Protein AF-A0A0A2VYX2-F1 (afdb_monomer)

Structure (mmCIF, N/CA/C/O backbone):
data_AF-A0A0A2VYX2-F1
#
_entry.id   AF-A0A0A2VYX2-F1
#
loop_
_atom_site.group_PDB
_atom_site.id
_atom_site.type_symbol
_atom_site.label_atom_id
_atom_site.label_alt_id
_atom_site.label_comp_id
_atom_site.label_asym_id
_atom_site.label_entity_id
_atom_site.label_seq_id
_atom_site.pdbx_PDB_ins_code
_atom_site.Cartn_x
_atom_site.Cartn_y
_atom_site.Cartn_z
_atom_site.occupancy
_atom_site.B_iso_or_equiv
_atom_site.auth_seq_id
_atom_site.auth_comp_id
_atom_site.auth_asym_id
_atom_site.auth_atom_id
_atom_site.pdbx_PDB_model_num
ATOM 1 N N . MET A 1 1 ? -21.658 25.014 -60.099 1.00 30.12 1 MET A N 1
ATOM 2 C CA . MET A 1 1 ? -23.057 25.041 -60.593 1.00 30.12 1 MET A CA 1
ATOM 3 C C . MET A 1 1 ? -23.989 24.824 -59.407 1.00 30.12 1 MET A C 1
ATOM 5 O O . MET A 1 1 ? -23.505 24.397 -58.366 1.00 30.12 1 MET A O 1
ATOM 9 N N . THR A 1 2 ? -25.262 25.196 -59.520 1.00 29.73 2 THR A N 1
ATOM 10 C CA . THR A 1 2 ? -26.204 25.328 -58.392 1.00 29.73 2 THR A CA 1
ATOM 11 C C . THR A 1 2 ? -27.198 24.172 -58.294 1.00 29.73 2 THR A C 1
ATOM 13 O O . THR A 1 2 ? -27.743 23.771 -59.316 1.00 29.73 2 THR A O 1
ATOM 16 N N . ASP A 1 3 ? -27.503 23.727 -57.070 1.00 28.52 3 ASP A N 1
ATOM 17 C CA . ASP A 1 3 ? -28.839 23.889 -56.456 1.00 28.52 3 ASP A CA 1
ATOM 18 C C . ASP A 1 3 ? -28.808 23.511 -54.952 1.00 28.52 3 ASP A C 1
ATOM 20 O O . ASP A 1 3 ? -28.041 22.641 -54.556 1.00 28.52 3 ASP A O 1
ATOM 24 N N . LYS A 1 4 ? -29.331 24.376 -54.060 1.00 30.97 4 LYS A N 1
ATOM 25 C CA . LYS A 1 4 ? -30.634 24.293 -53.336 1.00 30.97 4 LYS A CA 1
ATOM 26 C C . LYS A 1 4 ? -30.756 23.069 -52.393 1.00 30.97 4 LYS A C 1
ATOM 28 O O . LYS A 1 4 ? -30.549 21.952 -52.836 1.00 30.97 4 LYS A O 1
ATOM 33 N N . THR A 1 5 ? -31.130 23.165 -51.105 1.00 32.72 5 THR A N 1
ATOM 34 C CA . THR A 1 5 ? -31.580 24.286 -50.227 1.00 32.72 5 THR A CA 1
ATOM 35 C C . THR A 1 5 ? -31.372 23.901 -48.726 1.00 32.72 5 THR A C 1
ATOM 37 O O . THR A 1 5 ? -31.042 22.742 -48.476 1.00 32.72 5 THR A O 1
ATOM 40 N N . PRO A 1 6 ? -31.499 24.809 -47.721 1.00 39.53 6 PRO A N 1
ATOM 41 C CA . PRO A 1 6 ? -30.794 24.654 -46.429 1.00 39.53 6 PRO A CA 1
ATOM 42 C C . PRO A 1 6 ? -31.633 24.504 -45.126 1.00 39.53 6 PRO A C 1
ATOM 44 O O . PRO A 1 6 ? -32.802 24.869 -45.074 1.00 39.53 6 PRO A O 1
ATOM 47 N N . ASN A 1 7 ? -30.905 24.170 -44.043 1.00 33.59 7 ASN A N 1
ATOM 48 C CA . ASN A 1 7 ? -31.052 24.609 -42.633 1.00 33.59 7 ASN A CA 1
ATOM 49 C C . ASN A 1 7 ? -32.144 24.069 -41.668 1.00 33.59 7 ASN A C 1
ATOM 51 O O . ASN A 1 7 ? -33.260 23.726 -42.030 1.00 33.59 7 ASN A O 1
ATOM 55 N N . ALA A 1 8 ? -31.766 24.172 -40.377 1.00 27.12 8 ALA A N 1
ATOM 56 C CA . ALA A 1 8 ? -32.587 24.345 -39.165 1.00 27.12 8 ALA A CA 1
ATOM 57 C C . ALA A 1 8 ? -33.293 23.134 -38.501 1.00 27.12 8 ALA A C 1
ATOM 59 O O . ALA A 1 8 ? -34.516 23.035 -38.515 1.00 27.12 8 ALA A O 1
ATOM 60 N N . ILE A 1 9 ? -32.536 22.346 -37.716 1.00 29.05 9 ILE A N 1
ATOM 61 C CA . ILE A 1 9 ? -33.038 21.728 -36.462 1.00 29.05 9 ILE A CA 1
ATOM 62 C C . ILE A 1 9 ? -31.997 21.911 -35.335 1.00 29.05 9 ILE A C 1
ATOM 64 O O . ILE A 1 9 ? -31.256 20.993 -35.001 1.00 29.05 9 ILE A O 1
ATOM 68 N N . LEU A 1 10 ? -31.931 23.116 -34.753 1.00 34.78 10 LEU A N 1
ATOM 69 C CA . LEU A 1 10 ? -31.175 23.417 -33.521 1.00 34.78 10 LEU A CA 1
ATOM 70 C C . LEU A 1 10 ? -31.842 24.568 -32.730 1.00 34.78 10 LEU A C 1
ATOM 72 O O . LEU A 1 10 ? -31.283 25.651 -32.609 1.00 34.78 10 LEU A O 1
ATOM 76 N N . ALA A 1 11 ? -33.062 24.341 -32.225 1.00 34.34 11 ALA A N 1
ATOM 77 C CA . ALA A 1 11 ? -33.679 25.086 -31.111 1.00 34.34 11 ALA A CA 1
ATOM 78 C C . ALA A 1 11 ? -35.056 24.485 -30.766 1.00 34.34 11 ALA A C 1
ATOM 80 O O . ALA A 1 11 ? -35.971 24.548 -31.584 1.00 34.34 11 ALA A O 1
ATOM 81 N N . ALA A 1 12 ? -35.224 23.931 -29.560 1.00 31.05 12 ALA A N 1
ATOM 82 C CA . ALA A 1 12 ? -36.535 23.558 -29.015 1.00 31.05 12 ALA A CA 1
ATOM 83 C C . ALA A 1 12 ? -36.473 23.417 -27.482 1.00 31.05 12 ALA A C 1
ATOM 85 O O . ALA A 1 12 ? -36.198 22.339 -26.954 1.00 31.05 12 ALA A O 1
ATOM 86 N N . GLU A 1 13 ? -36.735 24.500 -26.748 1.00 33.06 13 GLU A N 1
ATOM 87 C CA . GLU A 1 13 ? -36.890 24.429 -25.291 1.00 33.06 13 GLU A CA 1
ATOM 88 C C . GLU A 1 13 ? -38.212 23.744 -24.911 1.00 33.06 13 GLU A C 1
ATOM 90 O O . GLU A 1 13 ? -39.298 24.204 -25.271 1.00 33.06 13 GLU A O 1
ATOM 95 N N . VAL A 1 14 ? -38.144 22.666 -24.125 1.00 37.12 14 VAL A N 1
ATOM 96 C CA . VAL A 1 14 ? -39.333 22.000 -23.569 1.00 37.12 14 VAL A CA 1
ATOM 97 C C . VAL A 1 14 ? -39.523 22.436 -22.117 1.00 37.12 14 VAL A C 1
ATOM 99 O O . VAL A 1 14 ? -38.913 21.890 -21.197 1.00 37.12 14 VAL A O 1
ATOM 102 N N . SER A 1 15 ? -40.378 23.435 -21.891 1.00 43.28 15 SER A N 1
ATOM 103 C CA . SER A 1 15 ? -40.641 23.941 -20.540 1.00 43.28 15 SER A CA 1
ATOM 104 C C . SER A 1 15 ? -41.521 22.985 -19.716 1.00 43.28 15 SER A C 1
ATOM 106 O O . SER A 1 15 ? -42.481 22.382 -20.208 1.00 43.28 15 SER A O 1
ATOM 108 N N . ARG A 1 16 ? -41.217 22.870 -18.412 1.00 38.56 16 ARG A N 1
ATOM 109 C CA . ARG A 1 16 ? -41.815 21.884 -17.482 1.00 38.56 16 ARG A CA 1
ATOM 110 C C . ARG A 1 16 ? -43.351 21.893 -17.393 1.00 38.56 16 ARG A C 1
ATOM 112 O O . ARG A 1 16 ? -43.921 20.904 -16.946 1.00 38.56 16 ARG A O 1
ATOM 119 N N . ARG A 1 17 ? -44.042 22.964 -17.808 1.00 40.50 17 ARG A N 1
ATOM 120 C CA . ARG A 1 17 ? -45.513 23.061 -17.709 1.00 40.50 17 ARG A CA 1
ATOM 121 C C . ARG A 1 17 ? -46.276 22.155 -18.682 1.00 40.50 17 ARG A C 1
ATOM 123 O O . ARG A 1 17 ? -47.408 21.803 -18.374 1.00 40.50 17 ARG A O 1
ATOM 130 N N . LYS A 1 18 ? -45.695 21.760 -19.824 1.00 36.66 18 LYS A N 1
ATOM 131 C CA . LYS A 1 18 ? -46.449 21.045 -20.877 1.00 36.66 18 LYS A CA 1
ATOM 132 C C . LYS A 1 18 ? -46.541 19.522 -20.689 1.00 36.66 18 LYS A C 1
ATOM 134 O O . LYS A 1 18 ? -47.349 18.887 -21.355 1.00 36.66 18 LYS A O 1
ATOM 139 N N . LEU A 1 19 ? -45.754 18.941 -19.777 1.00 40.94 19 LEU A N 1
ATOM 140 C CA . LEU A 1 19 ? -45.708 17.490 -19.528 1.00 40.94 19 LEU A CA 1
ATOM 141 C C . LEU A 1 19 ? -46.784 16.995 -18.536 1.00 40.94 19 LEU A C 1
ATOM 143 O O . LEU A 1 19 ? -47.023 15.799 -18.433 1.00 40.94 19 LEU A O 1
ATOM 147 N N . VAL A 1 20 ? -47.436 17.904 -17.803 1.00 40.78 20 VAL A N 1
ATOM 148 C CA . VAL A 1 20 ? -48.330 17.577 -16.668 1.00 40.78 20 VAL A CA 1
ATOM 149 C C . VAL A 1 20 ? -49.812 17.456 -17.085 1.00 40.78 20 VAL A C 1
ATOM 151 O O . VAL A 1 20 ? -50.659 17.119 -16.268 1.00 40.78 20 VAL A O 1
ATOM 154 N N . GLN A 1 21 ? -50.156 17.715 -18.354 1.00 34.28 21 GLN A N 1
ATOM 155 C CA . GLN A 1 21 ? -51.555 17.805 -18.816 1.00 34.28 21 GLN A CA 1
ATOM 156 C C . GLN A 1 21 ? -52.077 16.587 -19.609 1.00 34.28 21 GLN A C 1
ATOM 158 O O . GLN A 1 21 ? -53.213 16.621 -20.069 1.00 34.28 21 GLN A O 1
ATOM 163 N N . THR A 1 22 ? -51.294 15.515 -19.779 1.00 35.22 22 THR A N 1
ATOM 164 C CA . THR A 1 22 ? -51.640 14.373 -20.660 1.00 35.22 22 THR A CA 1
ATOM 165 C C . THR A 1 22 ? -51.980 13.054 -19.951 1.00 35.22 22 THR A C 1
ATOM 167 O O . THR A 1 22 ? -52.178 12.044 -20.620 1.00 35.22 22 THR A O 1
ATOM 170 N N . THR A 1 23 ? -52.106 13.034 -18.622 1.00 35.50 23 THR A N 1
ATOM 171 C CA . THR A 1 23 ? -52.390 11.819 -17.822 1.00 35.50 23 THR A CA 1
ATOM 172 C C . THR A 1 23 ? -53.753 11.843 -17.116 1.00 35.50 23 THR A C 1
ATOM 174 O O . THR A 1 23 ? -53.869 11.488 -15.945 1.00 35.50 23 THR A O 1
ATOM 177 N N . ALA A 1 24 ? -54.814 12.229 -17.834 1.00 36.47 24 ALA A N 1
ATOM 178 C CA . ALA A 1 24 ? -56.191 12.141 -17.340 1.00 36.47 24 ALA A CA 1
ATOM 179 C C . ALA A 1 24 ? -57.201 11.797 -18.454 1.00 36.47 24 ALA A C 1
ATOM 181 O O . ALA A 1 24 ? -57.608 12.686 -19.194 1.00 36.47 24 ALA A O 1
ATOM 182 N N . ILE A 1 25 ? -57.595 10.516 -18.548 1.00 33.94 25 ILE A N 1
ATOM 183 C CA . ILE A 1 25 ? -58.888 9.966 -19.031 1.00 33.94 25 ILE A CA 1
ATOM 184 C C . ILE A 1 25 ? -58.798 8.423 -19.006 1.00 33.94 25 ILE A C 1
ATOM 186 O O . ILE A 1 25 ? -57.780 7.865 -19.407 1.00 33.94 25 ILE A O 1
ATOM 190 N N . GLY A 1 26 ? -59.868 7.742 -18.571 1.00 28.23 26 GLY A N 1
ATOM 191 C CA . GLY A 1 26 ? -60.021 6.275 -18.625 1.00 28.23 26 GLY A CA 1
ATOM 192 C C . GLY A 1 26 ? -59.995 5.574 -17.257 1.00 28.23 26 GLY A C 1
ATOM 193 O O . GLY A 1 26 ? -58.949 5.479 -16.623 1.00 28.23 26 GLY A O 1
ATOM 194 N N . GLY A 1 27 ? -61.140 5.047 -16.808 1.00 29.42 27 GLY A N 1
ATOM 195 C CA . GLY A 1 27 ? -61.267 4.285 -15.557 1.00 29.42 27 GLY A CA 1
ATOM 196 C C . GLY A 1 27 ? -62.625 3.580 -15.406 1.00 29.42 27 GLY A C 1
ATOM 197 O O . GLY A 1 27 ? -63.524 3.840 -16.202 1.00 29.42 27 GLY A O 1
ATOM 198 N N . LEU A 1 28 ? -62.752 2.749 -14.351 1.00 34.69 28 LEU A N 1
ATOM 199 C CA . LEU A 1 28 ? -63.867 1.818 -14.028 1.00 34.69 28 LEU A CA 1
ATOM 200 C C . LEU A 1 28 ? -63.974 0.609 -14.998 1.00 34.69 28 LEU A C 1
ATOM 202 O O . LEU A 1 28 ? -63.634 0.739 -16.165 1.00 34.69 28 LEU A O 1
ATOM 206 N N . ALA A 1 29 ? -64.425 -0.601 -14.619 1.00 34.50 29 ALA A N 1
ATOM 207 C CA . ALA A 1 29 ? -64.833 -1.236 -13.340 1.00 34.50 29 ALA A CA 1
ATOM 208 C C . ALA A 1 29 ? -64.918 -2.784 -13.559 1.00 34.50 29 ALA A C 1
ATOM 210 O O . ALA A 1 29 ? -65.016 -3.196 -14.709 1.00 34.50 29 ALA A O 1
ATOM 211 N N . ALA A 1 30 ? -64.961 -3.717 -12.588 1.00 31.58 30 ALA A N 1
ATOM 212 C CA . ALA A 1 30 ? -64.650 -3.766 -11.142 1.00 31.58 30 ALA A CA 1
ATOM 213 C C . ALA A 1 30 ? -64.626 -5.272 -10.694 1.00 31.58 30 ALA A C 1
ATOM 215 O O . ALA A 1 30 ? -64.184 -6.105 -11.474 1.00 31.58 30 ALA A O 1
ATOM 216 N N . ALA A 1 31 ? -65.124 -5.614 -9.489 1.00 29.62 31 ALA A N 1
ATOM 217 C CA . ALA A 1 31 ? -65.379 -6.967 -8.929 1.00 29.62 31 ALA A CA 1
ATOM 218 C C . ALA A 1 31 ? -64.157 -7.921 -8.758 1.00 29.62 31 ALA A C 1
ATOM 220 O O . ALA A 1 31 ? -63.771 -8.607 -9.693 1.00 29.62 31 ALA A O 1
ATOM 221 N N . THR A 1 32 ? -63.397 -7.972 -7.650 1.00 33.41 32 THR A N 1
ATOM 222 C CA . THR A 1 32 ? -63.669 -8.243 -6.205 1.00 33.41 32 THR A CA 1
ATOM 223 C C . THR A 1 32 ? -63.835 -9.715 -5.780 1.00 33.41 32 THR A C 1
ATOM 225 O O . THR A 1 32 ? -64.926 -10.272 -5.855 1.00 33.41 32 THR A O 1
ATOM 228 N N . SER A 1 33 ? -62.806 -10.261 -5.122 1.00 30.02 33 SER A N 1
ATOM 229 C CA . SER A 1 33 ? -62.926 -11.250 -4.032 1.00 30.02 33 SER A CA 1
ATOM 230 C C . SER A 1 33 ? -61.706 -11.132 -3.107 1.00 30.02 33 SER A C 1
ATOM 232 O O . SER A 1 33 ? -60.598 -10.904 -3.591 1.00 30.02 33 SER A O 1
ATOM 234 N N . ALA A 1 34 ? -61.891 -11.216 -1.788 1.00 36.84 34 ALA A N 1
ATOM 235 C CA . ALA A 1 34 ? -60.885 -10.775 -0.817 1.00 36.84 34 ALA A CA 1
ATOM 236 C C . ALA A 1 34 ? -59.880 -11.861 -0.393 1.00 36.84 34 ALA A C 1
ATOM 238 O O . ALA A 1 34 ? -60.278 -12.972 -0.062 1.00 36.84 34 ALA A O 1
ATOM 239 N N . PHE A 1 35 ? -58.607 -11.474 -0.257 1.00 30.42 35 PHE A N 1
ATOM 240 C CA . PHE A 1 35 ? -57.674 -12.055 0.715 1.00 30.42 35 PHE A CA 1
ATOM 241 C C . PHE A 1 35 ? -56.732 -10.967 1.245 1.00 30.42 35 PHE A C 1
ATOM 243 O O . PHE A 1 35 ? -56.039 -10.300 0.479 1.00 30.42 35 PHE A O 1
ATOM 250 N N . SER A 1 36 ? -56.719 -10.780 2.564 1.00 36.78 36 SER A N 1
ATOM 251 C CA . SER A 1 36 ? -55.898 -9.769 3.236 1.00 36.78 36 SER A CA 1
ATOM 252 C C . SER A 1 36 ? -54.538 -10.351 3.613 1.00 36.78 36 SER A C 1
ATOM 254 O O . SER A 1 36 ? -54.465 -11.204 4.495 1.00 36.78 36 SER A O 1
ATOM 256 N N . LEU A 1 37 ? -53.460 -9.858 3.000 1.00 34.22 37 LEU A N 1
ATOM 257 C CA . LEU A 1 37 ? -52.090 -10.128 3.441 1.00 34.22 37 LEU A CA 1
ATOM 258 C C . LEU A 1 37 ? -51.452 -8.853 4.023 1.00 34.22 37 LEU A C 1
ATOM 260 O O . LEU A 1 37 ? -51.631 -7.770 3.458 1.00 34.22 37 LEU A O 1
ATOM 264 N N . PRO A 1 38 ? -50.705 -8.945 5.141 1.00 38.81 38 PRO A N 1
ATOM 265 C CA . PRO A 1 38 ? -49.840 -7.861 5.592 1.00 38.81 38 PRO A CA 1
ATOM 266 C C . PRO A 1 38 ? -48.643 -7.685 4.636 1.00 38.81 38 PRO A C 1
ATOM 268 O O . PRO A 1 38 ? -48.427 -8.488 3.734 1.00 38.81 38 PRO A O 1
ATOM 271 N N . PHE A 1 39 ? -47.831 -6.650 4.876 1.00 41.88 39 PHE A N 1
ATOM 272 C CA . PHE A 1 39 ? -46.629 -6.301 4.096 1.00 41.88 39 PHE A CA 1
ATOM 273 C C . PHE A 1 39 ? -46.870 -5.788 2.663 1.00 41.88 39 PHE A C 1
ATOM 275 O O . PHE A 1 39 ? -46.414 -6.378 1.688 1.00 41.88 39 PHE A O 1
ATOM 282 N N . SER A 1 40 ? -47.459 -4.591 2.543 1.00 32.38 40 SER A N 1
ATOM 283 C CA . SER A 1 40 ? -47.048 -3.597 1.528 1.00 32.38 40 SER A CA 1
ATOM 284 C C . SER A 1 40 ? -47.555 -2.186 1.848 1.00 32.38 40 SER A C 1
ATOM 286 O O . SER A 1 40 ? -48.491 -1.685 1.234 1.00 32.38 40 SER A O 1
ATOM 288 N N . ARG A 1 41 ? -46.878 -1.482 2.767 1.00 29.59 41 ARG A N 1
ATOM 289 C CA . ARG A 1 41 ? -46.779 -0.015 2.664 1.00 29.59 41 ARG A CA 1
ATOM 290 C C . ARG A 1 41 ? -45.499 0.333 1.911 1.00 29.59 41 ARG A C 1
ATOM 292 O O . ARG A 1 41 ? -44.517 0.766 2.508 1.00 29.59 41 ARG A O 1
ATOM 299 N N . LEU A 1 42 ? -45.538 0.170 0.588 1.00 38.72 42 LEU A N 1
ATOM 300 C CA . LEU A 1 42 ? -44.689 0.967 -0.293 1.00 38.72 42 LEU A CA 1
ATOM 301 C C . LEU A 1 42 ? -45.177 2.414 -0.194 1.00 38.72 42 LEU A C 1
ATOM 303 O O . LEU A 1 42 ? -46.011 2.870 -0.973 1.00 38.72 42 LEU A O 1
ATOM 307 N N . ALA A 1 43 ? -44.686 3.122 0.821 1.00 32.12 43 ALA A N 1
ATOM 308 C CA . ALA A 1 43 ? -44.761 4.566 0.834 1.00 32.12 43 ALA A CA 1
ATOM 309 C C . ALA A 1 43 ? -43.909 5.058 -0.340 1.00 32.12 43 ALA A C 1
ATOM 311 O O . ALA A 1 43 ? -42.679 5.014 -0.280 1.00 32.12 43 ALA A O 1
ATOM 312 N N . PHE A 1 44 ? -44.566 5.514 -1.408 1.00 33.06 44 PHE A N 1
ATOM 313 C CA . PHE A 1 44 ? -43.934 6.426 -2.349 1.00 33.06 44 PHE A CA 1
ATOM 314 C C . PHE A 1 44 ? -43.573 7.676 -1.551 1.00 33.06 44 PHE A C 1
ATOM 316 O O . PHE A 1 44 ? -44.427 8.509 -1.253 1.00 33.06 44 PHE A O 1
ATOM 323 N N . ALA A 1 45 ? -42.320 7.731 -1.106 1.00 33.97 45 ALA A N 1
ATOM 324 C CA . ALA A 1 45 ? -41.789 8.855 -0.367 1.00 33.97 45 ALA A CA 1
ATOM 325 C C . ALA A 1 45 ? -41.664 10.026 -1.341 1.00 33.97 45 ALA A C 1
ATOM 327 O O . ALA A 1 45 ? -40.684 10.128 -2.081 1.00 33.97 45 ALA A O 1
ATOM 328 N N . ASP A 1 46 ? -42.694 10.870 -1.357 1.00 36.19 46 ASP A N 1
ATOM 329 C CA . ASP A 1 46 ? -42.743 12.105 -2.128 1.00 36.19 46 ASP A CA 1
ATOM 330 C C . ASP A 1 46 ? -41.760 13.114 -1.515 1.00 36.19 46 ASP A C 1
ATOM 332 O O . ASP A 1 46 ? -42.112 14.019 -0.759 1.00 36.19 46 ASP A O 1
ATOM 336 N N . HIS A 1 47 ? -40.469 12.874 -1.756 1.00 39.44 47 HIS A N 1
ATOM 337 C CA . HIS A 1 47 ? -39.354 13.653 -1.229 1.00 39.44 47 HIS A CA 1
ATOM 338 C C . HIS A 1 47 ? -39.162 14.961 -2.010 1.00 39.44 47 HIS A C 1
ATOM 340 O O . HIS A 1 47 ? -38.061 15.306 -2.444 1.00 39.44 47 HIS A O 1
ATOM 346 N N . ALA A 1 48 ? -40.239 15.740 -2.102 1.00 37.81 48 ALA A N 1
ATOM 347 C CA . ALA A 1 48 ? -40.126 17.185 -2.142 1.00 37.81 48 ALA A CA 1
ATOM 348 C C . ALA A 1 48 ? -39.420 17.637 -0.850 1.00 37.81 48 ALA A C 1
ATOM 350 O O . ALA A 1 48 ? -39.995 17.612 0.239 1.00 37.81 48 ALA A O 1
ATOM 351 N N . VAL A 1 49 ? -38.143 18.010 -0.958 1.00 44.75 49 VAL A N 1
ATOM 352 C CA . VAL A 1 49 ? -37.393 18.594 0.160 1.00 4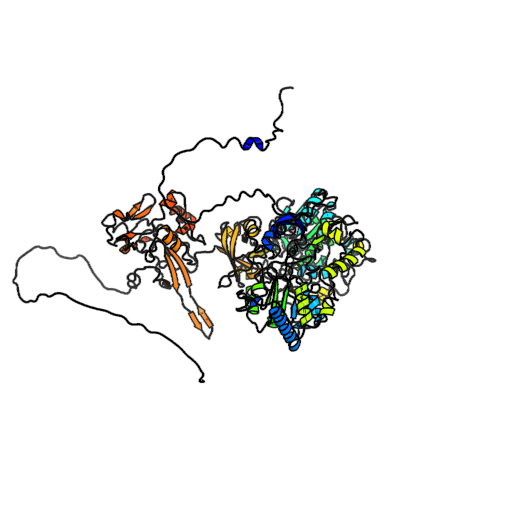4.75 49 VAL A CA 1
ATOM 353 C C . VAL A 1 49 ? -37.985 19.970 0.449 1.00 44.75 49 VAL A C 1
ATOM 355 O O . VAL A 1 49 ? -37.723 20.923 -0.280 1.00 44.75 49 VAL A O 1
ATOM 358 N N . ASN A 1 50 ? -38.793 20.062 1.503 1.00 43.88 50 ASN A N 1
ATOM 359 C CA . ASN A 1 50 ? -39.341 21.318 1.999 1.00 43.88 50 ASN A CA 1
ATOM 360 C C . ASN A 1 50 ? -38.887 21.500 3.464 1.00 43.88 50 ASN A C 1
ATOM 362 O O . ASN A 1 50 ? -39.337 20.743 4.330 1.00 43.88 50 ASN A O 1
ATOM 366 N N . PRO A 1 51 ? -37.924 22.397 3.747 1.00 44.81 51 PRO A N 1
ATOM 367 C CA . PRO A 1 51 ? -37.225 22.425 5.029 1.00 44.81 51 PRO A CA 1
ATOM 368 C C . PRO A 1 51 ? -38.039 23.137 6.119 1.00 44.81 51 PRO A C 1
ATOM 370 O O . PRO A 1 51 ? -38.176 24.357 6.113 1.00 44.81 51 PRO A O 1
ATOM 373 N N . GLY A 1 52 ? -38.539 22.372 7.094 1.00 49.75 52 GLY A N 1
ATOM 374 C CA . GLY A 1 52 ? -39.092 22.925 8.340 1.00 49.75 52 GLY A CA 1
ATOM 375 C C . GLY A 1 52 ? -38.020 23.347 9.357 1.00 49.75 52 GLY A C 1
ATOM 376 O O . GLY A 1 52 ? -38.271 24.218 10.185 1.00 49.75 52 GLY A O 1
ATOM 377 N N . GLY A 1 53 ? -36.827 22.746 9.286 1.00 60.19 53 GLY A N 1
ATOM 378 C CA . GLY A 1 53 ? -35.644 23.119 10.065 1.00 60.19 53 GLY A CA 1
ATOM 379 C C . GLY A 1 53 ? -34.639 23.898 9.215 1.00 60.19 53 GLY A C 1
ATOM 380 O O . GLY A 1 53 ? -34.521 23.658 8.012 1.00 60.19 53 GLY A O 1
ATOM 381 N N . SER A 1 54 ? -33.899 24.825 9.826 1.00 82.69 54 SER A N 1
ATOM 382 C CA . SER A 1 54 ? -32.874 25.610 9.131 1.00 82.69 54 SER A CA 1
ATOM 383 C C . SER A 1 54 ? -31.675 24.742 8.733 1.00 82.69 54 SER A C 1
ATOM 385 O O . SER A 1 54 ? -31.006 24.138 9.572 1.00 82.69 54 SER A O 1
ATOM 387 N N . GLU A 1 55 ? -31.388 24.690 7.432 1.00 90.94 55 GLU A N 1
ATOM 388 C CA . GLU A 1 55 ? -30.213 24.001 6.901 1.00 90.94 55 GLU A CA 1
ATOM 389 C C . GLU A 1 55 ? -28.932 24.768 7.251 1.00 90.94 55 GLU A C 1
ATOM 391 O O . GLU A 1 55 ? -28.819 25.972 7.015 1.00 90.94 55 GLU A O 1
ATOM 396 N N . LYS A 1 56 ? -27.938 24.055 7.787 1.00 93.19 56 LYS A N 1
ATOM 397 C CA . LYS A 1 56 ? -26.588 24.567 8.022 1.00 93.19 56 LYS A CA 1
ATOM 398 C C . LYS A 1 56 ? -25.591 23.793 7.168 1.00 93.19 56 LYS A C 1
ATOM 400 O O . LYS A 1 56 ? -25.482 22.574 7.295 1.00 93.19 56 LYS A O 1
ATOM 405 N N . VAL A 1 57 ? -24.802 24.502 6.366 1.00 94.06 57 VAL A N 1
ATOM 406 C CA . VAL A 1 57 ? -23.623 23.923 5.708 1.00 94.06 57 VAL A CA 1
ATOM 407 C C . VAL A 1 57 ? -22.424 24.020 6.653 1.00 94.06 57 VAL A C 1
ATOM 409 O O . VAL A 1 57 ? -22.177 25.075 7.235 1.00 94.06 57 VAL A O 1
ATOM 412 N N . VAL A 1 58 ? -21.681 22.926 6.825 1.00 95.44 58 VAL A N 1
ATOM 413 C CA . VAL A 1 58 ? -20.448 22.885 7.631 1.00 95.44 58 VAL A CA 1
ATOM 414 C C . VAL A 1 58 ? -19.344 22.173 6.858 1.00 95.44 58 VAL A C 1
ATOM 416 O O . VAL A 1 58 ? -19.564 21.096 6.307 1.00 95.44 58 VAL A O 1
ATOM 419 N N . TRP A 1 59 ? -18.148 22.754 6.827 1.00 95.50 59 TRP A N 1
ATOM 420 C CA . TRP A 1 59 ? -16.978 22.128 6.219 1.00 95.50 59 TRP A CA 1
ATOM 421 C C . TRP A 1 59 ? -16.427 20.993 7.085 1.00 95.50 59 TRP A C 1
ATOM 423 O O . TRP A 1 59 ? -16.359 21.094 8.304 1.00 95.50 59 TRP A O 1
ATOM 433 N N . SER A 1 60 ? -16.044 19.899 6.440 1.00 94.94 60 SER A N 1
ATOM 434 C CA . SER A 1 60 ? -15.425 18.699 7.012 1.00 94.94 60 SER A CA 1
ATOM 435 C C . SER A 1 60 ? -14.492 18.094 5.943 1.00 94.94 60 SER A C 1
ATOM 437 O O . SER A 1 60 ? -14.380 18.646 4.846 1.00 94.94 60 SER A O 1
ATOM 439 N N . ALA A 1 61 ? -13.803 16.981 6.208 1.00 93.25 61 ALA A N 1
ATOM 440 C CA . ALA A 1 61 ? -12.781 16.453 5.299 1.00 93.25 61 ALA A CA 1
ATOM 441 C C . ALA A 1 61 ? -12.855 14.934 5.090 1.00 93.25 61 ALA A C 1
ATOM 443 O O . ALA A 1 61 ? -13.234 14.159 5.967 1.00 93.25 61 ALA A O 1
ATOM 444 N N . CYS A 1 62 ? -12.425 14.492 3.908 1.00 92.12 62 CYS A N 1
ATOM 445 C CA . CYS A 1 62 ? -12.194 13.090 3.579 1.00 92.12 62 CYS A CA 1
ATOM 446 C C . CYS A 1 62 ? -10.802 12.656 4.081 1.00 92.12 62 CYS A C 1
ATOM 448 O O . CYS A 1 62 ? -9.851 12.539 3.306 1.00 92.12 62 CYS A O 1
ATOM 450 N N . THR A 1 63 ? -10.682 12.433 5.391 1.00 88.56 63 THR A N 1
ATOM 451 C CA . THR A 1 63 ? -9.429 12.137 6.115 1.00 88.56 63 THR A CA 1
ATOM 452 C C . THR A 1 63 ? -8.880 10.720 5.890 1.00 88.56 63 THR A C 1
ATOM 454 O O . THR A 1 63 ? -8.407 10.082 6.818 1.00 88.56 63 THR A O 1
ATOM 457 N N . VAL A 1 64 ? -8.928 10.172 4.672 1.00 86.06 64 VAL A N 1
ATOM 458 C CA . VAL A 1 64 ? -8.427 8.809 4.383 1.00 86.06 64 VAL A CA 1
ATOM 459 C C . VAL A 1 64 ? -7.067 8.831 3.689 1.00 86.06 64 VAL A C 1
ATOM 461 O O . VAL A 1 64 ? -6.747 9.777 2.965 1.00 86.06 64 VAL A O 1
ATOM 464 N N . ASN A 1 65 ? -6.268 7.772 3.850 1.00 87.31 65 ASN A N 1
ATOM 465 C CA . ASN A 1 65 ? -4.923 7.661 3.273 1.00 87.31 65 ASN A CA 1
ATOM 466 C C . ASN A 1 65 ? -4.886 7.405 1.744 1.00 87.31 65 ASN A C 1
ATOM 468 O O . ASN A 1 65 ? -4.414 6.374 1.280 1.00 87.31 65 ASN A O 1
ATOM 472 N N . CYS A 1 66 ? -5.410 8.344 0.948 1.00 86.81 66 CYS A N 1
ATOM 473 C CA . CYS A 1 66 ? -5.216 8.390 -0.510 1.00 86.81 66 CYS A CA 1
ATOM 474 C C . CYS A 1 66 ? -4.246 9.501 -0.955 1.00 86.81 66 CYS A C 1
ATOM 476 O O . CYS A 1 66 ? -3.659 9.417 -2.033 1.00 86.81 66 CYS A O 1
ATOM 478 N N . GLY A 1 67 ? -4.074 10.544 -0.135 1.00 82.75 67 GLY A N 1
ATOM 479 C CA . GLY A 1 67 ? -3.284 11.738 -0.461 1.00 82.75 67 GLY A CA 1
ATOM 480 C C . GLY A 1 67 ? -4.088 12.909 -1.030 1.00 82.75 67 GLY A C 1
ATOM 481 O O . GLY A 1 67 ? -3.528 13.973 -1.198 1.00 82.75 67 GLY A O 1
ATOM 482 N N . SER A 1 68 ? -5.389 12.767 -1.302 1.00 84.56 68 SER A N 1
ATOM 483 C CA . SER A 1 68 ? -6.184 13.820 -1.976 1.00 84.56 68 SER A CA 1
ATOM 484 C C . SER A 1 68 ? -7.299 14.439 -1.120 1.00 84.56 68 SER A C 1
ATOM 486 O O . SER A 1 68 ? -8.226 15.028 -1.668 1.00 84.56 68 SER A O 1
ATOM 488 N N . ARG A 1 69 ? -7.236 14.219 0.205 1.00 87.62 69 ARG A N 1
ATOM 489 C CA . ARG A 1 69 ? -7.855 14.965 1.332 1.00 87.62 69 ARG A CA 1
ATOM 490 C C . ARG A 1 69 ? -9.111 15.798 1.037 1.00 87.62 69 ARG A C 1
ATOM 492 O O . ARG A 1 69 ? -9.187 16.949 1.440 1.00 87.62 69 ARG A O 1
ATOM 499 N N . CYS A 1 70 ? -10.099 15.251 0.332 1.00 91.00 70 CYS A N 1
ATOM 500 C CA . CYS A 1 70 ? -11.111 16.105 -0.290 1.00 91.00 70 CYS A CA 1
ATOM 501 C C . CYS A 1 70 ? -11.921 16.891 0.765 1.00 91.00 70 CYS A C 1
ATOM 503 O O . CYS A 1 70 ? -12.444 16.251 1.685 1.00 91.00 70 CYS A O 1
ATOM 505 N N . PRO A 1 71 ? -12.082 18.219 0.632 1.00 92.94 71 PRO A N 1
ATOM 506 C CA . PRO A 1 71 ? -13.014 18.989 1.446 1.00 92.94 71 PRO A CA 1
ATOM 507 C C . PRO A 1 71 ? -14.449 18.565 1.129 1.00 92.94 71 PRO A C 1
ATOM 509 O O . PRO A 1 71 ? -14.811 18.292 -0.020 1.00 92.94 71 PRO A O 1
ATOM 512 N N . LEU A 1 72 ? -15.268 18.492 2.171 1.00 95.12 72 LEU A N 1
ATOM 513 C CA . LEU A 1 72 ? -16.648 18.034 2.121 1.00 95.12 72 LEU A CA 1
ATOM 514 C C . LEU A 1 72 ? -17.543 19.106 2.738 1.00 95.12 72 LEU A C 1
ATOM 516 O O . LEU A 1 72 ? -17.310 19.538 3.867 1.00 95.12 72 LEU A O 1
ATOM 520 N N . ARG A 1 73 ? -18.592 19.499 2.017 1.00 95.31 73 ARG A N 1
ATOM 521 C CA . ARG A 1 73 ? -19.638 20.385 2.538 1.00 95.31 73 ARG A CA 1
ATOM 522 C C . ARG A 1 73 ? -20.736 19.498 3.114 1.00 95.31 73 ARG A C 1
ATOM 524 O O . ARG A 1 73 ? -21.402 18.770 2.382 1.00 95.31 73 ARG A O 1
ATOM 531 N N . MET A 1 74 ? -20.876 19.487 4.433 1.00 96.19 74 MET A N 1
ATOM 532 C CA . MET A 1 74 ? -21.884 18.698 5.140 1.00 96.19 74 MET A CA 1
ATOM 533 C C . MET A 1 74 ? -23.152 19.526 5.281 1.00 96.19 74 MET A C 1
ATOM 535 O O . MET A 1 74 ? -23.130 20.576 5.917 1.00 96.19 74 MET A O 1
ATOM 539 N N . HIS A 1 75 ? -24.250 19.044 4.705 1.00 96.19 75 HIS A N 1
ATOM 540 C CA . HIS A 1 75 ? -25.543 19.719 4.752 1.00 96.19 75 HIS A CA 1
ATOM 541 C C . HIS A 1 75 ? -26.368 19.149 5.898 1.00 96.19 75 HIS A C 1
ATOM 543 O O . HIS A 1 75 ? -26.789 17.989 5.852 1.00 96.19 75 HIS A O 1
ATOM 549 N N . VAL A 1 76 ? -26.524 19.942 6.956 1.00 96.44 76 VAL A N 1
ATOM 550 C CA . VAL A 1 76 ? -27.033 19.511 8.259 1.00 96.44 76 VAL A CA 1
ATOM 551 C C . VAL A 1 76 ? -28.403 20.125 8.514 1.00 96.44 76 VAL A C 1
ATOM 553 O O . VAL A 1 76 ? -28.555 21.342 8.483 1.00 96.44 76 VAL A O 1
ATOM 556 N N . VAL A 1 77 ? -29.390 19.279 8.804 1.00 95.56 77 VAL A N 1
ATOM 557 C CA . VAL A 1 77 ? -30.751 19.675 9.200 1.00 95.56 77 VAL A CA 1
ATOM 558 C C . VAL A 1 77 ? -31.112 18.876 10.450 1.00 95.56 77 VAL A C 1
ATOM 560 O O . VAL A 1 77 ? -30.832 17.678 10.514 1.00 95.56 77 VAL A O 1
ATOM 563 N N . ASP A 1 78 ? -31.667 19.533 11.468 1.00 92.50 78 ASP A N 1
ATOM 564 C CA . ASP A 1 78 ? -32.041 18.931 12.763 1.00 92.50 78 ASP A CA 1
ATOM 565 C C . ASP A 1 78 ? -30.897 18.165 13.466 1.00 92.50 78 ASP A C 1
ATOM 567 O O . ASP A 1 78 ? -31.109 17.192 14.186 1.00 92.50 78 ASP A O 1
ATOM 571 N N . GLY A 1 79 ? -29.649 18.595 13.242 1.00 92.00 79 GLY A N 1
ATOM 572 C CA . GLY A 1 79 ? -28.449 17.950 13.791 1.00 92.00 79 GLY A CA 1
ATOM 573 C C . GLY A 1 79 ? -27.976 16.698 13.039 1.00 92.00 79 GLY A C 1
ATOM 574 O O . GLY A 1 79 ? -27.050 16.034 13.503 1.00 92.00 79 GLY A O 1
ATOM 575 N N . GLU A 1 80 ? -28.555 16.381 11.876 1.00 95.12 80 GLU A N 1
ATOM 576 C CA . GLU A 1 80 ? -28.130 15.270 11.020 1.00 95.12 80 GLU A CA 1
ATOM 577 C C . GLU A 1 80 ? -27.651 15.729 9.640 1.00 95.12 80 GLU A C 1
ATOM 579 O O . GLU A 1 80 ? -28.300 16.538 8.979 1.00 95.12 80 GLU A O 1
ATOM 584 N N . ILE A 1 81 ? -26.563 15.127 9.150 1.00 96.62 81 ILE A N 1
ATOM 585 C CA . ILE A 1 81 ? -26.085 15.296 7.775 1.00 96.62 81 ILE A CA 1
ATOM 586 C C . ILE A 1 81 ? -27.107 14.639 6.838 1.00 96.62 81 ILE A C 1
ATOM 588 O O . ILE A 1 81 ? -27.219 13.412 6.807 1.00 96.62 81 ILE A O 1
ATOM 592 N N . LYS A 1 82 ? -27.844 15.423 6.048 1.00 94.75 82 LYS A N 1
ATOM 593 C CA . LYS A 1 82 ? -28.822 14.911 5.073 1.00 94.75 82 LYS A CA 1
ATOM 594 C C . LYS A 1 82 ? -28.161 14.592 3.725 1.00 94.75 82 LYS A C 1
ATOM 596 O O . LYS A 1 82 ? -28.472 13.555 3.134 1.00 94.75 82 LYS A O 1
ATOM 601 N N . TYR A 1 83 ? -27.178 15.387 3.287 1.00 92.75 83 TYR A N 1
ATOM 602 C CA . TYR A 1 83 ? -26.329 15.094 2.120 1.00 92.75 83 TYR A CA 1
ATOM 603 C C . TYR A 1 83 ? -24.900 15.655 2.251 1.00 92.75 83 TYR A C 1
ATOM 605 O O . TYR A 1 83 ? -24.571 16.334 3.223 1.00 92.75 83 TYR A O 1
ATOM 613 N N . VAL A 1 84 ? -24.031 15.280 1.303 1.00 95.31 84 VAL A N 1
ATOM 614 C CA . VAL A 1 84 ? -22.609 15.659 1.260 1.00 95.31 84 VAL A CA 1
ATOM 615 C C . VAL A 1 84 ? -22.298 16.263 -0.102 1.00 95.31 84 VAL A C 1
ATOM 617 O O . VAL A 1 84 ? -22.321 15.570 -1.123 1.00 95.31 84 VAL A O 1
ATOM 620 N N . GLU A 1 85 ? -21.993 17.551 -0.099 1.00 94.00 85 GLU A N 1
ATOM 621 C CA . GLU A 1 85 ? -21.406 18.271 -1.219 1.00 94.00 85 GLU A CA 1
ATOM 622 C C . GLU A 1 85 ? -19.870 18.256 -1.141 1.00 94.00 85 GLU A C 1
ATOM 624 O O . GLU A 1 85 ? -19.243 17.656 -0.267 1.00 94.00 85 GLU A O 1
ATOM 629 N N . THR A 1 86 ? -19.256 18.902 -2.120 1.00 93.00 86 THR A N 1
ATOM 630 C CA . THR A 1 86 ? -17.815 19.004 -2.333 1.00 93.00 86 THR A CA 1
ATOM 631 C C . THR A 1 86 ? -17.406 20.474 -2.311 1.00 93.00 86 THR A C 1
ATOM 633 O O . THR A 1 86 ? -18.280 21.336 -2.336 1.00 93.00 86 THR A O 1
ATOM 636 N N . ASP A 1 87 ? -16.106 20.773 -2.355 1.00 92.81 87 ASP A N 1
ATOM 637 C CA . ASP A 1 87 ? -15.677 22.071 -2.880 1.00 92.81 87 ASP A CA 1
ATOM 638 C C . ASP A 1 87 ? -16.347 22.360 -4.234 1.00 92.81 87 ASP A C 1
ATOM 640 O O . ASP A 1 87 ? -16.256 21.554 -5.168 1.00 92.81 87 ASP A O 1
ATOM 644 N N . ASN A 1 88 ? -17.035 23.496 -4.268 1.00 91.06 88 ASN A N 1
ATOM 645 C CA . ASN A 1 88 ? -17.657 24.156 -5.407 1.00 91.06 88 ASN A CA 1
ATOM 646 C C . ASN A 1 88 ? -17.402 25.678 -5.357 1.00 91.06 88 ASN A C 1
ATOM 648 O O . ASN A 1 88 ? -18.245 26.464 -5.781 1.00 91.06 88 ASN A O 1
ATOM 652 N N . THR A 1 89 ? -16.262 26.085 -4.786 1.00 87.88 89 THR A N 1
ATOM 653 C CA . THR A 1 89 ? -15.864 27.486 -4.581 1.00 87.88 89 THR A CA 1
ATOM 654 C C . THR A 1 89 ? -14.852 27.955 -5.628 1.00 87.88 89 THR A C 1
ATOM 656 O O . THR A 1 89 ? -13.914 27.230 -5.972 1.00 87.88 89 THR A O 1
ATOM 659 N N . GLY A 1 90 ? -15.037 29.184 -6.118 1.00 87.44 90 GLY A N 1
ATOM 660 C CA . GLY A 1 90 ? -14.260 29.749 -7.225 1.00 87.44 90 GLY A CA 1
ATOM 661 C C . GLY A 1 90 ? -14.601 29.137 -8.589 1.00 87.44 90 GLY A C 1
ATOM 662 O O . GLY A 1 90 ? -15.355 28.166 -8.691 1.00 87.44 90 GLY A O 1
ATOM 663 N N . ASP A 1 91 ? -14.017 29.711 -9.637 1.00 87.19 91 ASP A N 1
ATOM 664 C CA . ASP A 1 91 ? -14.459 29.543 -11.032 1.00 87.19 91 ASP A CA 1
ATOM 665 C C . ASP A 1 91 ? -13.961 28.258 -11.728 1.00 87.19 91 ASP A C 1
ATOM 667 O O . ASP A 1 91 ? -14.159 28.081 -12.924 1.00 87.19 91 ASP A O 1
ATOM 671 N N . ASP A 1 92 ? -13.354 27.337 -10.969 1.00 91.19 92 ASP A N 1
ATOM 672 C CA . ASP A 1 92 ? -12.880 26.015 -11.424 1.00 91.19 92 ASP A CA 1
ATOM 673 C C . ASP A 1 92 ? -11.761 26.017 -12.488 1.00 91.19 92 ASP A C 1
ATOM 675 O O . ASP A 1 92 ? -11.551 25.026 -13.184 1.00 91.19 92 ASP A O 1
ATOM 679 N N . ASP A 1 93 ? -11.007 27.111 -12.584 1.00 89.62 93 ASP A N 1
ATOM 680 C CA . ASP A 1 93 ? -9.890 27.256 -13.522 1.00 89.62 93 ASP A CA 1
ATOM 681 C C . ASP A 1 93 ? -8.630 26.468 -13.097 1.00 89.62 93 ASP A C 1
ATOM 683 O O . ASP A 1 93 ? -8.156 26.583 -11.960 1.00 89.62 93 ASP A O 1
ATOM 687 N N . TYR A 1 94 ? -8.066 25.707 -14.042 1.00 89.88 94 TYR A N 1
ATOM 688 C CA . TYR A 1 94 ? -6.819 24.949 -13.897 1.00 89.88 94 TYR A CA 1
ATOM 689 C C . TYR A 1 94 ? -5.576 25.856 -13.795 1.00 89.88 94 TYR A C 1
ATOM 691 O O . TYR A 1 94 ? -4.634 25.499 -13.081 1.00 89.88 94 TYR A O 1
ATOM 699 N N . GLU A 1 95 ? -5.581 27.048 -14.404 1.00 88.50 95 GLU A N 1
ATOM 700 C CA . GLU A 1 95 ? -4.502 28.040 -14.236 1.00 88.50 95 GLU A CA 1
ATOM 701 C C . GLU A 1 95 ? -4.613 28.790 -12.898 1.00 88.50 95 GLU A C 1
ATOM 703 O O . GLU A 1 95 ? -3.608 29.220 -12.330 1.00 88.50 95 GLU A O 1
ATOM 708 N N . GLY A 1 96 ? -5.828 28.891 -12.357 1.00 88.62 96 GLY A N 1
ATOM 709 C CA . GLY A 1 96 ? -6.156 29.496 -11.072 1.00 88.62 96 GLY A CA 1
ATOM 710 C C . GLY A 1 96 ? -6.261 28.497 -9.912 1.00 88.62 96 GLY A C 1
ATOM 711 O O . GLY A 1 96 ? -5.384 27.657 -9.684 1.00 88.62 96 GLY A O 1
ATOM 712 N N . LEU A 1 97 ? -7.326 28.636 -9.115 1.00 90.69 97 LEU A N 1
ATOM 713 C CA . LEU A 1 97 ? -7.578 27.862 -7.892 1.00 90.69 97 LEU A CA 1
ATOM 714 C C . LEU A 1 97 ? -8.769 26.897 -8.058 1.00 90.69 97 LEU A C 1
ATOM 716 O O . LEU A 1 97 ? -9.792 27.044 -7.380 1.00 90.69 97 LEU A O 1
ATOM 720 N N . HIS A 1 98 ? -8.624 25.920 -8.962 1.00 91.19 98 HIS A N 1
ATOM 721 C CA . HIS A 1 98 ? -9.637 24.916 -9.331 1.00 91.19 98 HIS A CA 1
ATOM 722 C C . HIS A 1 98 ? -10.370 24.247 -8.147 1.00 91.19 98 HIS A C 1
ATOM 724 O O . HIS A 1 98 ? -9.908 24.240 -6.996 1.00 91.19 98 HIS A O 1
ATOM 730 N N . GLN A 1 99 ? -11.532 23.639 -8.413 1.00 92.75 99 GLN A N 1
ATOM 731 C CA . GLN A 1 99 ? -12.345 23.032 -7.360 1.00 92.75 99 GLN A CA 1
ATOM 732 C C . GLN A 1 99 ? -11.810 21.653 -6.951 1.00 92.75 99 GLN A C 1
ATOM 734 O O . GLN A 1 99 ? -11.641 20.739 -7.764 1.00 92.75 99 GLN A O 1
ATOM 739 N N . VAL A 1 100 ? -11.612 21.449 -5.649 1.00 91.81 100 VAL A N 1
ATOM 740 C CA . VAL A 1 100 ? -11.069 20.218 -5.053 1.00 91.81 100 VAL A CA 1
ATOM 741 C C . VAL A 1 100 ? -12.153 19.128 -4.988 1.00 91.81 100 VAL A C 1
ATOM 743 O O . VAL A 1 100 ? -12.593 18.686 -3.925 1.00 91.81 100 VAL A O 1
ATOM 746 N N . ARG A 1 101 ? -12.636 18.699 -6.160 1.00 92.56 101 ARG A N 1
ATOM 747 C CA . ARG A 1 101 ? -13.864 17.906 -6.284 1.00 92.56 101 ARG A CA 1
ATOM 748 C C . ARG A 1 101 ? -13.755 16.504 -5.682 1.00 92.56 101 ARG A C 1
ATOM 750 O O . ARG A 1 101 ? -12.996 15.657 -6.156 1.00 92.56 101 ARG A O 1
ATOM 757 N N . ALA A 1 102 ? -14.561 16.238 -4.657 1.00 93.38 102 ALA A N 1
ATOM 758 C CA . ALA A 1 102 ? -14.589 14.982 -3.923 1.00 93.38 102 ALA A CA 1
ATOM 759 C C . ALA A 1 102 ? -15.114 13.811 -4.771 1.00 93.38 102 ALA A C 1
ATOM 761 O O . ALA A 1 102 ? -16.191 13.869 -5.376 1.00 93.38 102 ALA A O 1
ATOM 762 N N . CYS A 1 103 ? -14.356 12.713 -4.754 1.00 93.12 103 CYS A N 1
ATOM 763 C CA . CYS A 1 103 ? -14.686 11.468 -5.443 1.00 93.12 103 CYS A CA 1
ATOM 764 C C . CYS A 1 103 ? -15.777 10.646 -4.724 1.00 93.12 103 CYS A C 1
ATOM 766 O O . CYS A 1 103 ? -16.206 10.976 -3.615 1.00 93.12 103 CYS A O 1
ATOM 768 N N . LEU A 1 104 ? -16.179 9.521 -5.332 1.00 92.56 104 LEU A N 1
ATOM 769 C CA . LEU A 1 104 ? -17.201 8.587 -4.824 1.00 92.56 104 LEU A CA 1
ATOM 770 C C . LEU A 1 104 ? -17.004 8.172 -3.350 1.00 92.56 104 LEU A C 1
ATOM 772 O O . LEU A 1 104 ? -17.979 8.020 -2.613 1.00 92.56 104 LEU A O 1
ATOM 776 N N . ARG A 1 105 ? -15.746 8.055 -2.904 1.00 93.00 105 ARG A N 1
ATOM 777 C CA . ARG A 1 105 ? -15.375 7.725 -1.520 1.00 93.00 105 ARG A CA 1
ATOM 778 C C . ARG A 1 105 ? -15.738 8.864 -0.559 1.00 93.00 105 ARG A C 1
ATOM 780 O O . ARG A 1 105 ? -16.492 8.647 0.383 1.00 93.00 105 ARG A O 1
ATOM 787 N N . GLY A 1 106 ? -15.296 10.091 -0.852 1.00 92.12 106 GLY A N 1
ATOM 788 C CA . GLY A 1 106 ? -15.585 11.278 -0.032 1.00 92.12 106 GLY A CA 1
ATOM 789 C C . GLY A 1 106 ? -17.072 11.646 -0.005 1.00 92.12 106 GLY A C 1
ATOM 790 O O . GLY A 1 106 ? -17.637 11.862 1.064 1.00 92.12 106 GLY A O 1
ATOM 791 N N . ARG A 1 107 ? -17.752 11.598 -1.159 1.00 92.44 107 ARG A N 1
ATOM 792 C CA . ARG A 1 107 ? -19.212 11.813 -1.249 1.00 92.44 107 ARG A CA 1
ATOM 793 C C . ARG A 1 107 ? -20.029 10.778 -0.462 1.00 92.44 107 ARG A C 1
ATOM 795 O O . ARG A 1 107 ? -21.165 11.047 -0.081 1.00 92.44 107 ARG A O 1
ATOM 802 N N . SER A 1 108 ? -19.446 9.616 -0.162 1.00 93.44 108 SER A N 1
ATOM 803 C CA . SER A 1 108 ? -20.072 8.578 0.663 1.00 93.44 108 SER A CA 1
ATOM 804 C C . SER A 1 108 ? -19.878 8.773 2.173 1.00 93.44 108 SER A C 1
ATOM 806 O O . SER A 1 108 ? -20.326 7.921 2.940 1.00 93.44 108 SER A O 1
ATOM 808 N N . MET A 1 109 ? -19.270 9.871 2.645 1.00 92.94 109 MET A N 1
ATOM 809 C CA . MET A 1 109 ? -18.972 10.054 4.075 1.00 92.94 109 MET A CA 1
ATOM 810 C C . MET A 1 109 ? -20.217 9.933 4.973 1.00 92.94 109 MET A C 1
ATOM 812 O O . MET A 1 109 ? -20.166 9.250 5.994 1.00 92.94 109 MET A O 1
ATOM 816 N N . ARG A 1 110 ? -21.381 10.449 4.547 1.00 95.00 110 ARG A N 1
ATOM 817 C CA . ARG A 1 110 ? -22.670 10.257 5.249 1.00 95.00 110 ARG A CA 1
ATOM 818 C C . ARG A 1 110 ? -23.020 8.779 5.473 1.00 95.00 110 ARG A C 1
ATOM 820 O O . ARG A 1 110 ? -23.488 8.415 6.548 1.00 95.00 110 ARG A O 1
ATOM 827 N N . ARG A 1 111 ? -22.754 7.911 4.488 1.00 93.88 111 ARG A N 1
ATOM 828 C CA . ARG A 1 111 ? -22.963 6.452 4.585 1.00 93.88 111 ARG A CA 1
ATOM 829 C C . ARG A 1 111 ? -21.957 5.767 5.518 1.00 93.88 111 ARG A C 1
ATOM 831 O O . ARG A 1 111 ? -22.246 4.679 6.004 1.00 93.88 111 ARG A O 1
ATOM 838 N N . ARG A 1 112 ? -20.799 6.388 5.785 1.00 92.81 112 ARG A N 1
ATOM 839 C CA . ARG A 1 112 ? -19.815 5.927 6.780 1.00 92.81 112 ARG A CA 1
ATOM 840 C C . ARG A 1 112 ? -20.175 6.397 8.197 1.00 92.81 112 ARG A C 1
ATOM 842 O O . ARG A 1 112 ? -20.166 5.575 9.110 1.00 92.81 112 ARG A O 1
ATOM 849 N N . VAL A 1 113 ? -20.549 7.667 8.374 1.00 94.94 113 VAL A N 1
ATOM 850 C CA . VAL A 1 113 ? -20.974 8.251 9.668 1.00 94.94 113 VAL A CA 1
ATOM 851 C C . VAL A 1 113 ? -22.218 7.550 10.233 1.00 94.94 113 VAL A C 1
ATOM 853 O O . VAL A 1 113 ? -22.273 7.257 11.426 1.00 94.94 113 VAL A O 1
ATOM 856 N N . TYR A 1 114 ? -23.187 7.216 9.374 1.00 95.12 114 TYR A N 1
ATOM 857 C CA . TYR A 1 114 ? -24.423 6.518 9.755 1.00 95.12 114 TYR A CA 1
ATOM 858 C C . TYR A 1 114 ? -24.410 5.008 9.457 1.00 95.12 114 TYR A C 1
ATOM 860 O O . TYR A 1 114 ? -25.467 4.396 9.328 1.00 95.12 114 TYR A O 1
ATOM 868 N N . ASN A 1 115 ? -23.230 4.394 9.332 1.00 95.12 115 ASN A N 1
ATOM 869 C CA . ASN A 1 115 ? -23.118 2.953 9.099 1.00 95.12 115 ASN A CA 1
ATOM 870 C C . ASN A 1 115 ? -23.555 2.135 10.335 1.00 95.12 115 ASN A C 1
ATOM 872 O O . ASN A 1 115 ? -23.354 2.569 11.471 1.00 95.12 115 ASN A O 1
ATOM 876 N N . ALA A 1 116 ? -24.109 0.937 10.122 1.00 92.12 116 ALA A N 1
ATOM 877 C CA . ALA A 1 116 ? -24.530 0.037 11.198 1.00 92.12 116 ALA A CA 1
ATOM 878 C C . ALA A 1 116 ? -23.360 -0.440 12.084 1.00 92.12 116 ALA A C 1
ATOM 880 O O . ALA A 1 116 ? -23.536 -0.561 13.297 1.00 92.12 116 ALA A O 1
ATOM 881 N N . ASP A 1 117 ? -22.167 -0.615 11.501 1.00 93.69 117 ASP A N 1
ATOM 882 C CA . ASP A 1 117 ? -20.953 -1.091 12.183 1.00 93.69 117 ASP A CA 1
ATOM 883 C C . ASP A 1 117 ? -20.280 -0.015 13.059 1.00 93.69 117 ASP A C 1
ATOM 885 O O . ASP A 1 117 ? -19.197 -0.249 13.599 1.00 93.69 117 ASP A O 1
ATOM 889 N N . ARG A 1 118 ? -20.850 1.198 13.147 1.00 96.19 118 ARG A N 1
ATOM 890 C CA . ARG A 1 118 ? -20.314 2.315 13.944 1.00 96.19 118 ARG A CA 1
ATOM 891 C C . ARG A 1 118 ? -20.235 1.896 15.417 1.00 96.19 118 ARG A C 1
ATOM 893 O O . ARG A 1 118 ? -21.254 1.523 16.000 1.00 96.19 118 ARG A O 1
ATOM 900 N N . LEU A 1 119 ? -19.045 1.992 16.012 1.00 97.62 119 LEU A N 1
ATOM 901 C CA . LEU A 1 119 ? -18.830 1.790 17.450 1.00 97.62 119 LEU A CA 1
ATOM 902 C C . LEU A 1 119 ? -19.538 2.902 18.241 1.00 97.62 119 LEU A C 1
ATOM 904 O O . LEU A 1 119 ? -19.632 4.030 17.760 1.00 97.62 11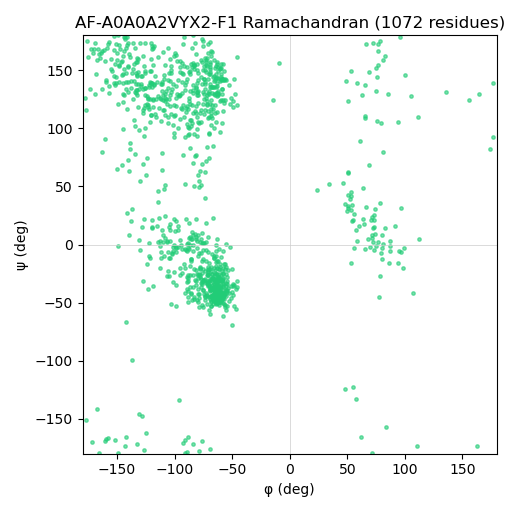9 LEU A O 1
ATOM 908 N N . LYS A 1 120 ? -20.079 2.568 19.419 1.00 97.69 120 LYS A N 1
ATOM 909 C CA . LYS A 1 120 ? -21.079 3.404 20.122 1.00 97.69 120 LYS A CA 1
ATOM 910 C C . LYS A 1 120 ? -20.723 3.724 21.571 1.00 97.69 120 LYS A C 1
ATOM 912 O O . LYS A 1 120 ? -21.128 4.760 22.078 1.00 97.69 120 LYS A O 1
ATOM 917 N N . TYR A 1 121 ? -20.018 2.820 22.233 1.00 98.31 121 TYR A N 1
ATOM 918 C CA . TYR A 1 121 ? -19.648 2.873 23.646 1.00 98.31 121 TYR A CA 1
ATOM 919 C C . TYR A 1 121 ? -18.385 2.016 23.849 1.00 98.31 121 TYR A C 1
ATOM 921 O O . TYR A 1 121 ? -18.111 1.160 22.997 1.00 98.31 121 TYR A O 1
ATOM 929 N N . PRO A 1 122 ? -17.619 2.223 24.934 1.00 98.75 122 PRO A N 1
ATOM 930 C CA . PRO A 1 122 ? -16.504 1.355 25.301 1.00 98.75 122 PRO A CA 1
ATOM 931 C C . PRO A 1 122 ? -16.928 -0.107 25.467 1.00 98.75 122 PRO A C 1
ATOM 933 O O . PRO A 1 122 ? -18.017 -0.412 25.965 1.00 98.75 122 PRO A O 1
ATOM 936 N N . MET A 1 123 ? -16.060 -1.015 25.036 1.00 98.69 123 MET A N 1
ATOM 937 C CA . MET A 1 123 ? -16.323 -2.451 25.005 1.00 98.69 123 MET A CA 1
ATOM 938 C C . MET A 1 123 ? -15.121 -3.260 25.487 1.00 98.69 123 MET A C 1
ATOM 940 O O . MET A 1 123 ? -13.975 -2.873 25.261 1.00 98.69 123 MET A O 1
ATOM 944 N N . LYS A 1 124 ? -15.406 -4.399 26.118 1.00 98.75 124 LYS A N 1
ATOM 945 C CA . LYS A 1 124 ? -14.432 -5.320 26.713 1.00 98.75 124 LYS A CA 1
ATOM 946 C C . LYS A 1 124 ? -14.684 -6.737 26.221 1.00 98.75 124 LYS A C 1
ATOM 948 O O . LYS A 1 124 ? -15.838 -7.146 26.090 1.00 98.75 124 LYS A O 1
ATOM 953 N N . ARG A 1 125 ? -13.625 -7.460 25.864 1.00 98.38 125 ARG A N 1
ATOM 954 C CA . ARG A 1 125 ? -13.728 -8.799 25.268 1.00 98.38 125 ARG A CA 1
ATOM 955 C C . ARG A 1 125 ? -14.270 -9.819 26.274 1.00 98.38 125 ARG A C 1
ATOM 957 O O . ARG A 1 125 ? -13.802 -9.886 27.403 1.00 98.38 125 ARG A O 1
ATOM 964 N N . VAL A 1 126 ? -15.212 -10.652 25.821 1.00 97.81 126 VAL A N 1
ATOM 965 C CA . VAL A 1 126 ? -15.797 -11.774 26.595 1.00 97.81 126 VAL A CA 1
ATOM 966 C C . VAL A 1 126 ? -15.763 -13.113 25.839 1.00 97.81 126 VAL A C 1
ATOM 968 O O . VAL A 1 126 ? -16.455 -14.063 26.195 1.00 97.81 126 VAL A O 1
ATOM 971 N N . GLY A 1 127 ? -14.972 -13.192 24.767 1.00 95.81 127 GLY A N 1
ATOM 972 C CA . GLY A 1 127 ? -14.734 -14.403 23.974 1.00 95.81 127 GLY A CA 1
ATOM 973 C C . GLY A 1 127 ? -13.279 -14.503 23.512 1.00 95.81 127 GLY A C 1
ATOM 974 O O . GLY A 1 127 ? -12.413 -13.774 24.001 1.00 95.81 127 GLY A O 1
ATOM 975 N N . ALA A 1 128 ? -12.999 -15.379 22.549 1.00 95.75 128 ALA A N 1
ATOM 976 C CA . ALA A 1 128 ? -11.674 -15.442 21.933 1.00 95.75 128 ALA A CA 1
ATOM 977 C C . ALA A 1 128 ? -11.442 -14.241 20.992 1.00 95.75 128 ALA A C 1
ATOM 979 O O . ALA A 1 128 ? -12.384 -13.686 20.408 1.00 95.75 128 ALA A O 1
ATOM 980 N N . ARG A 1 129 ? -10.184 -13.805 20.848 1.00 96.44 129 ARG A N 1
ATOM 981 C CA . ARG A 1 129 ? -9.825 -12.681 19.967 1.00 96.44 129 ARG A CA 1
ATOM 982 C C . ARG A 1 129 ? -10.167 -13.023 18.514 1.00 96.44 129 ARG A C 1
ATOM 984 O O . ARG A 1 129 ? -9.808 -14.077 18.000 1.00 96.44 129 ARG A O 1
ATOM 991 N N . GLY A 1 130 ? -10.882 -12.127 17.843 1.00 94.19 130 GLY A N 1
ATOM 992 C CA . GLY A 1 130 ? -11.396 -12.328 16.487 1.00 94.19 130 GLY A CA 1
ATOM 993 C C . GLY A 1 130 ? -12.859 -12.776 16.418 1.00 94.19 130 GLY A C 1
ATOM 994 O O . GLY A 1 130 ? -13.503 -12.515 15.401 1.00 94.19 130 GLY A O 1
ATOM 995 N N . GLU A 1 131 ? -13.436 -13.337 17.491 1.00 94.44 131 GLU A N 1
ATOM 996 C CA . GLU A 1 131 ? -14.876 -13.653 17.530 1.00 94.44 131 GLU A CA 1
ATOM 997 C C . GLU A 1 131 ? -15.756 -12.393 17.525 1.00 94.44 131 GLU A C 1
ATOM 999 O O . GLU A 1 131 ? -16.913 -12.441 17.110 1.00 94.44 131 GLU A O 1
ATOM 1004 N N . GLY A 1 132 ? -15.226 -11.258 17.998 1.00 94.81 132 GLY A N 1
ATOM 1005 C CA . GLY A 1 132 ? -15.976 -10.006 18.123 1.00 94.81 132 GLY A CA 1
ATOM 1006 C C . GLY A 1 132 ? -17.042 -10.015 19.227 1.00 94.81 132 GLY A C 1
ATOM 1007 O O . GLY A 1 132 ? -17.984 -9.225 19.166 1.00 94.81 132 GLY A O 1
ATOM 1008 N N . LYS A 1 133 ? -16.921 -10.906 20.222 1.00 97.38 133 LYS A N 1
ATOM 1009 C CA . LYS A 1 133 ? -17.803 -10.960 21.399 1.00 97.38 133 LYS A CA 1
ATOM 1010 C C . LYS A 1 133 ? -17.320 -9.975 22.464 1.00 97.38 133 LYS A C 1
ATOM 1012 O O . LYS A 1 133 ? -16.266 -10.181 23.069 1.00 97.38 133 LYS A O 1
ATOM 1017 N N . PHE A 1 134 ? -18.123 -8.946 22.717 1.00 98.38 134 PHE A N 1
ATOM 1018 C CA . PHE A 1 134 ? -17.837 -7.900 23.695 1.00 98.38 134 PHE A CA 1
ATOM 1019 C C . PHE A 1 134 ? -19.012 -7.673 24.648 1.00 98.38 134 PHE A C 1
ATOM 1021 O O . PHE A 1 134 ? -20.169 -7.710 24.225 1.00 98.38 134 PHE A O 1
ATOM 1028 N N . GLU A 1 135 ? -18.707 -7.350 25.902 1.00 98.31 135 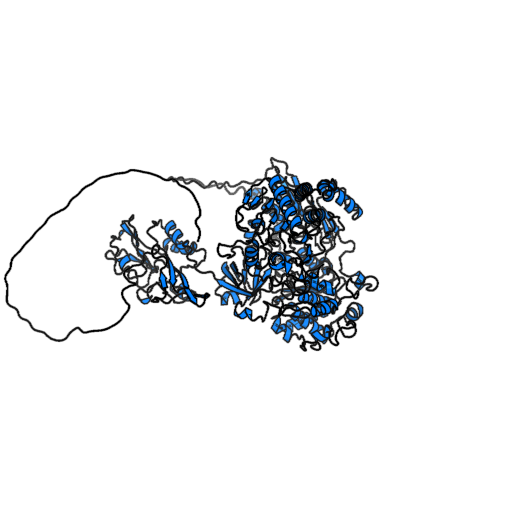GLU A N 1
ATOM 1029 C CA . GLU A 1 135 ? -19.628 -6.660 26.806 1.00 98.31 135 GLU A CA 1
ATOM 1030 C C . GLU A 1 135 ? -19.420 -5.139 26.716 1.00 98.31 135 GLU A C 1
ATOM 1032 O O . GLU A 1 135 ? -18.337 -4.659 26.366 1.00 98.31 135 GLU A O 1
ATOM 1037 N N . ARG A 1 136 ? -20.468 -4.362 27.011 1.00 98.50 136 ARG A N 1
ATOM 1038 C CA . ARG A 1 136 ? -20.362 -2.904 27.159 1.00 98.50 136 ARG A CA 1
ATOM 1039 C C . ARG A 1 136 ? -19.828 -2.589 28.552 1.00 98.50 136 ARG A C 1
ATOM 1041 O O . ARG A 1 136 ? -20.412 -3.045 29.530 1.00 98.50 136 ARG A O 1
ATOM 1048 N N . ILE A 1 137 ? -18.819 -1.728 28.623 1.00 98.75 137 ILE A N 1
ATOM 1049 C CA . ILE A 1 137 ? -18.264 -1.220 29.883 1.00 98.75 137 ILE A CA 1
ATOM 1050 C C . ILE A 1 137 ? -18.389 0.303 29.984 1.00 98.75 137 ILE A C 1
ATOM 1052 O O . ILE A 1 137 ? -18.776 0.981 29.028 1.00 98.75 137 ILE A O 1
ATOM 1056 N N . SER A 1 138 ? -18.086 0.849 31.162 1.00 98.75 138 SER A N 1
ATOM 1057 C CA . SER A 1 138 ? -17.998 2.300 31.363 1.00 98.75 138 SER A CA 1
ATOM 1058 C C . SER A 1 138 ? -16.690 2.872 30.798 1.00 98.75 138 SER A C 1
ATOM 1060 O O . SER A 1 138 ? -15.695 2.160 30.655 1.00 98.75 138 SER A O 1
ATOM 1062 N N . TRP A 1 139 ? -16.667 4.179 30.510 1.00 98.75 139 TRP A N 1
ATOM 1063 C CA . TRP A 1 139 ? -15.429 4.878 30.140 1.00 98.75 139 TRP A CA 1
ATOM 1064 C C . TRP A 1 139 ? -14.372 4.796 31.250 1.00 98.75 139 TRP A C 1
ATOM 1066 O O . TRP A 1 139 ? -13.210 4.530 30.956 1.00 98.75 139 TRP A O 1
ATOM 1076 N N . ASP A 1 140 ? -14.766 4.945 32.518 1.00 98.69 140 ASP A N 1
ATOM 1077 C CA . ASP A 1 140 ? -13.831 4.866 33.643 1.00 98.69 140 ASP A CA 1
ATOM 1078 C C . ASP A 1 140 ? -13.267 3.455 33.847 1.00 98.69 140 ASP A C 1
ATOM 1080 O O . ASP A 1 140 ? -12.067 3.323 34.076 1.00 98.69 140 ASP A O 1
ATOM 1084 N N . GLU A 1 141 ? -14.072 2.396 33.690 1.00 98.75 141 GLU A N 1
ATOM 1085 C CA . GLU A 1 141 ? -13.564 1.016 33.678 1.00 98.75 141 GLU A CA 1
ATOM 1086 C C . GLU A 1 141 ? -12.578 0.806 32.526 1.00 98.75 141 GLU A C 1
ATOM 1088 O O . GLU A 1 141 ? -11.521 0.214 32.737 1.00 98.75 141 GLU A O 1
ATOM 1093 N N . ALA A 1 142 ? -12.872 1.323 31.329 1.00 98.81 142 ALA A N 1
ATOM 1094 C CA . ALA A 1 142 ? -11.993 1.173 30.173 1.00 98.81 142 ALA A CA 1
ATOM 1095 C C . ALA A 1 142 ? -10.636 1.852 30.414 1.00 98.81 142 ALA A C 1
ATOM 1097 O O . ALA A 1 142 ? -9.589 1.221 30.267 1.00 98.81 142 ALA A O 1
ATOM 1098 N N . PHE A 1 143 ? -10.646 3.114 30.853 1.00 98.81 143 PHE A N 1
ATOM 1099 C CA . PHE A 1 143 ? -9.427 3.866 31.143 1.00 98.81 143 PHE A CA 1
ATOM 1100 C C . PHE A 1 143 ? -8.638 3.285 32.326 1.00 98.81 143 PHE A C 1
ATOM 1102 O O . PHE A 1 143 ? -7.413 3.214 32.250 1.00 98.81 143 PHE A O 1
ATOM 1109 N N . ASN A 1 144 ? -9.310 2.830 33.391 1.00 98.81 144 ASN A N 1
ATOM 1110 C CA . ASN A 1 144 ? -8.659 2.164 34.525 1.00 98.81 144 ASN A CA 1
ATOM 1111 C C . ASN A 1 144 ? -8.026 0.829 34.097 1.00 98.81 144 ASN A C 1
ATOM 1113 O O . ASN A 1 144 ? -6.884 0.553 34.452 1.00 98.81 144 ASN A O 1
ATOM 1117 N N . THR A 1 145 ? -8.734 0.016 33.304 1.00 98.75 145 THR A N 1
ATOM 1118 C CA . THR A 1 145 ? -8.234 -1.281 32.811 1.00 98.75 145 THR A CA 1
ATOM 1119 C C . THR A 1 145 ? -6.986 -1.105 31.948 1.00 98.75 145 THR A C 1
ATOM 1121 O O . THR A 1 145 ? -5.984 -1.785 32.168 1.00 98.75 145 THR A O 1
ATOM 1124 N N . ILE A 1 146 ? -7.018 -0.147 31.014 1.00 98.81 146 ILE A N 1
ATOM 1125 C CA . ILE A 1 146 ? -5.873 0.191 30.159 1.00 98.81 146 ILE A CA 1
ATOM 1126 C C . ILE A 1 146 ? -4.696 0.694 31.002 1.00 98.81 146 ILE A C 1
ATOM 1128 O O . ILE A 1 146 ? -3.589 0.185 30.851 1.00 98.81 146 ILE A O 1
ATOM 1132 N N . ALA A 1 147 ? -4.916 1.666 31.897 1.00 98.75 147 ALA A N 1
ATOM 1133 C CA . ALA A 1 147 ? -3.846 2.249 32.706 1.00 98.75 147 ALA A CA 1
ATOM 1134 C C . ALA A 1 147 ? -3.183 1.205 33.621 1.00 98.75 147 ALA A C 1
ATOM 1136 O O . ALA A 1 147 ? -1.959 1.106 33.638 1.00 98.75 147 ALA A O 1
ATOM 1137 N N . ASN A 1 148 ? -3.972 0.375 34.310 1.00 98.69 148 ASN A N 1
ATOM 1138 C CA . ASN A 1 148 ? -3.459 -0.677 35.191 1.00 98.69 148 ASN A CA 1
ATOM 1139 C C . ASN A 1 148 ? -2.660 -1.740 34.416 1.00 98.69 148 ASN A C 1
ATOM 1141 O O . ASN A 1 148 ? -1.585 -2.142 34.858 1.00 98.69 148 ASN A O 1
ATOM 1145 N N . SER A 1 149 ? -3.157 -2.175 33.250 1.00 98.38 149 SER A N 1
ATOM 1146 C CA . SER A 1 149 ? -2.446 -3.125 32.381 1.00 98.38 149 SER A CA 1
ATOM 1147 C C . SER A 1 149 ? -1.133 -2.535 31.861 1.00 98.38 149 SER A C 1
ATOM 1149 O O . SER A 1 149 ? -0.090 -3.180 31.959 1.00 98.38 149 SER A O 1
ATOM 1151 N N . MET A 1 150 ? -1.158 -1.284 31.395 1.00 98.31 150 MET A N 1
ATOM 1152 C CA . MET A 1 150 ? 0.028 -0.592 30.895 1.00 98.31 150 MET A CA 1
ATOM 1153 C C . MET A 1 150 ? 1.074 -0.398 32.004 1.00 98.31 150 MET A C 1
ATOM 1155 O O . MET A 1 150 ? 2.246 -0.684 31.790 1.00 98.31 150 MET A O 1
ATOM 1159 N N . GLN A 1 151 ? 0.665 -0.005 33.216 1.00 98.50 151 GLN A N 1
ATOM 1160 C CA . GLN A 1 151 ? 1.558 0.092 34.380 1.00 98.50 151 GLN A CA 1
ATOM 1161 C C . GLN A 1 151 ? 2.159 -1.265 34.779 1.00 98.50 151 GLN A C 1
ATOM 1163 O O . GLN A 1 151 ? 3.340 -1.324 35.119 1.00 98.50 151 GLN A O 1
ATOM 1168 N N . GLY A 1 152 ? 1.379 -2.350 34.714 1.00 98.50 152 GLY A N 1
ATOM 1169 C CA . GLY A 1 152 ? 1.864 -3.711 34.954 1.00 98.50 152 GLY A CA 1
ATOM 1170 C C . GLY A 1 152 ? 2.939 -4.130 33.950 1.00 98.50 152 GLY A C 1
ATOM 1171 O O . GLY A 1 152 ? 4.046 -4.485 34.348 1.00 98.50 152 GLY A O 1
ATOM 1172 N N . ILE A 1 153 ? 2.651 -3.989 32.653 1.00 98.31 153 ILE A N 1
ATOM 1173 C CA . ILE A 1 153 ? 3.565 -4.369 31.566 1.00 98.31 153 ILE A CA 1
ATOM 1174 C C . ILE A 1 153 ? 4.856 -3.532 31.597 1.00 98.31 153 ILE A C 1
ATOM 1176 O O . ILE A 1 153 ? 5.942 -4.088 31.452 1.00 98.31 153 ILE A O 1
ATOM 1180 N N . ILE A 1 154 ? 4.775 -2.224 31.880 1.00 98.38 154 ILE A N 1
ATOM 1181 C CA . ILE A 1 154 ? 5.963 -1.365 32.056 1.00 98.38 154 ILE A CA 1
ATOM 1182 C C . ILE A 1 154 ? 6.800 -1.810 33.263 1.00 98.38 154 ILE A C 1
ATOM 1184 O O . ILE A 1 154 ? 8.027 -1.784 33.196 1.00 98.38 154 ILE A O 1
ATOM 1188 N N . LYS A 1 155 ? 6.162 -2.230 34.361 1.00 98.31 155 LYS A N 1
ATOM 1189 C CA . LYS A 1 155 ? 6.854 -2.688 35.574 1.00 98.31 155 LYS A CA 1
ATOM 1190 C C . LYS A 1 155 ? 7.548 -4.044 35.389 1.00 98.31 155 LYS A C 1
ATOM 1192 O O . LYS A 1 155 ? 8.590 -4.259 36.002 1.00 98.31 155 LYS A O 1
ATOM 1197 N N . GLU A 1 156 ? 6.965 -4.950 34.608 1.00 98.00 156 GLU A N 1
ATOM 1198 C CA . GLU A 1 156 ? 7.467 -6.321 34.429 1.00 98.00 156 GLU A CA 1
ATOM 1199 C C . GLU A 1 156 ? 8.446 -6.456 33.252 1.00 98.00 156 GLU A C 1
ATOM 1201 O O . GLU A 1 156 ? 9.483 -7.100 33.392 1.00 98.00 156 GLU A O 1
ATOM 1206 N N . TYR A 1 157 ? 8.159 -5.802 32.121 1.00 97.50 157 TYR A N 1
ATOM 1207 C CA . TYR A 1 157 ? 8.912 -5.951 30.868 1.00 97.50 157 TYR A CA 1
ATOM 1208 C C . TYR A 1 157 ? 9.528 -4.641 30.338 1.00 97.50 157 TYR A C 1
ATOM 1210 O O . TYR A 1 157 ? 10.344 -4.671 29.417 1.00 97.50 157 TYR A O 1
ATOM 1218 N N . GLY A 1 158 ? 9.155 -3.482 30.890 1.00 97.81 158 GLY A N 1
ATOM 1219 C CA . GLY A 1 158 ? 9.605 -2.171 30.412 1.00 97.81 158 GLY A CA 1
ATOM 1220 C C . GLY A 1 158 ? 8.880 -1.666 29.155 1.00 97.81 158 GLY A C 1
ATOM 1221 O O . GLY A 1 158 ? 8.058 -2.348 28.545 1.00 97.81 158 GLY A O 1
ATOM 1222 N N . ASN A 1 159 ? 9.194 -0.431 28.750 1.00 97.69 159 ASN A N 1
ATOM 1223 C CA . ASN A 1 159 ? 8.506 0.260 27.647 1.00 97.69 159 ASN A CA 1
ATOM 1224 C C . ASN A 1 159 ? 8.713 -0.390 26.261 1.00 97.69 159 ASN A C 1
ATOM 1226 O O . ASN A 1 159 ? 7.894 -0.183 25.368 1.00 97.69 159 ASN A O 1
ATOM 1230 N N . GLU A 1 160 ? 9.758 -1.202 26.068 1.00 96.62 160 GLU A N 1
ATOM 1231 C CA . GLU A 1 160 ? 9.973 -1.951 24.816 1.00 96.62 160 GLU A CA 1
ATOM 1232 C C . GLU A 1 160 ? 8.954 -3.084 24.598 1.00 96.62 160 GLU A C 1
ATOM 1234 O O . GLU A 1 160 ? 8.770 -3.529 23.469 1.00 96.62 160 GLU A O 1
ATOM 1239 N N . ALA A 1 161 ? 8.212 -3.495 25.630 1.00 98.06 161 ALA A N 1
ATOM 1240 C CA . ALA A 1 161 ? 7.110 -4.444 25.477 1.00 98.06 161 ALA A CA 1
ATOM 1241 C C . ALA A 1 161 ? 5.800 -3.798 24.974 1.00 98.06 161 ALA A C 1
ATOM 1243 O O . ALA A 1 161 ? 4.816 -4.509 24.754 1.00 98.06 161 ALA A O 1
ATOM 1244 N N . ILE A 1 162 ? 5.755 -2.471 24.788 1.00 98.25 162 ILE A N 1
ATOM 1245 C CA . ILE A 1 162 ? 4.577 -1.748 24.287 1.00 98.25 162 ILE A CA 1
ATOM 1246 C C . ILE A 1 162 ? 4.825 -1.275 22.858 1.00 98.25 162 ILE A C 1
ATOM 1248 O O . ILE A 1 162 ? 5.779 -0.550 22.590 1.00 98.25 162 ILE A O 1
ATOM 1252 N N . TYR A 1 163 ? 3.922 -1.632 21.947 1.00 97.81 163 TYR A N 1
ATOM 1253 C CA . TYR A 1 163 ? 4.024 -1.337 20.522 1.00 97.81 163 TYR A CA 1
ATOM 1254 C C . TYR A 1 163 ? 2.855 -0.490 20.011 1.00 97.81 163 TYR A C 1
ATOM 1256 O O . TYR A 1 163 ? 1.694 -0.742 20.339 1.00 97.81 163 TYR A O 1
ATOM 1264 N N . LEU A 1 164 ? 3.148 0.482 19.144 1.00 95.56 164 LEU A N 1
ATOM 1265 C CA . LEU A 1 164 ? 2.142 1.224 18.380 1.00 95.56 164 LEU A CA 1
ATOM 1266 C C . LEU A 1 164 ? 2.072 0.654 16.956 1.00 95.56 164 LEU A C 1
ATOM 1268 O O . LEU A 1 164 ? 3.009 0.804 16.174 1.00 95.56 164 LEU A O 1
ATOM 1272 N N . ASN A 1 165 ? 0.966 -0.016 16.627 1.00 94.75 165 ASN A N 1
ATOM 1273 C CA . ASN A 1 165 ? 0.749 -0.671 15.336 1.00 94.75 165 ASN A CA 1
ATOM 1274 C C . ASN A 1 165 ? 0.492 0.341 14.201 1.00 94.75 165 ASN A C 1
ATOM 1276 O O . ASN A 1 165 ? 0.092 1.485 14.426 1.00 94.75 165 ASN A O 1
ATOM 1280 N N . TYR A 1 166 ? 0.714 -0.094 12.960 1.00 92.75 166 TYR A N 1
ATOM 1281 C CA . TYR A 1 166 ? 0.535 0.716 11.758 1.00 92.75 166 TYR A CA 1
ATOM 1282 C C . TYR A 1 166 ? -0.939 1.110 11.530 1.00 92.75 166 TYR A C 1
ATOM 1284 O O . TYR A 1 166 ? -1.771 0.267 11.199 1.00 92.75 166 TYR A O 1
ATOM 1292 N N . GLY A 1 167 ? -1.275 2.399 11.634 1.00 89.81 167 GLY A N 1
ATOM 1293 C CA . GLY A 1 167 ? -2.646 2.900 11.467 1.00 89.81 167 GLY A CA 1
ATOM 1294 C C . GLY A 1 167 ? -2.734 4.099 10.524 1.00 89.81 167 GLY A C 1
ATOM 1295 O O . GLY A 1 167 ? -2.166 5.148 10.804 1.00 89.81 167 GLY A O 1
ATOM 1296 N N . THR A 1 168 ? -3.458 3.964 9.405 1.00 89.38 168 THR A N 1
ATOM 1297 C CA . THR A 1 168 ? -3.694 5.069 8.444 1.00 89.38 168 THR A CA 1
ATOM 1298 C C . THR A 1 168 ? -5.138 5.145 7.919 1.00 89.38 168 THR A C 1
ATOM 1300 O O . THR A 1 168 ? -5.416 5.768 6.892 1.00 89.38 168 THR A O 1
ATOM 1303 N N . GLY A 1 169 ? -6.098 4.542 8.630 1.00 88.81 169 GLY A N 1
ATOM 1304 C CA . GLY A 1 169 ? -7.528 4.655 8.318 1.00 88.81 169 GLY A CA 1
ATOM 1305 C C . GLY A 1 169 ? -8.048 6.095 8.407 1.00 88.81 169 GLY A C 1
ATOM 1306 O O . GLY A 1 169 ? -8.920 6.464 7.614 1.00 88.81 169 GLY A O 1
ATOM 1307 N N . THR A 1 170 ? -7.431 6.888 9.291 1.00 87.81 170 THR A N 1
ATOM 1308 C CA . THR A 1 170 ? -7.549 8.347 9.419 1.00 87.81 170 THR A CA 1
ATOM 1309 C C . THR A 1 170 ? -6.173 8.981 9.178 1.00 87.81 170 THR A C 1
ATOM 1311 O O . THR A 1 170 ? -5.202 8.605 9.836 1.00 87.81 170 THR A O 1
ATOM 1314 N N . LEU A 1 171 ? -6.056 9.930 8.244 1.00 85.06 171 LEU A N 1
ATOM 1315 C CA . LEU A 1 171 ? -4.810 10.619 7.882 1.00 85.06 171 LEU A CA 1
ATOM 1316 C C . LEU A 1 171 ? -5.076 12.029 7.327 1.00 85.06 171 LEU A C 1
ATOM 1318 O O . LEU A 1 171 ? -6.062 12.261 6.625 1.00 85.06 171 LEU A O 1
ATOM 1322 N N . GLY A 1 172 ? -4.171 12.960 7.634 1.00 76.50 172 GLY A N 1
ATOM 1323 C CA . GLY A 1 172 ? -4.262 14.389 7.316 1.00 76.50 172 GLY A CA 1
ATOM 1324 C C . GLY A 1 172 ? -4.570 15.235 8.552 1.00 76.50 172 GLY A C 1
ATOM 1325 O O . GLY A 1 172 ? -3.924 16.260 8.753 1.00 76.50 172 GLY A O 1
ATOM 1326 N N . GLY A 1 173 ? -5.476 14.750 9.407 1.00 76.06 173 GLY A N 1
ATOM 1327 C CA . GLY A 1 173 ? -5.798 15.302 10.725 1.00 76.06 173 GLY A CA 1
ATOM 1328 C C . GLY A 1 173 ? -6.771 14.396 11.495 1.00 76.06 173 GLY A C 1
ATOM 1329 O O . GLY A 1 173 ? -7.716 13.883 10.893 1.00 76.06 173 GLY A O 1
ATOM 1330 N N . THR A 1 174 ? -6.469 14.136 12.777 1.00 82.50 174 THR A N 1
ATOM 1331 C CA . THR A 1 174 ? -7.380 13.893 13.929 1.00 82.50 174 THR A CA 1
ATOM 1332 C C . THR A 1 174 ? -6.486 13.568 15.146 1.00 82.50 174 THR A C 1
ATOM 1334 O O . THR A 1 174 ? -6.075 12.419 15.307 1.00 82.50 174 THR A O 1
ATOM 1337 N N . MET A 1 175 ? -6.059 14.503 16.008 1.00 77.75 175 MET A N 1
ATOM 1338 C CA . MET A 1 175 ? -6.111 15.976 15.935 1.00 77.75 175 MET A CA 1
ATOM 1339 C C . MET A 1 175 ? -4.790 16.516 15.346 1.00 77.75 175 MET A C 1
ATOM 1341 O O . MET A 1 175 ? -3.722 16.304 15.914 1.00 77.75 175 MET A O 1
ATOM 1345 N N . THR A 1 176 ? -4.852 17.181 14.194 1.00 75.44 176 THR A N 1
ATOM 1346 C CA . THR A 1 176 ? -3.789 17.749 13.336 1.00 75.44 176 THR A CA 1
ATOM 1347 C C . THR A 1 176 ? -2.654 16.816 12.899 1.00 75.44 176 THR A C 1
ATOM 1349 O O . THR A 1 176 ? -1.982 17.125 11.915 1.00 75.44 176 THR A O 1
ATOM 1352 N N . ARG A 1 177 ? -2.445 15.647 13.525 1.00 81.94 177 ARG A N 1
ATOM 1353 C CA . ARG A 1 177 ? -1.661 14.543 12.948 1.00 81.94 177 ARG A CA 1
ATOM 1354 C C . ARG A 1 177 ? -2.016 13.172 13.543 1.00 81.94 177 ARG A C 1
ATOM 1356 O O . ARG A 1 177 ? -2.050 12.988 14.755 1.00 81.94 177 ARG A O 1
ATOM 1363 N N . SER A 1 178 ? -2.257 12.201 12.661 1.00 79.44 178 SER A N 1
ATOM 1364 C CA . SER A 1 178 ? -2.554 10.794 12.994 1.00 79.44 178 SER A CA 1
ATOM 1365 C C . SER A 1 178 ? -1.571 9.787 12.366 1.00 79.44 178 SER A C 1
ATOM 1367 O O . SER A 1 178 ? -1.719 8.588 12.569 1.00 79.44 178 SER A O 1
ATOM 1369 N N . TRP A 1 179 ? -0.563 10.265 11.625 1.00 81.50 179 TRP A N 1
ATOM 1370 C CA . TRP A 1 179 ? 0.536 9.486 11.031 1.00 81.50 179 TRP A CA 1
ATOM 1371 C C . TRP A 1 179 ? 1.721 10.431 10.714 1.00 81.50 179 TRP A C 1
ATOM 1373 O O . TRP A 1 179 ? 1.447 11.556 10.270 1.00 81.50 179 TRP A O 1
ATOM 1383 N N . PRO A 1 180 ? 3.014 10.064 10.887 1.00 81.38 180 PRO A N 1
ATOM 1384 C CA . PRO A 1 180 ? 3.594 8.771 11.301 1.00 81.38 180 PRO A CA 1
ATOM 1385 C C . PRO A 1 180 ? 3.349 8.429 12.786 1.00 81.38 180 PRO A C 1
ATOM 1387 O O . PRO A 1 180 ? 2.831 9.288 13.504 1.00 81.38 180 PRO A O 1
ATOM 1390 N N . PRO A 1 181 ? 3.692 7.213 13.277 1.00 72.19 181 PRO A N 1
ATOM 1391 C CA . PRO A 1 181 ? 3.276 6.731 14.600 1.00 72.19 181 PRO A CA 1
ATOM 1392 C C . PRO A 1 181 ? 3.786 7.645 15.711 1.00 72.19 181 PRO A C 1
ATOM 1394 O O . PRO A 1 181 ? 2.997 8.130 16.520 1.00 72.19 181 PRO A O 1
ATOM 1397 N N . GLY A 1 182 ? 5.085 7.962 15.663 1.00 82.25 182 GLY A N 1
ATOM 1398 C CA . GLY A 1 182 ? 5.776 8.851 16.599 1.00 82.25 182 GLY A CA 1
ATOM 1399 C C . GLY A 1 182 ? 5.294 10.302 16.594 1.00 82.25 182 GLY A C 1
ATOM 1400 O O . GLY A 1 182 ? 5.727 11.075 17.438 1.00 82.25 182 GLY A O 1
ATOM 1401 N N . SER A 1 183 ? 4.387 10.672 15.682 1.00 86.06 183 SER A N 1
ATOM 1402 C CA . SER A 1 183 ? 3.752 11.992 15.623 1.00 86.06 183 SER A CA 1
ATOM 1403 C C . SER A 1 183 ? 2.241 11.953 15.912 1.00 86.06 183 SER A C 1
ATOM 1405 O O . SER A 1 183 ? 1.507 12.832 15.466 1.00 86.06 183 SER A O 1
ATOM 1407 N N . THR A 1 184 ? 1.757 10.926 16.618 1.00 91.06 184 THR A N 1
ATOM 1408 C CA . THR A 1 184 ? 0.351 10.795 17.052 1.00 91.06 184 THR A CA 1
ATOM 1409 C C . THR A 1 184 ? 0.141 11.221 18.507 1.00 91.06 184 THR A C 1
ATOM 1411 O O . THR A 1 184 ? 1.076 11.245 19.306 1.00 91.06 184 THR A O 1
ATOM 1414 N N . LEU A 1 185 ? -1.115 11.472 18.899 1.00 94.12 185 LEU A N 1
ATOM 1415 C CA . LEU A 1 185 ? -1.475 11.680 20.309 1.00 94.12 185 LEU A CA 1
ATOM 1416 C C . LEU A 1 185 ? -1.212 10.439 21.185 1.00 94.12 185 LEU A C 1
ATOM 1418 O O . LEU A 1 185 ? -0.858 10.600 22.351 1.00 94.12 185 LEU A O 1
ATOM 1422 N N . ILE A 1 186 ? -1.305 9.220 20.634 1.00 95.25 186 ILE A N 1
ATOM 1423 C CA . ILE A 1 186 ? -0.915 7.994 21.353 1.00 95.25 186 ILE A CA 1
ATOM 1424 C C . ILE A 1 186 ? 0.598 7.978 21.599 1.00 95.25 186 ILE A C 1
ATOM 1426 O O . ILE A 1 186 ? 1.014 7.760 22.731 1.00 95.25 186 ILE A O 1
ATOM 1430 N N . ALA A 1 187 ? 1.428 8.301 20.602 1.00 94.75 187 ALA A N 1
ATOM 1431 C CA . ALA A 1 187 ? 2.869 8.436 20.823 1.00 94.75 187 ALA A CA 1
ATOM 1432 C C . ALA A 1 187 ? 3.213 9.577 21.793 1.00 94.75 187 ALA A C 1
ATOM 1434 O O . ALA A 1 187 ? 4.078 9.398 22.643 1.00 94.75 187 ALA A O 1
ATOM 1435 N N . ARG A 1 188 ? 2.506 10.719 21.757 1.00 95.94 188 ARG A N 1
ATOM 1436 C CA . ARG A 1 188 ? 2.682 11.782 22.766 1.00 95.94 188 ARG A CA 1
ATOM 1437 C C . ARG A 1 188 ? 2.384 11.266 24.179 1.00 95.94 188 ARG A C 1
ATOM 1439 O O . ARG A 1 188 ? 3.177 11.525 25.078 1.00 95.94 188 ARG A O 1
ATOM 1446 N N . LEU A 1 189 ? 1.305 10.500 24.369 1.00 97.06 189 LEU A N 1
ATOM 1447 C CA . LEU A 1 189 ? 0.975 9.851 25.644 1.00 97.06 189 LEU A CA 1
ATOM 1448 C C . LEU A 1 189 ? 2.057 8.842 26.073 1.00 97.06 189 LEU A C 1
ATOM 1450 O O . LEU A 1 189 ? 2.529 8.910 27.208 1.00 97.06 189 LEU A O 1
ATOM 1454 N N . MET A 1 190 ? 2.497 7.953 25.178 1.00 97.12 190 MET A N 1
ATOM 1455 C CA . MET A 1 190 ? 3.559 6.981 25.474 1.00 97.12 190 MET A CA 1
ATOM 1456 C C . MET A 1 190 ? 4.880 7.668 25.841 1.00 97.12 190 MET A C 1
ATOM 1458 O O . MET A 1 190 ? 5.513 7.306 26.829 1.00 97.12 190 MET A O 1
ATOM 1462 N N . ASN A 1 191 ? 5.262 8.726 25.127 1.00 97.19 191 ASN A N 1
ATOM 1463 C CA . ASN A 1 191 ? 6.484 9.489 25.389 1.00 97.19 191 ASN A CA 1
ATOM 1464 C C . ASN A 1 191 ? 6.381 10.318 26.689 1.00 97.19 191 ASN A C 1
ATOM 1466 O O . ASN A 1 191 ? 7.389 10.547 27.366 1.00 97.19 191 ASN A O 1
ATOM 1470 N N . CYS A 1 192 ? 5.167 10.693 27.118 1.00 97.44 192 CYS A N 1
ATOM 1471 C CA . CYS A 1 192 ? 4.928 11.162 28.486 1.00 97.44 192 CYS A CA 1
ATOM 1472 C C . CYS A 1 192 ? 5.171 10.060 29.538 1.00 97.44 192 CYS A C 1
ATOM 1474 O O . CYS A 1 192 ? 5.687 10.378 30.608 1.00 97.44 192 CYS A O 1
ATOM 1476 N N . CYS A 1 193 ? 4.849 8.798 29.229 1.00 97.25 193 CYS A N 1
ATOM 1477 C CA . CYS A 1 193 ? 4.969 7.630 30.118 1.00 97.25 193 CYS A CA 1
ATOM 1478 C C . CYS A 1 193 ? 6.340 6.912 30.072 1.00 97.25 193 CYS A C 1
ATOM 1480 O O . CYS A 1 193 ? 6.533 5.932 30.786 1.00 97.25 193 CYS A O 1
ATOM 1482 N N . GLY A 1 194 ? 7.298 7.397 29.272 1.00 96.62 194 GLY A N 1
ATOM 1483 C CA . GLY A 1 194 ? 8.666 6.859 29.195 1.00 96.62 194 GLY A CA 1
ATOM 1484 C C . GLY A 1 194 ? 9.040 6.172 27.875 1.00 96.62 194 GLY A C 1
ATOM 1485 O O . GLY A 1 194 ? 10.152 5.658 27.768 1.00 96.62 194 GLY A O 1
ATOM 1486 N N . GLY A 1 195 ? 8.159 6.194 26.874 1.00 97.06 195 GLY A N 1
ATOM 1487 C CA . GLY A 1 195 ? 8.423 5.706 25.519 1.00 97.06 195 GLY A CA 1
ATOM 1488 C C . GLY A 1 195 ? 7.663 4.438 25.141 1.00 97.06 195 GLY A C 1
ATOM 1489 O O . GLY A 1 195 ? 6.783 3.985 25.868 1.00 97.06 195 GLY A O 1
ATOM 1490 N N . TYR A 1 196 ? 7.987 3.891 23.970 1.00 97.38 196 TYR A N 1
ATOM 1491 C CA . TYR A 1 196 ? 7.409 2.658 23.419 1.00 97.38 196 TYR A CA 1
ATOM 1492 C C . TYR A 1 196 ? 8.322 2.074 22.324 1.00 97.38 196 TYR A C 1
ATOM 1494 O O . TYR A 1 196 ? 9.091 2.821 21.713 1.00 97.38 196 TYR A O 1
ATOM 1502 N N . LEU A 1 197 ? 8.223 0.773 22.024 1.00 97.44 197 LEU A N 1
ATOM 1503 C CA . LEU A 1 197 ? 8.934 0.158 20.896 1.00 97.44 197 LEU A CA 1
ATOM 1504 C C . LEU A 1 197 ? 8.451 0.763 19.574 1.00 97.44 197 LEU A C 1
ATOM 1506 O O . LEU A 1 197 ? 7.298 0.589 19.166 1.00 97.44 197 LEU A O 1
ATOM 1510 N N . ASN A 1 198 ? 9.342 1.481 18.897 1.00 94.50 198 ASN A N 1
ATOM 1511 C CA . ASN A 1 198 ? 9.010 2.192 17.671 1.00 94.50 198 ASN A CA 1
ATOM 1512 C C . ASN A 1 198 ? 9.121 1.275 16.435 1.00 94.50 198 ASN A C 1
ATOM 1514 O O . ASN A 1 198 ? 9.670 0.174 16.504 1.00 94.50 198 ASN A O 1
ATOM 1518 N N . HIS A 1 199 ? 8.636 1.731 15.277 1.00 95.12 199 HIS A N 1
ATOM 1519 C CA . HIS A 1 199 ? 8.873 1.040 14.007 1.00 95.12 199 HIS A CA 1
ATOM 1520 C C . HIS A 1 199 ? 9.312 1.967 12.878 1.00 95.12 199 HIS A C 1
ATOM 1522 O O . HIS A 1 199 ? 9.027 3.165 12.879 1.00 95.12 199 HIS A O 1
ATOM 1528 N N . TYR A 1 200 ? 9.983 1.374 11.892 1.00 94.81 200 TYR A N 1
ATOM 1529 C CA . TYR A 1 200 ? 10.310 1.993 10.612 1.00 94.81 200 TYR A CA 1
ATOM 1530 C C . TYR A 1 200 ? 9.582 1.287 9.456 1.00 94.81 200 TYR A C 1
ATOM 1532 O O . TYR A 1 200 ? 9.135 0.144 9.580 1.00 94.81 200 TYR A O 1
ATOM 1540 N N . GLY A 1 201 ? 9.489 1.979 8.317 1.00 92.94 201 GLY A N 1
ATOM 1541 C CA . GLY A 1 201 ? 8.766 1.510 7.132 1.00 92.94 201 GLY A CA 1
ATOM 1542 C C . GLY A 1 201 ? 7.243 1.649 7.246 1.00 92.94 201 GLY A C 1
ATOM 1543 O O . GLY A 1 201 ? 6.691 1.894 8.319 1.00 92.94 201 GLY A O 1
ATOM 1544 N N . ASP A 1 202 ? 6.554 1.500 6.113 1.00 92.19 202 ASP A N 1
ATOM 1545 C CA . ASP A 1 202 ? 5.096 1.411 6.062 1.00 92.19 202 ASP A CA 1
ATOM 1546 C C . ASP A 1 202 ? 4.600 0.468 4.953 1.00 92.19 202 ASP A C 1
ATOM 1548 O O . ASP A 1 202 ? 5.306 0.199 3.979 1.00 92.19 202 ASP A O 1
ATOM 1552 N N . TYR A 1 203 ? 3.368 -0.034 5.099 1.00 92.62 203 TYR A N 1
ATOM 1553 C CA . TYR A 1 203 ? 2.765 -1.048 4.216 1.00 92.62 203 TYR A CA 1
ATOM 1554 C C . TYR A 1 203 ? 2.521 -0.571 2.770 1.00 92.62 203 TYR A C 1
ATOM 1556 O O . TYR A 1 203 ? 2.142 -1.372 1.903 1.00 92.62 203 TYR A O 1
ATOM 1564 N N . SER A 1 204 ? 2.685 0.728 2.509 1.00 91.25 204 SER A N 1
ATOM 1565 C CA . SER A 1 204 ? 2.556 1.346 1.190 1.00 91.25 204 SER A CA 1
ATOM 1566 C C . SER A 1 204 ? 3.914 1.565 0.523 1.00 91.25 204 SER A C 1
ATOM 1568 O O . SER A 1 204 ? 3.974 1.428 -0.693 1.00 91.25 204 SER A O 1
ATOM 1570 N N . THR A 1 205 ? 4.986 1.891 1.263 1.00 93.94 205 THR A N 1
ATOM 1571 C CA . THR A 1 205 ? 6.244 2.383 0.654 1.00 93.94 205 THR A CA 1
ATOM 1572 C C . THR A 1 205 ? 7.561 1.867 1.250 1.00 93.94 205 THR A C 1
ATOM 1574 O O . THR A 1 205 ? 8.609 2.403 0.889 1.00 93.94 205 THR A O 1
ATOM 1577 N N . ALA A 1 206 ? 7.563 0.888 2.164 1.00 95.81 206 ALA A N 1
ATOM 1578 C CA . ALA A 1 206 ? 8.785 0.464 2.868 1.00 95.81 206 ALA A CA 1
ATOM 1579 C C . ALA A 1 206 ? 9.992 0.189 1.944 1.00 95.81 206 ALA A C 1
ATOM 1581 O O . ALA A 1 206 ? 11.100 0.634 2.242 1.00 95.81 206 ALA A O 1
ATOM 1582 N N . GLN A 1 207 ? 9.780 -0.499 0.817 1.00 97.56 207 GLN A N 1
ATOM 1583 C CA . GLN A 1 207 ? 10.859 -0.943 -0.066 1.00 97.56 207 GLN A CA 1
ATOM 1584 C C . GLN A 1 207 ? 11.369 0.186 -0.978 1.00 97.56 207 GLN A C 1
ATOM 1586 O O . GLN A 1 207 ? 12.577 0.382 -1.097 1.00 97.56 207 GLN A O 1
ATOM 1591 N N . ILE A 1 208 ? 10.469 0.995 -1.556 1.00 97.56 208 ILE A N 1
ATOM 1592 C CA . ILE A 1 208 ? 10.847 2.173 -2.362 1.00 97.56 208 ILE A CA 1
ATOM 1593 C C . ILE A 1 208 ? 11.551 3.242 -1.520 1.00 97.56 208 ILE A C 1
ATOM 1595 O O . ILE A 1 208 ? 12.545 3.811 -1.969 1.00 97.56 208 ILE A O 1
ATOM 1599 N N . ALA A 1 209 ? 11.089 3.475 -0.287 1.00 96.88 209 ALA A N 1
ATOM 1600 C CA . ALA A 1 209 ? 11.715 4.425 0.627 1.00 96.88 209 ALA A CA 1
ATOM 1601 C C . ALA A 1 209 ? 13.128 3.971 1.031 1.00 96.88 209 ALA A C 1
ATOM 1603 O O . ALA A 1 209 ? 14.050 4.781 1.020 1.00 96.88 209 ALA A O 1
ATOM 1604 N N . ALA A 1 210 ? 13.321 2.681 1.332 1.00 97.19 210 ALA A N 1
ATOM 1605 C CA . ALA A 1 210 ? 14.644 2.139 1.639 1.00 97.19 210 ALA A CA 1
ATOM 1606 C C . ALA A 1 210 ? 15.578 2.162 0.417 1.00 97.19 210 ALA A C 1
ATOM 1608 O O . ALA A 1 210 ? 16.682 2.692 0.504 1.00 97.19 210 ALA A O 1
ATOM 1609 N N . GLY A 1 211 ? 15.141 1.632 -0.730 1.00 97.56 211 GLY A N 1
ATOM 1610 C CA . GLY A 1 211 ? 15.973 1.530 -1.932 1.00 97.56 211 GLY A CA 1
ATOM 1611 C C . GLY A 1 211 ? 16.423 2.891 -2.467 1.00 97.56 211 GLY A C 1
ATOM 1612 O O . GLY A 1 211 ? 17.609 3.095 -2.730 1.00 97.56 211 GLY A O 1
ATOM 1613 N N . LEU A 1 212 ? 15.502 3.853 -2.590 1.00 98.12 212 LEU A N 1
ATOM 1614 C CA . LEU A 1 212 ? 15.844 5.176 -3.117 1.00 98.12 212 LEU A CA 1
ATOM 1615 C C . LEU A 1 212 ? 16.609 6.054 -2.111 1.00 98.12 212 LEU A C 1
ATOM 1617 O O . LEU A 1 212 ? 17.359 6.927 -2.547 1.00 98.12 212 LEU A O 1
ATOM 1621 N N . ASN A 1 213 ? 16.530 5.785 -0.802 1.00 97.75 213 ASN A N 1
ATOM 1622 C CA . ASN A 1 213 ? 17.382 6.441 0.198 1.00 97.75 213 ASN A CA 1
ATOM 1623 C C . ASN A 1 213 ? 18.879 6.212 -0.080 1.00 97.75 213 ASN A C 1
ATOM 1625 O O . ASN A 1 213 ? 19.649 7.166 -0.046 1.00 97.75 213 ASN A O 1
ATOM 1629 N N . TYR A 1 214 ? 19.278 4.994 -0.465 1.00 98.00 214 TYR A N 1
ATOM 1630 C CA . TYR A 1 214 ? 20.653 4.676 -0.892 1.00 98.00 214 TYR A CA 1
ATOM 1631 C C . TYR A 1 214 ? 20.997 5.153 -2.318 1.00 98.00 214 TYR A C 1
ATOM 1633 O O . TYR A 1 214 ? 22.008 4.747 -2.878 1.00 98.00 214 TYR A O 1
ATOM 1641 N N . THR A 1 215 ? 20.141 5.967 -2.943 1.00 98.25 215 THR A N 1
ATOM 1642 C CA . THR A 1 215 ? 20.351 6.504 -4.302 1.00 98.25 215 THR A CA 1
ATOM 1643 C C . THR A 1 215 ? 20.325 8.033 -4.316 1.00 98.25 215 THR A C 1
ATOM 1645 O O . THR A 1 215 ? 21.119 8.646 -5.021 1.00 98.25 215 THR A O 1
ATOM 1648 N N . TYR A 1 216 ? 19.443 8.648 -3.519 1.00 98.25 216 TYR A N 1
ATOM 1649 C CA . TYR A 1 216 ? 19.226 10.100 -3.469 1.00 98.25 216 TYR A CA 1
ATOM 1650 C C . TYR A 1 216 ? 19.436 10.737 -2.084 1.00 98.25 216 TYR A C 1
ATOM 1652 O O . TYR A 1 216 ? 19.468 11.962 -1.989 1.00 98.25 216 TYR A O 1
ATOM 1660 N N . GLY A 1 217 ? 19.592 9.940 -1.020 1.00 94.56 217 GLY A N 1
ATOM 1661 C CA . GLY A 1 217 ? 19.730 10.426 0.353 1.00 94.56 217 GLY A CA 1
ATOM 1662 C C . GLY A 1 217 ? 18.398 10.900 0.940 1.00 94.56 217 GLY A C 1
ATOM 1663 O O . GLY A 1 217 ? 17.907 11.980 0.609 1.00 94.56 217 GLY A O 1
ATOM 1664 N N . GLY A 1 218 ? 17.821 10.111 1.848 1.00 91.81 218 GLY A N 1
ATOM 1665 C CA . GLY A 1 218 ? 16.521 10.385 2.457 1.00 91.81 218 GLY A CA 1
ATOM 1666 C C . GLY A 1 218 ? 15.338 9.922 1.602 1.00 91.81 218 GLY A C 1
ATOM 1667 O O . GLY A 1 218 ? 15.444 9.013 0.778 1.00 91.81 218 GLY A O 1
ATOM 1668 N N . TRP A 1 219 ? 14.169 10.528 1.820 1.00 92.25 219 TRP A N 1
ATOM 1669 C CA . TRP A 1 219 ? 12.979 10.222 1.026 1.00 92.25 219 TRP A CA 1
ATOM 1670 C C . TRP A 1 219 ? 13.120 10.802 -0.385 1.00 92.25 219 TRP A C 1
ATOM 1672 O O . TRP A 1 219 ? 13.249 12.014 -0.543 1.00 92.25 219 TRP A O 1
ATOM 1682 N N . ALA A 1 220 ? 13.067 9.947 -1.408 1.00 95.38 220 ALA A N 1
ATOM 1683 C CA . ALA A 1 220 ? 13.204 10.399 -2.785 1.00 95.38 220 ALA A CA 1
ATOM 1684 C C . ALA A 1 220 ? 11.962 11.158 -3.275 1.00 95.38 220 ALA A C 1
ATOM 1686 O O . ALA A 1 220 ? 10.837 10.654 -3.221 1.00 95.38 220 ALA A O 1
ATOM 1687 N N . ASP A 1 221 ? 12.201 12.369 -3.766 1.00 95.12 221 ASP A N 1
ATOM 1688 C CA . ASP A 1 221 ? 11.191 13.312 -4.235 1.00 95.12 221 ASP A CA 1
ATOM 1689 C C . ASP A 1 221 ? 11.066 13.283 -5.769 1.00 95.12 221 ASP A C 1
ATOM 1691 O O . ASP A 1 221 ? 11.926 12.735 -6.465 1.00 95.12 221 ASP A O 1
ATOM 1695 N N . GLY A 1 222 ? 9.992 13.854 -6.310 1.00 96.00 222 GLY A N 1
ATOM 1696 C CA . GLY A 1 222 ? 9.717 13.900 -7.744 1.00 96.00 222 GLY A CA 1
ATOM 1697 C C . GLY A 1 222 ? 9.029 15.192 -8.178 1.00 96.00 222 GLY A C 1
ATOM 1698 O O . GLY A 1 222 ? 8.455 15.918 -7.369 1.00 96.00 222 GLY A O 1
ATOM 1699 N N . ASN A 1 223 ? 9.063 15.487 -9.475 1.00 96.75 223 ASN A N 1
ATOM 1700 C CA . ASN A 1 223 ? 8.384 16.653 -10.030 1.00 96.75 223 ASN A CA 1
ATOM 1701 C C . ASN A 1 223 ? 6.865 16.543 -9.804 1.00 96.75 223 ASN A C 1
ATOM 1703 O O . ASN A 1 223 ? 6.281 15.452 -9.756 1.00 96.75 223 ASN A O 1
ATOM 1707 N N . SER A 1 224 ? 6.213 17.695 -9.664 1.00 95.19 224 SER A N 1
ATOM 1708 C CA . SER A 1 224 ? 4.754 17.767 -9.580 1.00 95.19 224 SER A CA 1
ATOM 1709 C C . SER A 1 224 ? 4.093 17.296 -10.888 1.00 95.19 224 SER A C 1
ATOM 1711 O O . SER A 1 224 ? 4.585 17.624 -11.964 1.00 95.19 224 SER A O 1
ATOM 1713 N N . PRO A 1 225 ? 2.940 16.597 -10.851 1.00 94.50 225 PRO A N 1
ATOM 1714 C CA . PRO A 1 225 ? 2.194 16.214 -12.058 1.00 94.50 225 PRO A CA 1
ATOM 1715 C C . PRO A 1 225 ? 1.800 17.366 -12.992 1.00 94.50 225 PRO A C 1
ATOM 1717 O O . PRO A 1 225 ? 1.537 17.125 -14.162 1.00 94.50 225 PRO A O 1
ATOM 1720 N N . SER A 1 226 ? 1.758 18.604 -12.494 1.00 94.88 226 SER A N 1
ATOM 1721 C CA . SER A 1 226 ? 1.596 19.826 -13.295 1.00 94.88 226 SER A CA 1
ATOM 1722 C C . SER A 1 226 ? 2.786 20.112 -14.217 1.00 94.88 226 SER A C 1
ATOM 1724 O O . SER A 1 226 ? 2.603 20.651 -15.298 1.00 94.88 226 SER A O 1
ATOM 1726 N N . ASP A 1 227 ? 4.003 19.711 -13.844 1.00 96.81 227 ASP A N 1
ATOM 1727 C CA . ASP A 1 227 ? 5.205 19.933 -14.659 1.00 96.81 227 ASP A CA 1
ATOM 1728 C C . ASP A 1 227 ? 5.243 19.055 -15.932 1.00 96.81 227 ASP A C 1
ATOM 1730 O O . ASP A 1 227 ? 6.078 19.261 -16.811 1.00 96.81 227 ASP A O 1
ATOM 1734 N N . ILE A 1 228 ? 4.287 18.125 -16.087 1.00 97.44 228 ILE A N 1
ATOM 1735 C CA . ILE A 1 228 ? 4.055 17.360 -17.327 1.00 97.44 228 ILE A CA 1
ATOM 1736 C C . ILE A 1 228 ? 3.703 18.282 -18.514 1.00 97.44 228 ILE A C 1
ATOM 1738 O O . ILE A 1 228 ? 3.862 17.886 -19.671 1.00 97.44 228 ILE A O 1
ATOM 1742 N N . GLU A 1 229 ? 3.315 19.534 -18.254 1.00 97.00 229 GLU A N 1
ATOM 1743 C CA . GLU A 1 229 ? 3.169 20.604 -19.254 1.00 97.00 229 GLU A CA 1
ATOM 1744 C C . GLU A 1 229 ? 4.475 20.908 -20.010 1.00 97.00 229 GLU A C 1
ATOM 1746 O O . GLU A 1 229 ? 4.433 21.368 -21.149 1.00 97.00 229 GLU A O 1
ATOM 1751 N N . ASN A 1 230 ? 5.627 20.578 -19.417 1.00 97.75 230 ASN A N 1
ATOM 1752 C CA . ASN A 1 230 ? 6.959 20.774 -19.990 1.00 97.75 230 ASN A CA 1
ATOM 1753 C C . ASN A 1 230 ? 7.564 19.478 -20.589 1.00 97.75 230 ASN A C 1
ATOM 1755 O O . ASN A 1 230 ? 8.677 19.492 -21.123 1.00 97.75 230 ASN A O 1
ATOM 1759 N N . SER A 1 231 ? 6.867 18.338 -20.498 1.00 98.25 231 SER A N 1
ATOM 1760 C CA . SER A 1 231 ? 7.349 17.020 -20.952 1.00 98.25 231 SER A CA 1
ATOM 1761 C C . SER A 1 231 ? 7.081 16.748 -22.433 1.00 98.25 231 SER A C 1
ATOM 1763 O O . SER A 1 231 ? 6.113 17.241 -23.001 1.00 98.25 231 SER A O 1
ATOM 1765 N N . LYS A 1 232 ? 7.877 15.865 -23.053 1.00 98.25 232 LYS A N 1
ATOM 1766 C CA . LYS A 1 232 ? 7.576 15.296 -24.390 1.00 98.25 232 LYS A CA 1
ATOM 1767 C C . LYS A 1 232 ? 7.076 13.850 -24.337 1.00 98.25 232 LYS A C 1
ATOM 1769 O O . LYS A 1 232 ? 6.331 13.412 -25.212 1.00 98.25 232 LYS A O 1
ATOM 1774 N N . LEU A 1 233 ? 7.482 13.119 -23.302 1.00 98.69 233 LEU A N 1
ATOM 1775 C CA . LEU A 1 233 ? 7.117 11.731 -23.033 1.00 98.69 233 LEU A CA 1
ATOM 1776 C C . LEU A 1 233 ? 6.772 11.590 -21.545 1.00 98.69 233 LEU A C 1
ATOM 1778 O O . LEU A 1 233 ? 7.445 12.174 -20.697 1.00 98.69 233 LEU A O 1
ATOM 1782 N N . VAL A 1 234 ? 5.751 10.795 -21.240 1.00 98.56 234 VAL A N 1
ATOM 1783 C CA . VAL A 1 234 ? 5.339 10.396 -19.891 1.00 98.56 234 VAL A CA 1
ATOM 1784 C C . VAL A 1 234 ? 5.388 8.870 -19.820 1.00 98.56 234 VAL A C 1
ATOM 1786 O O . VAL A 1 234 ? 4.758 8.197 -20.636 1.00 98.56 234 VAL A O 1
ATOM 1789 N N . VAL A 1 235 ? 6.116 8.307 -18.855 1.00 98.62 235 VAL A N 1
ATOM 1790 C CA . VAL A 1 235 ? 6.227 6.850 -18.660 1.00 98.62 235 VAL A CA 1
ATOM 1791 C C . VAL A 1 235 ? 5.846 6.487 -17.230 1.00 98.62 235 VAL A C 1
ATOM 1793 O O . VAL A 1 235 ? 6.475 6.950 -16.278 1.00 98.62 235 VAL A O 1
ATOM 1796 N N . LEU A 1 236 ? 4.814 5.654 -17.075 1.00 98.19 236 LEU A N 1
ATOM 1797 C CA . LEU A 1 236 ? 4.231 5.301 -15.778 1.00 98.19 236 LEU A CA 1
ATOM 1798 C C . LEU A 1 236 ? 4.400 3.805 -15.475 1.00 98.19 236 LEU A C 1
ATOM 1800 O O . LEU A 1 236 ? 3.720 2.968 -16.068 1.00 98.19 236 LEU A O 1
ATOM 1804 N N . PHE A 1 237 ? 5.262 3.475 -14.510 1.00 98.25 237 PHE A N 1
ATOM 1805 C CA . PHE A 1 237 ? 5.483 2.109 -14.015 1.00 98.25 237 PHE A CA 1
ATOM 1806 C C . PHE A 1 237 ? 4.529 1.798 -12.857 1.00 98.25 237 PHE A C 1
ATOM 1808 O O . PHE A 1 237 ? 4.710 2.292 -11.740 1.00 98.25 237 PHE A O 1
ATOM 1815 N N . GLY A 1 238 ? 3.475 1.019 -13.112 1.00 95.31 238 GLY A N 1
ATOM 1816 C CA . GLY A 1 238 ? 2.475 0.633 -12.109 1.00 95.31 238 GLY A CA 1
ATOM 1817 C C . GLY A 1 238 ? 1.802 1.807 -11.377 1.00 95.31 238 GLY A C 1
ATOM 1818 O O . GLY A 1 238 ? 1.310 1.638 -10.256 1.00 95.31 238 GLY A O 1
ATOM 1819 N N . ASN A 1 239 ? 1.821 3.020 -11.953 1.00 94.31 239 ASN A N 1
ATOM 1820 C CA . ASN A 1 239 ? 1.222 4.205 -11.342 1.00 94.31 239 ASN A CA 1
ATOM 1821 C C . ASN A 1 239 ? -0.216 4.387 -11.841 1.00 94.31 239 ASN A C 1
ATOM 1823 O O . ASN A 1 239 ? -0.465 4.598 -13.025 1.00 94.31 239 ASN A O 1
ATOM 1827 N N . ASN A 1 240 ? -1.170 4.291 -10.916 1.00 93.06 240 ASN A N 1
ATOM 1828 C CA . ASN A 1 240 ? -2.598 4.243 -11.215 1.00 93.06 240 ASN A CA 1
ATOM 1829 C C . ASN A 1 240 ? -3.379 5.306 -10.413 1.00 93.06 240 ASN A C 1
ATOM 1831 O O . ASN A 1 240 ? -4.139 4.966 -9.490 1.00 93.06 240 ASN A O 1
ATOM 1835 N N . PRO A 1 241 ? -3.198 6.606 -10.713 1.00 92.12 241 PRO A N 1
ATOM 1836 C CA . PRO A 1 241 ? -3.978 7.675 -10.097 1.00 92.12 241 PRO A CA 1
ATOM 1837 C C . PRO A 1 241 ? -5.492 7.513 -10.327 1.00 92.12 241 PRO A C 1
ATOM 1839 O O . PRO A 1 241 ? -6.258 7.772 -9.400 1.00 92.12 241 PRO A O 1
ATOM 1842 N N . GLY A 1 242 ? -5.928 6.967 -11.469 1.00 91.62 242 GLY A N 1
ATOM 1843 C CA . GLY A 1 242 ? -7.346 6.791 -11.818 1.00 91.62 242 GLY A CA 1
ATOM 1844 C C . GLY A 1 242 ? -8.184 5.959 -10.831 1.00 91.62 242 GLY A C 1
ATOM 1845 O O . GLY A 1 242 ? -9.389 6.184 -10.715 1.00 91.62 242 GLY A O 1
ATOM 1846 N N . GLU A 1 243 ? -7.576 5.046 -10.060 1.00 90.62 243 GLU A N 1
ATOM 1847 C CA . GLU A 1 243 ? -8.249 4.366 -8.932 1.00 90.62 243 GLU A CA 1
ATOM 1848 C C . GLU A 1 243 ? -7.778 4.868 -7.553 1.00 90.62 243 GLU A C 1
ATOM 1850 O O . GLU A 1 243 ? -8.542 4.833 -6.583 1.00 90.62 243 GLU A O 1
ATOM 1855 N N . THR A 1 244 ? -6.542 5.367 -7.433 1.00 90.19 244 THR A N 1
ATOM 1856 C CA . THR A 1 244 ? -5.962 5.770 -6.136 1.00 90.19 244 THR A CA 1
ATOM 1857 C C . THR A 1 244 ? -6.254 7.228 -5.760 1.00 90.19 244 THR A C 1
ATOM 1859 O O . THR A 1 244 ? -6.694 7.487 -4.636 1.00 90.19 244 THR A O 1
ATOM 1862 N N . ARG A 1 245 ? -6.095 8.173 -6.694 1.00 89.19 245 ARG A N 1
ATOM 1863 C CA . ARG A 1 245 ? -6.102 9.644 -6.531 1.00 89.19 245 ARG A CA 1
ATOM 1864 C C . ARG A 1 245 ? -7.041 10.321 -7.557 1.00 89.19 245 ARG A C 1
ATOM 1866 O O . ARG A 1 245 ? -6.651 11.200 -8.323 1.00 89.19 245 ARG A O 1
ATOM 1873 N N . MET A 1 246 ? -8.297 9.868 -7.554 1.00 89.31 246 MET A N 1
ATOM 1874 C CA . MET A 1 246 ? -9.383 10.148 -8.522 1.00 89.31 246 MET A CA 1
ATOM 1875 C C . MET A 1 246 ? -10.251 11.412 -8.260 1.00 89.31 246 MET A C 1
ATOM 1877 O O . MET A 1 246 ? -11.402 11.471 -8.689 1.00 89.31 246 MET A O 1
ATOM 1881 N N . SER A 1 247 ? -9.788 12.365 -7.454 1.00 87.19 247 SER A N 1
ATOM 1882 C CA . SER A 1 247 ? -10.513 13.610 -7.107 1.00 87.19 247 SER A CA 1
ATOM 1883 C C . SER A 1 247 ? -9.922 14.825 -7.829 1.00 87.19 247 SER A C 1
ATOM 1885 O O . SER A 1 247 ? -8.830 14.709 -8.371 1.00 87.19 247 SER A O 1
ATOM 1887 N N . GLY A 1 248 ? -10.602 15.982 -7.792 1.00 77.19 248 GLY A N 1
ATOM 1888 C CA . GLY A 1 248 ? -10.122 17.232 -8.413 1.00 77.19 248 GLY A CA 1
ATOM 1889 C C . GLY A 1 248 ? -8.731 17.640 -7.915 1.00 77.19 248 GLY A C 1
ATOM 1890 O O . GLY A 1 248 ? -7.783 17.644 -8.685 1.00 77.19 248 GLY A O 1
ATOM 1891 N N . GLY A 1 249 ? -8.554 17.804 -6.598 1.00 79.81 249 GLY A N 1
ATOM 1892 C CA . GLY A 1 249 ? -7.218 17.924 -5.989 1.00 79.81 249 GLY A CA 1
ATOM 1893 C C . GLY A 1 249 ? -6.505 16.575 -5.863 1.00 79.81 249 GLY A C 1
ATOM 1894 O O . GLY A 1 249 ? -6.107 16.181 -4.767 1.00 79.81 249 GLY A O 1
ATOM 1895 N N . GLY A 1 250 ? -6.432 15.820 -6.957 1.00 81.44 250 GLY A N 1
ATOM 1896 C CA . GLY A 1 250 ? -5.802 14.511 -7.055 1.00 81.44 250 GLY A CA 1
ATOM 1897 C C . GLY A 1 250 ? -5.051 14.355 -8.374 1.00 81.44 250 GLY A C 1
ATOM 1898 O O . GLY A 1 250 ? -5.380 14.974 -9.382 1.00 81.44 250 GLY A O 1
ATOM 1899 N N . VAL A 1 251 ? -4.030 13.500 -8.355 1.00 89.12 251 VAL A N 1
ATOM 1900 C CA . VAL A 1 251 ? -3.051 13.331 -9.445 1.00 89.12 251 VAL A CA 1
ATOM 1901 C C . VAL A 1 251 ? -3.695 13.026 -10.802 1.00 89.12 251 VAL A C 1
ATOM 1903 O O . VAL A 1 251 ? -3.143 13.419 -11.820 1.00 89.12 251 VAL A O 1
ATOM 1906 N N . THR A 1 252 ? -4.874 12.392 -10.838 1.00 91.25 252 THR A N 1
ATOM 1907 C CA . THR A 1 252 ? -5.573 12.101 -12.107 1.00 91.25 252 THR A CA 1
ATOM 1908 C C . THR A 1 252 ? -5.957 13.373 -12.861 1.00 91.25 252 THR A C 1
ATOM 1910 O O . THR A 1 252 ? -5.780 13.432 -14.068 1.00 91.25 252 THR A O 1
ATOM 1913 N N . TYR A 1 253 ? -6.479 14.390 -12.167 1.00 91.69 253 TYR A N 1
ATOM 1914 C CA . TYR A 1 253 ? -6.913 15.631 -12.814 1.00 91.69 253 TYR A CA 1
ATOM 1915 C C . TYR A 1 253 ? -5.714 16.382 -13.399 1.00 91.69 253 TYR A C 1
ATOM 1917 O O . TYR A 1 253 ? -5.711 16.710 -14.582 1.00 91.69 253 TYR A O 1
ATOM 1925 N N . TYR A 1 254 ? -4.657 16.538 -12.599 1.00 92.25 254 TYR A N 1
ATOM 1926 C CA . TYR A 1 254 ? -3.405 17.145 -13.041 1.00 92.25 254 TYR A CA 1
ATOM 1927 C C . TYR A 1 254 ? -2.757 16.412 -14.219 1.00 92.25 254 TYR A C 1
ATOM 1929 O O . TYR A 1 254 ? -2.399 17.066 -15.188 1.00 92.25 254 TYR A O 1
ATOM 1937 N N . LEU A 1 255 ? -2.647 15.078 -14.176 1.00 93.38 255 LEU A N 1
ATOM 1938 C CA . LEU A 1 255 ? -2.061 14.285 -15.264 1.00 93.38 255 LEU A CA 1
ATOM 1939 C C . LEU A 1 255 ? -2.765 14.545 -16.606 1.00 93.38 255 LEU A C 1
ATOM 1941 O O . LEU A 1 255 ? -2.100 14.735 -17.621 1.00 93.38 255 LEU A O 1
ATOM 1945 N N . GLU A 1 256 ? -4.099 14.588 -16.609 1.00 92.56 256 GLU A N 1
ATOM 1946 C CA . GLU A 1 256 ? -4.877 14.830 -17.827 1.00 92.56 256 GLU A CA 1
ATOM 1947 C C . GLU A 1 256 ? -4.766 16.282 -18.315 1.00 92.56 256 GLU A C 1
ATOM 1949 O O . GLU A 1 256 ? -4.576 16.502 -19.508 1.00 92.56 256 GLU A O 1
ATOM 1954 N N . GLN A 1 257 ? -4.855 17.281 -17.429 1.00 93.94 257 GLN A N 1
ATOM 1955 C CA . GLN A 1 257 ? -4.743 18.696 -17.821 1.00 93.94 257 GLN A CA 1
ATOM 1956 C C . GLN A 1 257 ? -3.327 19.063 -18.284 1.00 93.94 257 GLN A C 1
ATOM 1958 O O . GLN A 1 257 ? -3.165 19.677 -19.338 1.00 93.94 257 GLN A O 1
ATOM 1963 N N . ALA A 1 258 ? -2.301 18.614 -17.561 1.00 95.25 258 ALA A N 1
ATOM 1964 C CA . ALA A 1 258 ? -0.911 18.872 -17.906 1.00 95.25 258 ALA A CA 1
ATOM 1965 C C . ALA A 1 258 ? -0.512 18.213 -19.236 1.00 95.25 258 ALA A C 1
ATOM 1967 O O . ALA A 1 258 ? 0.135 18.842 -20.075 1.00 95.25 258 ALA A O 1
ATOM 1968 N N . ARG A 1 259 ? -0.969 16.975 -19.482 1.00 95.00 259 ARG A N 1
ATOM 1969 C CA . ARG A 1 259 ? -0.747 16.280 -20.758 1.00 95.00 259 ARG A CA 1
ATOM 1970 C C . ARG A 1 259 ? -1.566 16.859 -21.914 1.00 95.00 259 ARG A C 1
ATOM 1972 O O . ARG A 1 259 ? -1.069 16.875 -23.035 1.00 95.00 259 ARG A O 1
ATOM 1979 N N . GLN A 1 260 ? -2.779 17.364 -21.676 1.00 94.31 260 GLN A N 1
ATOM 1980 C CA . GLN A 1 260 ? -3.508 18.146 -22.687 1.00 94.31 260 GLN A CA 1
ATOM 1981 C C . GLN A 1 260 ? -2.745 19.432 -23.045 1.00 94.31 260 GLN A C 1
ATOM 1983 O O . GLN A 1 260 ? -2.699 19.791 -24.220 1.00 94.31 260 GLN A O 1
ATOM 1988 N N . LYS A 1 261 ? -2.090 20.061 -22.055 1.00 95.50 261 LYS A N 1
ATOM 1989 C CA . LYS A 1 261 ? -1.068 21.111 -22.216 1.00 95.50 261 LYS A CA 1
ATOM 1990 C C . LYS A 1 261 ? 0.036 20.715 -23.214 1.00 95.50 261 LYS A C 1
ATOM 1992 O O . LYS A 1 261 ? 0.153 21.267 -24.307 1.00 95.50 261 LYS A O 1
ATOM 1997 N N . SER A 1 262 ? 0.857 19.737 -22.829 1.00 96.62 262 SER A N 1
ATOM 1998 C CA . SER A 1 262 ? 2.089 19.373 -23.554 1.00 96.62 262 SER A CA 1
ATOM 1999 C C . SER A 1 262 ? 1.891 18.539 -24.818 1.00 96.62 262 SER A C 1
ATOM 2001 O O . SER A 1 262 ? 2.784 18.492 -25.662 1.00 96.62 262 SER A O 1
ATOM 2003 N N . ASN A 1 263 ? 0.748 17.861 -24.958 1.00 95.75 263 ASN A N 1
ATOM 2004 C CA . ASN A 1 263 ? 0.521 16.796 -25.943 1.00 95.75 263 ASN A CA 1
ATOM 2005 C C . ASN A 1 263 ? 1.555 15.649 -25.835 1.00 95.75 263 ASN A C 1
ATOM 2007 O O . ASN A 1 263 ? 1.829 14.949 -26.811 1.00 95.75 263 ASN A O 1
ATOM 2011 N N . ALA A 1 264 ? 2.138 15.448 -24.646 1.00 97.25 264 ALA A N 1
ATOM 2012 C CA . ALA A 1 264 ? 3.152 14.426 -24.407 1.00 97.25 264 ALA A CA 1
ATOM 2013 C C . ALA A 1 264 ? 2.606 13.002 -24.613 1.00 97.25 264 ALA A C 1
ATOM 2015 O O . ALA A 1 264 ? 1.537 12.647 -24.107 1.00 97.25 264 ALA A O 1
ATOM 2016 N N . ARG A 1 265 ? 3.382 12.148 -25.291 1.00 97.44 265 ARG A N 1
ATOM 2017 C CA . ARG A 1 265 ? 3.059 10.719 -25.447 1.00 97.44 265 ARG A CA 1
ATOM 2018 C C . ARG A 1 265 ? 3.068 10.042 -24.072 1.00 97.44 265 ARG A C 1
ATOM 2020 O O . ARG A 1 265 ? 4.035 10.202 -23.335 1.00 97.44 265 ARG A O 1
ATOM 2027 N N . MET A 1 266 ? 2.034 9.281 -23.719 1.00 97.88 266 MET A N 1
ATOM 2028 C CA . MET A 1 266 ? 1.924 8.570 -22.440 1.00 97.88 266 MET A CA 1
ATOM 2029 C C . MET A 1 266 ? 1.970 7.054 -22.629 1.00 97.88 266 MET A C 1
ATOM 2031 O O . MET A 1 266 ? 1.074 6.467 -23.236 1.00 97.88 266 MET A O 1
ATOM 2035 N N . ILE A 1 267 ? 2.992 6.426 -22.046 1.00 98.56 267 ILE A N 1
ATOM 2036 C CA . ILE A 1 267 ? 3.204 4.975 -22.033 1.00 98.56 267 ILE A CA 1
ATOM 2037 C C . ILE A 1 267 ? 2.980 4.452 -20.608 1.00 98.56 267 ILE A C 1
ATOM 2039 O O . ILE A 1 267 ? 3.569 4.957 -19.650 1.00 98.56 267 ILE A O 1
ATOM 2043 N N . ILE A 1 268 ? 2.144 3.424 -20.456 1.00 98.12 268 ILE A N 1
ATOM 2044 C CA . ILE A 1 268 ? 1.852 2.786 -19.163 1.00 98.12 268 ILE A CA 1
ATOM 2045 C C . ILE A 1 268 ? 2.402 1.360 -19.156 1.00 98.12 268 ILE A C 1
ATOM 2047 O O . ILE A 1 268 ? 2.065 0.558 -20.024 1.00 98.12 268 ILE A O 1
ATOM 2051 N N . ILE A 1 269 ? 3.217 1.034 -18.153 1.00 98.56 269 ILE A N 1
ATOM 2052 C CA . ILE A 1 269 ? 3.839 -0.281 -17.955 1.00 98.56 269 ILE A CA 1
ATOM 2053 C C . ILE A 1 269 ? 3.216 -0.898 -16.695 1.00 98.56 269 ILE A C 1
ATOM 2055 O O . ILE A 1 269 ? 3.462 -0.435 -15.582 1.00 98.56 269 ILE A O 1
ATOM 2059 N N . ASP A 1 270 ? 2.339 -1.891 -16.872 1.00 96.88 270 ASP A N 1
ATOM 2060 C CA . ASP A 1 270 ? 1.546 -2.510 -15.792 1.00 96.88 270 ASP A CA 1
ATOM 2061 C C . ASP A 1 270 ? 1.050 -3.912 -16.234 1.00 96.88 270 ASP A C 1
ATOM 2063 O O . ASP A 1 270 ? 0.639 -4.060 -17.389 1.00 96.88 270 ASP A O 1
ATOM 2067 N N . PRO A 1 271 ? 1.036 -4.952 -15.373 1.00 95.19 271 PRO A N 1
ATOM 2068 C CA . PRO A 1 271 ? 0.421 -6.258 -15.678 1.00 95.19 271 PRO A CA 1
ATOM 2069 C C . PRO A 1 271 ? -1.098 -6.209 -15.942 1.00 95.19 271 PRO A C 1
ATOM 2071 O O . PRO A 1 271 ? -1.681 -7.178 -16.444 1.00 95.19 271 PRO A O 1
ATOM 2074 N N . ARG A 1 272 ? -1.765 -5.103 -15.594 1.00 93.94 272 ARG A N 1
ATOM 2075 C CA . ARG A 1 272 ? -3.198 -4.863 -15.775 1.00 93.94 272 ARG A CA 1
ATOM 2076 C C . ARG A 1 272 ? -3.413 -3.556 -16.540 1.00 93.94 272 ARG A C 1
ATOM 2078 O O . ARG A 1 272 ? -2.875 -2.514 -16.191 1.00 93.94 272 ARG A O 1
ATOM 2085 N N . TYR A 1 273 ? -4.298 -3.574 -17.529 1.00 94.25 273 TYR A N 1
ATOM 2086 C CA . TYR A 1 273 ? -4.743 -2.365 -18.223 1.00 94.25 273 TYR A CA 1
ATOM 2087 C C . TYR A 1 273 ? -5.618 -1.547 -17.258 1.00 94.25 273 TYR A C 1
ATOM 2089 O O . TYR A 1 273 ? -6.786 -1.890 -17.048 1.00 94.25 273 TYR A O 1
ATOM 2097 N N . THR A 1 274 ? -5.034 -0.557 -16.570 1.00 92.69 274 THR A N 1
ATOM 2098 C CA . THR A 1 274 ? -5.634 0.157 -15.419 1.00 92.69 274 THR A CA 1
ATOM 2099 C C . THR A 1 274 ? -6.711 1.169 -15.821 1.00 92.69 274 THR A C 1
ATOM 2101 O O . THR A 1 274 ? -6.966 1.370 -16.998 1.00 92.69 274 THR A O 1
ATOM 2104 N N . ASP A 1 275 ? -7.394 1.808 -14.862 1.00 91.06 275 ASP A N 1
ATOM 2105 C CA . ASP A 1 275 ? -8.379 2.862 -15.182 1.00 91.06 275 ASP A CA 1
ATOM 2106 C C . ASP A 1 275 ? -7.754 4.256 -15.390 1.00 91.06 275 ASP A C 1
ATOM 2108 O O . ASP A 1 275 ? -8.456 5.183 -15.803 1.00 91.06 275 ASP A O 1
ATOM 2112 N N . THR A 1 276 ? -6.444 4.404 -15.153 1.00 91.56 276 THR A N 1
ATOM 2113 C CA . THR A 1 276 ? -5.659 5.530 -15.696 1.00 91.56 276 THR A CA 1
ATOM 2114 C C . THR A 1 276 ? -5.524 5.336 -17.205 1.00 91.56 276 THR A C 1
ATOM 2116 O O . THR A 1 276 ? -6.011 6.158 -17.980 1.00 91.56 276 THR A O 1
ATOM 2119 N N . GLY A 1 277 ? -4.986 4.177 -17.600 1.00 85.38 277 GLY A N 1
ATOM 2120 C CA . GLY A 1 277 ? -4.895 3.723 -18.984 1.00 85.38 277 GLY A CA 1
ATOM 2121 C C . GLY A 1 277 ? -6.201 3.128 -19.512 1.00 85.38 277 GLY A C 1
ATOM 2122 O O . GLY A 1 277 ? -6.251 1.946 -19.827 1.00 85.38 277 GLY A O 1
ATOM 2123 N N . ALA A 1 278 ? -7.278 3.913 -19.530 1.00 85.31 278 ALA A N 1
ATOM 2124 C CA . ALA A 1 278 ? -8.579 3.496 -20.056 1.00 85.31 278 ALA A CA 1
ATOM 2125 C C . ALA A 1 278 ? -8.900 4.198 -21.386 1.00 85.31 278 ALA A C 1
ATOM 2127 O O . ALA A 1 278 ? -9.962 4.809 -21.516 1.00 85.31 278 ALA A O 1
ATOM 2128 N N . GLY A 1 279 ? -7.971 4.145 -22.345 1.00 83.31 279 GLY A N 1
ATOM 2129 C CA . GLY A 1 279 ? -8.067 4.866 -23.616 1.00 83.31 279 GLY A CA 1
ATOM 2130 C C . GLY A 1 279 ? -7.701 6.346 -23.483 1.00 83.31 279 GLY A C 1
ATOM 2131 O O . GLY A 1 279 ? -8.336 7.197 -24.102 1.00 83.31 279 GLY A O 1
ATOM 2132 N N . ARG A 1 280 ? -6.721 6.653 -22.625 1.00 89.56 280 ARG A N 1
ATOM 2133 C CA . ARG A 1 280 ? -6.120 7.994 -22.478 1.00 89.56 280 ARG A CA 1
ATOM 2134 C C . ARG A 1 280 ? -4.634 7.979 -22.794 1.00 89.56 280 ARG A C 1
ATOM 2136 O O . ARG A 1 280 ? -4.122 8.948 -23.340 1.00 89.56 280 ARG A O 1
ATOM 2143 N N . GLU A 1 281 ? -3.964 6.893 -22.436 1.00 94.19 281 GLU A N 1
ATOM 2144 C CA . GLU A 1 281 ? -2.618 6.518 -22.850 1.00 94.19 281 GLU A CA 1
ATOM 2145 C C . GLU A 1 281 ? -2.492 6.368 -24.370 1.00 94.19 281 GLU A C 1
ATOM 2147 O O . GLU A 1 281 ? -3.465 6.064 -25.056 1.00 94.19 281 GLU A O 1
ATOM 2152 N N . ASP A 1 282 ? -1.276 6.531 -24.883 1.00 97.62 282 ASP A N 1
ATOM 2153 C CA . ASP A 1 282 ? -0.942 6.229 -26.277 1.00 97.62 282 ASP A CA 1
ATOM 2154 C C . ASP A 1 282 ? -0.450 4.784 -26.454 1.00 97.62 282 ASP A C 1
ATOM 2156 O O . ASP A 1 282 ? -0.433 4.263 -27.570 1.00 97.62 282 ASP A O 1
ATOM 2160 N N . GLU A 1 283 ? 0.000 4.144 -25.368 1.00 97.44 283 GLU A N 1
ATOM 2161 C CA . GLU A 1 283 ? 0.436 2.748 -25.357 1.00 97.44 283 GLU A CA 1
ATOM 2162 C C . GLU A 1 283 ? 0.350 2.125 -23.951 1.00 97.44 283 GLU A C 1
ATOM 2164 O O . GLU A 1 283 ? 0.789 2.713 -22.960 1.00 97.44 283 GLU A O 1
ATOM 2169 N N . TRP A 1 284 ? -0.164 0.894 -23.872 1.00 97.06 284 TRP A N 1
ATOM 2170 C CA . TRP A 1 284 ? -0.035 0.023 -22.701 1.00 97.06 284 TRP A CA 1
ATOM 2171 C C . TRP A 1 284 ? 0.940 -1.110 -23.019 1.00 97.06 284 TRP A C 1
ATOM 2173 O O . TRP A 1 284 ? 0.749 -1.849 -23.984 1.00 97.06 284 TRP A O 1
ATOM 2183 N N . ILE A 1 285 ? 1.972 -1.257 -22.188 1.00 97.94 285 ILE A N 1
ATOM 2184 C CA . ILE A 1 285 ? 2.977 -2.312 -22.288 1.00 97.94 285 ILE A CA 1
ATOM 2185 C C . ILE A 1 285 ? 2.710 -3.344 -21.174 1.00 97.94 285 ILE A C 1
ATOM 2187 O O . ILE A 1 285 ? 3.001 -3.076 -20.003 1.00 97.94 285 ILE A O 1
ATOM 2191 N N . PRO A 1 286 ? 2.144 -4.519 -21.511 1.00 95.06 286 PRO A N 1
ATOM 2192 C CA . PRO A 1 286 ? 1.878 -5.584 -20.548 1.00 95.06 286 PRO A CA 1
ATOM 2193 C C . PRO A 1 286 ? 3.178 -6.255 -20.075 1.00 95.06 286 PRO A C 1
ATOM 2195 O O . PRO A 1 286 ? 3.802 -7.007 -20.823 1.00 95.06 286 PRO A O 1
ATOM 2198 N N . ILE A 1 287 ? 3.565 -6.016 -18.819 1.00 95.88 287 ILE A N 1
ATOM 2199 C CA . ILE A 1 287 ? 4.743 -6.622 -18.172 1.00 95.88 287 ILE A CA 1
ATOM 2200 C C . ILE A 1 287 ? 4.336 -7.723 -17.179 1.00 95.88 287 ILE A C 1
ATOM 2202 O O . ILE A 1 287 ? 3.290 -7.620 -16.536 1.00 95.88 287 ILE A O 1
ATOM 2206 N N . ARG A 1 288 ? 5.155 -8.771 -17.005 1.00 94.88 288 ARG A N 1
ATOM 2207 C CA . ARG A 1 288 ? 4.976 -9.725 -15.893 1.00 94.88 288 ARG A CA 1
ATOM 2208 C C . ARG A 1 288 ? 5.312 -9.071 -14.538 1.00 94.88 288 ARG A C 1
ATOM 2210 O O . ARG A 1 288 ? 6.344 -8.402 -14.452 1.00 94.88 288 ARG A O 1
ATOM 2217 N N . PRO A 1 289 ? 4.503 -9.272 -13.478 1.00 94.75 289 PRO A N 1
ATOM 2218 C CA . PRO A 1 289 ? 4.772 -8.716 -12.150 1.00 94.75 289 PRO A CA 1
ATOM 2219 C C . PRO A 1 289 ? 6.183 -9.056 -11.650 1.00 94.75 289 PRO A C 1
ATOM 2221 O O . PRO A 1 289 ? 6.631 -10.189 -11.810 1.00 94.75 289 PRO A O 1
ATOM 2224 N N . GLY A 1 290 ? 6.878 -8.085 -11.051 1.00 93.81 290 GLY A N 1
ATOM 2225 C CA . GLY A 1 290 ? 8.201 -8.286 -10.451 1.00 93.81 290 GLY A CA 1
ATOM 2226 C C . GLY A 1 290 ? 9.352 -8.471 -11.448 1.00 93.81 290 GLY A C 1
ATOM 2227 O O . GLY A 1 290 ? 10.425 -8.920 -11.043 1.00 93.81 290 GLY A O 1
ATOM 2228 N N . THR A 1 291 ? 9.152 -8.150 -12.735 1.00 96.88 291 THR A N 1
ATOM 2229 C CA . THR A 1 291 ? 10.180 -8.265 -13.796 1.00 96.88 291 THR A CA 1
ATOM 2230 C C . THR A 1 291 ? 10.690 -6.921 -14.325 1.00 96.88 291 THR A C 1
ATOM 2232 O O . THR A 1 291 ? 11.556 -6.889 -15.199 1.00 96.88 291 THR A O 1
ATOM 2235 N N . ASP A 1 292 ? 10.218 -5.805 -13.766 1.00 97.81 292 ASP A N 1
ATOM 2236 C CA . ASP A 1 292 ? 10.550 -4.432 -14.163 1.00 97.81 292 ASP A CA 1
ATOM 2237 C C . ASP A 1 292 ? 12.067 -4.192 -14.249 1.00 97.81 292 ASP A C 1
ATOM 2239 O O . ASP A 1 292 ? 12.556 -3.688 -15.258 1.00 97.81 292 ASP A O 1
ATOM 2243 N N . GLY A 1 293 ? 12.839 -4.642 -13.250 1.00 97.75 293 GLY A N 1
ATOM 2244 C CA . GLY A 1 293 ? 14.304 -4.521 -13.246 1.00 97.75 293 GLY A CA 1
ATOM 2245 C C . GLY A 1 293 ? 14.996 -5.208 -14.434 1.00 97.75 293 GLY A C 1
ATOM 2246 O O . GLY A 1 293 ? 16.019 -4.717 -14.914 1.00 97.75 293 GLY A O 1
ATOM 2247 N N . ALA A 1 294 ? 14.422 -6.296 -14.964 1.00 98.44 294 ALA A N 1
ATOM 2248 C CA . ALA A 1 294 ? 14.929 -6.962 -16.163 1.00 98.44 294 ALA A CA 1
ATOM 2249 C C . ALA A 1 294 ? 14.605 -6.163 -17.433 1.00 98.44 294 ALA A C 1
ATOM 2251 O O . ALA A 1 294 ? 15.485 -5.985 -18.274 1.00 98.44 294 ALA A O 1
ATOM 2252 N N . LEU A 1 295 ? 13.385 -5.614 -17.550 1.00 98.88 295 LEU A N 1
ATOM 2253 C CA . LEU A 1 295 ? 13.048 -4.682 -18.635 1.00 98.88 295 LEU A CA 1
ATOM 2254 C C . LEU A 1 295 ? 14.043 -3.518 -18.650 1.00 98.88 295 LEU A C 1
ATOM 2256 O O . LEU A 1 295 ? 14.671 -3.255 -19.670 1.00 98.88 295 LEU A O 1
ATOM 2260 N N . ILE A 1 296 ? 14.217 -2.851 -17.511 1.00 98.75 296 ILE A N 1
ATOM 2261 C CA . ILE A 1 296 ? 15.012 -1.625 -17.407 1.00 98.75 296 ILE A CA 1
ATOM 2262 C C . ILE A 1 296 ? 16.492 -1.883 -17.686 1.00 98.75 296 ILE A C 1
ATOM 2264 O O . ILE A 1 296 ? 17.123 -1.078 -18.364 1.00 98.75 296 ILE A O 1
ATOM 2268 N N . SER A 1 297 ? 17.026 -3.029 -17.256 1.00 98.81 297 SER A N 1
ATOM 2269 C CA . SER A 1 297 ? 18.397 -3.425 -17.591 1.00 98.81 297 SER A CA 1
ATOM 2270 C C . SER A 1 297 ? 18.606 -3.567 -19.109 1.00 98.81 297 SER A C 1
ATOM 2272 O O . SER A 1 297 ? 19.649 -3.163 -19.618 1.00 98.81 297 SER A O 1
ATOM 2274 N N . ALA A 1 298 ? 17.603 -4.040 -19.859 1.00 98.94 298 ALA A N 1
ATOM 2275 C CA . ALA A 1 298 ? 17.666 -4.084 -21.323 1.00 98.94 298 ALA A CA 1
ATOM 2276 C C . ALA A 1 298 ? 17.374 -2.745 -22.012 1.00 98.94 298 ALA A C 1
ATOM 2278 O O . ALA A 1 298 ? 17.933 -2.479 -23.076 1.00 98.94 298 ALA A O 1
ATOM 2279 N N . LEU A 1 299 ? 16.567 -1.869 -21.405 1.00 98.94 299 LEU A N 1
ATOM 2280 C CA . LEU A 1 299 ? 16.444 -0.483 -21.867 1.00 98.94 299 LEU A CA 1
ATOM 2281 C C . LEU A 1 299 ? 17.789 0.247 -21.726 1.00 98.94 299 LEU A C 1
ATOM 2283 O O . LEU A 1 299 ? 18.242 0.881 -22.676 1.00 98.94 299 LEU A O 1
ATOM 2287 N N . ALA A 1 300 ? 18.463 0.084 -20.584 1.00 98.88 300 ALA A N 1
ATOM 2288 C CA . ALA A 1 300 ? 19.805 0.602 -20.345 1.00 98.88 300 ALA A CA 1
ATOM 2289 C C . ALA A 1 300 ? 20.840 0.002 -21.311 1.00 98.88 300 ALA A C 1
ATOM 2291 O O . ALA A 1 300 ? 21.684 0.740 -21.810 1.00 98.88 300 ALA A O 1
ATOM 2292 N N . TRP A 1 301 ? 20.756 -1.299 -21.626 1.00 98.88 301 TRP A N 1
ATOM 2293 C CA . TRP A 1 301 ? 21.641 -1.944 -22.605 1.00 98.88 301 TRP A CA 1
ATOM 2294 C C . TRP A 1 301 ? 21.562 -1.257 -23.973 1.00 98.88 301 TRP A C 1
ATOM 2296 O O . TRP A 1 301 ? 22.586 -0.815 -24.489 1.00 98.88 301 TRP A O 1
ATOM 2306 N N . VAL A 1 302 ? 20.350 -1.067 -24.511 1.00 98.94 302 VAL A N 1
ATOM 2307 C CA . VAL A 1 302 ? 20.146 -0.390 -25.806 1.00 98.94 302 VAL A CA 1
ATOM 2308 C C . VAL A 1 302 ? 20.573 1.081 -25.745 1.00 98.94 302 VAL A C 1
ATOM 2310 O O . VAL A 1 302 ? 21.202 1.569 -26.676 1.00 98.94 302 VAL A O 1
ATOM 2313 N N . MET A 1 303 ? 20.304 1.795 -24.644 1.00 98.81 303 MET A N 1
ATOM 2314 C CA . MET A 1 303 ? 20.762 3.185 -24.483 1.00 98.81 303 MET A CA 1
ATOM 2315 C C . MET A 1 303 ? 22.292 3.313 -24.425 1.00 98.81 303 MET A C 1
ATOM 2317 O O . MET A 1 303 ? 22.828 4.341 -24.834 1.00 98.81 303 MET A O 1
ATOM 2321 N N . ILE A 1 304 ? 22.997 2.305 -23.906 1.00 98.69 304 ILE A N 1
ATOM 2322 C CA . ILE A 1 304 ? 24.463 2.286 -23.839 1.00 98.69 304 ILE A CA 1
ATOM 2323 C C . ILE A 1 304 ? 25.068 1.916 -25.200 1.00 98.69 304 ILE A C 1
ATOM 2325 O O . ILE A 1 304 ? 26.027 2.566 -25.611 1.00 98.69 304 ILE A O 1
ATOM 2329 N N . ASP A 1 305 ? 24.507 0.921 -25.892 1.00 98.50 305 ASP A N 1
ATOM 2330 C CA . ASP A 1 305 ? 24.959 0.460 -27.215 1.00 98.50 305 ASP A CA 1
ATOM 2331 C C . ASP A 1 305 ? 24.730 1.528 -28.303 1.00 98.50 305 ASP A C 1
ATOM 2333 O O . ASP A 1 305 ? 25.636 1.866 -29.061 1.00 98.50 305 ASP A O 1
ATOM 2337 N N . GLU A 1 306 ? 23.554 2.166 -28.304 1.00 98.56 306 GLU A N 1
ATOM 2338 C CA . GLU A 1 306 ? 23.188 3.231 -29.252 1.00 98.56 306 GLU A CA 1
ATOM 2339 C C . GLU A 1 306 ? 23.637 4.640 -28.807 1.00 98.56 306 GLU A C 1
ATOM 2341 O O . GLU A 1 306 ? 23.306 5.632 -29.458 1.00 98.56 306 GLU A O 1
ATOM 2346 N N . ASN A 1 307 ? 24.400 4.749 -27.710 1.00 98.00 307 ASN A N 1
ATOM 2347 C CA . ASN A 1 307 ? 24.935 6.006 -27.165 1.00 98.00 307 ASN A CA 1
ATOM 2348 C C . ASN A 1 307 ? 23.857 7.099 -26.933 1.00 98.00 307 ASN A C 1
ATOM 2350 O O . ASN A 1 307 ? 24.039 8.272 -27.261 1.00 98.00 307 ASN A O 1
ATOM 2354 N N . LEU A 1 308 ? 22.727 6.705 -26.338 1.00 98.31 308 LEU A N 1
ATOM 2355 C CA . LEU A 1 308 ? 21.594 7.571 -25.967 1.00 98.31 308 LEU A CA 1
ATOM 2356 C C . LEU A 1 308 ? 21.656 8.072 -24.508 1.00 98.31 308 LEU A C 1
ATOM 2358 O O . LEU A 1 308 ? 20.769 8.797 -24.060 1.00 98.31 308 LEU A O 1
ATOM 2362 N N . VAL A 1 309 ? 22.682 7.676 -23.747 1.00 98.50 309 VAL A N 1
ATOM 2363 C CA . VAL A 1 309 ? 22.892 8.100 -22.352 1.00 98.50 309 VAL A CA 1
ATOM 2364 C C . VAL A 1 309 ? 23.457 9.521 -22.244 1.00 98.50 309 VAL A C 1
ATOM 2366 O O . VAL A 1 309 ? 24.319 9.940 -23.017 1.00 98.50 309 VAL A O 1
ATOM 2369 N N . ASP A 1 310 ? 23.037 10.260 -21.219 1.00 98.50 310 ASP A N 1
ATOM 2370 C CA . ASP A 1 310 ? 23.599 11.561 -20.862 1.00 98.50 310 ASP A CA 1
ATOM 2371 C C . ASP A 1 310 ? 24.889 11.386 -20.042 1.00 98.50 310 ASP A C 1
ATOM 2373 O O . ASP A 1 310 ? 24.916 11.523 -18.819 1.00 98.50 310 ASP A O 1
ATOM 2377 N N . GLN A 1 311 ? 25.989 11.059 -20.725 1.00 98.25 311 GLN A N 1
ATOM 2378 C CA . GLN A 1 311 ? 27.298 10.879 -20.085 1.00 98.25 311 GLN A CA 1
ATOM 2379 C C . GLN A 1 311 ? 27.753 12.141 -19.317 1.00 98.25 311 GLN A C 1
ATOM 2381 O O . GLN A 1 311 ? 28.434 12.017 -18.305 1.00 98.25 311 GLN A O 1
ATOM 2386 N N . ALA A 1 312 ? 27.347 13.347 -19.737 1.00 98.25 312 ALA A N 1
ATOM 2387 C CA . ALA A 1 312 ? 27.685 14.592 -19.041 1.00 98.25 312 ALA A CA 1
ATOM 2388 C C . ALA A 1 312 ? 26.906 14.763 -17.721 1.00 98.25 312 ALA A C 1
ATOM 2390 O O . ALA A 1 312 ? 27.447 15.292 -16.747 1.00 98.25 312 ALA A O 1
ATOM 2391 N N . PHE A 1 313 ? 25.659 14.282 -17.655 1.00 98.56 313 PHE A N 1
ATOM 2392 C CA . PHE A 1 313 ? 24.933 14.122 -16.396 1.00 98.56 313 PHE A CA 1
ATOM 2393 C C . PHE A 1 313 ? 25.634 13.109 -15.484 1.00 98.56 313 PHE A C 1
ATOM 2395 O O . PHE A 1 313 ? 25.891 13.399 -14.316 1.00 98.56 313 PHE A O 1
ATOM 2402 N N . LEU A 1 314 ? 25.967 11.934 -16.022 1.00 98.75 314 LEU A N 1
ATOM 2403 C CA . LEU A 1 314 ? 26.524 10.820 -15.254 1.00 98.75 314 LEU A CA 1
ATOM 2404 C C . LEU A 1 314 ? 27.902 11.169 -14.661 1.00 98.75 314 LEU A C 1
ATOM 2406 O O . LEU A 1 314 ? 28.083 11.031 -13.452 1.00 98.75 314 LEU A O 1
ATOM 2410 N N . ASP A 1 315 ? 28.822 11.724 -15.461 1.00 98.44 315 ASP A N 1
ATOM 2411 C CA . ASP A 1 315 ? 30.168 12.131 -15.018 1.00 98.44 315 ASP A CA 1
ATOM 2412 C C . ASP A 1 315 ? 30.114 13.236 -13.932 1.00 98.44 315 ASP A C 1
ATOM 2414 O O . ASP A 1 315 ? 30.905 13.223 -12.984 1.00 98.44 315 ASP A O 1
ATOM 2418 N N . LYS A 1 316 ? 29.174 14.197 -14.023 1.00 98.19 316 LYS A N 1
ATOM 2419 C CA . LYS A 1 316 ? 29.082 15.318 -13.065 1.00 98.19 316 LYS A CA 1
ATOM 2420 C C . LYS A 1 316 ? 28.285 14.975 -11.799 1.00 98.19 316 LYS A C 1
ATOM 2422 O O . LYS A 1 316 ? 28.768 15.263 -10.704 1.00 98.19 316 LYS A O 1
ATOM 2427 N N . TYR A 1 317 ? 27.102 14.370 -11.914 1.00 98.62 317 TYR A N 1
ATOM 2428 C CA . TYR A 1 317 ? 26.113 14.288 -10.822 1.00 98.62 317 TYR A CA 1
ATOM 2429 C C . TYR A 1 317 ? 25.991 12.906 -10.155 1.00 98.62 317 TYR A C 1
ATOM 2431 O O . TYR A 1 317 ? 25.294 12.797 -9.146 1.00 98.62 317 TYR A O 1
ATOM 2439 N N . CYS A 1 318 ? 26.654 11.864 -10.671 1.00 98.62 318 CYS A N 1
ATOM 2440 C CA . CYS A 1 318 ? 26.497 10.488 -10.181 1.00 98.62 318 CYS A CA 1
ATOM 2441 C C . CYS A 1 318 ? 27.795 9.867 -9.634 1.00 98.62 318 CYS A C 1
ATOM 2443 O O . CYS A 1 318 ? 28.894 10.395 -9.819 1.00 98.62 318 CYS A O 1
ATOM 2445 N N . VAL A 1 319 ? 27.634 8.717 -8.973 1.00 98.12 319 VAL A N 1
ATOM 2446 C CA . VAL A 1 319 ? 28.684 7.796 -8.508 1.00 98.12 319 VAL A CA 1
ATOM 2447 C C . VAL A 1 319 ? 28.285 6.364 -8.888 1.00 98.12 319 VAL A C 1
ATOM 2449 O O . VAL A 1 319 ? 27.145 5.960 -8.662 1.00 98.12 319 VAL A O 1
ATOM 2452 N N . GLY A 1 320 ? 29.209 5.581 -9.456 1.00 97.88 320 GLY A N 1
ATOM 2453 C CA . GLY A 1 320 ? 29.020 4.151 -9.747 1.00 97.88 320 GLY A CA 1
ATOM 2454 C C . GLY A 1 320 ? 28.472 3.769 -11.128 1.00 97.88 320 GLY A C 1
ATOM 2455 O O . GLY A 1 320 ? 28.026 2.633 -11.302 1.00 97.88 320 GLY A O 1
ATOM 2456 N N . TYR A 1 321 ? 28.483 4.668 -12.116 1.00 98.50 321 TYR A N 1
ATOM 2457 C CA . TYR A 1 321 ? 28.041 4.338 -13.478 1.00 98.50 321 TYR A CA 1
ATOM 2458 C C . TYR A 1 321 ? 29.117 3.584 -14.281 1.00 98.50 321 TYR A C 1
ATOM 2460 O O . TYR A 1 321 ? 28.843 2.530 -14.866 1.00 98.50 321 TYR A O 1
ATOM 2468 N N . ASP A 1 322 ? 30.341 4.111 -14.277 1.00 98.00 322 ASP A N 1
ATOM 2469 C CA . ASP A 1 322 ? 31.533 3.617 -14.975 1.00 98.00 322 ASP A CA 1
ATOM 2470 C C . ASP A 1 322 ? 32.785 3.663 -14.074 1.00 98.00 322 ASP A C 1
ATOM 2472 O O . ASP A 1 322 ? 32.738 4.208 -12.974 1.00 98.00 322 ASP A O 1
ATOM 2476 N N . GLU A 1 323 ? 33.918 3.115 -14.530 1.00 96.31 323 GLU A N 1
ATOM 2477 C CA . GLU A 1 323 ? 35.187 3.121 -13.767 1.00 96.31 323 GLU A CA 1
ATOM 2478 C C . GLU A 1 323 ? 35.691 4.531 -13.386 1.00 96.31 323 GLU A C 1
ATOM 2480 O O . GLU A 1 323 ? 36.493 4.659 -12.465 1.00 96.31 323 GLU A O 1
ATOM 2485 N N . LYS A 1 324 ? 35.249 5.604 -14.064 1.00 96.62 324 LYS A N 1
ATOM 2486 C CA . LYS A 1 324 ? 35.617 6.982 -13.685 1.00 96.62 324 LYS A CA 1
ATOM 2487 C C . LYS A 1 324 ? 34.832 7.472 -12.466 1.00 96.62 324 LYS A C 1
ATOM 2489 O O . LYS A 1 324 ? 35.308 8.324 -11.723 1.00 96.62 324 LYS A O 1
ATOM 2494 N N . THR A 1 325 ? 33.586 7.014 -12.350 1.00 96.69 325 THR A N 1
ATOM 2495 C CA . THR A 1 325 ? 32.601 7.465 -11.359 1.00 96.69 325 THR A CA 1
ATOM 2496 C C . THR A 1 325 ? 32.440 6.478 -10.204 1.00 96.69 325 THR A C 1
ATOM 2498 O O . THR A 1 325 ? 31.755 6.790 -9.233 1.00 96.69 325 THR A O 1
ATOM 2501 N N . LEU A 1 326 ? 33.039 5.289 -10.286 1.00 95.44 326 LEU A N 1
ATOM 2502 C CA . LEU A 1 326 ? 33.042 4.269 -9.239 1.00 95.44 326 LEU A CA 1
ATOM 2503 C C . LEU A 1 326 ? 33.817 4.753 -7.986 1.00 95.44 326 LEU A C 1
ATOM 2505 O O . LEU A 1 326 ? 34.898 5.328 -8.127 1.00 95.44 326 LEU A O 1
ATOM 2509 N N . PRO A 1 327 ? 33.300 4.551 -6.755 1.00 93.50 327 PRO A N 1
ATOM 2510 C CA . PRO A 1 327 ? 33.972 5.015 -5.545 1.00 93.50 327 PRO A CA 1
ATOM 2511 C C . PRO A 1 327 ? 35.182 4.139 -5.188 1.00 93.50 327 PRO A C 1
ATOM 2513 O O . PRO A 1 327 ? 35.210 2.935 -5.449 1.00 93.50 327 PRO A O 1
ATOM 2516 N N . ALA A 1 328 ? 36.182 4.742 -4.542 1.00 88.94 328 ALA A N 1
ATOM 2517 C CA . ALA A 1 328 ? 37.391 4.041 -4.117 1.00 88.94 328 ALA A CA 1
ATOM 2518 C C . ALA A 1 328 ? 37.070 2.871 -3.166 1.00 88.94 328 ALA A C 1
ATOM 2520 O O . ALA A 1 328 ? 36.308 3.028 -2.215 1.00 88.94 328 ALA A O 1
ATOM 2521 N N . GLY A 1 329 ? 37.674 1.708 -3.421 1.00 87.25 329 GLY A N 1
ATOM 2522 C CA . GLY A 1 329 ? 37.450 0.473 -2.658 1.00 87.25 329 GLY A CA 1
ATOM 2523 C C . GLY A 1 329 ? 36.385 -0.462 -3.246 1.00 87.25 329 GLY A C 1
ATOM 2524 O O . GLY A 1 329 ? 36.388 -1.645 -2.916 1.00 87.25 329 GLY A O 1
ATOM 2525 N N . ALA A 1 330 ? 35.531 0.012 -4.158 1.00 93.94 330 ALA A N 1
ATOM 2526 C CA . ALA A 1 330 ? 34.649 -0.866 -4.923 1.00 93.94 330 ALA A CA 1
ATOM 2527 C C . ALA A 1 330 ? 35.448 -1.733 -5.927 1.00 93.94 330 ALA A C 1
ATOM 2529 O O . ALA A 1 330 ? 36.516 -1.318 -6.391 1.00 93.94 330 ALA A O 1
ATOM 2530 N N . PRO A 1 331 ? 34.967 -2.942 -6.276 1.00 93.88 331 PRO A N 1
ATOM 2531 C CA . PRO A 1 331 ? 35.681 -3.836 -7.181 1.00 93.88 331 PRO A CA 1
ATOM 2532 C C . PRO A 1 331 ? 35.682 -3.309 -8.622 1.00 93.88 331 PRO A C 1
ATOM 2534 O O . PRO A 1 331 ? 34.698 -2.737 -9.091 1.00 93.88 331 PRO A O 1
ATOM 2537 N N . ARG A 1 332 ? 36.768 -3.575 -9.357 1.00 93.94 332 ARG A N 1
ATOM 2538 C CA . ARG A 1 332 ? 36.863 -3.321 -10.805 1.00 93.94 332 ARG A CA 1
ATOM 2539 C C . ARG A 1 332 ? 35.717 -4.021 -11.551 1.00 93.94 332 ARG A C 1
ATOM 2541 O O . ARG A 1 332 ? 35.350 -5.136 -11.186 1.00 93.94 332 ARG A O 1
ATOM 2548 N N . ASN A 1 333 ? 35.160 -3.382 -12.581 1.00 95.25 333 ASN A N 1
ATOM 2549 C CA . ASN A 1 333 ? 33.907 -3.769 -13.247 1.00 95.25 333 ASN A CA 1
ATOM 2550 C C . ASN A 1 333 ? 32.673 -3.837 -12.305 1.00 95.25 333 ASN A C 1
ATOM 2552 O O . ASN A 1 333 ? 31.620 -4.335 -12.702 1.00 95.25 333 ASN A O 1
ATOM 2556 N N . GLY A 1 334 ? 32.753 -3.315 -11.074 1.00 95.62 334 GLY A N 1
ATOM 2557 C CA . GLY A 1 334 ? 31.649 -3.253 -10.104 1.00 95.62 334 GLY A CA 1
ATOM 2558 C C . GLY A 1 334 ? 30.647 -2.120 -10.346 1.00 95.62 334 GLY A C 1
ATOM 2559 O O . GLY A 1 334 ? 29.792 -1.864 -9.506 1.00 95.62 334 GLY A O 1
ATOM 2560 N N . HIS A 1 335 ? 30.757 -1.414 -11.471 1.00 97.88 335 HIS A N 1
ATOM 2561 C CA . HIS A 1 335 ? 29.910 -0.281 -11.840 1.00 97.88 335 HIS A CA 1
ATOM 2562 C C . HIS A 1 335 ? 28.733 -0.709 -12.738 1.00 97.88 335 HIS A C 1
ATOM 2564 O O . HIS A 1 335 ? 28.792 -1.718 -13.448 1.00 97.88 335 HIS A O 1
ATOM 2570 N N . TYR A 1 336 ? 27.665 0.093 -12.778 1.00 98.50 336 TYR A N 1
ATOM 2571 C CA . TYR A 1 336 ? 26.415 -0.275 -13.459 1.00 98.50 336 TYR A CA 1
ATOM 2572 C C . TYR A 1 336 ? 26.587 -0.620 -14.946 1.00 98.50 336 TYR A C 1
ATOM 2574 O O . TYR A 1 336 ? 26.058 -1.625 -15.417 1.00 98.50 336 TYR A O 1
ATOM 2582 N N . LYS A 1 337 ? 27.381 0.160 -15.692 1.00 98.50 337 LYS A N 1
ATOM 2583 C CA . LYS A 1 337 ? 27.647 -0.097 -17.118 1.00 98.50 337 LYS A CA 1
ATOM 2584 C C . LYS A 1 337 ? 28.266 -1.482 -17.374 1.00 98.50 337 LYS A C 1
ATOM 2586 O O . LYS A 1 337 ? 27.930 -2.103 -18.377 1.00 98.50 337 LYS A O 1
ATOM 2591 N N . ALA A 1 338 ? 29.101 -2.001 -16.470 1.00 98.31 338 ALA A N 1
ATOM 2592 C CA . ALA A 1 338 ? 29.674 -3.341 -16.598 1.00 98.31 338 ALA A CA 1
ATOM 2593 C C . ALA A 1 338 ? 28.649 -4.438 -16.271 1.00 98.31 338 ALA A C 1
ATOM 2595 O O . ALA A 1 338 ? 28.579 -5.431 -16.994 1.00 98.31 338 ALA A O 1
ATOM 2596 N N . TYR A 1 339 ? 27.799 -4.246 -15.255 1.00 98.44 339 TYR A N 1
ATOM 2597 C CA . TYR A 1 339 ? 26.669 -5.147 -14.981 1.00 98.44 339 TYR A CA 1
ATOM 2598 C C . TYR A 1 339 ? 25.726 -5.280 -16.191 1.00 98.44 339 TYR A C 1
ATOM 2600 O O . TYR A 1 339 ? 25.333 -6.392 -16.555 1.00 98.44 339 TYR A O 1
ATOM 2608 N N . ILE A 1 340 ? 25.401 -4.162 -16.851 1.00 98.81 340 ILE A N 1
ATOM 2609 C CA . ILE A 1 340 ? 24.528 -4.147 -18.032 1.00 98.81 340 ILE A CA 1
ATOM 2610 C C . ILE A 1 340 ? 25.188 -4.816 -19.245 1.00 98.81 340 ILE A C 1
ATOM 2612 O O . ILE A 1 340 ? 24.558 -5.639 -19.912 1.00 98.81 340 ILE A O 1
ATOM 2616 N N . LEU A 1 341 ? 26.462 -4.524 -19.517 1.00 98.56 341 LEU A N 1
ATOM 2617 C CA . LEU A 1 341 ? 27.194 -5.082 -20.662 1.00 98.56 341 LEU A CA 1
ATOM 2618 C C . LEU A 1 341 ? 27.692 -6.529 -20.461 1.00 98.56 341 LEU A C 1
ATOM 2620 O O . LEU A 1 341 ? 28.347 -7.063 -21.352 1.00 98.56 341 LEU A O 1
ATOM 2624 N N . GLY A 1 342 ? 27.394 -7.179 -19.329 1.00 97.75 342 GLY A N 1
ATOM 2625 C CA . GLY A 1 342 ? 27.845 -8.551 -19.043 1.00 97.75 342 GLY A CA 1
ATOM 2626 C C . GLY A 1 342 ? 29.332 -8.665 -18.705 1.00 97.75 342 GLY A C 1
ATOM 2627 O O . GLY A 1 342 ? 29.940 -9.706 -18.919 1.00 97.75 342 GLY A O 1
ATOM 2628 N N . GLN A 1 343 ? 29.921 -7.579 -18.208 1.00 97.00 343 GLN A N 1
ATOM 2629 C CA . GLN A 1 343 ? 31.329 -7.461 -17.818 1.00 97.00 343 GLN A CA 1
ATOM 2630 C C . GLN A 1 343 ? 31.515 -7.495 -16.288 1.00 97.00 343 GLN A C 1
ATOM 2632 O O . GLN A 1 343 ? 32.646 -7.595 -15.813 1.00 97.00 343 GLN A O 1
ATOM 2637 N N . GLY A 1 344 ? 30.420 -7.382 -15.525 1.00 92.00 344 GLY A N 1
ATOM 2638 C CA . GLY A 1 344 ? 30.376 -7.559 -14.070 1.00 92.00 344 GLY A CA 1
ATOM 2639 C C . GLY A 1 344 ? 30.236 -9.028 -13.642 1.00 92.00 344 GLY A C 1
ATOM 2640 O O . GLY A 1 344 ? 30.300 -9.940 -14.464 1.00 92.00 344 GLY A O 1
ATOM 2641 N N . ALA A 1 345 ? 30.015 -9.253 -12.343 1.00 87.56 345 ALA A N 1
ATOM 2642 C CA . ALA A 1 345 ? 30.141 -10.566 -11.696 1.00 87.56 345 ALA A CA 1
ATOM 2643 C C . ALA A 1 345 ? 29.309 -11.709 -12.319 1.00 87.56 345 ALA A C 1
ATOM 2645 O O . ALA A 1 345 ? 29.792 -12.837 -12.376 1.00 87.56 345 ALA A O 1
ATOM 2646 N N . ASP A 1 346 ? 28.094 -11.443 -12.816 1.00 92.56 346 ASP A N 1
ATOM 2647 C CA . ASP A 1 346 ? 27.237 -12.482 -13.415 1.00 92.56 346 ASP A CA 1
ATOM 2648 C C . ASP A 1 346 ? 27.607 -12.862 -14.863 1.00 92.56 346 ASP A C 1
ATOM 2650 O O . ASP A 1 346 ? 27.099 -13.855 -15.377 1.00 92.56 346 ASP A O 1
ATOM 2654 N N . SER A 1 347 ? 28.500 -12.105 -15.516 1.00 95.88 347 SER A N 1
ATOM 2655 C CA . SER A 1 347 ? 28.948 -12.310 -16.906 1.00 95.88 347 SER A CA 1
ATOM 2656 C C . SER A 1 347 ? 27.830 -12.386 -17.969 1.00 95.88 347 SER A C 1
ATOM 2658 O O . SER A 1 347 ? 28.046 -12.904 -19.066 1.00 95.88 347 SER A O 1
ATOM 2660 N N . ILE A 1 348 ? 26.625 -11.873 -17.683 1.00 97.62 348 ILE A N 1
ATOM 2661 C CA . ILE A 1 348 ? 25.462 -11.942 -18.585 1.00 97.62 348 ILE A CA 1
ATOM 2662 C C . ILE A 1 348 ? 25.154 -10.554 -19.147 1.00 97.62 348 ILE A C 1
ATOM 2664 O O . ILE A 1 348 ? 24.746 -9.656 -18.412 1.00 97.62 348 ILE A O 1
ATOM 2668 N N . ALA A 1 349 ? 25.283 -10.367 -20.461 1.00 98.31 349 ALA A N 1
ATOM 2669 C CA . ALA A 1 349 ? 24.827 -9.140 -21.113 1.00 98.31 349 ALA A CA 1
ATOM 2670 C C . ALA A 1 349 ? 23.295 -9.032 -21.029 1.00 98.31 349 ALA A C 1
ATOM 2672 O O . ALA A 1 349 ? 22.572 -9.972 -21.366 1.00 98.31 349 ALA A O 1
ATOM 2673 N N . LYS A 1 350 ? 22.789 -7.881 -20.581 1.00 98.69 350 LYS A N 1
ATOM 2674 C CA . LYS A 1 350 ? 21.365 -7.665 -20.284 1.00 98.69 350 LYS A CA 1
ATOM 2675 C C . LYS A 1 350 ? 20.562 -7.309 -21.541 1.00 98.69 350 LYS A C 1
ATOM 2677 O O . LYS A 1 350 ? 19.858 -6.310 -21.565 1.00 98.69 350 LYS A O 1
ATOM 2682 N N . THR A 1 351 ? 20.698 -8.094 -22.608 1.00 98.81 351 THR A N 1
ATOM 2683 C CA . THR A 1 351 ? 20.149 -7.751 -23.932 1.00 98.81 351 THR A CA 1
ATOM 2684 C C . THR A 1 351 ? 18.608 -7.787 -23.974 1.00 98.81 351 THR A C 1
ATOM 2686 O O . THR A 1 351 ? 17.967 -8.434 -23.133 1.00 98.81 351 THR A O 1
ATOM 2689 N N . PRO A 1 352 ? 17.974 -7.155 -24.980 1.00 98.75 352 PRO A N 1
ATOM 2690 C CA . PRO A 1 352 ? 16.540 -7.290 -25.244 1.00 98.75 352 PRO A CA 1
ATOM 2691 C C . PRO A 1 352 ? 16.033 -8.742 -25.325 1.00 98.75 352 PRO A C 1
ATOM 2693 O O . PRO A 1 352 ? 14.942 -9.030 -24.839 1.00 98.75 352 PRO A O 1
ATOM 2696 N N . GLU A 1 353 ? 16.811 -9.687 -25.862 1.00 98.56 353 GLU A N 1
ATOM 2697 C CA . GLU A 1 353 ? 16.456 -11.116 -25.951 1.00 98.56 353 GLU A CA 1
ATOM 2698 C C . GLU A 1 353 ? 16.482 -11.819 -24.588 1.00 98.56 353 GLU A C 1
ATOM 2700 O O . GLU A 1 353 ? 15.711 -12.757 -24.358 1.00 98.56 353 GLU A O 1
ATOM 2705 N N . TRP A 1 354 ? 17.366 -11.386 -23.685 1.00 98.25 354 TRP A N 1
ATOM 2706 C CA . TRP A 1 354 ? 17.400 -11.840 -22.295 1.00 98.25 354 TRP A CA 1
ATOM 2707 C C . TRP A 1 354 ? 16.167 -11.324 -21.540 1.00 98.25 354 TRP A C 1
ATOM 2709 O O . TRP A 1 354 ? 15.389 -12.121 -21.007 1.00 98.25 354 TRP A O 1
ATOM 2719 N N . ALA A 1 355 ? 15.911 -10.013 -21.588 1.00 98.38 355 ALA A N 1
ATOM 2720 C CA . ALA A 1 355 ? 14.773 -9.408 -20.899 1.00 98.38 355 ALA A CA 1
ATOM 2721 C C . ALA A 1 355 ? 13.419 -9.855 -21.470 1.00 98.38 355 ALA A C 1
ATOM 2723 O O . ALA A 1 355 ? 12.469 -10.029 -20.707 1.00 98.38 355 ALA A O 1
ATOM 2724 N N . SER A 1 356 ? 13.306 -10.096 -22.780 1.00 97.88 356 SER A N 1
ATOM 2725 C CA . SER A 1 356 ? 12.062 -10.547 -23.422 1.00 97.88 356 SER A CA 1
ATOM 2726 C C . SER A 1 356 ? 11.561 -11.881 -22.854 1.00 97.88 356 SER A C 1
ATOM 2728 O O . SER A 1 356 ? 10.379 -12.023 -22.530 1.00 97.88 356 SER A O 1
ATOM 2730 N N . LYS A 1 357 ? 12.473 -12.839 -22.624 1.00 95.44 357 LYS A N 1
ATOM 2731 C CA . LYS A 1 357 ? 12.155 -14.147 -22.021 1.00 95.44 357 LYS A CA 1
ATOM 2732 C C . LYS A 1 357 ? 11.594 -14.007 -20.604 1.00 95.44 357 LYS A C 1
ATOM 2734 O O . LYS A 1 357 ? 10.631 -14.697 -20.264 1.00 95.44 357 LYS A O 1
ATOM 2739 N N . ILE A 1 358 ? 12.168 -13.101 -19.809 1.00 96.12 358 ILE A N 1
ATOM 2740 C CA . ILE A 1 358 ? 11.817 -12.857 -18.401 1.00 96.12 358 ILE A CA 1
ATOM 2741 C C . ILE A 1 358 ? 10.512 -12.056 -18.287 1.00 96.12 358 ILE A C 1
ATOM 2743 O O . ILE A 1 358 ? 9.580 -12.482 -17.610 1.00 96.12 358 ILE A O 1
ATOM 2747 N N . THR A 1 359 ? 10.419 -10.926 -18.988 1.00 96.88 359 THR A N 1
ATOM 2748 C CA . THR A 1 359 ? 9.319 -9.947 -18.880 1.00 96.88 359 THR A CA 1
ATOM 2749 C C . THR A 1 359 ? 8.061 -10.338 -19.651 1.00 96.88 359 THR A C 1
ATOM 2751 O O . THR A 1 359 ? 6.968 -9.900 -19.298 1.00 96.88 359 THR A O 1
ATOM 2754 N N . GLY A 1 360 ? 8.203 -11.146 -20.709 1.00 93.25 360 GLY A N 1
ATOM 2755 C CA . GLY A 1 360 ? 7.143 -11.433 -21.679 1.00 93.25 360 GLY A CA 1
ATOM 2756 C C . GLY A 1 360 ? 6.942 -10.356 -22.755 1.00 93.25 360 GLY A C 1
ATOM 2757 O O . GLY A 1 360 ? 6.077 -10.530 -23.611 1.00 93.25 360 GLY A O 1
ATOM 2758 N N . ILE A 1 361 ? 7.721 -9.268 -22.740 1.00 96.88 361 ILE A N 1
ATOM 2759 C CA . ILE A 1 361 ? 7.618 -8.164 -23.708 1.00 96.88 361 ILE A CA 1
ATOM 2760 C C . ILE A 1 361 ? 8.424 -8.515 -24.977 1.00 96.88 361 ILE A C 1
ATOM 2762 O O . ILE A 1 361 ? 9.541 -9.020 -24.851 1.00 96.88 361 ILE A O 1
ATOM 2766 N N . PRO A 1 362 ? 7.925 -8.261 -26.204 1.00 97.00 362 PRO A N 1
ATOM 2767 C CA . PRO A 1 362 ? 8.677 -8.509 -27.439 1.00 97.00 362 PRO A CA 1
ATOM 2768 C C . PRO A 1 362 ? 10.003 -7.736 -27.536 1.00 97.00 362 PRO A C 1
ATOM 2770 O O . PRO A 1 362 ? 10.088 -6.572 -27.145 1.00 97.00 362 PRO A O 1
ATOM 2773 N N . VAL A 1 363 ? 11.022 -8.370 -28.123 1.00 98.44 363 VAL A N 1
ATOM 2774 C CA . VAL A 1 363 ? 12.376 -7.814 -28.330 1.00 98.44 363 VAL A CA 1
ATOM 2775 C C . VAL A 1 363 ? 12.350 -6.450 -29.030 1.00 98.44 363 VAL A C 1
ATOM 2777 O O . VAL A 1 363 ? 12.953 -5.489 -28.553 1.00 98.44 363 VAL A O 1
ATOM 2780 N N . ASP A 1 364 ? 11.600 -6.329 -30.127 1.00 98.12 364 ASP A N 1
ATOM 2781 C CA . ASP A 1 364 ? 11.491 -5.083 -30.891 1.00 98.12 364 ASP A CA 1
ATOM 2782 C C . ASP A 1 364 ? 10.802 -3.968 -30.085 1.00 98.12 364 ASP A C 1
ATOM 2784 O O . ASP A 1 364 ? 11.165 -2.799 -30.205 1.00 98.12 364 ASP A O 1
ATOM 2788 N N . ARG A 1 365 ? 9.836 -4.327 -29.229 1.00 98.25 365 ARG A N 1
ATOM 2789 C CA . ARG A 1 365 ? 9.124 -3.406 -28.336 1.00 98.25 365 ARG A CA 1
ATOM 2790 C C . ARG A 1 365 ? 10.033 -2.899 -27.209 1.00 98.25 365 ARG A C 1
ATOM 2792 O O . ARG A 1 365 ? 9.933 -1.722 -26.861 1.00 98.25 365 ARG A O 1
ATOM 2799 N N . ILE A 1 366 ? 10.956 -3.720 -26.702 1.00 98.81 366 ILE A N 1
ATOM 2800 C CA . ILE A 1 366 ? 12.001 -3.283 -25.757 1.00 98.81 366 ILE A CA 1
ATOM 2801 C C . ILE A 1 366 ? 12.935 -2.269 -26.440 1.00 98.81 366 ILE A C 1
ATOM 2803 O O . ILE A 1 366 ? 13.101 -1.161 -25.934 1.00 98.81 366 ILE A O 1
ATOM 2807 N N . ILE A 1 367 ? 13.463 -2.590 -27.629 1.00 98.88 367 ILE A N 1
ATOM 2808 C CA . ILE A 1 367 ? 14.371 -1.704 -28.387 1.00 98.88 367 ILE A CA 1
ATOM 2809 C C . ILE A 1 367 ? 13.700 -0.359 -28.714 1.00 98.88 367 ILE A C 1
ATOM 2811 O O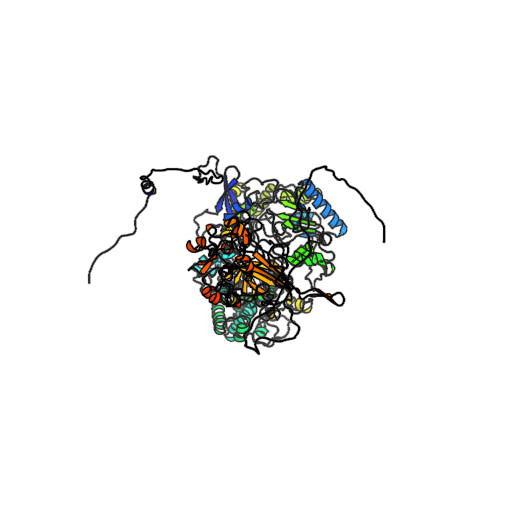 . ILE A 1 367 ? 14.267 0.703 -28.456 1.00 98.88 367 ILE A O 1
ATOM 2815 N N . LYS A 1 368 ? 12.461 -0.380 -29.224 1.00 98.75 368 LYS A N 1
ATOM 2816 C CA . LYS A 1 368 ? 11.681 0.841 -29.498 1.00 98.75 368 LYS A CA 1
ATOM 2817 C C . LYS A 1 368 ? 11.486 1.691 -28.239 1.00 98.75 368 LYS A C 1
ATOM 2819 O O . LYS A 1 368 ? 11.647 2.903 -28.307 1.00 98.75 368 LYS A O 1
ATOM 2824 N N . LEU A 1 369 ? 11.190 1.066 -27.091 1.00 98.81 369 LEU A N 1
ATOM 2825 C CA . LEU A 1 369 ? 10.948 1.786 -25.834 1.00 98.81 369 LEU A CA 1
ATOM 2826 C C . LEU A 1 369 ? 12.230 2.458 -25.322 1.00 98.81 369 LEU A C 1
ATOM 2828 O O . LEU A 1 369 ? 12.180 3.589 -24.846 1.00 98.81 369 LEU A O 1
ATOM 2832 N N . ALA A 1 370 ? 13.378 1.794 -25.470 1.00 98.88 370 ALA A N 1
ATOM 2833 C CA . ALA A 1 370 ? 14.671 2.363 -25.107 1.00 98.88 370 ALA A CA 1
ATOM 2834 C C . ALA A 1 370 ? 15.002 3.600 -25.953 1.00 98.88 370 ALA A C 1
ATOM 2836 O O . ALA A 1 370 ? 15.420 4.620 -25.411 1.00 98.88 370 ALA A O 1
ATOM 2837 N N . ARG A 1 371 ? 14.739 3.534 -27.266 1.00 98.75 371 ARG A N 1
ATOM 2838 C CA . ARG A 1 371 ? 14.916 4.660 -28.195 1.00 98.75 371 ARG A CA 1
ATOM 2839 C C . ARG A 1 371 ? 13.960 5.813 -27.905 1.00 98.75 371 ARG A C 1
ATOM 2841 O O . ARG A 1 371 ? 14.404 6.958 -27.891 1.00 98.75 371 ARG A O 1
ATOM 2848 N N . GLU A 1 372 ? 12.683 5.534 -27.637 1.00 98.38 372 GLU A N 1
ATOM 2849 C CA . GLU A 1 372 ? 11.694 6.553 -27.249 1.00 98.38 372 GLU A CA 1
ATOM 2850 C C . GLU A 1 372 ? 12.114 7.284 -25.966 1.00 98.38 372 GLU A C 1
ATOM 2852 O O . GLU A 1 372 ? 12.122 8.512 -25.948 1.00 98.38 372 GLU A O 1
ATOM 2857 N N . ILE A 1 373 ? 12.529 6.554 -24.924 1.00 98.62 373 ILE A N 1
ATOM 2858 C CA . ILE A 1 373 ? 12.961 7.149 -23.649 1.00 98.62 373 ILE A CA 1
ATOM 2859 C C . ILE A 1 373 ? 14.295 7.895 -23.800 1.00 98.62 373 ILE A C 1
ATOM 2861 O O . ILE A 1 373 ? 14.400 9.038 -23.363 1.00 98.62 373 ILE A O 1
ATOM 2865 N N . GLY A 1 374 ? 15.299 7.292 -24.444 1.00 97.94 374 GLY A N 1
ATOM 2866 C CA . GLY A 1 374 ? 16.624 7.897 -24.630 1.00 97.94 374 GLY A CA 1
ATOM 2867 C C . GLY A 1 374 ? 16.614 9.155 -25.505 1.00 97.94 374 GLY A C 1
ATOM 2868 O O . GLY A 1 374 ? 17.396 10.076 -25.279 1.00 97.94 374 GLY A O 1
ATOM 2869 N N . SER A 1 375 ? 15.692 9.232 -26.469 1.00 96.62 375 SER A N 1
ATOM 2870 C CA . SER A 1 375 ? 15.543 10.397 -27.356 1.00 96.62 375 SER A CA 1
ATOM 2871 C C . SER A 1 375 ? 14.648 11.501 -26.772 1.00 96.62 375 SER A C 1
ATOM 2873 O O . SER A 1 375 ? 14.682 12.641 -27.244 1.00 96.62 375 SER A O 1
ATOM 2875 N N . ALA A 1 376 ? 13.821 11.197 -25.765 1.00 96.25 376 ALA A N 1
ATOM 2876 C CA . ALA A 1 376 ? 12.868 12.144 -25.196 1.00 96.25 376 ALA A CA 1
ATOM 2877 C C . ALA A 1 376 ? 13.502 13.013 -24.096 1.00 96.25 376 ALA A C 1
ATOM 2879 O O . ALA A 1 376 ? 13.640 12.612 -22.941 1.00 96.25 376 ALA A O 1
ATOM 2880 N N . LYS A 1 377 ? 13.830 14.260 -24.455 1.00 93.81 377 LYS A N 1
ATOM 2881 C CA . LYS A 1 377 ? 14.245 15.307 -23.508 1.00 93.81 377 LYS A CA 1
ATOM 2882 C C . LYS A 1 377 ? 13.333 16.540 -23.595 1.00 93.81 377 LYS A C 1
ATOM 2884 O O . LYS A 1 377 ? 13.344 17.191 -24.649 1.00 93.81 377 LYS A O 1
ATOM 2889 N N . PRO A 1 378 ? 12.591 16.910 -22.533 1.00 97.00 378 PRO A N 1
ATOM 2890 C CA . PRO A 1 378 ? 12.416 16.192 -21.258 1.00 97.00 378 PRO A CA 1
ATOM 2891 C C . PRO A 1 378 ? 11.475 14.974 -21.348 1.00 97.00 378 PRO A C 1
ATOM 2893 O O . PRO A 1 378 ? 10.582 14.938 -22.204 1.00 97.00 378 PRO A O 1
ATOM 2896 N N . ALA A 1 379 ? 11.625 14.020 -20.424 1.00 98.25 379 ALA A N 1
ATOM 2897 C CA . ALA A 1 379 ? 10.681 12.921 -20.202 1.00 98.25 379 ALA A CA 1
ATOM 2898 C C . ALA A 1 379 ? 10.345 12.732 -18.711 1.00 98.25 379 ALA A C 1
ATOM 2900 O O . ALA A 1 379 ? 11.231 12.555 -17.871 1.00 98.25 379 ALA A O 1
ATOM 2901 N N . PHE A 1 380 ? 9.049 12.696 -18.395 1.00 98.56 380 PHE A N 1
ATOM 2902 C CA . PHE A 1 380 ? 8.528 12.451 -17.053 1.00 98.56 380 PHE A CA 1
ATOM 2903 C C . PHE A 1 380 ? 8.378 10.944 -16.833 1.00 98.56 380 PHE A C 1
ATOM 2905 O O . PHE A 1 380 ? 7.423 10.318 -17.293 1.00 98.56 380 PHE A O 1
ATOM 2912 N N . ILE A 1 381 ? 9.333 10.342 -16.132 1.00 98.56 381 ILE A N 1
ATOM 2913 C CA . ILE A 1 381 ? 9.332 8.910 -15.809 1.00 98.56 381 ILE A CA 1
ATOM 2914 C C . ILE A 1 381 ? 8.961 8.767 -14.335 1.00 98.56 381 ILE A C 1
ATOM 2916 O O . ILE A 1 381 ? 9.600 9.386 -13.489 1.00 98.56 381 ILE A O 1
ATOM 2920 N N . SER A 1 382 ? 7.931 7.993 -13.992 1.00 97.31 382 SER A N 1
ATOM 2921 C CA . SER A 1 382 ? 7.485 7.854 -12.598 1.00 97.31 382 SER A CA 1
ATOM 2922 C C . SER A 1 382 ? 6.969 6.456 -12.266 1.00 97.31 382 SER A C 1
ATOM 2924 O O . SER A 1 382 ? 6.353 5.783 -13.095 1.00 97.31 382 SER A O 1
ATOM 2926 N N . GLN A 1 383 ? 7.190 6.040 -11.018 1.00 96.56 383 GLN A N 1
ATOM 2927 C CA . GLN A 1 383 ? 6.725 4.764 -10.479 1.00 96.56 383 GLN A CA 1
ATOM 2928 C C . GLN A 1 383 ? 5.625 4.932 -9.426 1.00 96.56 383 GLN A C 1
ATOM 2930 O O . GLN A 1 383 ? 5.667 5.815 -8.567 1.00 96.56 383 GLN A O 1
ATOM 2935 N N . GLY A 1 384 ? 4.632 4.046 -9.478 1.00 94.69 384 GLY A N 1
ATOM 2936 C CA . GLY A 1 384 ? 3.670 3.860 -8.399 1.00 94.69 384 GLY A CA 1
ATOM 2937 C C . GLY A 1 384 ? 4.249 3.012 -7.263 1.00 94.69 384 GLY A C 1
ATOM 2938 O O . GLY A 1 384 ? 5.374 2.531 -7.314 1.00 94.69 384 GLY A O 1
ATOM 2939 N N . TRP A 1 385 ? 3.437 2.745 -6.241 1.00 93.62 385 TRP A N 1
ATOM 2940 C CA . TRP A 1 385 ? 3.805 1.840 -5.138 1.00 93.62 385 TRP A CA 1
ATOM 2941 C C . TRP A 1 385 ? 3.547 0.348 -5.439 1.00 93.62 385 TRP A C 1
ATOM 2943 O O . TRP A 1 385 ? 3.649 -0.495 -4.548 1.00 93.62 385 TRP A O 1
ATOM 2953 N N . GLY A 1 386 ? 3.193 0.020 -6.687 1.00 93.50 386 GLY A N 1
ATOM 2954 C CA . GLY A 1 386 ? 2.942 -1.344 -7.160 1.00 93.50 386 GLY A CA 1
ATOM 2955 C C . GLY A 1 386 ? 4.214 -2.179 -7.377 1.00 93.50 386 GLY A C 1
ATOM 2956 O O . GLY A 1 386 ? 4.298 -3.257 -6.786 1.00 93.50 386 GLY A O 1
ATOM 2957 N N . PRO A 1 387 ? 5.206 -1.703 -8.162 1.00 95.25 387 PRO A N 1
ATOM 2958 C CA . PRO A 1 387 ? 6.435 -2.455 -8.448 1.00 95.25 387 PRO A CA 1
ATOM 2959 C C . PRO A 1 387 ? 7.258 -2.780 -7.191 1.00 95.25 387 PRO A C 1
ATOM 2961 O O . PRO A 1 387 ? 7.770 -3.885 -7.047 1.00 95.25 387 PRO A O 1
ATOM 2964 N N . GLN A 1 388 ? 7.299 -1.864 -6.218 1.00 95.50 388 GLN A N 1
ATOM 2965 C CA . GLN A 1 388 ? 8.026 -2.047 -4.952 1.00 95.50 388 GLN A CA 1
ATOM 2966 C C . GLN A 1 388 ? 7.372 -3.033 -3.961 1.00 95.50 388 GLN A C 1
ATOM 2968 O O . GLN A 1 388 ? 7.870 -3.192 -2.855 1.00 95.50 388 GLN A O 1
ATOM 2973 N N . ARG A 1 389 ? 6.250 -3.681 -4.309 1.00 94.44 389 ARG A N 1
ATOM 2974 C CA . ARG A 1 389 ? 5.562 -4.677 -3.457 1.00 94.44 389 ARG A CA 1
ATOM 2975 C C . ARG A 1 389 ? 5.913 -6.133 -3.793 1.00 94.44 389 ARG A C 1
ATOM 2977 O O . ARG A 1 389 ? 5.208 -7.041 -3.365 1.00 94.44 389 ARG A O 1
ATOM 2984 N N . HIS A 1 390 ? 6.987 -6.370 -4.536 1.00 94.31 390 HIS A N 1
ATOM 2985 C CA . HIS A 1 390 ? 7.549 -7.706 -4.754 1.00 94.31 390 HIS A CA 1
ATOM 2986 C C . HIS A 1 390 ? 8.634 -8.045 -3.717 1.00 94.31 390 HIS A C 1
ATOM 2988 O O . HIS A 1 390 ? 8.938 -7.242 -2.840 1.00 94.31 390 HIS A O 1
ATOM 2994 N N . SER A 1 391 ? 9.196 -9.249 -3.793 1.00 94.00 391 SER A N 1
ATOM 2995 C CA . SER A 1 391 ? 10.307 -9.761 -2.966 1.00 94.00 391 SER A CA 1
ATOM 2996 C C . SER A 1 391 ? 11.650 -9.047 -3.183 1.00 94.00 391 SER A C 1
ATOM 2998 O O . SER A 1 391 ? 12.589 -9.261 -2.430 1.00 94.00 391 SER A O 1
ATOM 3000 N N . ASN A 1 392 ? 11.747 -8.236 -4.235 1.00 92.25 392 ASN A N 1
ATOM 3001 C CA . ASN A 1 392 ? 12.936 -7.541 -4.735 1.00 92.25 392 ASN A CA 1
ATOM 3002 C C . ASN A 1 392 ? 12.684 -6.022 -4.887 1.00 92.25 392 ASN A C 1
ATOM 3004 O O . ASN A 1 392 ? 13.322 -5.356 -5.708 1.00 92.25 392 ASN A O 1
ATOM 3008 N N . GLY A 1 393 ? 11.687 -5.483 -4.177 1.00 96.19 393 GLY A N 1
ATOM 3009 C CA . GLY A 1 393 ? 11.102 -4.174 -4.455 1.00 96.19 393 GLY A CA 1
ATOM 3010 C C . GLY A 1 393 ? 12.057 -3.000 -4.248 1.00 96.19 393 GLY A C 1
ATOM 3011 O O . GLY A 1 393 ? 11.906 -1.984 -4.927 1.00 96.19 393 GLY A O 1
ATOM 3012 N N . GLU A 1 394 ? 13.068 -3.127 -3.385 1.00 97.38 394 GLU A N 1
ATOM 3013 C CA . GLU A 1 394 ? 14.116 -2.115 -3.210 1.00 97.38 394 GLU A CA 1
ATOM 3014 C C . GLU A 1 394 ? 14.963 -1.972 -4.484 1.00 97.38 394 GLU A C 1
ATOM 3016 O O . GLU A 1 394 ? 15.164 -0.860 -4.978 1.00 97.38 394 GLU A O 1
ATOM 3021 N N . LEU A 1 395 ? 15.395 -3.101 -5.060 1.00 97.81 395 LEU A N 1
ATOM 3022 C CA . LEU A 1 395 ? 16.172 -3.150 -6.302 1.00 97.81 395 LEU A CA 1
ATOM 3023 C C . LEU A 1 395 ? 15.343 -2.661 -7.495 1.00 97.81 395 LEU A C 1
ATOM 3025 O O . LEU A 1 395 ? 15.813 -1.823 -8.264 1.00 97.81 395 LEU A O 1
ATOM 3029 N N . VAL A 1 396 ? 14.085 -3.106 -7.608 1.00 97.25 396 VAL A N 1
ATOM 3030 C CA . VAL A 1 396 ? 13.137 -2.636 -8.637 1.00 97.25 396 VAL A CA 1
ATOM 3031 C C . VAL A 1 396 ? 12.937 -1.119 -8.564 1.00 97.25 396 VAL A C 1
ATOM 3033 O O . VAL A 1 396 ? 12.940 -0.446 -9.596 1.00 97.25 396 VAL A O 1
ATOM 3036 N N . SER A 1 397 ? 12.820 -0.565 -7.355 1.00 98.06 397 SER A N 1
ATOM 3037 C CA . SER A 1 397 ? 12.622 0.874 -7.158 1.00 98.06 397 SER A CA 1
ATOM 3038 C C . SER A 1 397 ? 13.811 1.695 -7.654 1.00 98.06 397 SER A C 1
ATOM 3040 O O . SER A 1 397 ? 13.622 2.666 -8.393 1.00 98.06 397 SER A O 1
ATOM 3042 N N . ARG A 1 398 ? 15.036 1.279 -7.290 1.00 98.56 398 ARG A N 1
ATOM 3043 C CA . ARG A 1 398 ? 16.284 1.893 -7.773 1.00 98.56 398 ARG A CA 1
ATOM 3044 C C . ARG A 1 398 ? 16.451 1.710 -9.283 1.00 98.56 398 ARG A C 1
ATOM 3046 O O . ARG A 1 398 ? 16.861 2.646 -9.962 1.00 98.56 398 ARG A O 1
ATOM 3053 N N . ALA A 1 399 ? 16.075 0.550 -9.825 1.00 98.62 399 ALA A N 1
ATOM 3054 C CA . ALA A 1 399 ? 16.123 0.293 -11.260 1.00 98.62 399 ALA A CA 1
ATOM 3055 C C . ALA A 1 399 ? 15.236 1.273 -12.041 1.00 98.62 399 ALA A C 1
ATOM 3057 O O . ALA A 1 399 ? 15.726 1.879 -12.986 1.00 98.62 399 ALA A O 1
ATOM 3058 N N . ILE A 1 400 ? 13.981 1.522 -11.640 1.00 98.75 400 ILE A N 1
ATOM 3059 C CA . ILE A 1 400 ? 13.117 2.472 -12.375 1.00 98.75 400 ILE A CA 1
ATOM 3060 C C . ILE A 1 400 ? 13.704 3.895 -12.358 1.00 98.75 400 ILE A C 1
ATOM 3062 O O . ILE A 1 400 ? 13.654 4.590 -13.376 1.00 98.75 400 ILE A O 1
ATOM 3066 N N . ALA A 1 401 ? 14.354 4.301 -11.260 1.00 98.69 401 ALA A N 1
ATOM 3067 C CA . ALA A 1 401 ? 15.072 5.575 -11.193 1.00 98.69 401 ALA A CA 1
ATOM 3068 C C . ALA A 1 401 ? 16.247 5.673 -12.188 1.00 98.69 401 ALA A C 1
ATOM 3070 O O . ALA A 1 401 ? 16.525 6.767 -12.690 1.00 98.69 401 ALA A O 1
ATOM 3071 N N . MET A 1 402 ? 16.884 4.552 -12.559 1.00 98.81 402 MET A N 1
ATOM 3072 C CA . MET A 1 402 ? 17.980 4.557 -13.537 1.00 98.81 402 MET A CA 1
ATOM 3073 C C . MET A 1 402 ? 17.579 5.125 -14.895 1.00 98.81 402 MET A C 1
ATOM 3075 O O . MET A 1 402 ? 18.417 5.747 -15.536 1.00 98.81 402 MET A O 1
ATOM 3079 N N . LEU A 1 403 ? 16.324 4.996 -15.334 1.00 98.75 403 LEU A N 1
ATOM 3080 C CA . LEU A 1 403 ? 15.902 5.568 -16.618 1.00 98.75 403 LEU A CA 1
ATOM 3081 C C . LEU A 1 403 ? 16.008 7.104 -16.628 1.00 98.75 403 LEU A C 1
ATOM 3083 O O . LEU A 1 403 ? 16.491 7.684 -17.603 1.00 98.75 403 LEU A O 1
ATOM 3087 N N . SER A 1 404 ? 15.628 7.765 -15.531 1.00 98.62 404 SER A N 1
ATOM 3088 C CA . SER A 1 404 ? 15.778 9.219 -15.371 1.00 98.62 404 SER A CA 1
ATOM 3089 C C . SER A 1 404 ? 17.230 9.654 -15.190 1.00 98.62 404 SER A C 1
ATOM 3091 O O . SER A 1 404 ? 17.621 10.706 -15.694 1.00 98.62 404 SER A O 1
ATOM 3093 N N . ILE A 1 405 ? 18.031 8.844 -14.492 1.00 98.81 405 ILE A N 1
ATOM 3094 C CA . ILE A 1 405 ? 19.457 9.094 -14.244 1.00 98.81 405 ILE A CA 1
ATOM 3095 C C . ILE A 1 405 ? 20.260 8.973 -15.550 1.00 98.81 405 ILE A C 1
ATOM 3097 O O . ILE A 1 405 ? 20.995 9.889 -15.909 1.00 98.81 405 ILE A O 1
ATOM 3101 N N . LEU A 1 406 ? 20.066 7.888 -16.309 1.00 98.81 406 LEU A N 1
ATOM 3102 C CA . LEU A 1 406 ? 20.751 7.622 -17.581 1.00 98.81 406 LEU A CA 1
ATOM 3103 C C . LEU A 1 406 ? 20.433 8.659 -18.663 1.00 98.81 406 LEU A C 1
ATOM 3105 O O . LEU A 1 406 ? 21.278 8.915 -19.513 1.00 98.81 406 LEU A O 1
ATOM 3109 N N . THR A 1 407 ? 19.237 9.253 -18.644 1.00 98.56 407 THR A N 1
ATOM 3110 C CA . THR A 1 407 ? 18.809 10.268 -19.626 1.00 98.56 407 THR A CA 1
ATOM 3111 C C . THR A 1 407 ? 18.956 11.710 -19.127 1.00 98.56 407 THR A C 1
ATOM 3113 O O . THR A 1 407 ? 18.703 12.644 -19.885 1.00 98.56 407 THR A O 1
ATOM 3116 N N . GLY A 1 408 ? 19.389 11.924 -17.879 1.00 98.19 408 GLY A N 1
ATOM 3117 C CA . GLY A 1 408 ? 19.617 13.255 -17.304 1.00 98.19 408 GLY A CA 1
ATOM 3118 C C . GLY A 1 408 ? 18.351 14.072 -17.000 1.00 98.19 408 GLY A C 1
ATOM 3119 O O . GLY A 1 408 ? 18.427 15.303 -16.930 1.00 98.19 408 GLY A O 1
ATOM 3120 N N . ASN A 1 409 ? 17.207 13.398 -16.811 1.00 98.50 409 ASN A N 1
ATOM 3121 C CA . ASN A 1 409 ? 15.883 13.985 -16.543 1.00 98.50 409 ASN A CA 1
ATOM 3122 C C . ASN A 1 409 ? 15.652 14.395 -15.067 1.00 98.50 409 ASN A C 1
ATOM 3124 O O . ASN A 1 409 ? 14.564 14.853 -14.718 1.00 98.50 409 ASN A O 1
ATOM 3128 N N . VAL A 1 410 ? 16.651 14.249 -14.189 1.00 98.50 410 VAL A N 1
ATOM 3129 C CA . VAL A 1 410 ? 16.576 14.676 -12.778 1.00 98.50 410 VAL A CA 1
ATOM 3130 C C . VAL A 1 410 ? 16.852 16.183 -12.655 1.00 98.50 410 VAL A C 1
ATOM 3132 O O . VAL A 1 410 ? 17.812 16.688 -13.248 1.00 98.50 410 VAL A O 1
ATOM 3135 N N . GLY A 1 411 ? 16.041 16.898 -11.865 1.00 97.94 411 GLY A N 1
ATOM 3136 C CA . GLY A 1 411 ? 16.249 18.318 -11.550 1.00 97.94 411 GLY A CA 1
ATOM 3137 C C . GLY A 1 411 ? 15.952 19.306 -12.677 1.00 97.94 411 GLY A C 1
ATOM 3138 O O . GLY A 1 411 ? 16.465 20.421 -12.644 1.00 97.94 411 GLY A O 1
ATOM 3139 N N . ILE A 1 412 ? 15.157 18.914 -13.677 1.00 98.12 412 ILE A N 1
ATOM 3140 C CA . ILE A 1 412 ? 14.748 19.775 -14.797 1.00 98.12 412 ILE A CA 1
ATOM 3141 C C . ILE A 1 412 ? 13.223 19.793 -14.955 1.00 98.12 412 ILE A C 1
ATOM 3143 O O . ILE A 1 412 ? 12.556 18.810 -14.624 1.00 98.12 412 ILE A O 1
ATOM 3147 N N . HIS A 1 413 ? 12.687 20.883 -15.510 1.00 97.88 413 HIS A N 1
ATOM 3148 C CA . HIS A 1 413 ? 11.288 20.962 -15.941 1.00 97.88 413 HIS A CA 1
ATOM 3149 C C . HIS A 1 413 ? 10.967 19.914 -17.017 1.00 97.88 413 HIS A C 1
ATOM 3151 O O . HIS A 1 413 ? 11.782 19.637 -17.900 1.00 97.88 413 HIS A O 1
ATOM 3157 N N . GLY A 1 414 ? 9.780 19.319 -16.927 1.00 97.56 414 GLY A N 1
ATOM 3158 C CA . GLY A 1 414 ? 9.287 18.251 -17.799 1.00 97.56 414 GLY A CA 1
ATOM 3159 C C . GLY A 1 414 ? 9.938 16.886 -17.560 1.00 97.56 414 GLY A C 1
ATOM 3160 O O . GLY A 1 414 ? 9.559 15.908 -18.212 1.00 97.56 414 GLY A O 1
ATOM 3161 N N . GLY A 1 415 ? 10.927 16.821 -16.668 1.00 98.00 415 GLY A N 1
ATOM 3162 C CA . GLY A 1 415 ? 11.587 15.599 -16.231 1.00 98.00 415 GLY A CA 1
ATOM 3163 C C . GLY A 1 415 ? 10.914 14.981 -15.005 1.00 98.00 415 GLY A C 1
ATOM 3164 O O . GLY A 1 415 ? 9.819 15.365 -14.603 1.00 98.00 415 GLY A O 1
ATOM 3165 N N . ASN A 1 416 ? 11.589 14.009 -14.398 1.00 98.12 416 ASN A N 1
ATOM 3166 C CA . ASN A 1 416 ? 11.318 13.532 -13.042 1.00 98.12 416 ASN A CA 1
ATOM 3167 C C . ASN A 1 416 ? 12.519 12.699 -12.558 1.00 98.12 416 ASN A C 1
ATOM 3169 O O . ASN A 1 416 ? 13.265 12.156 -13.372 1.00 98.12 416 ASN A O 1
ATOM 3173 N N . SER A 1 417 ? 12.669 12.500 -11.249 1.00 97.50 417 SER A N 1
ATOM 3174 C CA . SER A 1 417 ? 13.697 11.638 -10.635 1.00 97.50 417 SER A CA 1
ATOM 3175 C C . SER A 1 417 ? 13.540 10.131 -10.912 1.00 97.50 417 SER A C 1
ATOM 3177 O O . SER A 1 417 ? 14.396 9.333 -10.525 1.00 97.50 417 SER A O 1
ATOM 3179 N N . GLY A 1 418 ? 12.427 9.707 -11.520 1.00 96.94 418 GLY A N 1
ATOM 3180 C CA . GLY A 1 418 ? 12.045 8.295 -11.611 1.00 96.94 418 GLY A CA 1
ATOM 3181 C C . GLY A 1 418 ? 11.399 7.752 -10.330 1.00 96.94 418 GLY A C 1
ATOM 3182 O O . GLY A 1 418 ? 10.950 6.606 -10.312 1.00 96.94 418 GLY A O 1
ATOM 3183 N N . ALA A 1 419 ? 11.300 8.563 -9.270 1.00 96.12 419 ALA A N 1
ATOM 3184 C CA . ALA A 1 419 ? 10.509 8.264 -8.081 1.00 96.12 419 ALA A CA 1
ATOM 3185 C C . ALA A 1 419 ? 8.997 8.467 -8.339 1.00 96.12 419 ALA A C 1
ATOM 3187 O O . ALA A 1 419 ? 8.531 8.633 -9.476 1.00 96.12 419 ALA A O 1
ATOM 3188 N N . ARG A 1 420 ? 8.204 8.442 -7.265 1.00 94.31 420 ARG A N 1
ATOM 3189 C CA . ARG A 1 420 ? 6.780 8.792 -7.315 1.00 94.31 420 ARG A CA 1
ATOM 3190 C C . ARG A 1 420 ? 6.589 10.297 -7.572 1.00 94.31 420 ARG A C 1
ATOM 3192 O O . ARG A 1 420 ? 7.481 11.086 -7.291 1.00 94.31 420 ARG A O 1
ATOM 3199 N N . GLU A 1 421 ? 5.428 10.690 -8.095 1.00 93.50 421 GLU A N 1
ATOM 3200 C CA . GLU A 1 421 ? 5.064 12.098 -8.266 1.00 93.50 421 GLU A CA 1
ATOM 3201 C C . GLU A 1 421 ? 5.064 12.902 -6.948 1.00 93.50 421 GLU A C 1
ATOM 3203 O O . GLU A 1 421 ? 4.495 12.449 -5.946 1.00 93.50 421 GLU A O 1
ATOM 3208 N N . GLY A 1 422 ? 5.666 14.098 -6.971 1.00 92.38 422 GLY A N 1
ATOM 3209 C CA . GLY A 1 422 ? 5.684 15.045 -5.849 1.00 92.38 422 GLY A CA 1
ATOM 3210 C C . GLY A 1 422 ? 4.540 16.065 -5.897 1.00 92.38 422 GLY A C 1
ATOM 3211 O O . GLY A 1 422 ? 3.601 15.951 -6.693 1.00 92.38 422 GLY A O 1
ATOM 3212 N N . SER A 1 423 ? 4.589 17.071 -5.022 1.00 91.75 423 SER A N 1
ATOM 3213 C CA . SER A 1 423 ? 3.578 18.139 -4.953 1.00 91.75 423 SER A CA 1
ATOM 3214 C C . SER A 1 423 ? 4.018 19.305 -4.072 1.00 91.75 423 SER A C 1
ATOM 3216 O O . SER A 1 423 ? 4.606 19.068 -3.019 1.00 91.75 423 SER A O 1
ATOM 3218 N N . TYR A 1 424 ? 3.611 20.526 -4.427 1.00 91.44 424 TYR A N 1
ATOM 3219 C CA . TYR A 1 424 ? 3.757 21.703 -3.567 1.00 91.44 424 TYR A CA 1
ATOM 3220 C C . TYR A 1 424 ? 3.055 21.505 -2.209 1.00 91.44 424 TYR A C 1
ATOM 3222 O O . TYR A 1 424 ? 1.972 20.915 -2.145 1.00 91.44 424 TYR A O 1
ATOM 3230 N N . SER A 1 425 ? 3.651 22.011 -1.123 1.00 89.94 425 SER A N 1
ATOM 3231 C CA . SER A 1 425 ? 3.150 21.850 0.249 1.00 89.94 425 SER A CA 1
ATOM 3232 C C . SER A 1 425 ? 3.257 23.136 1.069 1.00 89.94 425 SER A C 1
ATOM 3234 O O . SER A 1 425 ? 4.308 23.772 1.097 1.00 89.94 425 SER A O 1
ATOM 3236 N N . LEU A 1 426 ? 2.196 23.476 1.804 1.00 90.62 426 LEU A N 1
ATOM 3237 C CA . LEU A 1 426 ? 2.181 24.614 2.732 1.00 90.62 426 LEU A CA 1
ATOM 3238 C C . LEU A 1 426 ? 2.851 24.281 4.085 1.00 90.62 426 LEU A C 1
ATOM 3240 O O . LEU A 1 426 ? 2.570 23.212 4.635 1.00 90.62 426 LEU A O 1
ATOM 3244 N N . PRO A 1 427 ? 3.647 25.197 4.679 1.00 91.56 427 PRO A N 1
ATOM 3245 C CA . PRO A 1 427 ? 4.342 25.002 5.959 1.00 91.56 427 PRO A CA 1
ATOM 3246 C C . PRO A 1 427 ? 3.412 25.194 7.177 1.00 91.56 427 PRO A C 1
ATOM 3248 O O . PRO A 1 427 ? 3.706 25.941 8.105 1.00 91.56 427 PRO A O 1
ATOM 3251 N N . PHE A 1 428 ? 2.250 24.539 7.169 1.00 91.94 428 PHE A N 1
ATOM 3252 C CA . PHE A 1 428 ? 1.251 24.650 8.234 1.00 91.94 428 PHE A CA 1
ATOM 3253 C C . PHE A 1 428 ? 1.632 23.778 9.445 1.00 91.94 428 PHE A C 1
ATOM 3255 O O . PHE A 1 428 ? 1.965 22.597 9.300 1.00 91.94 428 PHE A O 1
ATOM 3262 N N . VAL A 1 429 ? 1.566 24.351 10.648 1.00 92.06 429 VAL A N 1
ATOM 3263 C CA . VAL A 1 429 ? 2.099 23.759 11.885 1.00 92.06 429 VAL A CA 1
ATOM 3264 C C . VAL A 1 429 ? 1.147 22.697 12.457 1.00 92.06 429 VAL A C 1
ATOM 3266 O O . VAL A 1 429 ? -0.073 22.763 12.309 1.00 92.06 429 VAL A O 1
ATOM 3269 N N . ARG A 1 430 ? 1.710 21.669 13.102 1.00 89.81 430 ARG A N 1
ATOM 3270 C CA . ARG A 1 430 ? 0.988 20.484 13.602 1.00 89.81 430 ARG A CA 1
ATOM 3271 C C . ARG A 1 430 ? 1.269 20.219 15.074 1.00 89.81 430 ARG A C 1
ATOM 3273 O O . ARG A 1 430 ? 2.287 20.664 15.593 1.00 89.81 430 ARG A O 1
ATOM 3280 N N . MET A 1 431 ? 0.401 19.424 15.705 1.00 91.12 431 MET A N 1
ATOM 3281 C CA . MET A 1 431 ? 0.553 18.962 17.087 1.00 91.12 431 MET A CA 1
ATOM 3282 C C . MET A 1 431 ? 1.983 18.456 17.362 1.00 91.12 431 MET A C 1
ATOM 3284 O O . MET A 1 431 ? 2.408 17.487 16.723 1.00 91.12 431 MET A O 1
ATOM 3288 N N . PRO A 1 432 ? 2.719 19.061 18.313 1.00 90.81 432 PRO A N 1
ATOM 3289 C CA . PRO A 1 432 ? 4.055 18.611 18.664 1.00 90.81 432 PRO A CA 1
ATOM 3290 C C . PRO A 1 432 ? 3.999 17.305 19.458 1.00 90.81 432 PRO A C 1
ATOM 3292 O O . PRO A 1 432 ? 3.186 17.136 20.374 1.00 90.81 432 PRO A O 1
ATOM 3295 N N . THR A 1 433 ? 4.918 16.396 19.158 1.00 88.75 433 THR A N 1
ATOM 3296 C CA . THR A 1 433 ? 5.172 15.187 19.945 1.00 88.75 433 THR A CA 1
ATOM 3297 C C . THR A 1 433 ? 6.502 15.297 20.674 1.00 88.75 433 THR A C 1
ATOM 3299 O O . THR A 1 433 ? 7.444 15.911 20.183 1.00 88.75 433 THR A O 1
ATOM 3302 N N . LEU A 1 434 ? 6.564 14.711 21.869 1.00 93.44 434 LEU A N 1
ATOM 3303 C CA . LEU A 1 434 ? 7.796 14.630 22.651 1.00 93.44 434 LEU A CA 1
ATOM 3304 C C . LEU A 1 434 ? 8.740 13.586 22.037 1.00 93.44 434 LEU A C 1
ATOM 3306 O O . LEU A 1 434 ? 8.284 12.689 21.326 1.00 93.44 434 LEU A O 1
ATOM 3310 N N . GLU A 1 435 ? 10.028 13.663 22.356 1.00 94.62 435 GLU A N 1
ATOM 3311 C CA . GLU A 1 435 ? 11.005 12.616 22.040 1.00 94.62 435 GLU A CA 1
ATOM 3312 C C . GLU A 1 435 ? 10.605 11.268 22.671 1.00 94.62 435 GLU A C 1
ATOM 3314 O O . GLU A 1 435 ? 10.071 11.234 23.783 1.00 94.62 435 GLU A O 1
ATOM 3319 N N . ASN A 1 436 ? 10.847 10.159 21.963 1.00 96.06 436 ASN A N 1
ATOM 3320 C CA . ASN A 1 436 ? 10.693 8.808 22.505 1.00 96.06 436 ASN A CA 1
ATOM 3321 C C . ASN A 1 436 ? 12.027 8.374 23.137 1.00 96.06 436 ASN A C 1
ATOM 3323 O O . ASN A 1 436 ? 13.000 8.250 22.397 1.00 96.06 436 ASN A O 1
ATOM 3327 N N . PRO A 1 437 ? 12.103 8.107 24.456 1.00 95.75 437 PRO A N 1
ATOM 3328 C CA . PRO A 1 437 ? 13.333 7.613 25.078 1.00 95.75 437 PRO A CA 1
ATOM 3329 C C . PRO A 1 437 ? 13.793 6.253 24.529 1.00 95.75 437 PRO A C 1
ATOM 3331 O O . PRO A 1 437 ? 14.988 5.962 24.529 1.00 95.75 437 PRO A O 1
ATOM 3334 N N . VAL A 1 438 ? 12.860 5.426 24.042 1.00 96.25 438 VAL A N 1
ATOM 3335 C CA . VAL A 1 438 ? 13.156 4.124 23.435 1.00 96.25 438 VAL A CA 1
ATOM 3336 C C . VAL A 1 438 ? 13.652 4.329 22.001 1.00 96.25 438 VAL A C 1
ATOM 3338 O O . VAL A 1 438 ? 12.871 4.595 21.087 1.00 96.25 438 VAL A O 1
ATOM 3341 N N . GLN A 1 439 ? 14.963 4.171 21.807 1.00 95.25 439 GLN A N 1
ATOM 3342 C CA . GLN A 1 439 ? 15.616 4.238 20.490 1.00 95.25 439 GLN A CA 1
ATOM 3343 C C . GLN A 1 439 ? 15.432 2.950 19.667 1.00 95.25 439 GLN A C 1
ATOM 3345 O O . GLN A 1 439 ? 15.560 2.959 18.441 1.00 95.25 439 GLN A O 1
ATOM 3350 N N . THR A 1 440 ? 15.129 1.836 20.338 1.00 96.94 440 THR A N 1
ATOM 3351 C CA . THR A 1 440 ? 14.935 0.521 19.723 1.00 96.94 440 THR A CA 1
ATOM 3352 C C . THR A 1 440 ? 13.748 0.539 18.761 1.00 96.94 440 THR A C 1
ATOM 3354 O O . THR A 1 440 ? 12.662 1.025 19.095 1.00 96.94 440 THR A O 1
ATOM 3357 N N . SER A 1 441 ? 13.934 0.001 17.554 1.00 96.94 441 SER A N 1
ATOM 3358 C CA . SER A 1 441 ? 12.852 -0.127 16.574 1.00 96.94 441 SER A CA 1
ATOM 3359 C C . SER A 1 441 ? 12.980 -1.341 15.658 1.00 96.94 441 SER A C 1
ATOM 3361 O O . SER A 1 441 ? 14.074 -1.839 15.391 1.00 96.94 441 SER A O 1
ATOM 3363 N N . ILE A 1 442 ? 11.830 -1.804 15.167 1.00 97.75 442 ILE A N 1
ATOM 3364 C CA . ILE A 1 442 ? 11.683 -2.940 14.245 1.00 97.75 442 ILE A CA 1
ATOM 3365 C C . ILE A 1 442 ? 11.018 -2.501 12.932 1.00 97.75 442 ILE A C 1
ATOM 3367 O O . ILE A 1 442 ? 10.456 -1.409 12.844 1.00 97.75 442 ILE A O 1
ATOM 3371 N N . SER A 1 443 ? 11.032 -3.354 11.906 1.00 97.06 443 SER A N 1
ATOM 3372 C CA . SER A 1 443 ? 10.168 -3.146 10.735 1.00 97.06 443 SER A CA 1
ATOM 3373 C C . SER A 1 443 ? 8.690 -3.255 11.128 1.00 97.06 443 SER A C 1
ATOM 3375 O O . SER A 1 443 ? 8.298 -4.147 11.887 1.00 97.06 443 SER A O 1
ATOM 3377 N N . MET A 1 444 ? 7.848 -2.403 10.533 1.00 95.50 444 MET A N 1
ATOM 3378 C CA . MET A 1 444 ? 6.389 -2.424 10.692 1.00 95.50 444 MET A CA 1
ATOM 3379 C C . MET A 1 444 ? 5.724 -3.767 10.323 1.00 95.50 444 MET A C 1
ATOM 3381 O O . MET A 1 444 ? 4.556 -3.981 10.660 1.00 95.50 444 MET A O 1
ATOM 3385 N N . PHE A 1 445 ? 6.430 -4.643 9.597 1.00 97.25 445 PHE A N 1
ATOM 3386 C CA . PHE A 1 445 ? 5.964 -5.953 9.132 1.00 97.25 445 PHE A CA 1
ATOM 3387 C C . PHE A 1 445 ? 6.340 -7.100 10.086 1.00 97.25 445 PHE A C 1
ATOM 3389 O O . PHE A 1 445 ? 5.639 -8.111 10.148 1.00 97.25 445 PHE A O 1
ATOM 3396 N N . MET A 1 446 ? 7.398 -6.922 10.884 1.00 97.25 446 MET A N 1
ATOM 3397 C CA . MET A 1 446 ? 7.957 -7.954 11.771 1.00 97.25 446 MET A CA 1
ATOM 3398 C C . MET A 1 446 ? 7.300 -7.991 13.163 1.00 97.25 446 MET A C 1
ATOM 3400 O O . MET A 1 446 ? 7.724 -8.741 14.037 1.00 97.25 446 MET A O 1
ATOM 3404 N N . TRP A 1 447 ? 6.247 -7.203 13.395 1.00 97.50 447 TRP A N 1
ATOM 3405 C CA . TRP A 1 447 ? 5.627 -7.042 14.717 1.00 97.50 447 TRP A CA 1
ATOM 3406 C C . TRP A 1 447 ? 5.032 -8.333 15.307 1.00 97.50 447 TRP A C 1
ATOM 3408 O O . TRP A 1 447 ? 5.054 -8.499 16.522 1.00 97.50 447 TRP A O 1
ATOM 3418 N N . THR A 1 448 ? 4.542 -9.277 14.493 1.00 97.75 448 THR A N 1
ATOM 3419 C CA . THR A 1 448 ? 4.073 -10.579 15.015 1.00 97.75 448 THR A CA 1
ATOM 3420 C C . THR A 1 448 ? 5.232 -11.483 15.426 1.00 97.75 448 THR A C 1
ATOM 3422 O O . THR A 1 448 ? 5.088 -12.287 16.338 1.00 97.75 448 THR A O 1
ATOM 3425 N N . ASP A 1 449 ? 6.388 -11.348 14.776 1.00 97.94 449 ASP A N 1
ATOM 3426 C CA . ASP A 1 449 ? 7.603 -12.077 15.144 1.00 97.94 449 ASP A CA 1
ATOM 3427 C C . ASP A 1 449 ? 8.219 -11.475 16.408 1.00 97.94 449 ASP A C 1
ATOM 3429 O O . ASP A 1 449 ? 8.712 -12.211 17.253 1.00 97.94 449 ASP A O 1
ATOM 3433 N N . ALA A 1 450 ? 8.068 -10.165 16.614 1.00 98.19 450 ALA A N 1
ATOM 3434 C CA . ALA A 1 450 ? 8.379 -9.516 17.884 1.00 98.19 450 ALA A CA 1
ATOM 3435 C C . ALA A 1 450 ? 7.420 -9.915 19.029 1.00 98.19 450 ALA A C 1
ATOM 3437 O O . ALA A 1 450 ? 7.791 -9.783 20.191 1.00 98.19 450 ALA A O 1
ATOM 3438 N N . ILE A 1 451 ? 6.225 -10.448 18.736 1.00 98.25 451 ILE A N 1
ATOM 3439 C CA . ILE A 1 451 ? 5.357 -11.122 19.724 1.00 98.25 451 ILE A CA 1
ATOM 3440 C C . ILE A 1 451 ? 5.821 -12.573 19.954 1.00 98.25 451 ILE A C 1
ATOM 3442 O O . ILE A 1 451 ? 5.928 -13.018 21.092 1.00 98.25 451 ILE A O 1
ATOM 3446 N N . GLU A 1 452 ? 6.078 -13.328 18.882 1.00 97.00 452 GLU A N 1
ATOM 3447 C CA . GLU A 1 452 ? 6.274 -14.785 18.944 1.00 97.00 452 GLU A CA 1
ATOM 3448 C C . GLU A 1 452 ? 7.704 -15.227 19.304 1.00 97.00 452 GLU A C 1
ATOM 3450 O O . GLU A 1 452 ? 7.873 -16.211 20.018 1.00 97.00 452 GLU A O 1
ATOM 3455 N N . ARG A 1 453 ? 8.720 -14.498 18.831 1.00 95.94 453 ARG A N 1
ATOM 3456 C CA . ARG A 1 453 ? 10.155 -14.820 18.952 1.00 95.94 453 ARG A CA 1
ATOM 3457 C C . ARG A 1 453 ? 11.030 -13.582 19.206 1.00 95.94 453 ARG A C 1
ATOM 3459 O O . ARG A 1 453 ? 12.201 -13.555 18.838 1.00 95.94 453 ARG A O 1
ATOM 3466 N N . GLY A 1 454 ? 10.472 -12.531 19.815 1.00 95.50 454 GLY A N 1
ATOM 3467 C CA . GLY A 1 454 ? 11.104 -11.204 19.880 1.00 95.50 454 GLY A CA 1
ATOM 3468 C C . GLY A 1 454 ? 12.536 -11.192 20.426 1.00 95.50 454 GLY A C 1
ATOM 3469 O O . GLY A 1 454 ? 13.401 -10.561 19.829 1.00 95.50 454 GLY A O 1
ATOM 3470 N N . ALA A 1 455 ? 12.816 -11.963 21.482 1.00 92.31 455 ALA A N 1
ATOM 3471 C CA . ALA A 1 455 ? 14.146 -12.057 22.097 1.00 92.31 455 ALA A CA 1
ATOM 3472 C C . ALA A 1 455 ? 15.235 -12.700 21.202 1.00 92.31 455 ALA A C 1
ATOM 3474 O O . ALA A 1 455 ? 16.420 -12.641 21.543 1.00 92.31 455 ALA A O 1
ATOM 3475 N N . GLU A 1 456 ? 14.847 -13.315 20.078 1.00 96.12 456 GLU A N 1
ATOM 3476 C CA . GLU A 1 456 ? 15.748 -13.888 19.071 1.00 96.12 456 GLU A CA 1
ATOM 3477 C C . GLU A 1 456 ? 16.098 -12.900 17.947 1.00 96.12 456 GLU A C 1
ATOM 3479 O O . GLU A 1 456 ? 17.025 -13.170 17.183 1.00 96.12 456 GLU A O 1
ATOM 3484 N N . MET A 1 457 ? 15.342 -11.806 17.779 1.00 98.00 457 MET A N 1
ATOM 3485 C CA . MET A 1 457 ? 15.444 -10.921 16.610 1.00 98.00 457 MET A CA 1
ATOM 3486 C C . MET A 1 457 ? 16.701 -10.046 16.657 1.00 98.00 457 MET A C 1
ATOM 3488 O O . MET A 1 457 ? 16.878 -9.294 17.614 1.00 98.00 457 MET A O 1
ATOM 3492 N N . THR A 1 458 ? 17.530 -10.085 15.606 1.00 97.94 458 THR A N 1
ATOM 3493 C CA . THR A 1 458 ? 18.810 -9.346 15.526 1.00 97.94 458 THR A CA 1
ATOM 3494 C C . THR A 1 458 ? 18.796 -8.196 14.512 1.00 97.94 458 THR A C 1
ATOM 3496 O O . THR A 1 458 ? 17.928 -8.112 13.638 1.00 97.94 458 THR A O 1
ATOM 3499 N N . ALA A 1 459 ? 19.788 -7.308 14.597 1.00 97.38 459 ALA A N 1
ATOM 3500 C CA . ALA A 1 459 ? 20.018 -6.240 13.627 1.00 97.38 459 ALA A CA 1
ATOM 3501 C C . ALA A 1 459 ? 20.357 -6.781 12.224 1.00 97.38 459 ALA A C 1
ATOM 3503 O O . ALA A 1 459 ? 19.739 -6.374 11.241 1.00 97.38 459 ALA A O 1
ATOM 3504 N N . THR A 1 460 ? 21.275 -7.748 12.138 1.00 96.38 460 THR A N 1
ATOM 3505 C CA . THR A 1 460 ? 21.784 -8.365 10.896 1.00 96.38 460 THR A CA 1
ATOM 3506 C C . THR A 1 460 ? 20.754 -9.199 10.136 1.00 96.38 460 THR A C 1
ATOM 3508 O O . THR A 1 460 ? 20.776 -9.235 8.906 1.00 96.38 460 THR A O 1
ATOM 3511 N N . ARG A 1 461 ? 19.855 -9.890 10.848 1.00 95.94 461 ARG A N 1
ATOM 3512 C CA . ARG A 1 461 ? 18.914 -10.860 10.264 1.00 95.94 461 ARG A CA 1
ATOM 3513 C C . ARG A 1 461 ? 17.499 -10.302 10.147 1.00 95.94 461 ARG A C 1
ATOM 3515 O O . ARG A 1 461 ? 16.898 -10.320 9.073 1.00 95.94 461 ARG A O 1
ATOM 3522 N N . ASP A 1 462 ? 16.978 -9.762 11.247 1.00 96.88 462 ASP A N 1
ATOM 3523 C CA . ASP A 1 462 ? 15.593 -9.287 11.375 1.00 96.88 462 ASP A CA 1
ATOM 3524 C C . ASP A 1 462 ? 15.452 -7.764 11.200 1.00 96.88 462 ASP A C 1
ATOM 3526 O O . ASP A 1 462 ? 14.334 -7.249 11.132 1.00 96.88 462 ASP A O 1
ATOM 3530 N N . GLY A 1 463 ? 16.568 -7.035 11.090 1.00 96.44 463 GLY A N 1
ATOM 3531 C CA . GLY A 1 463 ? 16.582 -5.589 10.877 1.00 96.44 463 GLY A CA 1
ATOM 3532 C C . GLY A 1 463 ? 16.217 -4.770 12.116 1.00 96.44 463 GLY A C 1
ATOM 3533 O O . GLY A 1 463 ? 15.634 -3.693 11.968 1.00 96.44 463 GLY A O 1
ATOM 3534 N N . VAL A 1 464 ? 16.507 -5.252 13.329 1.00 97.88 464 VAL A N 1
ATOM 3535 C CA . VAL A 1 464 ? 16.407 -4.425 14.548 1.00 97.88 464 VAL A CA 1
ATOM 3536 C C . VAL A 1 464 ? 17.340 -3.209 14.433 1.00 97.88 464 VAL A C 1
ATOM 3538 O O . VAL A 1 464 ? 18.435 -3.300 13.882 1.00 97.88 464 VAL A O 1
ATOM 3541 N N . ARG A 1 465 ? 16.902 -2.045 14.921 1.00 96.69 465 ARG A N 1
ATOM 3542 C CA . ARG A 1 465 ? 17.682 -0.796 14.935 1.00 96.69 465 ARG A CA 1
ATOM 3543 C C . ARG A 1 465 ? 17.745 -0.220 16.344 1.00 96.69 465 ARG A C 1
ATOM 3545 O O . ARG A 1 465 ? 16.802 -0.378 17.113 1.00 96.69 465 ARG A O 1
ATOM 3552 N N . GLY A 1 466 ? 18.842 0.467 16.662 1.00 96.38 466 GLY A N 1
ATOM 3553 C CA . GLY A 1 466 ? 19.114 1.050 17.987 1.00 96.38 466 GLY A CA 1
ATOM 3554 C C . GLY A 1 466 ? 19.771 0.085 18.985 1.00 96.38 466 GLY A C 1
ATOM 3555 O O . GLY A 1 466 ? 20.341 0.541 19.971 1.00 96.38 466 GLY A O 1
ATOM 3556 N N . LYS A 1 467 ? 19.738 -1.225 18.706 1.00 95.75 467 LYS A N 1
ATOM 3557 C CA . LYS A 1 467 ? 20.395 -2.312 19.447 1.00 95.75 467 LYS A CA 1
ATOM 3558 C C . LYS A 1 467 ? 20.748 -3.454 18.489 1.00 95.75 467 LYS A C 1
ATOM 3560 O O . LYS A 1 467 ? 20.082 -3.614 17.468 1.00 95.75 467 LYS A O 1
ATOM 3565 N N . GLU A 1 468 ? 21.704 -4.300 18.877 1.00 96.56 468 GLU A N 1
ATOM 3566 C CA . GLU A 1 468 ? 22.060 -5.541 18.159 1.00 96.56 468 GLU A CA 1
ATOM 3567 C C . GLU A 1 468 ? 20.920 -6.570 18.110 1.00 96.56 468 GLU A C 1
ATOM 3569 O O . GLU A 1 468 ? 20.864 -7.406 17.208 1.00 96.56 468 GLU A O 1
ATOM 3574 N N . LYS A 1 469 ? 20.002 -6.517 19.082 1.00 97.12 469 LYS A N 1
ATOM 3575 C CA . LYS A 1 469 ? 18.810 -7.363 19.157 1.00 97.12 469 LYS A CA 1
ATOM 3576 C C . LYS A 1 469 ? 17.671 -6.682 19.916 1.00 97.12 469 LYS A C 1
ATOM 3578 O O . LYS A 1 469 ? 17.886 -5.681 20.599 1.00 97.12 469 LYS A O 1
ATOM 3583 N N . LEU A 1 470 ? 16.471 -7.248 19.823 1.00 97.00 470 LEU A N 1
ATOM 3584 C CA . LEU A 1 470 ? 15.341 -6.894 20.684 1.00 97.00 470 LEU A CA 1
ATOM 3585 C C . LEU A 1 470 ? 15.430 -7.681 22.009 1.00 97.00 470 LEU A C 1
ATOM 3587 O O . LEU A 1 470 ? 15.680 -8.886 22.004 1.00 97.00 470 LEU A O 1
ATOM 3591 N N . ASP A 1 471 ? 15.255 -7.006 23.149 1.00 94.12 471 ASP A N 1
ATOM 3592 C CA . ASP A 1 471 ? 15.454 -7.627 24.472 1.00 94.12 471 ASP A CA 1
ATOM 3593 C C . ASP A 1 471 ? 14.195 -8.296 25.042 1.00 94.12 471 ASP A C 1
ATOM 3595 O O . ASP A 1 471 ? 14.302 -9.302 25.745 1.00 94.12 471 ASP A O 1
ATOM 3599 N N . VAL A 1 472 ? 13.007 -7.764 24.734 1.00 95.75 472 VAL A N 1
ATOM 3600 C CA . VAL A 1 472 ? 11.710 -8.249 25.238 1.00 95.75 472 VAL A CA 1
ATOM 3601 C C . VAL A 1 472 ? 10.689 -8.391 24.104 1.00 95.75 472 VAL A C 1
ATOM 3603 O O . VAL A 1 472 ? 10.710 -7.596 23.164 1.00 95.75 472 VAL A O 1
ATOM 3606 N N . PRO A 1 473 ? 9.781 -9.384 24.159 1.00 97.12 473 PRO A N 1
ATOM 3607 C CA . PRO A 1 473 ? 8.699 -9.493 23.192 1.00 97.12 473 PRO A CA 1
ATOM 3608 C C . PRO A 1 473 ? 7.629 -8.415 23.417 1.00 97.12 473 PRO A C 1
ATOM 3610 O O . PRO A 1 473 ? 7.445 -7.909 24.526 1.00 97.12 473 PRO A O 1
ATOM 3613 N N . ILE A 1 474 ? 6.864 -8.108 22.371 1.00 98.56 474 ILE A N 1
ATOM 3614 C CA . ILE A 1 474 ? 5.714 -7.201 22.454 1.00 98.56 474 ILE A CA 1
ATOM 3615 C C . ILE A 1 474 ? 4.607 -7.858 23.288 1.00 98.56 474 ILE A C 1
ATOM 3617 O O . ILE A 1 474 ? 4.022 -8.858 22.874 1.00 98.56 474 ILE A O 1
ATOM 3621 N N . LYS A 1 475 ? 4.266 -7.252 24.430 1.00 98.50 475 LYS A N 1
ATOM 3622 C CA . LYS A 1 475 ? 3.148 -7.667 25.290 1.00 98.50 475 LYS A CA 1
ATOM 3623 C C . LYS A 1 475 ? 1.904 -6.801 25.129 1.00 98.50 475 LYS A C 1
ATOM 3625 O O . LYS A 1 475 ? 0.802 -7.338 25.214 1.00 98.50 475 LYS A O 1
ATOM 3630 N N . MET A 1 476 ? 2.045 -5.507 24.837 1.00 98.50 476 MET A N 1
ATOM 3631 C CA . MET A 1 476 ? 0.914 -4.601 24.607 1.00 98.50 476 MET A CA 1
ATOM 3632 C C . MET A 1 476 ? 0.926 -4.030 23.189 1.00 98.50 476 MET A C 1
ATOM 3634 O O . MET A 1 476 ? 1.964 -3.570 22.716 1.00 98.50 476 MET A O 1
ATOM 3638 N N . VAL A 1 477 ? -0.238 -3.978 22.536 1.00 98.38 477 VAL A N 1
ATOM 3639 C CA . VAL A 1 477 ? -0.399 -3.345 21.221 1.00 98.38 477 VAL A CA 1
ATOM 3640 C C . VAL A 1 477 ? -1.486 -2.272 21.238 1.00 98.38 477 VAL A C 1
ATOM 3642 O O . VAL A 1 477 ? -2.664 -2.546 21.468 1.00 98.38 477 VAL A O 1
ATOM 3645 N N . TRP A 1 478 ? -1.093 -1.048 20.897 1.00 97.62 478 TRP A N 1
ATOM 3646 C CA . TRP A 1 478 ? -1.993 0.039 20.526 1.00 97.62 478 TRP A CA 1
ATOM 3647 C C . TRP A 1 478 ? -2.292 -0.009 19.024 1.00 97.62 478 TRP A C 1
ATOM 3649 O O . TRP A 1 478 ? -1.376 0.041 18.206 1.00 97.62 478 TRP A O 1
ATOM 3659 N N . ASN A 1 479 ? -3.568 -0.040 18.637 1.00 96.25 479 ASN A N 1
ATOM 3660 C CA . ASN A 1 479 ? -4.008 0.063 17.241 1.00 96.25 479 ASN A CA 1
ATOM 3661 C C . ASN A 1 479 ? -5.046 1.193 17.105 1.00 96.25 479 ASN A C 1
ATOM 3663 O O . ASN A 1 479 ? -6.247 0.989 17.301 1.00 96.25 479 ASN A O 1
ATOM 3667 N N . TYR A 1 480 ? -4.572 2.396 16.768 1.00 94.25 480 TYR A N 1
ATOM 3668 C CA . TYR A 1 480 ? -5.405 3.571 16.488 1.00 94.25 480 TYR A CA 1
ATOM 3669 C C . TYR A 1 480 ? -5.647 3.719 14.983 1.00 94.25 480 TYR A C 1
ATOM 3671 O O . TYR A 1 480 ? -4.702 3.709 14.197 1.00 94.25 480 TYR A O 1
ATOM 3679 N N . ALA A 1 481 ? -6.916 3.840 14.581 1.00 91.56 481 ALA A N 1
ATOM 3680 C CA . ALA A 1 481 ? -7.362 3.981 13.192 1.00 91.56 481 ALA A CA 1
ATOM 3681 C C . ALA A 1 481 ? -6.756 2.930 12.230 1.00 91.56 481 ALA A C 1
ATOM 3683 O O . ALA A 1 481 ? -6.560 3.190 11.039 1.00 91.56 481 ALA A O 1
ATOM 3684 N N . GLY A 1 482 ? -6.432 1.741 12.747 1.00 91.06 482 GLY A N 1
ATOM 3685 C CA . GLY A 1 482 ? -5.766 0.660 12.028 1.00 91.06 482 GLY A CA 1
ATOM 3686 C C . GLY A 1 482 ? -6.684 -0.540 11.814 1.00 91.06 482 GLY A C 1
ATOM 3687 O O . GLY A 1 482 ? -7.385 -0.978 12.720 1.00 91.06 482 GLY A O 1
ATOM 3688 N N . ASN A 1 483 ? -6.634 -1.117 10.614 1.00 94.69 483 ASN A N 1
ATOM 3689 C CA . ASN A 1 483 ? -7.180 -2.451 10.330 1.00 94.69 483 ASN A CA 1
ATOM 3690 C C . ASN A 1 483 ? -6.020 -3.401 9.977 1.00 94.69 483 ASN A C 1
ATOM 3692 O O . ASN A 1 483 ? -6.099 -4.205 9.049 1.00 94.69 483 ASN A O 1
ATOM 3696 N N . CYS A 1 484 ? -4.888 -3.201 10.656 1.00 92.94 484 CYS A N 1
ATOM 3697 C CA . CYS A 1 484 ? -3.575 -3.708 10.268 1.00 92.94 484 CYS A CA 1
ATOM 3698 C C . CYS A 1 484 ? -3.057 -4.784 11.227 1.00 92.94 484 CYS A C 1
ATOM 3700 O O . CYS A 1 484 ? -2.174 -5.535 10.844 1.00 92.94 484 CYS A O 1
ATOM 3702 N N . LEU A 1 485 ? -3.691 -4.973 12.393 1.00 94.25 485 LEU A N 1
ATOM 3703 C CA . LEU A 1 485 ? -3.504 -6.186 13.203 1.00 94.25 485 LEU A CA 1
ATOM 3704 C C . LEU A 1 485 ? -3.865 -7.466 12.432 1.00 94.25 485 LEU A C 1
ATOM 3706 O O . LEU A 1 485 ? -3.414 -8.537 12.803 1.00 94.25 485 LEU A O 1
ATOM 3710 N N . ILE A 1 486 ? -4.722 -7.363 11.406 1.00 94.56 486 ILE A N 1
ATOM 3711 C CA . ILE A 1 486 ? -5.171 -8.491 10.578 1.00 94.56 486 ILE A CA 1
ATOM 3712 C C . ILE A 1 486 ? -5.301 -8.069 9.112 1.00 94.56 486 ILE A C 1
ATOM 3714 O O . ILE A 1 486 ? -4.568 -8.543 8.259 1.00 94.56 486 ILE A O 1
ATOM 3718 N N . ASN A 1 487 ? -6.235 -7.176 8.775 1.00 95.00 487 ASN A N 1
ATOM 3719 C CA . ASN A 1 487 ? -6.746 -7.088 7.401 1.00 95.00 487 ASN A CA 1
ATOM 3720 C C . ASN A 1 487 ? -5.732 -6.593 6.356 1.00 95.00 487 ASN A C 1
ATOM 3722 O O . ASN A 1 487 ? -5.875 -6.919 5.176 1.00 95.00 487 ASN A O 1
ATOM 3726 N N . GLN A 1 488 ? -4.769 -5.765 6.762 1.00 94.00 488 GLN A N 1
ATOM 3727 C CA . GLN A 1 488 ? -3.683 -5.275 5.899 1.00 94.00 488 GLN A CA 1
ATOM 3728 C C . GLN A 1 488 ? -2.350 -5.998 6.122 1.00 94.00 488 GLN A C 1
ATOM 3730 O O . GLN A 1 488 ? -1.405 -5.757 5.374 1.00 94.00 488 GLN A O 1
ATOM 3735 N N . HIS A 1 489 ? -2.271 -6.885 7.117 1.00 96.44 489 HIS A N 1
ATOM 3736 C CA . HIS A 1 489 ? -1.076 -7.680 7.379 1.00 96.44 489 HIS A CA 1
ATOM 3737 C C . HIS A 1 489 ? -1.144 -9.019 6.652 1.00 96.44 489 HIS A C 1
ATOM 3739 O O . HIS A 1 489 ? -2.226 -9.558 6.431 1.00 96.44 489 HIS A O 1
ATOM 3745 N N . SER A 1 490 ? 0.010 -9.524 6.226 1.00 95.75 490 SER A N 1
ATOM 3746 C CA . SER A 1 490 ? 0.094 -10.740 5.408 1.00 95.75 490 SER A CA 1
ATOM 3747 C C . SER A 1 490 ? 0.060 -12.005 6.264 1.00 95.75 490 SER A C 1
ATOM 3749 O O . SER A 1 490 ? 0.376 -11.963 7.448 1.00 95.75 490 SER A O 1
ATOM 3751 N N . GLN A 1 491 ? -0.349 -13.130 5.669 1.00 95.69 491 GLN A N 1
ATOM 3752 C CA . GLN A 1 491 ? -0.701 -14.354 6.399 1.00 95.69 491 GLN A CA 1
ATOM 3753 C C . GLN A 1 491 ? -1.703 -14.092 7.539 1.00 95.69 491 GLN A C 1
ATOM 3755 O O . GLN A 1 491 ? -1.443 -14.368 8.713 1.00 95.69 491 GLN A O 1
ATOM 3760 N N . ILE A 1 492 ? -2.894 -13.598 7.175 1.00 97.00 492 ILE A N 1
ATOM 3761 C CA . ILE A 1 492 ? -4.021 -13.385 8.104 1.00 97.00 492 ILE A CA 1
ATOM 3762 C C . ILE A 1 492 ? -4.267 -14.592 9.027 1.00 97.00 492 ILE A C 1
ATOM 3764 O O . ILE A 1 492 ? -4.551 -14.404 10.207 1.00 97.00 492 ILE A O 1
ATOM 3768 N N . ASN A 1 493 ? -4.121 -15.819 8.515 1.00 95.12 493 ASN A N 1
ATOM 3769 C CA . ASN A 1 493 ? -4.322 -17.041 9.295 1.00 95.12 493 ASN A CA 1
ATOM 3770 C C . ASN A 1 493 ? -3.249 -17.237 10.378 1.00 95.12 493 ASN A C 1
ATOM 3772 O O . ASN A 1 493 ? -3.619 -17.406 11.537 1.00 95.12 493 ASN A O 1
ATOM 3776 N N . ARG A 1 494 ? -1.952 -17.101 10.050 1.00 96.12 494 ARG A N 1
ATOM 3777 C CA . ARG A 1 494 ? -0.873 -17.125 11.058 1.00 96.12 494 ARG A CA 1
ATOM 3778 C C . ARG A 1 494 ? -1.080 -16.029 12.102 1.00 96.12 494 ARG A C 1
ATOM 3780 O O . ARG A 1 494 ? -0.973 -16.287 13.294 1.00 96.12 494 ARG A O 1
ATOM 3787 N N . THR A 1 495 ? -1.418 -14.818 11.662 1.00 97.00 495 THR A N 1
ATOM 3788 C CA . THR A 1 495 ? -1.620 -13.686 12.577 1.00 97.00 495 THR A CA 1
ATOM 3789 C C . THR A 1 495 ? -2.810 -13.917 13.513 1.00 97.00 495 THR A C 1
ATOM 3791 O O . THR A 1 495 ? -2.712 -13.635 14.703 1.00 97.00 495 THR A O 1
ATOM 3794 N N . HIS A 1 496 ? -3.913 -14.489 13.017 1.00 96.06 496 HIS A N 1
ATOM 3795 C CA . HIS A 1 496 ? -5.042 -14.902 13.854 1.00 96.06 496 HIS A CA 1
ATOM 3796 C C . HIS A 1 496 ? -4.618 -15.899 14.940 1.00 96.06 496 HIS A C 1
ATOM 3798 O O . HIS A 1 496 ? -4.997 -15.710 16.096 1.00 96.06 496 HIS A O 1
ATOM 3804 N N . ASP A 1 497 ? -3.821 -16.910 14.574 1.00 95.44 497 ASP A N 1
ATOM 3805 C CA . ASP A 1 497 ? -3.358 -17.966 15.479 1.00 95.44 497 ASP A CA 1
ATOM 3806 C C . ASP A 1 497 ? -2.362 -17.445 16.533 1.00 95.44 497 ASP A C 1
ATOM 3808 O O . ASP A 1 497 ? -2.498 -17.779 17.708 1.00 95.44 497 ASP A O 1
ATOM 3812 N N . ILE A 1 498 ? -1.434 -16.547 16.166 1.00 97.19 498 ILE A N 1
ATOM 3813 C CA . ILE A 1 498 ? -0.554 -15.850 17.128 1.00 97.19 498 ILE A CA 1
ATOM 3814 C C . ILE A 1 498 ? -1.384 -15.045 18.135 1.00 97.19 498 ILE A C 1
ATOM 3816 O O . ILE A 1 498 ? -1.135 -15.114 19.337 1.00 97.19 498 ILE A O 1
ATOM 3820 N N . LEU A 1 499 ? -2.387 -14.301 17.657 1.00 97.06 499 LEU A N 1
ATOM 3821 C CA . LEU A 1 499 ? -3.230 -13.467 18.512 1.00 97.06 499 LEU A CA 1
ATOM 3822 C C . LEU A 1 499 ? -4.270 -14.256 19.329 1.00 97.06 499 LEU A C 1
ATOM 3824 O O . LEU A 1 499 ? -4.934 -13.638 20.157 1.00 97.06 499 LEU A O 1
ATOM 3828 N N . GLN A 1 500 ? -4.423 -15.579 19.154 1.00 95.44 500 GLN A N 1
ATOM 3829 C CA . GLN A 1 500 ? -5.229 -16.390 20.084 1.00 95.44 500 GLN A CA 1
ATOM 3830 C C . GLN A 1 500 ? -4.547 -16.565 21.449 1.00 95.44 500 GLN A C 1
ATOM 3832 O O . GLN A 1 500 ? -5.231 -16.828 22.437 1.00 95.44 500 GLN A O 1
ATOM 3837 N N . ASP A 1 501 ? -3.218 -16.443 21.520 1.00 95.62 501 ASP A N 1
ATOM 3838 C CA . ASP A 1 501 ? -2.471 -16.650 22.759 1.00 95.62 501 ASP A CA 1
ATOM 3839 C C . ASP A 1 501 ? -2.356 -15.350 23.569 1.00 95.62 501 ASP A C 1
ATOM 3841 O O . ASP A 1 501 ? -1.445 -14.534 23.394 1.00 95.62 501 ASP A O 1
ATOM 3845 N N . ASP A 1 502 ? -3.291 -15.189 24.506 1.00 93.75 502 ASP A N 1
ATOM 3846 C CA . ASP A 1 502 ? -3.337 -14.088 25.474 1.00 93.75 502 ASP A CA 1
ATOM 3847 C C . ASP A 1 502 ? -2.083 -14.005 26.382 1.00 93.75 502 ASP A C 1
ATOM 3849 O O . ASP A 1 502 ? -1.898 -13.000 27.064 1.00 93.75 502 ASP A O 1
ATOM 3853 N N . LYS A 1 503 ? -1.188 -15.011 26.394 1.00 92.56 503 LYS A N 1
ATOM 3854 C CA . LYS A 1 503 ? 0.104 -14.955 27.112 1.00 92.56 503 LYS A CA 1
ATOM 3855 C C . LYS A 1 503 ? 1.240 -14.384 26.259 1.00 92.56 503 LYS A C 1
ATOM 3857 O O . LYS A 1 503 ? 2.196 -13.824 26.808 1.00 92.56 503 LYS A O 1
ATOM 3862 N N . LYS A 1 504 ? 1.163 -14.534 24.930 1.00 95.06 504 LYS A N 1
ATOM 3863 C CA . LYS A 1 504 ? 2.135 -13.946 23.992 1.00 95.06 504 LYS A CA 1
ATOM 3864 C C . LYS A 1 504 ? 1.942 -12.436 23.914 1.00 95.06 504 LYS A C 1
ATOM 3866 O O . LYS A 1 504 ? 2.890 -11.696 24.138 1.00 95.06 504 LYS A O 1
ATOM 3871 N N . CYS A 1 505 ? 0.707 -11.989 23.687 1.00 97.56 505 CYS A N 1
ATOM 3872 C CA . CYS A 1 505 ? 0.319 -10.582 23.774 1.00 97.56 505 CYS A CA 1
ATOM 3873 C C . CYS A 1 505 ? -0.825 -10.434 24.784 1.00 97.56 505 CYS A C 1
ATOM 3875 O O . CYS A 1 505 ? -1.901 -10.993 24.591 1.00 97.56 505 CYS A O 1
ATOM 3877 N N . GLU A 1 506 ? -0.590 -9.677 25.851 1.00 98.19 506 GLU A N 1
ATOM 3878 C CA . GLU A 1 506 ? -1.441 -9.590 27.046 1.00 98.19 506 GLU A CA 1
ATOM 3879 C C . GLU A 1 506 ? -2.542 -8.526 26.932 1.00 98.19 506 GLU A C 1
ATOM 3881 O O . GLU A 1 506 ? -3.585 -8.652 27.571 1.00 98.19 506 GLU A O 1
ATOM 3886 N N . MET A 1 507 ? -2.337 -7.484 26.116 1.00 98.56 507 MET A N 1
ATOM 3887 C CA . MET A 1 507 ? -3.294 -6.380 25.968 1.00 98.56 507 MET A CA 1
ATOM 3888 C C . MET A 1 507 ? -3.264 -5.761 24.565 1.00 98.56 507 MET A C 1
ATOM 3890 O O . MET A 1 507 ? -2.261 -5.193 24.137 1.00 98.56 507 MET A O 1
ATOM 3894 N N . ILE A 1 508 ? -4.400 -5.792 23.874 1.00 98.69 508 ILE A N 1
ATOM 3895 C CA . ILE A 1 508 ? -4.635 -5.146 22.582 1.00 98.69 508 ILE A CA 1
ATOM 3896 C C . ILE A 1 508 ? -5.723 -4.087 22.764 1.00 98.69 508 ILE A C 1
ATOM 3898 O O . ILE A 1 508 ? -6.895 -4.408 22.981 1.00 98.69 508 ILE A O 1
ATOM 3902 N N . VAL A 1 509 ? -5.350 -2.813 22.626 1.00 98.75 509 VAL A N 1
ATOM 3903 C CA . VAL A 1 509 ? -6.293 -1.688 22.679 1.00 98.75 509 VAL A CA 1
ATOM 3904 C C . VAL A 1 509 ? -6.541 -1.171 21.268 1.00 98.75 509 VAL A C 1
ATOM 3906 O O . VAL A 1 509 ? -5.621 -0.697 20.594 1.00 98.75 509 VAL A O 1
ATOM 3909 N N . VAL A 1 510 ? -7.797 -1.233 20.819 1.00 98.50 510 VAL A N 1
ATOM 3910 C CA . VAL A 1 510 ? -8.205 -0.698 19.513 1.00 98.50 510 VAL A CA 1
ATOM 3911 C C . VAL A 1 510 ? -9.018 0.577 19.692 1.00 98.50 510 VAL A C 1
ATOM 3913 O O . VAL A 1 510 ? -9.980 0.618 20.459 1.00 98.50 510 VAL A O 1
ATOM 3916 N N . ILE A 1 511 ? -8.657 1.601 18.922 1.00 97.50 511 ILE A N 1
ATOM 3917 C CA . ILE A 1 511 ? -9.406 2.850 18.790 1.00 97.50 511 ILE A CA 1
ATOM 3918 C C . ILE A 1 511 ? -9.790 3.006 17.313 1.00 97.50 511 ILE A C 1
ATOM 3920 O O . ILE A 1 511 ? -8.921 3.195 16.462 1.00 97.50 511 ILE A O 1
ATOM 3924 N N . ASP A 1 512 ? -11.080 2.904 16.995 1.00 95.75 512 ASP A N 1
ATOM 3925 C CA . ASP A 1 512 ? -11.621 2.953 15.624 1.00 95.75 512 ASP A CA 1
ATOM 3926 C C . ASP A 1 512 ? -12.966 3.713 15.628 1.00 95.75 512 ASP A C 1
ATOM 3928 O O . ASP A 1 512 ? -13.557 3.983 16.678 1.00 95.75 512 ASP A O 1
ATOM 3932 N N . ASN A 1 513 ? -13.492 4.048 14.451 1.00 95.38 513 ASN A N 1
ATOM 3933 C CA . ASN A 1 513 ? -14.883 4.467 14.314 1.00 95.38 513 ASN A CA 1
ATOM 3934 C C . ASN A 1 513 ? -15.837 3.263 14.134 1.00 95.38 513 ASN A C 1
ATOM 3936 O O . ASN A 1 513 ? -17.024 3.385 14.459 1.00 95.38 513 ASN A O 1
ATOM 3940 N N . HIS A 1 514 ? -15.367 2.121 13.607 1.00 95.56 514 HIS A N 1
ATOM 3941 C CA . HIS A 1 514 ? -16.199 0.970 13.208 1.00 95.56 514 HIS A CA 1
ATOM 3942 C C . HIS A 1 514 ? -15.665 -0.374 13.722 1.00 95.56 514 HIS A C 1
ATOM 3944 O O . HIS A 1 514 ? -14.483 -0.514 14.015 1.00 95.56 514 HIS A O 1
ATOM 3950 N N . MET A 1 515 ? -16.532 -1.391 13.770 1.00 96.12 515 MET A N 1
ATOM 3951 C CA . MET A 1 515 ? -16.154 -2.786 14.040 1.00 96.12 515 MET A CA 1
ATOM 3952 C C . MET A 1 515 ? -15.429 -3.405 12.829 1.00 96.12 515 MET A C 1
ATOM 3954 O O . MET A 1 515 ? -15.978 -4.224 12.090 1.00 96.12 515 MET A O 1
ATOM 3958 N N . THR A 1 516 ? -14.193 -2.965 12.594 1.00 96.62 516 THR A N 1
ATOM 3959 C CA . THR A 1 516 ? -13.287 -3.503 11.572 1.00 96.62 516 THR A CA 1
ATOM 3960 C C . THR A 1 516 ? -12.841 -4.934 11.898 1.00 96.62 516 THR A C 1
ATOM 3962 O O . THR A 1 516 ? -13.003 -5.420 13.020 1.00 96.62 516 THR A O 1
ATOM 3965 N N . SER A 1 517 ? -12.259 -5.646 10.927 1.00 96.19 517 SER A N 1
ATOM 3966 C CA . SER A 1 517 ? -11.765 -7.014 11.153 1.00 96.19 517 SER A CA 1
ATOM 3967 C C . SER A 1 517 ? -10.670 -7.074 12.229 1.00 96.19 517 SER A C 1
ATOM 3969 O O . SER A 1 517 ? -10.613 -8.064 12.951 1.00 96.19 517 SER A O 1
ATOM 3971 N N . SER A 1 518 ? -9.865 -6.017 12.399 1.00 96.56 518 SER A N 1
ATOM 3972 C CA . SER A 1 518 ? -8.933 -5.867 13.527 1.00 96.56 518 SER A CA 1
ATOM 3973 C C . SER A 1 518 ? -9.606 -5.465 14.845 1.00 96.56 518 SER A C 1
ATOM 3975 O O . SER A 1 518 ? -9.178 -5.951 15.887 1.00 96.56 518 SER A O 1
ATOM 3977 N N . ALA A 1 519 ? -10.679 -4.662 14.839 1.00 97.50 519 ALA A N 1
ATOM 3978 C CA . ALA A 1 519 ? -11.406 -4.308 16.068 1.00 97.50 519 ALA A CA 1
ATOM 3979 C C . ALA A 1 519 ? -11.935 -5.534 16.834 1.00 97.50 519 ALA A C 1
ATOM 3981 O O . ALA A 1 519 ? -11.987 -5.515 18.059 1.00 97.50 519 ALA A O 1
ATOM 3982 N N . LYS A 1 520 ? -12.236 -6.637 16.135 1.00 97.38 520 LYS A N 1
ATOM 3983 C CA . LYS A 1 520 ? -12.642 -7.920 16.742 1.00 97.38 520 LYS A CA 1
ATOM 3984 C C . LYS A 1 520 ? -11.564 -8.599 17.604 1.00 97.38 520 LYS A C 1
ATOM 3986 O O . LYS A 1 520 ? -11.900 -9.536 18.324 1.00 97.38 520 LYS A O 1
ATOM 3991 N N . TYR A 1 521 ? -10.302 -8.175 17.509 1.00 97.81 521 TYR A N 1
ATOM 3992 C CA . TYR A 1 521 ? -9.156 -8.717 18.258 1.00 97.81 521 TYR A CA 1
ATOM 3993 C C . TYR A 1 521 ? -8.763 -7.848 19.460 1.00 97.81 521 TYR A C 1
ATOM 3995 O O . TYR A 1 521 ? -7.823 -8.186 20.169 1.00 97.81 521 TYR A O 1
ATOM 4003 N N . ALA A 1 522 ? -9.470 -6.741 19.691 1.00 98.50 522 ALA A N 1
ATOM 4004 C CA . ALA A 1 522 ? -9.275 -5.916 20.871 1.00 98.50 522 ALA A CA 1
ATOM 4005 C C . ALA A 1 522 ? -9.639 -6.674 22.155 1.00 98.50 522 ALA A C 1
ATOM 4007 O O . ALA A 1 522 ? -10.613 -7.428 22.178 1.00 98.50 522 ALA A O 1
ATOM 4008 N N . ASP A 1 523 ? -8.924 -6.387 23.238 1.00 98.69 523 ASP A N 1
ATOM 4009 C CA . ASP A 1 523 ? -9.357 -6.701 24.601 1.00 98.69 523 ASP A CA 1
ATOM 4010 C C . ASP A 1 523 ? -10.191 -5.548 25.166 1.00 98.69 523 ASP A C 1
ATOM 4012 O O . ASP A 1 523 ? -11.239 -5.782 25.770 1.00 98.69 523 ASP A O 1
ATOM 4016 N N . ILE A 1 524 ? -9.769 -4.308 24.878 1.00 98.81 524 ILE A N 1
ATOM 4017 C CA . ILE A 1 524 ? -10.521 -3.072 25.119 1.00 98.81 524 ILE A CA 1
ATOM 4018 C C . ILE A 1 524 ? -10.682 -2.307 23.799 1.00 98.81 524 ILE A C 1
ATOM 4020 O O . ILE A 1 524 ? -9.706 -1.996 23.111 1.00 98.81 524 ILE A O 1
ATOM 4024 N N . LEU A 1 525 ? -11.929 -1.993 23.450 1.00 98.50 525 LEU A N 1
ATOM 4025 C CA . LEU A 1 525 ? -12.323 -1.348 22.198 1.00 98.50 525 LEU A CA 1
ATOM 4026 C C . LEU A 1 525 ? -12.990 0.004 22.484 1.00 98.50 525 LEU A C 1
ATOM 4028 O O . LEU A 1 525 ? -14.035 0.058 23.137 1.00 98.50 525 LEU A O 1
ATOM 4032 N N . LEU A 1 526 ? -12.393 1.093 21.990 1.00 98.75 526 LEU A N 1
ATOM 4033 C CA . LEU A 1 526 ? -12.827 2.469 22.258 1.00 98.75 526 LEU A CA 1
ATOM 4034 C C . LEU A 1 526 ? -13.423 3.143 21.000 1.00 98.75 526 LEU A C 1
ATOM 4036 O O . LEU A 1 526 ? -12.806 3.094 19.931 1.00 98.75 526 LEU A O 1
ATOM 4040 N N . PRO A 1 527 ? -14.597 3.798 21.101 1.00 97.94 527 PRO A N 1
ATOM 4041 C CA . PRO A 1 527 ? -15.240 4.478 19.976 1.00 97.94 527 PRO A CA 1
ATOM 4042 C C . PRO A 1 527 ? -14.729 5.920 19.786 1.00 97.94 527 PRO A C 1
ATOM 4044 O O . PRO A 1 527 ? -15.107 6.826 20.532 1.00 97.94 527 PRO A O 1
ATOM 4047 N N . ASP A 1 528 ? -13.923 6.159 18.748 1.00 96.38 528 ASP A N 1
ATOM 4048 C CA . ASP A 1 528 ? -13.484 7.515 18.370 1.00 96.38 528 ASP A CA 1
ATOM 4049 C C . ASP A 1 528 ? -14.522 8.237 17.499 1.00 96.38 528 ASP A C 1
ATOM 4051 O O . ASP A 1 528 ? -15.284 7.612 16.747 1.00 96.38 528 ASP A O 1
ATOM 4055 N N . CYS A 1 529 ? -14.545 9.565 17.589 1.00 95.94 529 CYS A N 1
ATOM 4056 C CA . CYS A 1 529 ? -15.330 10.478 16.759 1.00 95.94 529 CYS A CA 1
ATOM 4057 C C . CYS A 1 529 ? -14.824 10.512 15.307 1.00 95.94 529 CYS A C 1
ATOM 4059 O O . CYS A 1 529 ? -13.625 10.596 15.054 1.00 95.94 529 CYS A O 1
ATOM 4061 N N . THR A 1 530 ? -15.722 10.529 14.319 1.00 94.56 530 THR A N 1
ATOM 4062 C CA . THR A 1 530 ? -15.318 10.781 12.925 1.00 94.56 530 THR A CA 1
ATOM 4063 C C . THR A 1 530 ? -14.909 12.245 12.728 1.00 94.56 530 THR A C 1
ATOM 4065 O O . THR A 1 530 ? -15.286 13.120 13.508 1.00 94.56 530 THR A O 1
ATOM 4068 N N . ALA A 1 531 ? -14.238 12.555 11.614 1.00 93.12 531 ALA A N 1
ATOM 4069 C CA . ALA A 1 531 ? -13.894 13.928 11.212 1.00 93.12 531 ALA A CA 1
ATOM 4070 C C . ALA A 1 531 ? -15.109 14.853 10.916 1.00 93.12 531 ALA A C 1
ATOM 4072 O O . ALA A 1 531 ? -14.937 15.981 10.458 1.00 93.12 531 ALA A O 1
ATOM 4073 N N . SER A 1 532 ? -16.345 14.383 11.136 1.00 94.81 532 SER A N 1
ATOM 4074 C CA . SER A 1 532 ? -17.585 15.179 11.085 1.00 94.81 532 SER A CA 1
ATOM 4075 C C . SER A 1 532 ? -18.223 15.398 12.466 1.00 94.81 532 SER A C 1
ATOM 4077 O O . SER A 1 532 ? -19.157 16.189 12.585 1.00 94.81 532 SER A O 1
ATOM 4079 N N . GLU A 1 533 ? -17.728 14.705 13.496 1.00 95.88 533 GLU A N 1
ATOM 4080 C CA . GLU A 1 533 ? -18.182 14.762 14.895 1.00 95.88 533 GLU A CA 1
ATOM 4081 C C . GLU A 1 533 ? -17.254 15.612 15.788 1.00 95.88 533 GLU A C 1
ATOM 4083 O O . GLU A 1 533 ? -17.577 15.880 16.945 1.00 95.88 533 GLU A O 1
ATOM 4088 N N . GLN A 1 534 ? -16.109 16.065 15.265 1.00 94.56 534 GLN A N 1
ATOM 4089 C CA . GLN A 1 534 ? -15.113 16.879 15.972 1.00 94.56 534 GLN A CA 1
ATOM 4090 C C . GLN A 1 534 ? -14.498 17.956 15.063 1.00 94.56 534 GLN A C 1
ATOM 4092 O O . GLN A 1 534 ? -14.763 17.976 13.863 1.00 94.56 534 GLN A O 1
ATOM 4097 N N . MET A 1 535 ? -13.713 18.863 15.652 1.00 93.88 535 MET A N 1
ATOM 4098 C CA . MET A 1 535 ? -13.048 19.974 14.961 1.00 93.88 535 MET A CA 1
ATOM 4099 C C . MET A 1 535 ? -11.546 19.699 14.804 1.00 93.88 535 MET A C 1
ATOM 4101 O O . MET A 1 535 ? -10.918 19.255 15.769 1.00 93.88 535 MET A O 1
ATOM 4105 N N . ASP A 1 536 ? -10.989 19.947 13.612 1.00 94.19 536 ASP A N 1
ATOM 4106 C CA . ASP A 1 536 ? -9.564 19.744 13.318 1.00 94.19 536 ASP A CA 1
ATOM 4107 C C . ASP A 1 536 ? -9.051 20.490 12.061 1.00 94.19 536 ASP A C 1
ATOM 4109 O O . ASP A 1 536 ? -9.836 20.933 11.223 1.00 94.19 536 ASP A O 1
ATOM 4113 N N . PHE A 1 537 ? -7.727 20.570 11.879 1.00 93.88 537 PHE A N 1
ATOM 4114 C CA . PHE A 1 537 ? -7.096 20.945 10.605 1.00 93.88 537 PHE A CA 1
ATOM 4115 C C . PHE A 1 537 ? -6.699 19.705 9.800 1.00 93.88 537 PHE A C 1
ATOM 4117 O O . PHE A 1 537 ? -5.997 18.827 10.297 1.00 93.88 537 PHE A O 1
ATOM 4124 N N . CYS A 1 538 ? -7.113 19.646 8.533 1.00 91.69 538 CYS A N 1
ATOM 4125 C CA . CYS A 1 538 ? -6.816 18.530 7.637 1.00 91.69 538 CYS A CA 1
ATOM 4126 C C . CYS A 1 538 ? -5.828 18.942 6.536 1.00 91.69 538 CYS A C 1
ATOM 4128 O O . CYS A 1 538 ? -6.062 19.894 5.789 1.00 91.69 538 CYS A O 1
ATOM 4130 N N . LEU A 1 539 ? -4.722 18.194 6.468 1.00 86.12 539 LEU A N 1
ATOM 4131 C CA . LEU A 1 539 ? -3.490 18.489 5.726 1.00 86.12 539 LEU A CA 1
ATOM 4132 C C . LEU A 1 539 ? -3.014 17.260 4.910 1.00 86.12 539 LEU A C 1
ATOM 4134 O O . LEU A 1 539 ? -3.709 16.246 4.838 1.00 86.12 539 LEU A O 1
ATOM 4138 N N . ASP A 1 540 ? -1.812 17.322 4.321 1.00 74.69 540 ASP A N 1
ATOM 4139 C CA . ASP A 1 540 ? -1.212 16.304 3.429 1.00 74.69 540 ASP A CA 1
ATOM 4140 C C . ASP A 1 540 ? -1.995 16.085 2.123 1.00 74.69 540 ASP A C 1
ATOM 4142 O O . ASP A 1 540 ? -2.310 14.944 1.763 1.00 74.69 540 ASP A O 1
ATOM 4146 N N . ALA A 1 541 ? -2.347 17.171 1.435 1.00 77.56 541 ALA A N 1
ATOM 4147 C CA . ALA A 1 541 ? -2.896 17.124 0.087 1.00 77.56 541 ALA A CA 1
ATOM 4148 C C . ALA A 1 541 ? -1.762 17.060 -0.958 1.00 77.56 541 ALA A C 1
ATOM 4150 O O . ALA A 1 541 ? -0.927 17.954 -1.025 1.00 77.56 541 ALA A O 1
ATOM 4151 N N . SER A 1 542 ? -1.732 15.996 -1.764 1.00 72.38 542 SER A N 1
ATOM 4152 C CA . SER A 1 542 ? -0.794 15.782 -2.874 1.00 72.38 542 SER A CA 1
ATOM 4153 C C . SER A 1 542 ? -1.475 16.129 -4.199 1.00 72.38 542 SER A C 1
ATOM 4155 O O . SER A 1 542 ? -2.171 15.299 -4.796 1.00 72.38 542 SER A O 1
ATOM 4157 N N . CYS A 1 543 ? -1.315 17.379 -4.624 1.00 74.00 543 CYS A N 1
ATOM 4158 C CA . CYS A 1 543 ? -2.130 18.004 -5.666 1.00 74.00 543 CYS A CA 1
ATOM 4159 C C . CYS A 1 543 ? -1.313 18.991 -6.515 1.00 74.00 543 CYS A C 1
ATOM 4161 O O . CYS A 1 543 ? -1.535 20.198 -6.476 1.00 74.00 543 CYS A O 1
ATOM 4163 N N . GLY A 1 544 ? -0.371 18.448 -7.296 1.00 87.06 544 GLY A N 1
ATOM 4164 C CA . GLY A 1 544 ? 0.372 19.198 -8.312 1.00 87.06 544 GLY A CA 1
ATOM 4165 C C . GLY A 1 544 ? 1.065 20.433 -7.738 1.00 87.06 544 GLY A C 1
ATOM 4166 O O . GLY A 1 544 ? 1.848 20.328 -6.792 1.00 87.06 544 GLY A O 1
ATOM 4167 N N . ASN A 1 545 ? 0.734 21.588 -8.306 1.00 91.12 545 ASN A N 1
ATOM 4168 C CA . ASN A 1 545 ? 1.199 22.913 -7.912 1.00 91.12 545 ASN A CA 1
ATOM 4169 C C . ASN A 1 545 ? 0.148 23.738 -7.137 1.00 91.12 545 ASN A C 1
ATOM 4171 O O . ASN A 1 545 ? 0.284 24.954 -7.073 1.00 91.12 545 ASN A O 1
ATOM 4175 N N . MET A 1 546 ? -0.908 23.141 -6.568 1.00 91.81 546 MET A N 1
ATOM 4176 C CA . MET A 1 546 ? -1.889 23.863 -5.740 1.00 91.81 546 MET A CA 1
ATOM 4177 C C . MET A 1 546 ? -2.135 23.132 -4.421 1.00 91.81 546 MET A C 1
ATOM 4179 O O . MET A 1 546 ? -2.949 22.214 -4.344 1.00 91.81 546 MET A O 1
ATOM 4183 N N . SER A 1 547 ? -1.469 23.576 -3.358 1.00 91.44 547 SER A N 1
ATOM 4184 C CA . SER A 1 547 ? -1.645 23.033 -2.008 1.00 91.44 547 SER A CA 1
ATOM 4185 C C . SER A 1 547 ? -2.850 23.674 -1.312 1.00 91.44 547 SER A C 1
ATOM 4187 O O . SER A 1 547 ? -3.217 24.817 -1.594 1.00 91.44 547 SER A O 1
ATOM 4189 N N . TYR A 1 548 ? -3.460 22.963 -0.361 1.00 92.31 548 TYR A N 1
ATOM 4190 C CA . TYR A 1 548 ? -4.561 23.497 0.444 1.00 92.31 548 TYR A CA 1
ATOM 4191 C C . TYR A 1 548 ? -4.608 22.932 1.869 1.00 92.31 548 TYR A C 1
ATOM 4193 O O . TYR A 1 548 ? -4.145 21.822 2.136 1.00 92.31 548 TYR A O 1
ATOM 4201 N N . VAL A 1 549 ? -5.201 23.711 2.777 1.00 93.75 549 VAL A N 1
ATOM 4202 C CA . VAL A 1 549 ? -5.501 23.339 4.169 1.00 93.75 549 VAL A CA 1
ATOM 4203 C C . 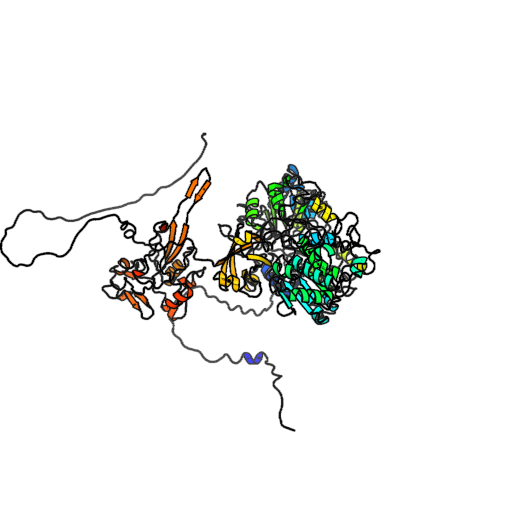VAL A 1 549 ? -7.004 23.441 4.390 1.00 93.75 549 VAL A C 1
ATOM 4205 O O . VAL A 1 549 ? -7.627 24.393 3.923 1.00 93.75 549 VAL A O 1
ATOM 4208 N N . ILE A 1 550 ? -7.593 22.482 5.107 1.00 94.38 550 ILE A N 1
ATOM 4209 C CA . ILE A 1 550 ? -9.036 22.441 5.379 1.00 94.38 550 ILE A CA 1
ATOM 4210 C C . ILE A 1 550 ? -9.287 22.625 6.874 1.00 94.38 550 ILE A C 1
ATOM 4212 O O . ILE A 1 550 ? -8.749 21.876 7.691 1.00 94.38 550 ILE A O 1
ATOM 4216 N N . PHE A 1 551 ? -10.160 23.569 7.218 1.00 95.25 551 PHE A N 1
ATOM 4217 C CA . PHE A 1 551 ? -10.781 23.660 8.533 1.00 95.25 551 PHE A CA 1
ATOM 4218 C C . PHE A 1 551 ? -11.940 22.654 8.579 1.00 95.25 551 PHE A C 1
ATOM 4220 O O . PHE A 1 551 ? -13.034 22.913 8.073 1.00 95.25 551 PHE A O 1
ATOM 4227 N N . ALA A 1 552 ? -11.713 21.483 9.175 1.00 94.75 552 ALA A N 1
ATOM 4228 C CA . ALA A 1 552 ? -12.782 20.533 9.445 1.00 94.75 552 ALA A CA 1
ATOM 4229 C C . ALA A 1 552 ? -13.533 20.990 10.703 1.00 94.75 552 ALA A C 1
ATOM 4231 O O . ALA A 1 552 ? -13.036 20.885 11.821 1.00 94.75 552 ALA A O 1
ATOM 4232 N N . GLY A 1 553 ? -14.730 21.538 10.520 1.00 93.69 553 GLY A N 1
ATOM 4233 C CA . GLY A 1 553 ? -15.632 21.904 11.601 1.00 93.69 553 GLY A CA 1
ATOM 4234 C C . GLY A 1 553 ? -16.457 20.715 12.095 1.00 93.69 553 GLY A C 1
ATOM 4235 O O . GLY A 1 553 ? -16.777 19.790 11.346 1.00 93.69 553 GLY A O 1
ATOM 4236 N N . GLN A 1 554 ? -16.883 20.786 13.357 1.00 95.12 554 GLN A N 1
ATOM 4237 C CA . GLN A 1 554 ? -17.863 19.857 13.913 1.00 95.12 554 GLN A CA 1
ATOM 4238 C C . GLN A 1 554 ? -19.219 20.057 13.208 1.00 95.12 554 GLN A C 1
ATOM 4240 O O . GLN A 1 554 ? -19.962 20.997 13.504 1.00 95.12 554 GLN A O 1
ATOM 4245 N N . ALA A 1 555 ? -19.527 19.187 12.244 1.00 95.94 555 ALA A N 1
ATOM 4246 C CA . ALA A 1 555 ? -20.771 19.228 11.477 1.00 95.94 555 ALA A CA 1
ATOM 4247 C C . ALA A 1 555 ? -21.962 18.710 12.295 1.00 95.94 555 ALA A C 1
ATOM 4249 O O . ALA A 1 555 ? -23.051 19.279 12.236 1.00 95.94 555 ALA A O 1
ATOM 4250 N N . ILE A 1 556 ? -21.745 17.661 13.089 1.00 96.75 556 ILE A N 1
ATOM 4251 C CA . ILE A 1 556 ? -22.724 17.092 14.019 1.00 96.75 556 ILE A CA 1
ATOM 4252 C C . ILE A 1 556 ? -22.087 16.881 15.394 1.00 96.75 556 ILE A C 1
ATOM 4254 O O . ILE A 1 556 ? -20.868 16.797 15.514 1.00 96.75 556 ILE A O 1
ATOM 4258 N N . LYS A 1 557 ? -22.904 16.767 16.445 1.00 96.62 557 LYS A N 1
ATOM 4259 C CA . LYS A 1 557 ? -22.409 16.344 17.766 1.00 96.62 557 LYS A CA 1
ATOM 4260 C C . LYS A 1 557 ? -21.896 14.891 17.702 1.00 96.62 557 LYS A C 1
ATOM 4262 O O . LYS A 1 557 ? -22.445 14.118 16.909 1.00 96.62 557 LYS A O 1
ATOM 4267 N N . PRO A 1 558 ? -20.922 14.497 18.548 1.00 96.69 558 PRO A N 1
ATOM 4268 C CA . PRO A 1 558 ? -20.559 13.097 18.754 1.00 96.69 558 PRO A CA 1
ATOM 4269 C C . PRO A 1 558 ? -21.797 12.232 18.972 1.00 96.69 558 PRO A C 1
ATOM 4271 O O . PRO A 1 558 ? -22.669 12.577 19.774 1.00 96.69 558 PRO A O 1
ATOM 4274 N N . ARG A 1 559 ? -21.909 11.132 18.227 1.00 94.44 559 ARG A N 1
ATOM 4275 C CA . ARG A 1 559 ? -23.036 10.207 18.360 1.00 94.44 559 ARG A CA 1
ATOM 4276 C C . ARG A 1 559 ? -22.745 9.174 19.440 1.00 94.44 559 ARG A C 1
ATOM 4278 O O . ARG A 1 559 ? -21.610 8.735 19.594 1.00 94.44 559 ARG A O 1
ATOM 4285 N N . PHE A 1 560 ? -23.800 8.721 20.116 1.00 96.75 560 PHE A N 1
ATOM 4286 C CA . PHE A 1 560 ? -23.702 7.738 21.200 1.00 96.75 560 PHE A CA 1
ATOM 4287 C C . PHE A 1 560 ? -22.773 8.248 22.324 1.00 96.75 560 PHE A C 1
ATOM 4289 O O . PHE A 1 560 ? -22.917 9.392 22.743 1.00 96.75 560 PHE A O 1
ATOM 4296 N N . GLU A 1 561 ? -21.840 7.427 22.805 1.00 97.62 561 GLU A N 1
ATOM 4297 C CA . GLU A 1 561 ? -20.844 7.769 23.829 1.00 97.62 561 GLU A CA 1
ATOM 4298 C C . GLU A 1 561 ? -19.429 7.896 23.235 1.00 97.62 561 GLU A C 1
ATOM 4300 O O . GLU A 1 561 ? -18.442 7.713 23.947 1.00 97.62 561 GLU A O 1
ATOM 4305 N N . CYS A 1 562 ? -19.314 8.187 21.932 1.00 97.88 562 CYS A N 1
ATOM 4306 C CA . CYS A 1 562 ? -18.032 8.458 21.281 1.00 97.88 562 CYS A CA 1
ATOM 4307 C C . CYS A 1 562 ? -17.317 9.656 21.924 1.00 97.88 562 CYS A C 1
ATOM 4309 O O . CYS A 1 562 ? -17.947 10.662 22.259 1.00 97.88 562 CYS A O 1
ATOM 4311 N N . LYS A 1 563 ? -15.991 9.559 22.029 1.00 97.56 563 LYS A N 1
ATOM 4312 C CA . LYS A 1 563 ? -15.101 10.639 22.478 1.00 97.56 563 LYS A CA 1
ATOM 4313 C C . LYS A 1 563 ? -14.091 10.976 21.392 1.00 97.56 563 LYS A C 1
ATOM 4315 O O . LYS A 1 563 ? -13.837 10.143 20.524 1.00 97.56 563 LYS A O 1
ATOM 4320 N N . THR A 1 564 ? -13.495 12.166 21.433 1.00 96.50 564 THR A N 1
ATOM 4321 C CA . THR A 1 564 ? -12.316 12.424 20.595 1.00 96.50 564 THR A CA 1
ATOM 4322 C C . THR A 1 564 ? -11.108 11.677 21.150 1.00 96.50 564 THR A C 1
ATOM 4324 O O . THR A 1 564 ? -10.953 11.524 22.365 1.00 96.50 564 THR A O 1
ATOM 4327 N N . ILE A 1 565 ? -10.206 11.260 20.263 1.00 95.69 565 ILE A N 1
ATOM 4328 C CA . ILE A 1 565 ? -8.882 10.748 20.635 1.00 95.69 565 ILE A CA 1
ATOM 4329 C C . ILE A 1 565 ? -8.172 11.625 21.690 1.00 95.69 565 ILE A C 1
ATOM 4331 O O . ILE A 1 565 ? -7.561 11.072 22.600 1.00 95.69 565 ILE A O 1
ATOM 4335 N N . TYR A 1 566 ? -8.311 12.962 21.642 1.00 96.69 566 TYR A N 1
ATOM 4336 C CA . TYR A 1 566 ? -7.692 13.870 22.619 1.00 96.69 566 TYR A CA 1
ATOM 4337 C C . TYR A 1 566 ? -8.285 13.724 24.026 1.00 96.69 566 TYR A C 1
ATOM 4339 O O . TYR A 1 566 ? -7.529 13.663 25.000 1.00 96.69 566 TYR A O 1
ATOM 4347 N N . GLU A 1 567 ? -9.615 13.617 24.147 1.00 97.50 567 GLU A N 1
ATOM 4348 C CA . GLU A 1 567 ? -10.272 13.322 25.428 1.00 97.50 567 GLU A CA 1
ATOM 4349 C C . GLU A 1 567 ? -9.776 11.989 26.001 1.00 97.50 567 GLU A C 1
ATOM 4351 O O . GLU A 1 567 ? -9.402 11.928 27.171 1.00 97.50 567 GLU A O 1
ATOM 4356 N N . MET A 1 568 ? -9.720 10.936 25.174 1.00 98.19 568 MET A N 1
ATOM 4357 C CA . MET A 1 568 ? -9.262 9.610 25.607 1.00 98.19 568 MET A CA 1
ATOM 4358 C C . MET A 1 568 ? -7.818 9.647 26.114 1.00 98.19 568 MET A C 1
ATOM 4360 O O . MET A 1 568 ? -7.529 9.151 27.201 1.00 98.19 568 MET A O 1
ATOM 4364 N N . THR A 1 569 ? -6.906 10.270 25.361 1.00 97.81 569 THR A N 1
ATOM 4365 C CA . THR A 1 569 ? -5.501 10.396 25.774 1.00 97.81 569 THR A CA 1
ATOM 4366 C C . THR A 1 569 ? -5.325 11.284 27.004 1.00 97.81 569 THR A C 1
ATOM 4368 O O . THR A 1 569 ? -4.423 11.028 27.792 1.00 97.81 569 THR A O 1
ATOM 4371 N N . THR A 1 570 ? -6.202 12.270 27.221 1.00 98.44 570 THR A N 1
ATOM 4372 C CA . THR A 1 570 ? -6.187 13.112 28.430 1.00 98.44 570 THR A CA 1
ATOM 4373 C C . THR A 1 570 ? -6.629 12.320 29.664 1.00 98.44 570 THR A C 1
ATOM 4375 O O . THR A 1 570 ? -5.959 12.358 30.694 1.00 98.44 570 THR A O 1
ATOM 4378 N N . GLU A 1 571 ? -7.706 11.539 29.562 1.00 98.56 571 GLU A N 1
ATOM 4379 C CA . GLU A 1 571 ? -8.198 10.693 30.660 1.00 98.56 571 GLU A CA 1
ATOM 4380 C C . GLU A 1 571 ? -7.253 9.537 31.018 1.00 98.56 571 GLU A C 1
ATOM 4382 O O . GLU A 1 571 ? -7.174 9.137 32.184 1.00 98.56 571 GLU A O 1
ATOM 4387 N N . LEU A 1 572 ? -6.485 9.041 30.044 1.00 98.62 572 LEU A N 1
ATOM 4388 C CA . LEU A 1 572 ? -5.369 8.127 30.281 1.00 98.62 572 LEU A CA 1
ATOM 4389 C C . LEU A 1 572 ? -4.163 8.852 30.902 1.00 98.62 572 LEU A C 1
ATOM 4391 O O . LEU A 1 572 ? -3.611 8.363 31.885 1.00 98.62 572 LEU A O 1
ATOM 4395 N N . ALA A 1 573 ? -3.789 10.038 30.407 1.00 98.56 573 ALA A N 1
ATOM 4396 C CA . ALA A 1 573 ? -2.688 10.832 30.961 1.00 98.56 573 ALA A CA 1
ATOM 4397 C C . ALA A 1 573 ? -2.905 11.181 32.445 1.00 98.56 573 ALA A C 1
ATOM 4399 O O . ALA A 1 573 ? -1.952 11.130 33.220 1.00 98.56 573 ALA A O 1
ATOM 4400 N N . LYS A 1 574 ? -4.149 11.457 32.862 1.00 98.50 574 LYS A N 1
ATOM 4401 C CA . LYS A 1 574 ? -4.536 11.617 34.277 1.00 98.50 574 LYS A CA 1
ATOM 4402 C C . LYS A 1 574 ? -4.188 10.393 35.119 1.00 98.50 574 LYS A C 1
ATOM 4404 O O . LYS A 1 574 ? -3.484 10.509 36.116 1.00 98.50 574 LYS A O 1
ATOM 4409 N N . ARG A 1 575 ? -4.643 9.211 34.692 1.00 98.44 575 ARG A N 1
ATOM 4410 C CA . ARG A 1 575 ? -4.434 7.929 35.396 1.00 98.44 575 ARG A CA 1
ATOM 4411 C C . ARG A 1 575 ? -2.974 7.476 35.398 1.00 98.44 575 ARG A C 1
ATOM 4413 O O . ARG A 1 575 ? -2.550 6.782 36.315 1.00 98.44 575 ARG A O 1
ATOM 4420 N N . MET A 1 576 ? -2.202 7.916 34.407 1.00 98.19 576 MET A N 1
ATOM 4421 C CA . MET A 1 576 ? -0.751 7.738 34.334 1.00 98.19 576 MET A CA 1
ATOM 4422 C C . MET A 1 576 ? 0.048 8.835 35.065 1.00 98.19 576 MET A C 1
ATOM 4424 O O . MET A 1 576 ? 1.273 8.782 35.061 1.00 98.19 576 MET A O 1
ATOM 4428 N N . GLY A 1 577 ? -0.603 9.828 35.686 1.00 98.06 577 GLY A N 1
ATOM 4429 C CA . GLY A 1 577 ? 0.061 10.899 36.444 1.00 98.06 577 GLY A CA 1
ATOM 4430 C C . GLY A 1 577 ? 0.783 11.958 35.596 1.00 98.06 577 GLY A C 1
ATOM 4431 O O . GLY A 1 577 ? 1.589 12.718 36.124 1.00 98.06 577 GLY A O 1
ATOM 4432 N N . VAL A 1 578 ? 0.511 12.024 34.288 1.00 98.25 578 VAL A N 1
ATOM 4433 C CA . VAL A 1 578 ? 1.246 12.852 33.310 1.00 98.25 578 VAL A CA 1
ATOM 4434 C C . VAL A 1 578 ? 0.383 13.894 32.586 1.00 98.25 578 VAL A C 1
ATOM 4436 O O . VAL A 1 578 ? 0.838 14.473 31.599 1.00 98.25 578 VAL A O 1
ATOM 4439 N N . GLU A 1 579 ? -0.837 14.174 33.068 1.00 98.25 579 GLU A N 1
ATOM 4440 C CA . GLU A 1 579 ? -1.790 15.106 32.432 1.00 98.25 579 GLU A CA 1
ATOM 4441 C C . GLU A 1 579 ? -1.142 16.428 32.007 1.00 98.25 579 GLU A C 1
ATOM 4443 O O . GLU A 1 579 ? -1.190 16.761 30.827 1.00 98.25 579 GLU A O 1
ATOM 4448 N N . GLN A 1 580 ? -0.484 17.154 32.917 1.00 97.81 580 GLN A N 1
ATOM 4449 C CA . GLN A 1 580 ? 0.077 18.475 32.604 1.00 97.81 580 GLN A CA 1
ATOM 4450 C C . GLN A 1 580 ? 1.193 18.420 31.543 1.00 97.81 580 GLN A C 1
ATOM 4452 O O . GLN A 1 580 ? 1.316 19.342 30.739 1.00 97.81 580 GLN A O 1
ATOM 4457 N N . ARG A 1 581 ? 1.977 17.330 31.496 1.00 97.12 581 ARG A N 1
ATOM 4458 C CA . ARG A 1 581 ? 3.002 17.096 30.459 1.00 97.12 581 ARG A CA 1
ATOM 4459 C C . ARG A 1 581 ? 2.360 16.758 29.108 1.00 97.12 581 ARG A C 1
ATOM 4461 O O . ARG A 1 581 ? 2.908 17.100 28.064 1.00 97.12 581 ARG A O 1
ATOM 4468 N N . PHE A 1 582 ? 1.199 16.104 29.122 1.00 97.19 582 PHE A N 1
ATOM 4469 C CA . PHE A 1 582 ? 0.455 15.754 27.918 1.00 97.19 582 PHE A CA 1
ATOM 4470 C C . PHE A 1 582 ? -0.336 16.943 27.349 1.00 97.19 582 PHE A C 1
ATOM 4472 O O . PHE A 1 582 ? -0.166 17.267 26.173 1.00 97.19 582 PHE A O 1
ATOM 4479 N N . THR A 1 583 ? -1.169 17.602 28.159 1.00 96.81 583 THR A N 1
ATOM 4480 C CA . THR A 1 583 ? -2.112 18.653 27.729 1.00 96.81 583 THR A CA 1
ATOM 4481 C C . THR A 1 583 ? -1.491 20.043 27.639 1.00 96.81 583 THR A C 1
ATOM 4483 O O . THR A 1 583 ? -2.006 20.883 26.900 1.00 96.81 583 THR A O 1
ATOM 4486 N N . GLU A 1 584 ? -0.434 20.310 28.417 1.00 97.00 584 GLU A N 1
ATOM 4487 C CA . GLU A 1 584 ? 0.096 21.657 28.687 1.00 97.00 584 GLU A CA 1
ATOM 4488 C C . GLU A 1 584 ? -0.997 22.652 29.147 1.00 97.00 584 GLU A C 1
ATOM 4490 O O . GLU A 1 584 ? -0.944 23.843 28.848 1.00 97.00 584 GLU A O 1
ATOM 4495 N N . GLY A 1 585 ? -2.033 22.163 29.840 1.00 96.75 585 GLY A N 1
ATOM 4496 C CA . GLY A 1 585 ? -3.177 22.963 30.295 1.00 96.75 585 GLY A CA 1
ATOM 4497 C C . GLY A 1 585 ? -4.146 23.419 29.190 1.00 96.75 585 GLY A C 1
ATOM 4498 O O . GLY A 1 585 ? -5.069 24.182 29.473 1.00 96.75 585 GLY A O 1
ATOM 4499 N N . ARG A 1 586 ? -3.974 22.976 27.934 1.00 96.88 586 ARG A N 1
ATOM 4500 C CA . ARG A 1 586 ? -4.831 23.368 26.799 1.00 96.88 586 ARG A CA 1
ATOM 4501 C C . ARG A 1 586 ? -5.957 22.358 26.531 1.00 96.88 586 ARG A C 1
ATOM 4503 O O . ARG A 1 586 ? -5.801 21.147 26.687 1.00 96.88 586 ARG A O 1
ATOM 4510 N N . THR A 1 587 ? -7.090 22.856 26.038 1.00 96.12 587 THR A N 1
ATOM 4511 C CA . THR A 1 587 ? -8.158 22.039 25.425 1.00 96.12 587 THR A CA 1
ATOM 4512 C C . THR A 1 587 ? -7.831 21.718 23.958 1.00 96.12 587 THR A C 1
ATOM 4514 O O . THR A 1 587 ? -6.885 22.276 23.404 1.00 96.12 587 THR A O 1
ATOM 4517 N N . GLN A 1 588 ? -8.630 20.874 23.287 1.00 94.69 588 GLN A N 1
ATOM 4518 C CA . GLN A 1 588 ? -8.492 20.619 21.840 1.00 94.69 588 GLN A CA 1
ATOM 4519 C C . GLN A 1 588 ? -8.587 21.918 21.010 1.00 94.69 588 GLN A C 1
ATOM 4521 O O . GLN A 1 588 ? -7.751 22.143 20.139 1.00 94.69 588 GLN A O 1
ATOM 4526 N N . GLU A 1 589 ? -9.524 22.825 21.319 1.00 94.62 589 GLU A N 1
ATOM 4527 C CA . GLU A 1 589 ? -9.578 24.140 20.654 1.00 94.62 589 GLU A CA 1
ATOM 4528 C C . GLU A 1 589 ? -8.402 25.047 21.057 1.00 94.62 589 GLU A C 1
ATOM 4530 O O . GLU A 1 589 ? -7.867 25.759 20.210 1.00 94.62 589 GLU A O 1
ATOM 4535 N N . GLY A 1 590 ? -7.942 24.988 22.314 1.00 96.75 590 GLY A N 1
ATOM 4536 C CA . GLY A 1 590 ? -6.748 25.713 22.762 1.00 96.75 590 GLY A CA 1
ATOM 4537 C C . GLY A 1 590 ? -5.481 25.298 22.004 1.00 96.75 590 GLY A C 1
ATOM 4538 O O . GLY A 1 590 ? -4.686 26.155 21.620 1.00 96.75 590 GLY A O 1
ATOM 4539 N N . TRP A 1 591 ? -5.322 24.001 21.722 1.00 96.00 591 TRP A N 1
ATOM 4540 C CA . TRP A 1 591 ? -4.270 23.487 20.843 1.00 96.00 591 TRP A CA 1
ATOM 4541 C C . TRP A 1 591 ? -4.442 23.963 19.402 1.00 96.00 591 TRP A C 1
ATOM 4543 O O . TRP A 1 591 ? -3.494 24.501 18.836 1.00 96.00 591 TRP A O 1
ATOM 4553 N N . MET A 1 592 ? -5.641 23.855 18.820 1.00 95.12 592 MET A N 1
ATOM 4554 C CA . MET A 1 592 ? -5.882 24.339 17.456 1.00 95.12 592 MET A CA 1
ATOM 4555 C C . MET A 1 592 ? -5.589 25.837 17.297 1.00 95.12 592 MET A C 1
ATOM 4557 O O . MET A 1 592 ? -4.930 26.219 16.336 1.00 95.12 592 MET A O 1
ATOM 4561 N N . ARG A 1 593 ? -6.018 26.693 18.234 1.00 96.06 593 ARG A N 1
ATOM 4562 C CA . ARG A 1 593 ? -5.734 28.139 18.179 1.00 96.06 593 ARG A CA 1
ATOM 4563 C C . ARG A 1 593 ? -4.238 28.443 18.334 1.00 96.06 593 ARG A C 1
ATOM 4565 O O . ARG A 1 593 ? -3.736 29.327 17.647 1.00 96.06 593 ARG A O 1
ATOM 4572 N N . HIS A 1 594 ? -3.515 27.686 19.163 1.00 95.88 594 HIS A N 1
ATOM 4573 C CA . HIS A 1 594 ? -2.061 27.825 19.315 1.00 95.88 594 HIS A CA 1
ATOM 4574 C C . HIS A 1 594 ? -1.293 27.440 18.038 1.00 95.88 594 HIS A C 1
ATOM 4576 O O . HIS A 1 594 ? -0.470 28.223 17.565 1.00 95.88 594 HIS A O 1
ATOM 4582 N N . LEU A 1 595 ? -1.613 26.282 17.450 1.00 95.06 595 LEU A N 1
ATOM 4583 C CA . LEU A 1 595 ? -1.021 25.811 16.191 1.00 95.06 595 LEU A CA 1
ATOM 4584 C C . LEU A 1 595 ? -1.370 26.731 15.013 1.00 95.06 595 LEU A C 1
ATOM 4586 O O . LEU A 1 595 ? -0.567 26.905 14.096 1.00 95.06 595 LEU A O 1
ATOM 4590 N N . TYR A 1 596 ? -2.555 27.347 15.040 1.00 95.81 596 TYR A N 1
ATOM 4591 C CA . TYR A 1 596 ? -2.960 28.307 14.021 1.00 95.81 596 TYR A CA 1
ATOM 4592 C C . TYR A 1 596 ? -2.127 29.587 14.060 1.00 95.81 596 TYR A C 1
ATOM 4594 O O . TYR A 1 596 ? -1.642 30.002 13.015 1.00 95.81 596 TYR A O 1
ATOM 4602 N N . ALA A 1 597 ? -1.897 30.167 15.243 1.00 95.62 597 ALA A N 1
ATOM 4603 C CA . ALA A 1 597 ? -1.067 31.366 15.384 1.00 95.62 597 ALA A CA 1
ATOM 4604 C C . ALA A 1 597 ? 0.348 31.148 14.811 1.00 95.62 597 ALA A C 1
ATOM 4606 O O . ALA A 1 597 ? 0.793 31.913 13.959 1.00 95.62 597 ALA A O 1
ATOM 4607 N N . GLN A 1 598 ? 0.986 30.026 15.161 1.00 95.19 598 GLN A N 1
ATOM 4608 C CA . GLN A 1 598 ? 2.285 29.621 14.600 1.00 95.19 598 GLN A CA 1
ATOM 4609 C C . GLN A 1 598 ? 2.229 29.384 13.078 1.00 95.19 598 GLN A C 1
ATOM 4611 O O . GLN A 1 598 ? 3.205 29.607 12.367 1.00 95.19 598 GLN A O 1
ATOM 4616 N N . SER A 1 599 ? 1.080 28.953 12.551 1.00 95.56 599 SER A N 1
ATOM 4617 C CA . SER A 1 599 ? 0.881 28.799 11.104 1.00 95.56 599 SER A CA 1
ATOM 4618 C C . SER A 1 599 ? 0.701 30.139 10.386 1.00 95.56 599 SER A C 1
ATOM 4620 O O . SER A 1 599 ? 1.108 30.239 9.234 1.00 95.56 599 SER A O 1
ATOM 4622 N N . GLN A 1 600 ? 0.140 31.168 11.035 1.00 95.56 600 GLN A N 1
ATOM 4623 C CA . GLN A 1 600 ? 0.057 32.526 10.475 1.00 95.56 600 GLN A CA 1
ATOM 4624 C C . GLN A 1 600 ? 1.436 33.206 10.412 1.00 95.56 600 GLN A C 1
ATOM 4626 O O . GLN A 1 600 ? 1.698 33.955 9.477 1.00 95.56 600 GLN A O 1
ATOM 4631 N N . GLU A 1 601 ? 2.343 32.900 11.347 1.00 92.81 601 GLU A N 1
ATOM 4632 C CA . GLU A 1 601 ? 3.750 33.333 11.280 1.00 92.81 601 GLU A CA 1
ATOM 4633 C C . GLU A 1 601 ? 4.471 32.734 10.054 1.00 92.81 601 GLU A C 1
ATOM 4635 O O . GLU A 1 601 ? 5.231 33.427 9.379 1.00 92.81 601 GLU A O 1
ATOM 4640 N N . ALA A 1 602 ? 4.197 31.464 9.727 1.00 89.62 602 ALA A N 1
ATOM 4641 C CA . ALA A 1 602 ? 4.773 30.768 8.571 1.00 89.62 602 ALA A CA 1
ATOM 4642 C C . ALA A 1 602 ? 4.043 31.034 7.235 1.00 89.62 602 ALA A C 1
ATOM 4644 O O . ALA A 1 602 ? 4.610 30.812 6.164 1.00 89.62 602 ALA A O 1
ATOM 4645 N N . ILE A 1 603 ? 2.778 31.467 7.280 1.00 93.69 603 ILE A N 1
ATOM 4646 C CA . ILE A 1 603 ? 1.914 31.717 6.116 1.00 93.69 603 ILE A CA 1
ATOM 4647 C C . ILE A 1 603 ? 1.114 33.012 6.369 1.00 93.69 603 ILE A C 1
ATOM 4649 O O . ILE A 1 603 ? -0.047 32.944 6.787 1.00 93.69 603 ILE A O 1
ATOM 4653 N N . PRO A 1 604 ? 1.698 34.200 6.112 1.00 92.81 604 PRO A N 1
ATOM 4654 C CA . PRO A 1 604 ? 1.070 35.486 6.434 1.00 92.81 604 PRO A CA 1
ATOM 4655 C C . PRO A 1 604 ? -0.243 35.778 5.695 1.00 92.81 604 PRO A C 1
ATOM 4657 O O . PRO A 1 604 ? -0.969 36.685 6.090 1.00 92.81 604 PRO A O 1
ATOM 4660 N N . GLU A 1 605 ? -0.573 35.034 4.631 1.00 94.81 605 GLU A N 1
ATOM 4661 C CA . GLU A 1 605 ? -1.855 35.173 3.926 1.00 94.81 605 GLU A CA 1
ATOM 4662 C C . GLU A 1 605 ? -3.005 34.373 4.569 1.00 94.81 605 GLU A C 1
ATOM 4664 O O . GLU A 1 605 ? -4.131 34.405 4.066 1.00 94.81 605 GLU A O 1
ATOM 4669 N N . LEU A 1 606 ? -2.756 33.645 5.667 1.00 95.75 606 LEU A N 1
ATOM 4670 C CA . LEU A 1 606 ? -3.821 33.012 6.445 1.00 95.75 606 LEU A CA 1
ATOM 4671 C C . LEU A 1 606 ? -4.676 34.082 7.162 1.00 95.75 606 LEU A C 1
ATOM 4673 O O . LEU A 1 606 ? -4.129 34.863 7.948 1.00 95.75 606 LEU A O 1
ATOM 4677 N N . PRO A 1 607 ? -6.011 34.098 6.955 1.00 96.00 607 PRO A N 1
ATOM 4678 C CA . PRO A 1 607 ? -6.920 35.030 7.631 1.00 96.00 607 PRO A CA 1
ATOM 4679 C C . PRO A 1 607 ? -7.028 34.701 9.130 1.00 96.00 607 PRO A C 1
ATOM 4681 O O . PRO A 1 607 ? -6.355 33.801 9.622 1.00 96.00 607 PRO A O 1
ATOM 4684 N N . SER A 1 608 ? -7.867 35.392 9.907 1.00 95.88 608 SER A N 1
ATOM 4685 C CA . SER A 1 608 ? -8.040 35.009 11.316 1.00 95.88 608 SER A CA 1
ATOM 4686 C C . SER A 1 608 ? -8.633 33.596 11.458 1.00 95.88 608 SER A C 1
ATOM 4688 O O . SER A 1 608 ? -9.359 33.111 10.587 1.00 95.88 608 SER A O 1
ATOM 4690 N N . PHE A 1 609 ? -8.373 32.936 12.595 1.00 95.25 609 PHE A N 1
ATOM 4691 C CA . PHE A 1 609 ? -8.892 31.590 12.898 1.00 95.25 609 PHE A CA 1
ATOM 4692 C C . PHE A 1 609 ? -10.408 31.478 12.674 1.00 95.25 609 PHE A C 1
ATOM 4694 O O . PHE A 1 609 ? -10.907 30.477 12.157 1.00 95.25 609 PHE A O 1
ATOM 4701 N N . ASP A 1 610 ? -11.147 32.517 13.063 1.00 94.50 610 ASP A N 1
ATOM 4702 C CA . ASP A 1 610 ? -12.602 32.541 13.002 1.00 94.50 610 ASP A CA 1
ATOM 4703 C C . ASP A 1 610 ? -13.145 32.870 11.600 1.00 94.50 610 ASP A C 1
ATOM 4705 O O . ASP A 1 610 ? -14.222 32.385 11.260 1.00 94.50 610 ASP A O 1
ATOM 4709 N N . GLU A 1 611 ? -12.387 33.573 10.751 1.00 95.50 611 GLU A N 1
ATOM 4710 C CA . GLU A 1 611 ? -12.673 33.708 9.312 1.00 95.50 611 GLU A CA 1
ATOM 4711 C C . GLU A 1 611 ? -12.353 32.412 8.555 1.00 95.50 611 GLU A C 1
ATOM 4713 O O . GLU A 1 611 ? -13.184 31.923 7.787 1.00 95.50 611 GLU A O 1
ATOM 4718 N N . PHE A 1 612 ? -11.196 31.793 8.819 1.00 95.31 612 PHE A N 1
ATOM 4719 C CA . PHE A 1 612 ? -10.816 30.506 8.226 1.00 95.31 612 PHE A CA 1
ATOM 4720 C C . PHE A 1 612 ? -11.841 29.408 8.544 1.00 95.31 612 PHE A C 1
ATOM 4722 O O . PHE A 1 612 ? -12.176 28.598 7.680 1.00 95.31 612 PHE A O 1
ATOM 4729 N N . ARG A 1 613 ? -12.423 29.439 9.750 1.00 92.81 613 ARG A N 1
ATOM 4730 C CA . ARG A 1 613 ? -13.530 28.567 10.169 1.00 92.81 613 ARG A CA 1
ATOM 4731 C C . ARG A 1 613 ? -14.812 28.731 9.338 1.00 92.81 613 ARG A C 1
ATOM 4733 O O . ARG A 1 613 ? -15.559 27.761 9.217 1.00 92.81 613 ARG A O 1
ATOM 4740 N N . GLN A 1 614 ? -15.074 29.910 8.764 1.00 91.06 614 GLN A N 1
ATOM 4741 C CA . GLN A 1 614 ? -16.207 30.130 7.848 1.00 91.06 614 GLN A CA 1
ATOM 4742 C C . GLN A 1 614 ? -15.848 29.770 6.399 1.00 91.06 614 GLN A C 1
ATOM 4744 O O . GLN A 1 614 ? -16.637 29.124 5.708 1.00 91.06 614 GLN A O 1
ATOM 4749 N N . LEU A 1 615 ? -14.643 30.146 5.952 1.00 92.69 615 LEU A N 1
ATOM 4750 C CA . LEU A 1 615 ? -14.124 29.835 4.614 1.00 92.69 615 LEU A CA 1
ATOM 4751 C C . LEU A 1 615 ? -13.976 28.323 4.389 1.00 92.69 615 LEU A C 1
ATOM 4753 O O . LEU A 1 615 ? -14.221 27.831 3.289 1.00 92.69 615 LEU A O 1
ATOM 4757 N N . GLY A 1 616 ? -13.590 27.576 5.426 1.00 93.19 616 GLY A N 1
ATOM 4758 C CA . GLY A 1 616 ? -13.484 26.117 5.415 1.00 93.19 616 GLY A CA 1
ATOM 4759 C C . GLY A 1 616 ? -12.243 25.556 4.735 1.00 93.19 616 GLY A C 1
ATOM 4760 O O . GLY A 1 616 ? -11.787 24.477 5.108 1.00 93.19 616 GLY A O 1
ATOM 4761 N N . MET A 1 617 ? -11.661 26.269 3.771 1.00 93.06 617 MET A N 1
ATOM 4762 C CA . MET A 1 617 ? -10.362 25.926 3.202 1.00 93.06 617 MET A CA 1
ATOM 4763 C C . MET A 1 617 ? -9.560 27.160 2.789 1.00 93.06 617 MET A C 1
ATOM 4765 O O . MET A 1 617 ? -10.112 28.219 2.505 1.00 93.06 617 MET A O 1
ATOM 4769 N N . PHE A 1 618 ? -8.247 26.978 2.725 1.00 93.88 618 PHE A N 1
ATOM 4770 C CA . PHE A 1 618 ? -7.277 27.925 2.195 1.00 93.88 618 PHE A CA 1
ATOM 4771 C C . PHE A 1 618 ? -6.503 27.207 1.086 1.00 93.88 618 PHE A C 1
ATOM 4773 O O . PHE A 1 618 ? -5.994 26.111 1.324 1.00 93.88 618 PHE A O 1
ATOM 4780 N N . LYS A 1 619 ? -6.445 27.789 -0.117 1.00 92.94 619 LYS A N 1
ATOM 4781 C CA . LYS A 1 619 ? -5.742 27.248 -1.294 1.00 92.94 619 LYS A CA 1
ATOM 4782 C C . LYS A 1 619 ? -4.598 28.194 -1.667 1.00 92.94 619 LYS A C 1
ATOM 4784 O O . LYS A 1 619 ? -4.804 29.404 -1.664 1.00 92.94 619 LYS A O 1
ATOM 4789 N N . LYS A 1 620 ? -3.434 27.664 -2.050 1.00 92.06 620 LYS A N 1
ATOM 4790 C CA . LYS A 1 620 ? -2.302 28.450 -2.572 1.00 92.06 620 LYS A CA 1
ATOM 4791 C C . LYS A 1 620 ? -1.638 27.696 -3.724 1.00 92.06 620 LYS A C 1
ATOM 4793 O O . LYS A 1 620 ? -1.347 26.505 -3.580 1.00 92.06 620 LYS A O 1
ATOM 4798 N N . ARG A 1 621 ? -1.405 28.371 -4.856 1.00 92.00 621 ARG A N 1
ATOM 4799 C CA . ARG A 1 621 ? -0.515 27.841 -5.901 1.00 92.00 621 ARG A CA 1
ATOM 4800 C C . ARG A 1 621 ? 0.939 27.925 -5.444 1.00 92.00 621 ARG A C 1
ATOM 4802 O O . ARG A 1 621 ? 1.289 28.759 -4.612 1.00 92.00 621 ARG A O 1
ATOM 4809 N N . ASP A 1 622 ? 1.754 27.053 -6.007 1.00 92.81 622 ASP A N 1
ATOM 4810 C CA . ASP A 1 622 ? 3.205 27.090 -5.925 1.00 92.81 622 ASP A CA 1
ATOM 4811 C C . ASP A 1 622 ? 3.719 28.440 -6.469 1.00 92.81 622 ASP A C 1
ATOM 4813 O O . ASP A 1 622 ? 3.404 28.770 -7.619 1.00 92.81 622 ASP A O 1
ATOM 4817 N N . PRO A 1 623 ? 4.459 29.249 -5.684 1.00 91.06 623 PRO A N 1
ATOM 4818 C CA . PRO A 1 623 ? 5.002 30.519 -6.164 1.00 91.06 623 PRO A CA 1
ATOM 4819 C C . PRO A 1 623 ? 6.046 30.333 -7.277 1.00 91.06 623 PRO A C 1
ATOM 4821 O O . PRO A 1 623 ? 6.194 31.227 -8.104 1.00 91.06 623 PRO A O 1
ATOM 4824 N N . GLU A 1 624 ? 6.702 29.169 -7.353 1.00 90.44 624 GLU A N 1
ATOM 4825 C CA . GLU A 1 624 ? 7.640 28.809 -8.428 1.00 90.44 624 GLU A CA 1
ATOM 4826 C C . GLU A 1 624 ? 6.920 28.205 -9.655 1.00 90.44 624 GLU A C 1
ATOM 4828 O O . GLU A 1 624 ? 7.553 27.740 -10.603 1.00 90.44 624 GLU A O 1
ATOM 4833 N N . GLY A 1 625 ? 5.581 28.172 -9.655 1.00 92.75 625 GLY A N 1
ATOM 4834 C CA . GLY A 1 625 ? 4.739 27.659 -10.741 1.00 92.75 625 GLY A CA 1
ATOM 4835 C C . GLY A 1 625 ? 4.652 26.130 -10.806 1.00 92.75 625 GLY A C 1
ATOM 4836 O O . GLY A 1 625 ? 3.546 25.591 -10.919 1.00 92.75 625 GLY A O 1
ATOM 4837 N N . HIS A 1 626 ? 5.780 25.426 -10.681 1.00 93.94 626 HIS A N 1
ATOM 4838 C CA . HIS A 1 626 ? 5.843 23.967 -10.578 1.00 93.94 626 HIS A CA 1
ATOM 4839 C C . HIS A 1 626 ? 6.966 23.500 -9.640 1.00 93.94 626 HIS A C 1
ATOM 4841 O O . HIS A 1 626 ? 8.137 23.813 -9.855 1.00 93.94 626 HIS A O 1
ATOM 4847 N N . HIS A 1 627 ? 6.635 22.616 -8.698 1.00 95.19 627 HIS A N 1
ATOM 4848 C CA . HIS A 1 627 ? 7.626 21.878 -7.915 1.00 95.19 627 HIS A CA 1
ATOM 4849 C C . HIS A 1 627 ? 8.451 20.940 -8.812 1.00 95.19 627 HIS A C 1
ATOM 4851 O O . HIS A 1 627 ? 7.887 20.037 -9.446 1.00 95.19 627 HIS A O 1
ATOM 4857 N N . VAL A 1 628 ? 9.772 21.149 -8.833 1.00 96.81 628 VAL A N 1
ATOM 4858 C CA . VAL A 1 628 ? 10.785 20.364 -9.565 1.00 96.81 628 VAL A CA 1
ATOM 4859 C C . VAL A 1 628 ? 11.787 19.796 -8.562 1.00 96.81 628 VAL A C 1
ATOM 4861 O O . VAL A 1 628 ? 12.579 20.533 -7.966 1.00 96.81 628 VAL A O 1
ATOM 4864 N N . ALA A 1 629 ? 11.778 18.476 -8.383 1.00 96.44 629 ALA A N 1
ATOM 4865 C CA . ALA A 1 629 ? 12.629 17.816 -7.400 1.00 96.44 629 ALA A CA 1
ATOM 4866 C C . ALA A 1 629 ? 14.108 17.897 -7.803 1.00 96.44 629 ALA A C 1
ATOM 4868 O O . ALA A 1 629 ? 14.465 17.633 -8.951 1.00 96.44 629 ALA A O 1
ATOM 4869 N N . TYR A 1 630 ? 14.978 18.223 -6.844 1.00 97.75 630 TYR A N 1
ATOM 4870 C CA . TYR A 1 630 ? 16.434 18.349 -7.019 1.00 97.75 630 TYR A CA 1
ATOM 4871 C C . TYR A 1 630 ? 16.917 19.476 -7.958 1.00 97.75 630 TYR A C 1
ATOM 4873 O O . TYR A 1 630 ? 18.084 19.463 -8.353 1.00 97.75 630 TYR A O 1
ATOM 4881 N N . LYS A 1 631 ? 16.081 20.482 -8.274 1.00 97.56 631 LYS A N 1
ATOM 4882 C CA . LYS A 1 631 ? 16.464 21.667 -9.080 1.00 97.56 631 LYS A CA 1
ATOM 4883 C C . LYS A 1 631 ? 17.773 22.318 -8.597 1.00 97.56 631 LYS A C 1
ATOM 4885 O O . LYS A 1 631 ? 18.724 22.411 -9.365 1.00 97.56 631 LYS A O 1
ATOM 4890 N N . ALA A 1 632 ? 17.872 22.648 -7.307 1.00 97.81 632 ALA A N 1
ATOM 4891 C CA . ALA A 1 632 ? 19.056 23.306 -6.738 1.00 97.81 632 ALA A CA 1
ATOM 4892 C C . ALA A 1 632 ? 20.345 22.456 -6.834 1.00 97.81 632 ALA A C 1
ATOM 4894 O O . ALA A 1 632 ? 21.406 22.981 -7.160 1.00 97.81 632 ALA A O 1
ATOM 4895 N N . PHE A 1 633 ? 20.254 21.133 -6.627 1.00 98.25 633 PHE A N 1
ATOM 4896 C CA . PHE A 1 633 ? 21.366 20.189 -6.841 1.00 98.25 633 PHE A CA 1
ATOM 4897 C C . PHE A 1 633 ? 21.769 20.103 -8.321 1.00 98.25 633 PHE A C 1
ATOM 4899 O O . PHE A 1 633 ? 22.947 19.985 -8.652 1.00 98.25 633 PHE A O 1
ATOM 4906 N N . ARG A 1 634 ? 20.796 20.168 -9.238 1.00 97.81 634 ARG A N 1
ATOM 4907 C CA . ARG A 1 634 ? 21.041 20.143 -10.685 1.00 97.81 634 ARG A CA 1
ATOM 4908 C C . ARG A 1 634 ? 21.719 21.424 -11.170 1.00 97.81 634 ARG A C 1
ATOM 4910 O O . ARG A 1 634 ? 22.601 21.339 -12.026 1.00 97.81 634 ARG A O 1
ATOM 4917 N N . GLU A 1 635 ? 21.345 22.568 -10.611 1.00 97.94 635 GLU A N 1
ATOM 4918 C CA . GLU A 1 635 ? 21.955 23.876 -10.867 1.00 97.94 635 GLU A CA 1
ATOM 4919 C C . GLU A 1 635 ? 23.384 23.933 -10.287 1.00 97.94 635 GLU A C 1
ATOM 4921 O O . GLU A 1 635 ? 24.348 24.025 -11.056 1.00 97.94 635 GLU A O 1
ATOM 4926 N N . ASP A 1 636 ? 23.544 23.753 -8.970 1.00 97.69 636 ASP A N 1
ATOM 4927 C CA . ASP A 1 636 ? 24.846 23.671 -8.290 1.00 97.69 636 ASP A CA 1
ATOM 4928 C C . ASP A 1 636 ? 24.903 22.497 -7.281 1.00 97.69 636 ASP A C 1
ATOM 4930 O O . ASP A 1 636 ? 24.408 22.623 -6.154 1.00 97.69 636 ASP A O 1
ATOM 4934 N N . PRO A 1 637 ? 25.556 21.369 -7.638 1.00 96.81 637 PRO A N 1
ATOM 4935 C CA . PRO A 1 637 ? 25.695 20.203 -6.764 1.00 96.81 637 PRO A CA 1
ATOM 4936 C C . PRO A 1 637 ? 26.791 20.351 -5.695 1.00 96.81 637 PRO A C 1
ATOM 4938 O O . PRO A 1 637 ? 26.916 19.474 -4.845 1.00 96.81 637 PRO A O 1
ATOM 4941 N N . HIS A 1 638 ? 27.609 21.411 -5.735 1.00 96.44 638 HIS A N 1
ATOM 4942 C CA . HIS A 1 638 ? 28.602 21.701 -4.696 1.00 96.44 638 HIS A CA 1
ATOM 4943 C C . HIS A 1 638 ? 28.009 22.574 -3.588 1.00 96.44 638 HIS A C 1
ATOM 4945 O O . HIS A 1 638 ? 28.300 22.342 -2.417 1.00 96.44 638 HIS A O 1
ATOM 4951 N N . ALA A 1 639 ? 27.158 23.541 -3.943 1.00 97.81 639 ALA A N 1
ATOM 4952 C CA . ALA A 1 639 ? 26.399 24.329 -2.973 1.00 97.81 639 ALA A CA 1
ATOM 4953 C C . ALA A 1 639 ? 25.205 23.554 -2.383 1.00 97.81 639 ALA A C 1
ATOM 4955 O O . ALA A 1 639 ? 24.872 23.748 -1.216 1.00 97.81 639 ALA A O 1
ATOM 4956 N N . ASN A 1 640 ? 24.582 22.661 -3.165 1.00 98.00 640 ASN A N 1
ATOM 4957 C CA . ASN A 1 640 ? 23.377 21.917 -2.779 1.00 98.00 640 ASN A CA 1
ATOM 4958 C C . ASN A 1 640 ? 23.563 20.386 -2.915 1.00 98.00 640 ASN A C 1
ATOM 4960 O O . ASN A 1 640 ? 22.845 19.762 -3.701 1.00 98.00 640 ASN A O 1
ATOM 4964 N N . PRO A 1 641 ? 24.525 19.758 -2.211 1.00 98.06 641 PRO A N 1
ATOM 4965 C CA . PRO A 1 641 ? 24.748 18.313 -2.289 1.00 98.06 641 PRO A CA 1
ATOM 4966 C C . PRO A 1 641 ? 23.548 17.508 -1.762 1.00 98.06 641 PRO A C 1
ATOM 4968 O O . PRO A 1 641 ? 22.800 17.961 -0.893 1.00 98.06 641 PRO A O 1
ATOM 4971 N N . LEU A 1 642 ? 23.387 16.279 -2.259 1.00 97.94 642 LEU A N 1
ATOM 4972 C CA . LEU A 1 642 ? 22.401 15.327 -1.732 1.00 97.94 642 LEU A CA 1
ATOM 4973 C C . LEU A 1 642 ? 22.824 14.783 -0.356 1.00 97.94 642 LEU A C 1
ATOM 4975 O O . LEU A 1 642 ? 24.000 14.808 -0.005 1.00 97.94 642 LEU A O 1
ATOM 4979 N N . THR A 1 643 ? 21.885 14.227 0.421 1.00 97.19 643 THR A N 1
ATOM 4980 C CA . THR A 1 643 ? 22.195 13.686 1.770 1.00 97.19 643 THR A CA 1
ATOM 4981 C C . THR A 1 643 ? 22.805 12.272 1.759 1.00 97.19 643 THR A C 1
ATOM 4983 O O . THR A 1 643 ? 23.057 11.680 2.806 1.00 97.19 643 THR A O 1
ATOM 4986 N N . THR A 1 644 ? 23.080 11.737 0.568 1.00 97.38 644 THR A N 1
ATOM 4987 C CA . THR A 1 644 ? 23.953 10.577 0.318 1.00 97.38 644 THR A CA 1
ATOM 4988 C C . THR A 1 644 ? 25.374 10.792 0.862 1.00 97.38 644 THR A C 1
ATOM 4990 O O . THR A 1 644 ? 25.863 11.922 0.772 1.00 97.38 644 THR A O 1
ATOM 4993 N N . PRO A 1 645 ? 26.100 9.739 1.288 1.00 96.44 645 PRO A N 1
ATOM 4994 C CA . PRO A 1 645 ? 27.504 9.835 1.713 1.00 96.44 645 PRO A CA 1
ATOM 4995 C C . PRO A 1 645 ? 28.438 10.576 0.742 1.00 96.44 645 PRO A C 1
ATOM 4997 O O . PRO A 1 645 ? 29.341 11.284 1.179 1.00 96.44 645 PRO A O 1
ATOM 5000 N N . SER A 1 646 ? 28.222 10.437 -0.569 1.00 96.38 646 SER A N 1
ATOM 5001 C CA . SER A 1 646 ? 29.023 11.092 -1.617 1.00 96.38 646 SER A CA 1
ATOM 5002 C C . SER A 1 646 ? 28.567 12.504 -2.025 1.00 96.38 646 SER A C 1
ATOM 5004 O O . SER A 1 646 ? 29.201 13.125 -2.880 1.00 96.38 646 SER A O 1
ATOM 5006 N N . GLY A 1 647 ? 27.454 13.008 -1.480 1.00 97.75 647 GLY A N 1
ATOM 5007 C CA . GLY A 1 647 ? 26.804 14.248 -1.935 1.00 97.75 647 GLY A CA 1
ATOM 5008 C C . GLY A 1 647 ? 26.166 14.187 -3.336 1.00 97.75 647 GLY A C 1
ATOM 5009 O O . GLY A 1 647 ? 25.701 15.213 -3.835 1.00 97.75 647 GLY A O 1
ATOM 5010 N N . LYS A 1 648 ? 26.153 13.013 -3.984 1.00 98.25 648 LYS A N 1
ATOM 5011 C CA . LYS A 1 648 ? 25.771 12.772 -5.386 1.00 98.25 648 LYS A CA 1
ATOM 5012 C C . LYS A 1 648 ? 24.763 11.624 -5.512 1.00 98.25 648 LYS A C 1
ATOM 5014 O O . LYS A 1 648 ? 24.487 10.917 -4.555 1.00 98.25 648 LYS A O 1
ATOM 5019 N N . ILE A 1 649 ? 24.235 11.396 -6.715 1.00 98.75 649 ILE A N 1
ATOM 5020 C CA . ILE A 1 649 ? 23.342 10.258 -6.978 1.00 98.75 649 ILE A CA 1
ATOM 5021 C C . ILE A 1 649 ? 24.147 8.943 -6.947 1.00 98.75 649 ILE A C 1
ATOM 5023 O O . ILE A 1 649 ? 25.003 8.715 -7.806 1.00 98.75 649 ILE A O 1
ATOM 5027 N N . GLU A 1 650 ? 23.861 8.066 -5.982 1.00 98.56 650 GLU A N 1
ATOM 5028 C CA . GLU A 1 650 ? 24.577 6.796 -5.772 1.00 98.56 650 GLU A CA 1
ATOM 5029 C C . GLU A 1 650 ? 23.936 5.634 -6.548 1.00 98.56 650 GLU A C 1
ATOM 5031 O O . GLU A 1 650 ? 23.037 4.926 -6.083 1.00 98.56 650 GLU A O 1
ATOM 5036 N N . ILE A 1 651 ? 24.443 5.415 -7.763 1.00 98.56 651 ILE A N 1
ATOM 5037 C CA . ILE A 1 651 ? 24.117 4.245 -8.589 1.00 98.56 651 ILE A CA 1
ATOM 5038 C C . ILE A 1 651 ? 24.779 2.999 -7.984 1.00 98.56 651 ILE A C 1
ATOM 5040 O O . ILE A 1 651 ? 24.132 1.964 -7.838 1.00 98.56 651 ILE A O 1
ATOM 5044 N N . TYR A 1 652 ? 26.043 3.124 -7.569 1.00 98.44 652 TYR A N 1
ATOM 5045 C CA . TYR A 1 652 ? 26.694 2.207 -6.632 1.00 98.44 652 TYR A CA 1
ATOM 5046 C C . TYR A 1 652 ? 26.692 2.868 -5.254 1.00 98.44 652 TYR A C 1
ATOM 5048 O O . TYR A 1 652 ? 27.296 3.930 -5.105 1.00 98.44 652 TYR A O 1
ATOM 5056 N N . SER A 1 653 ? 26.061 2.248 -4.254 1.00 97.75 653 SER A N 1
ATOM 5057 C CA . SER A 1 653 ? 26.159 2.717 -2.866 1.00 97.75 653 SER A CA 1
ATOM 5058 C C . SER A 1 653 ? 27.047 1.788 -2.046 1.00 97.75 653 SER A C 1
ATOM 5060 O O . SER A 1 653 ? 26.757 0.599 -1.911 1.00 97.75 653 SER A O 1
ATOM 5062 N N . ALA A 1 654 ? 28.122 2.337 -1.476 1.00 96.12 654 ALA A N 1
ATOM 5063 C CA . ALA A 1 654 ? 29.061 1.579 -0.648 1.00 96.12 654 ALA A CA 1
ATOM 5064 C C . ALA A 1 654 ? 28.375 0.978 0.592 1.00 96.12 654 ALA A C 1
ATOM 5066 O O . ALA A 1 654 ? 28.586 -0.190 0.899 1.00 96.12 654 ALA A O 1
ATOM 5067 N N . GLN A 1 655 ? 27.446 1.719 1.207 1.00 96.50 655 GLN A N 1
ATOM 5068 C CA . GLN A 1 655 ? 26.675 1.246 2.363 1.00 96.50 655 GLN A CA 1
ATOM 5069 C C . GLN A 1 655 ? 25.862 -0.023 2.060 1.00 96.50 655 GLN A C 1
ATOM 5071 O O . GLN A 1 655 ? 25.663 -0.852 2.944 1.00 96.50 655 GLN A O 1
ATOM 5076 N N . LEU A 1 656 ? 25.398 -0.200 0.817 1.00 97.56 656 LEU A N 1
ATOM 5077 C CA . LEU A 1 656 ? 24.701 -1.420 0.403 1.00 97.56 656 LEU A CA 1
ATOM 5078 C C . LEU A 1 656 ? 25.655 -2.591 0.141 1.00 97.56 656 LEU A C 1
ATOM 5080 O O . LEU A 1 656 ? 25.249 -3.730 0.354 1.00 97.56 656 LEU A O 1
ATOM 5084 N N . ALA A 1 657 ? 26.907 -2.336 -0.255 1.00 96.81 657 ALA A N 1
ATOM 5085 C CA . ALA A 1 657 ? 27.938 -3.374 -0.303 1.00 96.81 657 ALA A CA 1
ATOM 5086 C C . ALA A 1 657 ? 28.300 -3.855 1.114 1.00 96.81 657 ALA A C 1
ATOM 5088 O O . ALA A 1 657 ? 28.336 -5.060 1.353 1.00 96.81 657 ALA A O 1
ATOM 5089 N N . ASP A 1 658 ? 28.475 -2.929 2.063 1.00 96.44 658 ASP A N 1
ATOM 5090 C CA . ASP A 1 658 ? 28.754 -3.252 3.470 1.00 96.44 658 ASP A CA 1
ATOM 5091 C C . ASP A 1 658 ? 27.610 -4.066 4.100 1.00 96.44 658 ASP A C 1
ATOM 5093 O O . ASP A 1 658 ? 27.847 -5.066 4.778 1.00 96.44 658 ASP A O 1
ATOM 5097 N N . ILE A 1 659 ? 26.353 -3.684 3.835 1.00 97.00 659 ILE A N 1
ATOM 5098 C CA . ILE A 1 659 ? 25.160 -4.425 4.274 1.00 97.00 659 ILE A CA 1
ATOM 5099 C C . ILE A 1 659 ? 25.106 -5.817 3.626 1.00 97.00 659 ILE A C 1
ATOM 5101 O O . ILE A 1 659 ? 24.934 -6.807 4.334 1.00 97.00 659 ILE A O 1
ATOM 5105 N N . ALA A 1 660 ? 25.300 -5.923 2.308 1.00 96.12 660 ALA A N 1
ATOM 5106 C CA . ALA A 1 660 ? 25.290 -7.207 1.600 1.00 96.12 660 ALA A CA 1
ATOM 5107 C C . ALA A 1 660 ? 26.400 -8.169 2.070 1.00 96.12 660 ALA A C 1
ATOM 5109 O O . ALA A 1 660 ? 26.218 -9.382 2.016 1.00 96.12 660 ALA A O 1
ATOM 5110 N N . ALA A 1 661 ? 27.526 -7.639 2.560 1.00 95.62 661 ALA A N 1
ATOM 5111 C CA . ALA A 1 661 ? 28.636 -8.419 3.105 1.00 95.62 661 ALA A CA 1
ATOM 5112 C C . ALA A 1 661 ? 28.490 -8.791 4.597 1.00 95.62 661 ALA A C 1
ATOM 5114 O O . ALA A 1 661 ? 29.264 -9.616 5.083 1.00 95.62 661 ALA A O 1
ATOM 5115 N N . SER A 1 662 ? 27.545 -8.189 5.333 1.00 96.00 662 SER A N 1
ATOM 5116 C CA . SER A 1 662 ? 27.427 -8.330 6.800 1.00 96.00 662 SER A CA 1
ATOM 5117 C C . SER A 1 662 ? 26.074 -8.836 7.310 1.00 96.00 662 SER A C 1
ATOM 5119 O O . SER A 1 662 ? 25.986 -9.264 8.460 1.00 96.00 662 SER A O 1
ATOM 5121 N N . TRP A 1 663 ? 25.014 -8.792 6.499 1.00 96.69 663 TRP A N 1
ATOM 5122 C CA . TRP A 1 663 ? 23.676 -9.234 6.903 1.00 96.69 663 TRP A CA 1
ATOM 5123 C C . TRP A 1 663 ? 23.443 -10.734 6.693 1.00 96.69 663 TRP A C 1
ATOM 5125 O O . TRP A 1 663 ? 23.902 -11.343 5.728 1.00 96.69 663 TRP A O 1
ATOM 5135 N N . GLU A 1 664 ? 22.650 -11.323 7.586 1.00 96.00 664 GLU A N 1
ATOM 5136 C CA . GLU A 1 664 ? 22.224 -12.721 7.506 1.00 96.00 664 GLU A CA 1
ATOM 5137 C C . GLU A 1 664 ? 21.014 -12.827 6.568 1.00 96.00 664 GLU A C 1
ATOM 5139 O O . GLU A 1 664 ? 19.870 -12.595 6.973 1.00 96.00 664 GLU A O 1
ATOM 5144 N N . LEU A 1 665 ? 21.266 -13.146 5.295 1.00 94.00 665 LEU A N 1
ATOM 5145 C CA . LEU A 1 665 ? 20.226 -13.270 4.272 1.00 94.00 665 LEU A CA 1
ATOM 5146 C C . LEU A 1 665 ? 19.756 -14.732 4.097 1.00 94.00 665 LEU A C 1
ATOM 5148 O O . LEU A 1 665 ? 20.588 -15.619 3.895 1.00 94.00 665 LEU A O 1
ATOM 5152 N N . PRO A 1 666 ? 18.436 -15.002 4.137 1.00 91.44 666 PRO A N 1
ATOM 5153 C CA . PRO A 1 666 ? 17.857 -16.281 3.724 1.00 91.44 666 PRO A CA 1
ATOM 5154 C C . PRO A 1 666 ? 18.177 -16.654 2.269 1.00 91.44 666 PRO A C 1
ATOM 5156 O O . PRO A 1 666 ? 18.368 -15.790 1.414 1.00 91.44 666 PRO A O 1
ATOM 5159 N N . GLU A 1 667 ? 18.146 -17.950 1.950 1.00 87.69 667 GLU A N 1
ATOM 5160 C CA . GLU A 1 667 ? 18.391 -18.437 0.587 1.00 87.69 667 GLU A CA 1
ATOM 5161 C C . GLU A 1 667 ? 17.432 -17.790 -0.435 1.00 87.69 667 GLU A C 1
ATOM 5163 O O . GLU A 1 667 ? 16.205 -17.826 -0.283 1.00 87.69 667 GLU A O 1
ATOM 5168 N N . GLY A 1 668 ? 18.005 -17.172 -1.473 1.00 85.50 668 GLY A N 1
ATOM 5169 C CA . GLY A 1 668 ? 17.282 -16.449 -2.525 1.00 85.50 668 GLY A CA 1
ATOM 5170 C C . GLY A 1 668 ? 16.979 -14.970 -2.235 1.00 85.50 668 GLY A C 1
ATOM 5171 O O . GLY A 1 668 ? 16.502 -14.280 -3.138 1.00 85.50 668 GLY A O 1
ATOM 5172 N N . ASP A 1 669 ? 17.267 -14.460 -1.032 1.00 94.00 669 ASP A N 1
ATOM 5173 C CA . ASP A 1 669 ? 17.234 -13.018 -0.753 1.00 94.00 669 ASP A CA 1
ATOM 5174 C C . ASP A 1 669 ? 18.520 -12.344 -1.266 1.00 94.00 669 ASP A C 1
ATOM 5176 O O . ASP A 1 669 ? 19.610 -12.906 -1.177 1.00 94.00 669 ASP A O 1
ATOM 5180 N N . VAL A 1 670 ? 18.400 -11.133 -1.823 1.00 95.50 670 VAL A N 1
ATOM 5181 C CA . VAL A 1 670 ? 19.518 -10.395 -2.440 1.00 95.50 670 VAL A CA 1
ATOM 5182 C C . VAL A 1 670 ? 19.513 -8.938 -1.984 1.00 95.50 670 VAL A C 1
ATOM 5184 O O . VAL A 1 670 ? 18.492 -8.257 -2.076 1.00 95.50 670 VAL A O 1
ATOM 5187 N N . ILE A 1 671 ? 20.678 -8.452 -1.557 1.00 97.50 671 ILE A N 1
ATOM 5188 C CA . ILE A 1 671 ? 21.008 -7.028 -1.423 1.00 97.50 671 ILE A CA 1
ATOM 5189 C C . ILE A 1 671 ? 22.242 -6.788 -2.299 1.00 97.50 671 ILE A C 1
ATOM 5191 O O . ILE A 1 671 ? 23.158 -7.604 -2.292 1.00 97.50 671 ILE A O 1
ATOM 5195 N N . ASP A 1 672 ? 22.253 -5.700 -3.069 1.00 97.50 672 ASP A N 1
ATOM 5196 C CA . ASP A 1 672 ? 23.316 -5.387 -4.030 1.00 97.50 672 ASP A CA 1
ATOM 5197 C C . ASP A 1 672 ? 23.592 -3.866 -4.031 1.00 97.50 672 ASP A C 1
ATOM 5199 O O . ASP A 1 672 ? 22.639 -3.075 -3.940 1.00 97.50 672 ASP A O 1
ATOM 5203 N N . PRO A 1 673 ? 24.861 -3.414 -4.113 1.00 97.50 673 PRO A N 1
ATOM 5204 C CA . PRO A 1 673 ? 25.188 -1.993 -4.237 1.00 97.50 673 PRO A CA 1
ATOM 5205 C C . PRO A 1 673 ? 24.636 -1.334 -5.508 1.00 97.50 673 PRO A C 1
ATOM 5207 O O . PRO A 1 673 ? 24.364 -0.129 -5.486 1.00 97.50 673 PRO A O 1
ATOM 5210 N N . LEU A 1 674 ? 24.405 -2.093 -6.581 1.00 98.12 674 LEU A N 1
ATOM 5211 C CA . LEU A 1 674 ? 23.806 -1.657 -7.841 1.00 98.12 674 LEU A CA 1
ATOM 5212 C C . LEU A 1 674 ? 22.295 -1.977 -7.918 1.00 98.12 674 LEU A C 1
ATOM 5214 O O . LEU A 1 674 ? 21.796 -2.888 -7.258 1.00 98.12 674 LEU A O 1
ATOM 5218 N N . PRO A 1 675 ? 21.529 -1.271 -8.771 1.00 97.19 675 PRO A N 1
ATOM 5219 C CA . PRO A 1 675 ? 20.144 -1.619 -9.091 1.00 97.19 675 PRO A CA 1
ATOM 5220 C C . PRO A 1 675 ? 20.058 -2.810 -10.065 1.00 97.19 675 PRO A C 1
ATOM 5222 O O . PRO A 1 675 ? 19.699 -2.655 -11.235 1.00 97.19 675 PRO A O 1
ATOM 5225 N N . VAL A 1 676 ? 20.418 -4.003 -9.586 1.00 97.44 676 VAL A N 1
ATOM 5226 C CA . VAL A 1 676 ? 20.385 -5.257 -10.359 1.00 97.44 676 VAL A CA 1
ATOM 5227 C C . VAL A 1 676 ? 18.983 -5.869 -10.437 1.00 97.44 676 VAL A C 1
ATOM 5229 O O . VAL A 1 676 ? 18.145 -5.680 -9.556 1.00 97.44 676 VAL A O 1
ATOM 5232 N N . TYR A 1 677 ? 18.725 -6.675 -11.467 1.00 96.69 677 TYR A N 1
ATOM 5233 C CA . TYR A 1 677 ? 17.594 -7.600 -11.461 1.00 96.69 677 TYR A CA 1
ATOM 5234 C C . TYR A 1 677 ? 17.923 -8.863 -10.651 1.00 96.69 677 TYR A C 1
ATOM 5236 O O . TYR A 1 677 ? 18.831 -9.611 -11.006 1.00 96.69 677 TYR A O 1
ATOM 5244 N N . SER A 1 678 ? 17.114 -9.131 -9.625 1.00 94.25 678 SER A N 1
ATOM 5245 C CA . SER A 1 678 ? 16.971 -10.443 -8.983 1.00 94.25 678 SER A CA 1
ATOM 5246 C C . SER A 1 678 ? 15.535 -10.935 -9.174 1.00 94.25 678 SER A C 1
ATOM 5248 O O . SER A 1 678 ? 14.607 -10.124 -9.156 1.00 94.25 678 SER A O 1
ATOM 5250 N N . ALA A 1 679 ? 15.329 -12.244 -9.335 1.00 90.31 679 ALA A N 1
ATOM 5251 C CA . ALA A 1 679 ? 13.986 -12.822 -9.411 1.00 90.31 679 ALA A CA 1
ATOM 5252 C C . ALA A 1 679 ? 13.277 -12.822 -8.041 1.00 90.31 679 ALA A C 1
ATOM 5254 O O . ALA A 1 679 ? 12.098 -12.475 -7.957 1.00 90.31 679 ALA A O 1
ATOM 5255 N N . GLY A 1 680 ? 13.999 -13.155 -6.966 1.00 91.56 680 GLY A N 1
ATOM 5256 C CA . GLY A 1 680 ? 13.418 -13.410 -5.645 1.00 91.56 680 GLY A CA 1
ATOM 5257 C C . GLY A 1 680 ? 12.439 -14.596 -5.627 1.00 91.56 680 GLY A C 1
ATOM 5258 O O . GLY A 1 680 ? 12.398 -15.403 -6.554 1.00 91.56 680 GLY A O 1
ATOM 5259 N N . PHE A 1 681 ? 11.653 -14.694 -4.554 1.00 93.56 681 PHE A N 1
ATOM 5260 C CA . PHE A 1 681 ? 10.709 -15.788 -4.296 1.00 93.56 681 PHE A CA 1
ATOM 5261 C C . PHE A 1 681 ? 9.279 -15.495 -4.786 1.00 93.56 681 PHE A C 1
ATOM 5263 O O . PHE A 1 681 ? 8.858 -14.342 -4.891 1.00 93.56 681 PHE A O 1
ATOM 5270 N N . GLU A 1 682 ? 8.516 -16.560 -5.043 1.00 92.62 682 GLU A N 1
ATOM 5271 C CA . GLU A 1 682 ? 7.131 -16.552 -5.543 1.00 92.62 682 GLU A CA 1
ATOM 5272 C C . GLU A 1 682 ? 6.943 -15.706 -6.818 1.00 92.62 682 GLU A C 1
ATOM 5274 O O . GLU A 1 682 ? 5.947 -14.995 -6.995 1.00 92.62 682 GLU A O 1
ATOM 5279 N N . ASN A 1 683 ? 7.928 -15.786 -7.719 1.00 88.12 683 ASN A N 1
ATOM 5280 C CA . ASN A 1 683 ? 8.024 -14.983 -8.938 1.00 88.12 683 ASN A CA 1
ATOM 5281 C C . ASN A 1 683 ? 8.207 -15.856 -10.205 1.00 88.12 683 ASN A C 1
ATOM 5283 O O . ASN A 1 683 ? 8.160 -17.086 -10.156 1.00 88.12 683 ASN A O 1
ATOM 5287 N N . VAL A 1 684 ? 8.373 -15.227 -11.372 1.00 83.12 684 VAL A N 1
ATOM 5288 C CA . VAL A 1 684 ? 8.553 -15.898 -12.669 1.00 83.12 684 VAL A CA 1
ATOM 5289 C C . VAL A 1 684 ? 9.773 -16.829 -12.641 1.00 83.12 684 VAL A C 1
ATOM 5291 O O . VAL A 1 684 ? 10.906 -16.365 -12.564 1.00 83.12 684 VAL A O 1
ATOM 5294 N N . GLY A 1 685 ? 9.532 -18.138 -12.766 1.00 84.69 685 GLY A N 1
ATOM 5295 C CA . GLY A 1 685 ? 10.573 -19.176 -12.766 1.00 84.69 685 GLY A CA 1
ATOM 5296 C C . GLY A 1 685 ? 10.774 -19.896 -11.427 1.00 84.69 685 GLY A C 1
ATOM 5297 O O . GLY A 1 685 ? 11.563 -20.833 -11.377 1.00 84.69 685 GLY A O 1
ATOM 5298 N N . ASP A 1 686 ? 10.056 -19.507 -10.369 1.00 91.56 686 ASP A N 1
ATOM 5299 C CA . ASP A 1 686 ? 10.058 -20.215 -9.084 1.00 91.56 686 ASP A CA 1
ATOM 5300 C C . ASP A 1 686 ? 9.451 -21.636 -9.234 1.00 91.56 686 ASP A C 1
ATOM 5302 O O . ASP A 1 686 ? 8.336 -21.754 -9.760 1.00 91.56 686 ASP A O 1
ATOM 5306 N N . PRO A 1 687 ? 10.121 -22.716 -8.773 1.00 91.69 687 PRO A N 1
ATOM 5307 C CA . PRO A 1 687 ? 9.599 -24.087 -8.836 1.00 91.69 687 PRO A CA 1
ATOM 5308 C C . PRO A 1 687 ? 8.223 -24.283 -8.180 1.00 91.69 687 PRO A C 1
ATOM 5310 O O . PRO A 1 687 ? 7.459 -25.158 -8.588 1.00 91.69 687 PRO A O 1
ATOM 5313 N N . LEU A 1 688 ? 7.847 -23.445 -7.207 1.00 91.50 688 LEU A N 1
ATOM 5314 C CA . LEU A 1 688 ? 6.522 -23.479 -6.584 1.00 91.50 688 LEU A CA 1
ATOM 5315 C C . LEU A 1 688 ? 5.388 -23.232 -7.600 1.00 91.50 688 LEU A C 1
ATOM 5317 O O . LEU A 1 688 ? 4.250 -23.645 -7.359 1.00 91.50 688 LEU A O 1
ATOM 5321 N N . ALA A 1 689 ? 5.682 -22.639 -8.762 1.00 89.75 689 ALA A N 1
ATOM 5322 C CA . ALA A 1 689 ? 4.727 -22.462 -9.853 1.00 89.75 689 ALA A CA 1
ATOM 5323 C C . ALA A 1 689 ? 4.221 -23.790 -10.455 1.00 89.75 689 ALA A C 1
ATOM 5325 O O . ALA A 1 689 ? 3.139 -23.805 -11.038 1.00 89.75 689 ALA A O 1
ATOM 5326 N N . GLU A 1 690 ? 4.925 -24.917 -10.277 1.00 89.75 690 GLU A N 1
ATOM 5327 C CA . GLU A 1 690 ? 4.406 -26.243 -10.659 1.00 89.75 690 GLU A CA 1
ATOM 5328 C C . GLU A 1 690 ? 3.161 -26.628 -9.841 1.00 89.75 690 GLU A C 1
ATOM 5330 O O . GLU A 1 690 ? 2.214 -27.224 -10.359 1.00 89.75 690 GLU A O 1
ATOM 5335 N N . LYS A 1 691 ? 3.137 -26.232 -8.562 1.00 90.06 691 LYS A N 1
ATOM 5336 C CA . LYS A 1 691 ? 2.020 -26.440 -7.630 1.00 90.06 691 LYS A CA 1
ATOM 5337 C C . LYS A 1 691 ? 0.975 -25.325 -7.741 1.00 90.06 691 LYS A C 1
ATOM 5339 O O . LYS A 1 691 ? -0.228 -25.588 -7.748 1.00 90.06 691 LYS A O 1
ATOM 5344 N N . TRP A 1 692 ? 1.440 -24.081 -7.847 1.00 94.75 692 TRP A N 1
ATOM 5345 C CA . TRP A 1 692 ? 0.644 -22.855 -7.780 1.00 94.75 692 TRP A CA 1
ATOM 5346 C C . TRP A 1 692 ? 0.852 -21.981 -9.045 1.00 94.75 692 TRP A C 1
ATOM 5348 O O . TRP A 1 692 ? 1.537 -20.962 -8.996 1.00 94.75 692 TRP A O 1
ATOM 5358 N N . PRO A 1 693 ? 0.274 -22.355 -10.206 1.00 93.75 693 PRO A N 1
ATOM 5359 C CA . PRO A 1 693 ? 0.679 -21.862 -11.533 1.00 93.75 693 PRO A CA 1
ATOM 5360 C C . PRO A 1 693 ? 0.127 -20.481 -11.941 1.00 93.75 693 PRO A C 1
ATOM 5362 O O . PRO A 1 693 ? 0.012 -20.195 -13.135 1.00 93.75 693 PRO A O 1
ATOM 5365 N N . LEU A 1 694 ? -0.281 -19.635 -10.992 1.00 96.31 694 LEU A N 1
ATOM 5366 C CA . LEU A 1 694 ? -0.726 -18.262 -11.254 1.00 96.31 694 LEU A CA 1
ATOM 5367 C C . LEU A 1 694 ? -0.078 -17.294 -10.266 1.00 96.31 694 LEU A C 1
ATOM 5369 O O . LEU A 1 694 ? -0.187 -17.487 -9.056 1.00 96.31 694 LEU A O 1
ATOM 5373 N N . GLN A 1 695 ? 0.505 -16.206 -10.772 1.00 96.06 695 GLN A N 1
ATOM 5374 C CA . GLN A 1 695 ? 0.909 -15.084 -9.923 1.00 96.06 695 GLN A CA 1
ATOM 5375 C C . GLN A 1 695 ? -0.336 -14.293 -9.496 1.00 96.06 695 GLN A C 1
ATOM 5377 O O . GLN A 1 695 ? -1.148 -13.900 -10.338 1.00 96.06 695 GLN A O 1
ATOM 5382 N N . LEU A 1 696 ? -0.486 -14.038 -8.196 1.00 96.81 696 LEU A N 1
ATOM 5383 C CA . LEU A 1 696 ? -1.552 -13.210 -7.633 1.00 96.81 696 LEU A CA 1
ATOM 5384 C C . LEU A 1 696 ? -1.005 -11.835 -7.250 1.00 96.81 696 LEU A C 1
ATOM 5386 O O . LEU A 1 696 ? -0.255 -11.705 -6.283 1.00 96.81 696 LEU A O 1
ATOM 5390 N N . THR A 1 697 ? -1.442 -10.801 -7.969 1.00 94.12 697 THR A N 1
ATOM 5391 C CA . THR A 1 697 ? -1.107 -9.404 -7.665 1.00 94.12 697 THR A CA 1
ATOM 5392 C C . THR A 1 697 ? -2.261 -8.657 -6.986 1.00 94.12 697 THR A C 1
ATOM 5394 O O . THR A 1 697 ? -3.445 -8.952 -7.187 1.00 94.12 697 THR A O 1
ATOM 5397 N N . GLY A 1 698 ? -1.912 -7.678 -6.153 1.00 94.00 698 GLY A N 1
ATOM 5398 C CA . GLY A 1 698 ? -2.854 -6.792 -5.480 1.00 94.00 698 GLY A CA 1
ATOM 5399 C C . GLY A 1 698 ? -3.043 -5.483 -6.239 1.00 94.00 698 GLY A C 1
ATOM 5400 O O . GLY A 1 698 ? -2.152 -5.009 -6.938 1.00 94.00 698 GLY A O 1
ATOM 5401 N N . PHE A 1 699 ? -4.206 -4.854 -6.079 1.00 93.56 699 PHE A N 1
ATOM 5402 C CA . PHE A 1 699 ? -4.396 -3.468 -6.512 1.00 93.56 699 PHE A CA 1
ATOM 5403 C C . PHE A 1 699 ? -5.329 -2.705 -5.571 1.00 93.56 699 PHE A C 1
ATOM 5405 O O . PHE A 1 699 ? -6.350 -3.234 -5.126 1.00 93.56 699 PHE A O 1
ATOM 5412 N N . HIS A 1 700 ? -4.996 -1.446 -5.272 1.00 92.12 700 HIS A N 1
ATOM 5413 C CA . HIS A 1 700 ? -5.881 -0.559 -4.516 1.00 92.12 700 HIS A CA 1
ATOM 5414 C C . HIS A 1 700 ? -7.194 -0.367 -5.281 1.00 92.12 700 HIS A C 1
ATOM 5416 O O . HIS A 1 700 ? -7.200 0.068 -6.434 1.00 92.12 700 HIS A O 1
ATOM 5422 N N . TYR A 1 701 ? -8.317 -0.682 -4.638 1.00 88.38 701 TYR A N 1
ATOM 5423 C CA . TYR A 1 701 ? -9.597 -0.756 -5.328 1.00 88.38 701 TYR A CA 1
ATOM 5424 C C . TYR A 1 701 ? -10.430 0.520 -5.179 1.00 88.38 701 TYR A C 1
ATOM 5426 O O . TYR A 1 701 ? -10.701 0.964 -4.064 1.00 88.38 701 TYR A O 1
ATOM 5434 N N . LYS A 1 702 ? -10.916 1.060 -6.307 1.00 89.56 702 LYS A N 1
ATOM 5435 C CA . LYS A 1 702 ? -11.646 2.342 -6.414 1.00 89.56 702 LYS A CA 1
ATOM 5436 C C . LYS A 1 702 ? -12.752 2.576 -5.371 1.00 89.56 702 LYS A C 1
ATOM 5438 O O . LYS A 1 702 ? -12.973 3.715 -4.971 1.00 89.56 702 LYS A O 1
ATOM 5443 N N . ALA A 1 703 ? -13.419 1.518 -4.905 1.00 90.50 703 ALA A N 1
ATOM 5444 C CA . ALA A 1 703 ? -14.489 1.573 -3.903 1.00 90.50 703 ALA A CA 1
ATOM 5445 C C . ALA A 1 703 ? -14.035 2.068 -2.515 1.00 90.50 703 ALA A C 1
ATOM 5447 O O . ALA A 1 703 ? -14.870 2.401 -1.677 1.00 90.50 703 ALA A O 1
ATOM 5448 N N . ARG A 1 704 ? -12.729 2.037 -2.236 1.00 92.19 704 ARG A N 1
ATOM 5449 C CA . ARG A 1 704 ? -12.155 2.148 -0.891 1.00 92.19 704 ARG A CA 1
ATOM 5450 C C . ARG A 1 704 ? -10.743 2.738 -0.925 1.00 92.19 704 ARG A C 1
ATOM 5452 O O . ARG A 1 704 ? -10.237 3.121 -1.980 1.00 92.19 704 ARG A O 1
ATOM 5459 N N . THR A 1 705 ? -10.142 2.882 0.246 1.00 92.06 705 THR A N 1
ATOM 5460 C CA . THR A 1 705 ? -8.760 3.344 0.426 1.00 92.06 705 THR A CA 1
ATOM 5461 C C . THR A 1 705 ? -8.127 2.423 1.455 1.00 92.06 705 THR A C 1
ATOM 5463 O O . THR A 1 705 ? -8.539 2.460 2.616 1.00 92.06 705 THR A O 1
ATOM 5466 N N . HIS A 1 706 ? -7.226 1.535 1.026 1.00 92.56 706 HIS A N 1
ATOM 5467 C CA . HIS A 1 706 ? -6.931 0.298 1.761 1.00 92.56 706 HIS A CA 1
ATOM 5468 C C . HIS A 1 706 ? -8.269 -0.385 2.124 1.00 92.56 706 HIS A C 1
ATOM 5470 O O . HIS A 1 706 ? -9.123 -0.567 1.251 1.00 92.56 706 HIS A O 1
ATOM 5476 N N . SER A 1 707 ? -8.536 -0.674 3.402 1.00 94.19 707 SER A N 1
ATOM 5477 C CA . SER A 1 707 ? -9.855 -1.142 3.868 1.00 94.19 707 SER A CA 1
ATOM 5478 C C . SER A 1 707 ? -10.852 -0.052 4.280 1.00 94.19 707 SER A C 1
ATOM 5480 O O . SER A 1 707 ? -12.001 -0.379 4.581 1.00 94.19 707 SER A O 1
ATOM 5482 N N . THR A 1 708 ? -10.491 1.232 4.318 1.00 93.31 708 THR A N 1
ATOM 5483 C CA . THR A 1 708 ? -11.452 2.288 4.690 1.00 93.31 708 THR A CA 1
ATOM 5484 C C . THR A 1 708 ? -12.539 2.411 3.620 1.00 93.31 708 THR A C 1
ATOM 5486 O O . THR A 1 708 ? -12.238 2.402 2.430 1.00 93.31 708 THR A O 1
ATOM 5489 N N . TYR A 1 709 ? -13.804 2.515 4.046 1.00 93.19 709 TYR A N 1
ATOM 5490 C CA . TYR A 1 709 ? -15.035 2.321 3.248 1.00 93.19 709 TYR A CA 1
ATOM 5491 C C . TYR A 1 709 ? -15.377 0.869 2.854 1.00 93.19 709 TYR A C 1
ATOM 5493 O O . TYR A 1 709 ? -16.411 0.647 2.225 1.00 93.19 709 TYR A O 1
ATOM 5501 N N . GLY A 1 710 ? -14.601 -0.136 3.279 1.00 92.31 710 GLY A N 1
ATOM 5502 C CA . GLY A 1 710 ? -14.860 -1.558 2.994 1.00 92.31 710 GLY A CA 1
ATOM 5503 C C . GLY A 1 710 ? -16.182 -2.127 3.540 1.00 92.31 710 GLY A C 1
ATOM 5504 O O . GLY A 1 710 ? -16.526 -3.265 3.223 1.00 92.31 710 GLY A O 1
ATOM 5505 N N . ASN A 1 711 ? -16.959 -1.340 4.291 1.00 91.75 711 ASN A N 1
ATOM 5506 C CA . ASN A 1 711 ? -18.307 -1.651 4.770 1.00 91.75 711 ASN A CA 1
ATOM 5507 C C . ASN A 1 711 ? -19.441 -0.785 4.176 1.00 91.75 711 ASN A C 1
ATOM 5509 O O . ASN A 1 711 ? -20.597 -0.962 4.557 1.00 91.75 711 ASN A O 1
ATOM 5513 N N . VAL A 1 712 ? -19.164 0.129 3.237 1.00 93.06 712 VAL A N 1
ATOM 5514 C CA . VAL A 1 712 ? -20.205 0.999 2.658 1.00 93.06 712 VAL A CA 1
ATOM 5515 C C . VAL A 1 712 ? -20.985 0.281 1.551 1.00 93.06 712 VAL A C 1
ATOM 5517 O O . VAL A 1 712 ? -20.435 -0.094 0.516 1.00 93.06 712 VAL A O 1
ATOM 5520 N N . ASP A 1 713 ? -22.293 0.137 1.765 1.00 87.56 713 ASP A N 1
ATOM 5521 C CA . ASP A 1 713 ? -23.242 -0.605 0.928 1.00 87.56 713 ASP A CA 1
ATOM 5522 C C . ASP A 1 713 ? -23.269 -0.140 -0.537 1.00 87.56 713 ASP A C 1
ATOM 5524 O O . ASP A 1 713 ? -23.060 -0.934 -1.456 1.00 87.56 713 ASP A O 1
ATOM 5528 N N . VAL A 1 714 ? -23.447 1.164 -0.763 1.00 87.94 714 VAL A N 1
ATOM 5529 C CA . VAL A 1 714 ? -23.524 1.745 -2.112 1.00 87.94 714 VAL A CA 1
ATOM 5530 C C . VAL A 1 714 ? -22.214 1.601 -2.884 1.00 87.94 714 VAL A C 1
ATOM 5532 O O . VAL A 1 714 ? -22.241 1.435 -4.102 1.00 87.94 714 VAL A O 1
ATOM 5535 N N . LEU A 1 715 ? -21.072 1.586 -2.188 1.00 91.69 715 LEU A N 1
ATOM 5536 C CA . LEU A 1 715 ? -19.759 1.420 -2.810 1.00 91.69 715 LEU A CA 1
ATOM 5537 C C . LEU A 1 715 ? -19.468 -0.048 -3.141 1.00 91.69 715 LEU A C 1
ATOM 5539 O O . LEU A 1 715 ? -18.976 -0.316 -4.232 1.00 91.69 715 LEU A O 1
ATOM 5543 N N . LYS A 1 716 ? -19.866 -1.000 -2.282 1.00 87.62 716 LYS A N 1
ATOM 5544 C CA . LYS A 1 716 ? -19.860 -2.440 -2.615 1.00 87.62 716 LYS A CA 1
ATOM 5545 C C . LYS A 1 716 ? -20.749 -2.763 -3.821 1.00 87.62 716 LYS A C 1
ATOM 5547 O O . LYS A 1 716 ? -20.405 -3.630 -4.618 1.00 87.62 716 LYS A O 1
ATOM 5552 N N . SER A 1 717 ? -21.892 -2.085 -3.949 1.00 84.38 717 SER A N 1
ATOM 5553 C CA . SER A 1 717 ? -22.836 -2.303 -5.052 1.00 84.38 717 SER A CA 1
ATOM 5554 C C . SER A 1 717 ? -22.327 -1.728 -6.380 1.00 84.38 717 SER A C 1
ATOM 5556 O O . SER A 1 717 ? -22.315 -2.433 -7.389 1.00 84.38 717 SER A O 1
ATOM 5558 N N . ALA A 1 718 ? -21.850 -0.476 -6.372 1.00 85.12 718 ALA A N 1
ATOM 5559 C CA . ALA A 1 718 ? -21.316 0.201 -7.557 1.00 85.12 718 ALA A CA 1
ATOM 5560 C C . ALA A 1 718 ? -19.950 -0.346 -8.010 1.00 85.12 718 ALA A C 1
ATOM 5562 O O . ALA A 1 718 ? -19.578 -0.218 -9.175 1.00 85.12 718 ALA A O 1
ATOM 5563 N N . CYS A 1 719 ? -19.178 -0.922 -7.089 1.00 89.25 719 CYS A N 1
ATOM 5564 C CA . CYS A 1 719 ? -17.841 -1.455 -7.319 1.00 89.25 719 CYS A CA 1
ATOM 5565 C C . CYS A 1 719 ? -17.717 -2.787 -6.563 1.00 89.25 719 CYS A C 1
ATOM 5567 O O . CYS A 1 719 ? -17.319 -2.833 -5.396 1.00 89.25 719 CYS A O 1
ATOM 5569 N N . ARG A 1 720 ? -18.119 -3.875 -7.229 1.00 87.62 720 ARG A N 1
ATOM 5570 C CA . ARG A 1 720 ? -18.136 -5.229 -6.660 1.00 87.62 720 ARG A CA 1
ATOM 5571 C C . ARG A 1 720 ? -16.723 -5.774 -6.480 1.00 87.62 720 ARG A C 1
ATOM 5573 O O . ARG A 1 720 ? -15.859 -5.569 -7.328 1.00 87.62 720 ARG A O 1
ATOM 5580 N N . GLN A 1 721 ? -16.499 -6.514 -5.397 1.00 93.25 721 GLN A N 1
ATOM 5581 C CA . GLN A 1 721 ? -15.260 -7.268 -5.236 1.00 93.25 721 GLN A CA 1
ATOM 5582 C C . GLN A 1 721 ? -15.301 -8.513 -6.126 1.00 93.25 721 GLN A C 1
ATOM 5584 O O . GLN A 1 721 ? -16.186 -9.354 -5.982 1.00 93.25 721 GLN A O 1
ATOM 5589 N N . GLU A 1 722 ? -14.338 -8.615 -7.036 1.00 93.94 722 GLU A N 1
ATOM 5590 C CA . GLU A 1 722 ? -14.232 -9.675 -8.040 1.00 93.94 722 GLU A CA 1
ATOM 5591 C C . GLU A 1 722 ? -12.748 -9.976 -8.294 1.00 93.94 722 GLU A C 1
ATOM 5593 O O . GLU A 1 722 ? -11.915 -9.063 -8.265 1.00 93.94 722 GLU A O 1
ATOM 5598 N N . MET A 1 723 ? -12.408 -11.235 -8.573 1.00 96.56 723 MET A N 1
ATOM 5599 C CA . MET A 1 723 ? -11.053 -11.623 -8.983 1.00 96.56 723 MET A CA 1
ATOM 5600 C C . MET A 1 723 ? -10.916 -11.498 -10.502 1.00 96.56 723 MET A C 1
ATOM 5602 O O . MET A 1 723 ? -11.670 -12.128 -11.240 1.00 96.56 723 MET A O 1
ATOM 5606 N N . TRP A 1 724 ? -9.952 -10.714 -10.978 1.00 97.44 724 TRP A N 1
ATOM 5607 C CA . TRP A 1 724 ? -9.681 -10.551 -12.407 1.00 97.44 724 TRP A CA 1
ATOM 5608 C C . TRP A 1 724 ? -8.842 -11.730 -12.909 1.00 97.44 724 TRP A C 1
ATOM 5610 O O . TRP A 1 724 ? -7.820 -12.058 -12.306 1.00 97.44 724 TRP A O 1
ATOM 5620 N N . ILE A 1 725 ? -9.259 -12.341 -14.020 1.00 96.94 725 ILE A N 1
ATOM 5621 C CA . ILE A 1 725 ? -8.558 -13.450 -14.683 1.00 96.94 725 ILE A CA 1
ATOM 5622 C C . ILE A 1 725 ? -8.619 -13.293 -16.206 1.00 96.94 725 ILE A C 1
ATOM 5624 O O . ILE A 1 725 ? -9.653 -12.916 -16.766 1.00 96.94 725 ILE A O 1
ATOM 5628 N N . ASN A 1 726 ? -7.509 -13.591 -16.881 1.00 97.25 726 ASN A N 1
ATOM 5629 C CA . ASN A 1 726 ? -7.422 -13.552 -18.338 1.00 97.25 726 ASN A CA 1
ATOM 5630 C C . ASN A 1 726 ? -8.320 -14.639 -18.989 1.00 97.25 726 ASN A C 1
ATOM 5632 O O . ASN A 1 726 ? -8.401 -15.750 -18.454 1.00 97.25 726 ASN A O 1
ATOM 5636 N N . PRO A 1 727 ? -8.963 -14.385 -20.151 1.00 88.75 727 PRO A N 1
ATOM 5637 C CA . PRO A 1 727 ? -9.808 -15.367 -20.832 1.00 88.75 727 PRO A CA 1
ATOM 5638 C C . PRO A 1 727 ? -9.138 -16.718 -21.108 1.00 88.75 727 PRO A C 1
ATOM 5640 O O . PRO A 1 727 ? -9.797 -17.742 -20.945 1.00 88.75 727 PRO A O 1
ATOM 5643 N N . PHE A 1 728 ? -7.845 -16.756 -21.453 1.00 87.75 728 PHE A N 1
ATOM 5644 C CA . PHE A 1 728 ? -7.137 -18.018 -21.703 1.00 87.75 728 PHE A CA 1
ATOM 5645 C C . PHE A 1 728 ? -7.019 -18.873 -20.433 1.00 87.75 728 PHE A C 1
ATOM 5647 O O . PHE A 1 728 ? -7.249 -20.083 -20.466 1.00 87.75 728 PHE A O 1
ATOM 5654 N N . ASP A 1 729 ? -6.715 -18.254 -19.293 1.00 92.44 729 ASP A N 1
ATOM 5655 C CA . ASP A 1 729 ? -6.588 -18.953 -18.012 1.00 92.44 729 ASP A CA 1
ATOM 5656 C C . ASP A 1 729 ? -7.931 -19.338 -17.396 1.00 92.44 729 ASP A C 1
ATOM 5658 O O . ASP A 1 729 ? -8.023 -20.390 -16.758 1.00 92.44 729 ASP A O 1
ATOM 5662 N N . ALA A 1 730 ? -8.973 -18.543 -17.646 1.00 85.62 730 ALA A N 1
ATOM 5663 C CA . ALA A 1 730 ? -10.350 -18.878 -17.308 1.00 85.62 730 ALA A CA 1
ATOM 5664 C C . ALA A 1 730 ? -10.870 -20.058 -18.151 1.00 85.62 730 ALA A C 1
ATOM 5666 O O . ALA A 1 730 ? -11.421 -21.010 -17.597 1.00 85.62 730 ALA A O 1
ATOM 5667 N N . GLN A 1 731 ? -10.623 -20.052 -19.468 1.00 84.44 731 GLN A N 1
ATOM 5668 C CA . GLN A 1 731 ? -11.017 -21.122 -20.392 1.00 84.44 731 GLN A CA 1
ATOM 5669 C C . GLN A 1 731 ? -10.370 -22.460 -20.013 1.00 84.44 731 GLN A C 1
ATOM 5671 O O . GLN A 1 731 ? -11.082 -23.452 -19.856 1.00 84.44 731 GLN A O 1
ATOM 5676 N N . ARG A 1 732 ? -9.048 -22.480 -19.776 1.00 82.12 732 ARG A N 1
ATOM 5677 C CA . ARG A 1 732 ? -8.303 -23.669 -19.307 1.00 82.12 732 ARG A CA 1
ATOM 5678 C C . ARG A 1 732 ? -8.882 -24.276 -18.023 1.00 82.12 732 ARG A C 1
ATOM 5680 O O . ARG A 1 732 ? -8.812 -25.485 -17.832 1.00 82.12 732 ARG A O 1
ATOM 5687 N N . ARG A 1 733 ? -9.464 -23.444 -17.151 1.00 87.81 733 ARG A N 1
ATOM 5688 C CA . ARG A 1 733 ? -10.028 -23.832 -15.844 1.00 87.81 733 ARG A CA 1
ATOM 5689 C C . ARG A 1 733 ? -11.552 -24.032 -15.863 1.00 87.81 733 ARG A C 1
ATOM 5691 O O . ARG A 1 733 ? -12.130 -24.418 -14.848 1.00 87.81 733 ARG A O 1
ATOM 5698 N N . GLY A 1 734 ? -12.216 -23.803 -17.000 1.00 81.94 734 GLY A N 1
ATOM 5699 C CA . GLY A 1 734 ? -13.674 -23.905 -17.134 1.00 81.94 734 GLY A CA 1
ATOM 5700 C C . GLY A 1 734 ? -14.453 -22.856 -16.329 1.00 81.94 734 GLY A C 1
ATOM 5701 O O . GLY A 1 734 ? -15.542 -23.157 -15.835 1.00 81.94 734 GLY A O 1
ATOM 5702 N N . ILE A 1 735 ? -13.880 -21.660 -16.170 1.00 84.00 735 ILE A N 1
ATOM 5703 C CA . ILE A 1 735 ? -14.438 -20.525 -15.422 1.00 84.00 735 ILE A CA 1
ATOM 5704 C C . ILE A 1 735 ? -15.104 -19.553 -16.405 1.00 84.00 735 ILE A C 1
ATOM 5706 O O . ILE A 1 735 ? -14.468 -19.083 -17.347 1.00 84.00 735 ILE A O 1
ATOM 5710 N N . ALA A 1 736 ? -16.372 -19.222 -16.168 1.00 80.75 736 ALA A N 1
ATOM 5711 C CA . ALA A 1 736 ? -17.101 -18.169 -16.870 1.00 80.75 736 ALA A CA 1
ATOM 5712 C C . ALA A 1 736 ? -17.174 -16.883 -16.026 1.00 80.75 736 ALA A C 1
ATOM 5714 O O . ALA A 1 736 ? -16.985 -16.894 -14.809 1.00 80.75 736 ALA A O 1
ATOM 5715 N N . ASN A 1 737 ? -17.480 -15.754 -16.669 1.00 83.81 737 ASN A N 1
ATOM 5716 C CA . ASN A 1 737 ? -17.647 -14.486 -15.962 1.00 83.81 737 ASN A CA 1
ATOM 5717 C C . ASN A 1 737 ? -18.835 -14.543 -14.984 1.00 83.81 737 ASN A C 1
ATOM 5719 O O . ASN A 1 737 ? -19.952 -14.878 -15.376 1.00 83.81 737 ASN A O 1
ATOM 5723 N N . GLY A 1 738 ? -18.598 -14.179 -13.725 1.00 79.50 738 GLY A N 1
ATOM 5724 C CA . GLY A 1 738 ? -19.577 -14.224 -12.640 1.00 79.50 738 GLY A CA 1
ATOM 5725 C C . GLY A 1 738 ? -19.676 -15.567 -11.907 1.00 79.50 738 GLY A C 1
ATOM 5726 O O . GLY A 1 738 ? -20.446 -15.656 -10.950 1.00 79.50 738 GLY A O 1
ATOM 5727 N N . ASP A 1 739 ? -18.921 -16.601 -12.298 1.00 80.38 739 ASP A N 1
ATOM 5728 C CA . ASP A 1 739 ? -18.808 -17.842 -11.516 1.00 80.38 739 ASP A CA 1
ATOM 5729 C C . ASP A 1 739 ? -18.183 -17.582 -10.139 1.00 80.38 739 ASP A C 1
ATOM 5731 O O . ASP A 1 739 ? -17.253 -16.785 -10.026 1.00 80.38 739 ASP A O 1
ATOM 5735 N N . GLU A 1 740 ? -18.644 -18.292 -9.101 1.00 84.50 740 GLU A N 1
ATOM 5736 C CA . GLU A 1 740 ? -17.892 -18.363 -7.843 1.00 84.50 740 GLU A CA 1
ATOM 5737 C C . GLU A 1 740 ? -16.646 -19.232 -8.057 1.00 84.50 740 GLU A C 1
ATOM 5739 O O . GLU A 1 740 ? -16.724 -20.363 -8.551 1.00 84.50 740 GLU A O 1
ATOM 5744 N N . VAL A 1 741 ? -15.494 -18.693 -7.674 1.00 88.94 741 VAL A N 1
ATOM 5745 C CA . VAL A 1 741 ? -14.198 -19.364 -7.709 1.00 88.94 741 VAL A CA 1
ATOM 5746 C C . VAL A 1 741 ? -13.587 -19.414 -6.318 1.00 88.94 741 VAL A C 1
ATOM 5748 O O . VAL A 1 741 ? -13.783 -18.505 -5.510 1.00 88.94 741 VAL A O 1
ATOM 5751 N N . ARG A 1 742 ? -12.809 -20.466 -6.066 1.00 94.00 742 ARG A N 1
ATOM 5752 C CA . ARG A 1 742 ? -11.833 -20.506 -4.981 1.00 94.00 742 ARG A CA 1
ATOM 5753 C C . ARG A 1 742 ? -10.463 -20.071 -5.494 1.00 94.00 742 ARG A C 1
ATOM 5755 O O . ARG A 1 742 ? -10.070 -20.449 -6.597 1.00 94.00 742 ARG A O 1
ATOM 5762 N N . ILE A 1 743 ? -9.760 -19.297 -4.678 1.00 97.06 743 ILE A N 1
ATOM 5763 C CA . ILE A 1 743 ? -8.397 -18.800 -4.886 1.00 97.06 743 ILE A CA 1
ATOM 5764 C C . ILE A 1 743 ? -7.605 -19.281 -3.675 1.00 97.06 743 ILE A C 1
ATOM 5766 O O . ILE A 1 743 ? -7.999 -18.965 -2.551 1.00 97.06 743 ILE A O 1
ATOM 5770 N N . PHE A 1 744 ? -6.562 -20.083 -3.870 1.00 96.81 744 PHE A N 1
ATOM 5771 C CA . PHE A 1 744 ? -5.913 -20.770 -2.753 1.00 96.81 744 PHE A CA 1
ATOM 5772 C C . PHE A 1 744 ? -4.434 -21.067 -2.985 1.00 96.81 744 PHE A C 1
ATOM 5774 O O . PHE A 1 744 ? -3.968 -21.188 -4.119 1.00 96.81 744 PHE A O 1
ATOM 5781 N N . ASN A 1 745 ? -3.725 -21.195 -1.870 1.00 96.00 745 ASN A N 1
ATOM 5782 C CA . ASN A 1 745 ? -2.393 -21.774 -1.735 1.00 96.00 745 ASN A CA 1
ATOM 5783 C C . ASN A 1 745 ? -2.269 -22.361 -0.314 1.00 96.00 745 ASN A C 1
ATOM 5785 O O . ASN A 1 745 ? -3.265 -22.460 0.404 1.00 96.00 745 ASN A O 1
ATOM 5789 N N . ASP A 1 746 ? -1.066 -22.732 0.124 1.00 92.75 746 ASP A N 1
ATOM 5790 C CA . ASP A 1 746 ? -0.842 -23.339 1.449 1.00 92.75 746 ASP A CA 1
ATOM 5791 C C . ASP A 1 746 ? -1.180 -22.421 2.647 1.00 92.75 746 ASP A C 1
ATOM 5793 O O . ASP A 1 746 ? -1.210 -22.884 3.784 1.00 92.75 746 ASP A O 1
ATOM 5797 N N . ARG A 1 747 ? -1.439 -21.124 2.418 1.00 95.19 747 ARG A N 1
ATOM 5798 C CA . ARG A 1 747 ? -1.699 -20.126 3.472 1.00 95.19 747 ARG A CA 1
ATOM 5799 C C . ARG A 1 747 ? -3.191 -19.908 3.750 1.00 95.19 747 ARG A C 1
ATOM 5801 O O . ARG A 1 747 ? -3.551 -19.434 4.831 1.00 95.19 747 ARG A O 1
ATOM 5808 N N . GLY A 1 748 ? -4.069 -20.274 2.813 1.00 94.44 748 GLY A N 1
ATOM 5809 C CA . GLY A 1 748 ? -5.520 -20.179 2.979 1.00 94.44 748 GLY A CA 1
ATOM 5810 C C . GLY A 1 748 ? -6.312 -20.246 1.672 1.00 94.44 748 GLY A C 1
ATOM 5811 O O . GLY A 1 748 ? -5.766 -20.472 0.593 1.00 94.44 748 GLY A O 1
ATOM 5812 N N . GLU A 1 749 ? -7.624 -20.023 1.776 1.00 95.00 749 GLU A N 1
ATOM 5813 C CA . GLU A 1 749 ? -8.556 -20.000 0.644 1.00 95.00 749 GLU A CA 1
ATOM 5814 C C . GLU A 1 749 ? -9.489 -18.780 0.730 1.00 95.00 749 GLU A C 1
ATOM 5816 O O . GLU A 1 749 ? -10.012 -18.438 1.793 1.00 95.00 749 GLU A O 1
ATOM 5821 N N . VAL A 1 750 ? -9.721 -18.141 -0.416 1.00 95.44 750 VAL A N 1
ATOM 5822 C CA . VAL A 1 750 ? -10.661 -17.030 -0.612 1.00 95.44 750 VAL A CA 1
ATOM 5823 C C . VAL A 1 750 ? -11.703 -17.457 -1.645 1.00 95.44 750 VAL A C 1
ATOM 5825 O O . VAL A 1 750 ? -11.342 -18.011 -2.685 1.00 95.44 750 VAL A O 1
ATOM 5828 N N . ARG A 1 751 ? -12.992 -17.185 -1.404 1.00 93.25 751 ARG A N 1
ATOM 5829 C CA . ARG A 1 751 ? -14.081 -17.451 -2.363 1.00 93.25 751 ARG A CA 1
ATOM 5830 C C . ARG A 1 751 ? -14.797 -16.174 -2.777 1.00 93.25 751 ARG A C 1
ATOM 5832 O O . ARG A 1 751 ? -15.287 -15.431 -1.930 1.00 93.25 751 ARG A O 1
ATOM 5839 N N . ILE A 1 752 ? -14.858 -15.924 -4.085 1.00 93.19 752 ILE A N 1
ATOM 5840 C CA . ILE A 1 752 ? -15.467 -14.717 -4.666 1.00 93.19 752 ILE A CA 1
ATOM 5841 C C . ILE A 1 752 ? -15.896 -14.956 -6.126 1.00 93.19 752 ILE A C 1
ATOM 5843 O O . ILE A 1 752 ? -15.625 -16.009 -6.695 1.00 93.19 752 ILE A O 1
ATOM 5847 N N . SER A 1 753 ? -16.567 -13.987 -6.756 1.00 88.69 753 SER A N 1
ATOM 5848 C CA . SER A 1 753 ? -16.908 -14.045 -8.184 1.00 88.69 753 SER A CA 1
ATOM 5849 C C . SER A 1 753 ? -15.700 -13.743 -9.081 1.00 88.69 753 SER A C 1
ATOM 5851 O O . SER A 1 753 ? -14.941 -12.805 -8.822 1.00 88.69 753 SER A O 1
ATOM 5853 N N . ALA A 1 754 ? -15.543 -14.506 -10.163 1.00 93.12 754 ALA A N 1
ATOM 5854 C CA . ALA A 1 754 ? -14.533 -14.269 -11.190 1.00 93.12 754 ALA A CA 1
ATOM 5855 C C . ALA A 1 754 ? -14.998 -13.233 -12.224 1.00 93.12 754 ALA A C 1
ATOM 5857 O O . ALA A 1 754 ? -16.066 -13.366 -12.822 1.00 93.12 754 ALA A O 1
ATOM 5858 N N . LYS A 1 755 ? -14.145 -12.247 -12.499 1.00 94.31 755 LYS A N 1
ATOM 5859 C CA . LYS A 1 755 ? -14.262 -11.306 -13.612 1.00 94.31 755 LYS A CA 1
ATOM 5860 C C . LYS A 1 755 ? -13.309 -11.738 -14.724 1.00 94.31 755 LYS A C 1
ATOM 5862 O O . LYS A 1 755 ? -12.100 -11.518 -14.639 1.00 94.31 755 LYS A O 1
ATOM 5867 N N . VAL A 1 756 ? -13.852 -12.349 -15.772 1.00 91.56 756 VAL A N 1
ATOM 5868 C CA . VAL A 1 756 ? -13.064 -12.798 -16.928 1.00 91.56 756 VAL A CA 1
ATOM 5869 C C . VAL A 1 756 ? -12.861 -11.603 -17.857 1.00 91.56 756 VAL A C 1
ATOM 5871 O O . VAL A 1 756 ? -13.828 -11.047 -18.374 1.00 91.56 756 VAL A O 1
ATOM 5874 N N . THR A 1 757 ? -11.618 -11.149 -18.035 1.00 93.31 757 THR A N 1
ATOM 5875 C CA . THR A 1 757 ? -11.339 -9.886 -18.736 1.00 93.31 757 THR A CA 1
ATOM 5876 C C . THR A 1 757 ? -9.969 -9.876 -19.420 1.00 93.31 757 THR A C 1
ATOM 5878 O O . THR A 1 757 ? -8.992 -10.298 -18.809 1.00 93.31 757 THR A O 1
ATOM 5881 N N . PRO A 1 758 ? -9.844 -9.363 -20.662 1.00 90.31 758 PRO A N 1
ATOM 5882 C CA . PRO A 1 758 ? -8.549 -9.222 -21.333 1.00 90.31 758 PRO A CA 1
ATOM 5883 C C . PRO A 1 758 ? -7.682 -8.091 -20.749 1.00 90.31 758 PRO A C 1
ATOM 5885 O O . PRO A 1 758 ? -6.533 -7.944 -21.146 1.00 90.31 758 PRO A O 1
ATOM 5888 N N . ARG A 1 759 ? -8.195 -7.303 -19.789 1.00 94.25 759 ARG A N 1
ATOM 5889 C CA . ARG A 1 759 ? -7.478 -6.194 -19.128 1.00 94.25 759 ARG A CA 1
ATOM 5890 C C . ARG A 1 759 ? -6.381 -6.650 -18.144 1.00 94.25 759 ARG A C 1
ATOM 5892 O O . ARG A 1 759 ? -5.997 -5.876 -17.276 1.00 94.25 759 ARG A O 1
ATOM 5899 N N . ILE A 1 760 ? -5.913 -7.893 -18.231 1.00 94.25 760 ILE A N 1
ATOM 5900 C CA . ILE A 1 760 ? -4.858 -8.492 -17.400 1.00 94.25 760 ILE A CA 1
ATOM 5901 C C . ILE A 1 760 ? -4.133 -9.569 -18.215 1.00 94.25 760 ILE A C 1
ATOM 5903 O O . ILE A 1 760 ? -4.769 -10.251 -19.027 1.00 94.25 760 ILE A O 1
ATOM 5907 N N . ILE A 1 761 ? -2.821 -9.719 -18.035 1.00 91.31 761 ILE A N 1
ATOM 5908 C CA . ILE A 1 761 ? -2.028 -10.685 -18.812 1.00 91.31 761 ILE A CA 1
ATOM 5909 C C . ILE A 1 761 ? -2.341 -12.156 -18.454 1.00 91.31 761 ILE A C 1
ATOM 5911 O O . ILE A 1 761 ? -2.783 -12.437 -17.338 1.00 91.31 761 ILE A O 1
ATOM 5915 N N . PRO A 1 762 ? -2.107 -13.119 -19.369 1.00 93.19 762 PRO A N 1
ATOM 5916 C CA . PRO A 1 762 ? -2.130 -14.546 -19.040 1.00 93.19 762 PRO A CA 1
ATOM 5917 C C . PRO A 1 762 ? -1.079 -14.913 -17.980 1.00 93.19 762 PRO A C 1
ATOM 5919 O O . PRO A 1 762 ? -0.023 -14.287 -17.901 1.00 93.19 762 PRO A O 1
ATOM 5922 N N . GLY A 1 763 ? -1.358 -15.943 -17.181 1.00 93.06 763 GLY A N 1
ATOM 5923 C CA . GLY A 1 763 ? -0.523 -16.377 -16.052 1.00 93.06 763 GLY A CA 1
ATOM 5924 C C . GLY A 1 763 ? -0.682 -15.546 -14.771 1.00 93.06 763 GLY A C 1
ATOM 5925 O O . GLY A 1 763 ? -0.166 -15.941 -13.726 1.00 93.06 763 GLY A O 1
ATOM 5926 N N . VAL A 1 764 ? -1.423 -14.432 -14.819 1.00 95.75 764 VAL A N 1
ATOM 5927 C CA . VAL A 1 764 ? -1.629 -13.525 -13.680 1.00 95.75 764 VAL A CA 1
ATOM 5928 C C . VAL A 1 764 ? -3.115 -13.398 -13.352 1.00 95.75 764 VAL A C 1
ATOM 5930 O O . VAL A 1 764 ? -3.971 -13.294 -14.233 1.00 95.75 764 VAL A O 1
ATOM 5933 N N . VAL A 1 765 ? -3.421 -13.367 -12.057 1.00 97.62 765 VAL A N 1
ATOM 5934 C CA . VAL A 1 765 ? -4.727 -12.979 -11.513 1.00 97.62 765 VAL A CA 1
ATOM 5935 C C . VAL A 1 765 ? -4.567 -11.785 -10.579 1.00 97.62 765 VAL A C 1
ATOM 5937 O O . VAL A 1 765 ? -3.528 -11.616 -9.941 1.00 97.62 765 VAL A O 1
ATOM 5940 N N . ALA A 1 766 ? -5.591 -10.936 -10.495 1.00 96.69 766 ALA A N 1
ATOM 5941 C CA . ALA A 1 766 ? -5.558 -9.756 -9.632 1.00 96.69 766 ALA A CA 1
ATOM 5942 C C . ALA A 1 766 ? -6.789 -9.670 -8.729 1.00 96.69 766 ALA A C 1
ATOM 5944 O O . ALA A 1 766 ? -7.920 -9.886 -9.174 1.00 96.69 766 ALA A O 1
ATOM 5945 N N . LEU A 1 767 ? -6.574 -9.300 -7.467 1.00 96.12 767 LEU A N 1
ATOM 5946 C CA . LEU A 1 767 ? -7.631 -9.144 -6.468 1.00 96.12 767 LEU A CA 1
ATOM 5947 C C . LEU A 1 767 ? -7.537 -7.764 -5.804 1.00 96.12 767 LEU A C 1
ATOM 5949 O O . LEU A 1 767 ? -6.458 -7.311 -5.421 1.00 96.12 767 LEU A O 1
ATOM 5953 N N . GLY A 1 768 ? -8.676 -7.079 -5.683 1.00 94.75 768 GLY A N 1
ATOM 5954 C CA . GLY A 1 768 ? -8.720 -5.736 -5.107 1.00 94.75 768 GLY A CA 1
ATOM 5955 C C . GLY A 1 768 ? -8.389 -5.764 -3.614 1.00 94.75 768 GLY A C 1
ATOM 5956 O O . GLY A 1 768 ? -9.110 -6.379 -2.832 1.00 94.75 768 GLY A O 1
ATOM 5957 N N . GLU A 1 769 ? -7.347 -5.066 -3.185 1.00 93.31 769 GLU A N 1
ATOM 5958 C CA . GLU A 1 769 ? -6.904 -5.002 -1.786 1.00 93.31 769 GLU A CA 1
ATOM 5959 C C . GLU A 1 769 ? -8.008 -4.447 -0.857 1.00 93.31 769 GLU A C 1
ATOM 5961 O O . GLU A 1 769 ? -8.859 -3.664 -1.286 1.00 93.31 769 GLU A O 1
ATOM 5966 N N . GLY A 1 770 ? -8.021 -4.839 0.422 1.00 93.44 770 GLY A N 1
ATOM 5967 C CA . GLY A 1 770 ? -8.785 -4.147 1.469 1.00 93.44 770 GLY A CA 1
ATOM 5968 C C . GLY A 1 770 ? -10.270 -4.502 1.602 1.00 93.44 770 GLY A C 1
ATOM 5969 O O . GLY A 1 770 ? -11.007 -3.792 2.289 1.00 93.44 770 GLY A O 1
ATOM 5970 N N . ALA A 1 771 ? -10.736 -5.592 0.988 1.00 95.00 771 ALA A N 1
ATOM 5971 C CA . ALA A 1 771 ? -11.997 -6.199 1.414 1.00 95.00 771 ALA A CA 1
ATOM 5972 C C . ALA A 1 771 ? -11.898 -6.629 2.893 1.00 95.00 771 ALA A C 1
ATOM 5974 O O . ALA A 1 771 ? -10.830 -7.046 3.341 1.00 95.00 771 ALA A O 1
ATOM 5975 N N . TRP A 1 772 ? -12.982 -6.484 3.663 1.00 95.19 772 TRP A N 1
ATOM 5976 C CA . TRP A 1 772 ? -12.966 -6.779 5.101 1.00 95.19 772 TRP A CA 1
ATOM 5977 C C . TRP A 1 772 ? -13.012 -8.285 5.351 1.00 95.19 772 TRP A C 1
ATOM 5979 O O . TRP A 1 772 ? -14.018 -8.907 5.022 1.00 95.19 772 TRP A O 1
ATOM 5989 N N . TYR A 1 773 ? -11.954 -8.845 5.941 1.00 96.06 773 TYR A N 1
ATOM 5990 C CA . TYR A 1 773 ? -11.819 -10.278 6.211 1.00 96.06 773 TYR A CA 1
ATOM 5991 C C . TYR A 1 773 ? -13.042 -10.818 6.966 1.00 96.06 773 TYR A C 1
ATOM 5993 O O . TYR A 1 773 ? -13.386 -10.331 8.051 1.00 96.06 773 TYR A O 1
ATOM 6001 N N . SER A 1 774 ? -13.695 -11.802 6.348 1.00 93.06 774 SER A N 1
ATOM 6002 C CA . SER A 1 774 ? -14.961 -12.410 6.746 1.00 93.06 774 SER A CA 1
ATOM 6003 C C . SER A 1 774 ? -14.890 -13.927 6.509 1.00 93.06 774 SER A C 1
ATOM 6005 O O . SER A 1 774 ? -15.501 -14.430 5.557 1.00 93.06 774 SER A O 1
ATOM 6007 N N . PRO A 1 775 ? -14.128 -14.658 7.343 1.00 91.00 775 PRO A N 1
ATOM 6008 C CA . PRO A 1 775 ? -14.003 -16.106 7.240 1.00 91.00 775 PRO A CA 1
ATOM 6009 C C . PRO A 1 775 ? -15.301 -16.828 7.617 1.00 91.00 775 PRO A C 1
ATOM 6011 O O . PRO A 1 775 ? -16.078 -16.344 8.444 1.00 91.00 775 PRO A O 1
ATOM 6014 N N . ASP A 1 776 ? -15.503 -18.019 7.054 1.00 82.06 776 ASP A N 1
ATOM 6015 C CA . ASP A 1 776 ? -16.324 -19.051 7.696 1.00 82.06 776 ASP A CA 1
ATOM 6016 C C . ASP A 1 776 ? -15.509 -19.871 8.718 1.00 82.06 776 ASP A C 1
ATOM 6018 O O . ASP A 1 776 ? -14.321 -19.623 8.932 1.00 82.06 776 ASP A O 1
ATOM 6022 N N . ALA A 1 777 ? -16.147 -20.845 9.374 1.00 77.62 777 ALA A N 1
ATOM 6023 C CA . ALA A 1 777 ? -15.539 -21.644 10.444 1.00 77.62 777 ALA A CA 1
ATOM 6024 C C . ALA A 1 777 ? -14.248 -22.391 10.040 1.00 77.62 777 ALA A C 1
ATOM 6026 O O . ALA A 1 777 ? -13.486 -22.786 10.916 1.00 77.62 777 ALA A O 1
ATOM 6027 N N . ASN A 1 778 ? -13.972 -22.557 8.741 1.00 77.94 778 ASN A N 1
ATOM 6028 C CA . ASN A 1 778 ? -12.764 -23.211 8.226 1.00 77.94 778 ASN A CA 1
ATOM 6029 C C . ASN A 1 778 ? -11.681 -22.203 7.787 1.00 77.94 778 ASN A C 1
ATOM 6031 O O . ASN A 1 778 ? -10.839 -22.536 6.955 1.00 77.94 778 ASN A O 1
ATOM 6035 N N . LYS A 1 779 ? -11.733 -20.953 8.275 1.00 86.81 779 LYS A N 1
ATOM 6036 C CA . LYS A 1 779 ? -10.854 -19.832 7.871 1.00 86.81 779 LYS A CA 1
ATOM 6037 C C . LYS A 1 779 ? -10.935 -19.457 6.373 1.00 86.81 779 LYS A C 1
ATOM 6039 O O . LYS A 1 779 ? -10.087 -18.722 5.871 1.00 86.81 779 LYS A O 1
ATOM 6044 N N . VAL A 1 780 ? -11.968 -19.910 5.652 1.00 89.62 780 VAL A N 1
ATOM 6045 C CA . VAL A 1 780 ? -12.183 -19.576 4.230 1.00 89.62 780 VAL A CA 1
ATOM 6046 C C . VAL A 1 780 ? -12.851 -18.208 4.116 1.00 89.62 780 VAL A C 1
ATOM 6048 O O . VAL A 1 780 ? -14.010 -18.047 4.506 1.00 89.62 780 VAL A O 1
ATOM 6051 N N . ASP A 1 781 ? -12.145 -17.219 3.567 1.00 95.44 781 ASP A N 1
ATOM 6052 C CA . ASP A 1 781 ? -12.666 -15.855 3.437 1.00 95.44 781 ASP A CA 1
ATOM 6053 C C . ASP A 1 781 ? -13.727 -15.738 2.338 1.00 95.44 781 ASP A C 1
ATOM 6055 O O . ASP A 1 781 ? -13.543 -16.200 1.210 1.00 95.44 781 ASP A O 1
ATOM 6059 N N . ARG A 1 782 ? -14.836 -15.066 2.664 1.00 90.69 782 ARG A N 1
ATOM 6060 C CA . ARG A 1 782 ? -15.960 -14.822 1.745 1.00 90.69 782 ARG A CA 1
ATOM 6061 C C . ARG A 1 782 ? -16.053 -13.374 1.257 1.00 90.69 782 ARG A C 1
ATOM 6063 O O . ARG A 1 782 ? -16.990 -13.034 0.538 1.00 90.69 782 ARG A O 1
ATOM 6070 N N . ALA A 1 783 ? -15.119 -12.509 1.657 1.00 91.81 783 ALA A N 1
ATOM 6071 C CA . ALA A 1 783 ? -15.133 -11.090 1.309 1.00 91.81 783 ALA A CA 1
ATOM 6072 C C . ALA A 1 783 ? -14.192 -10.709 0.160 1.00 91.81 783 ALA A C 1
ATOM 6074 O O . ALA A 1 783 ? -14.427 -9.681 -0.473 1.00 91.81 783 ALA A O 1
ATOM 6075 N N . GLY A 1 784 ? -13.144 -11.492 -0.111 1.00 94.50 784 GLY A N 1
ATOM 6076 C CA . GLY A 1 784 ? -12.111 -11.198 -1.106 1.00 94.50 784 GLY A CA 1
ATOM 6077 C C . GLY A 1 784 ? -10.844 -10.553 -0.540 1.00 94.50 784 GLY A C 1
ATOM 6078 O O . GLY A 1 784 ? -10.248 -9.726 -1.231 1.00 94.50 784 GLY A O 1
ATOM 6079 N N . SER A 1 785 ? -10.460 -10.850 0.703 1.00 96.62 785 SER A N 1
ATOM 6080 C CA . SER A 1 785 ? -9.260 -10.300 1.343 1.00 96.62 785 SER A CA 1
ATOM 6081 C C . SER A 1 785 ? -7.992 -10.992 0.833 1.00 96.62 785 SER A C 1
ATOM 6083 O O . SER A 1 785 ? -7.685 -12.119 1.218 1.00 96.62 785 SER A O 1
ATOM 6085 N N . ILE A 1 786 ? -7.228 -10.301 -0.021 1.00 96.88 786 ILE A N 1
ATOM 6086 C CA . ILE A 1 786 ? -5.992 -10.828 -0.627 1.00 96.88 786 ILE A CA 1
ATOM 6087 C C . ILE A 1 786 ? -4.962 -11.316 0.406 1.00 96.88 786 ILE A C 1
ATOM 6089 O O . ILE A 1 786 ? -4.292 -12.316 0.169 1.00 96.88 786 ILE A O 1
ATOM 6093 N N . ASN A 1 787 ? -4.893 -10.686 1.583 1.00 97.38 787 ASN A N 1
ATOM 6094 C CA . ASN A 1 787 ? -3.863 -10.960 2.590 1.00 97.38 787 ASN A CA 1
ATOM 6095 C C . ASN A 1 787 ? -4.043 -12.288 3.366 1.00 97.38 787 ASN A C 1
ATOM 6097 O O . ASN A 1 787 ? -3.228 -12.643 4.218 1.00 97.38 787 ASN A O 1
ATOM 6101 N N . VAL A 1 788 ? -5.086 -13.062 3.042 1.00 97.62 788 VAL A N 1
ATOM 6102 C CA . VAL A 1 788 ? -5.188 -14.493 3.392 1.00 97.62 788 VAL A CA 1
ATOM 6103 C C . VAL A 1 788 ? -4.161 -15.329 2.612 1.00 97.62 788 VAL A C 1
ATOM 6105 O O . VAL A 1 788 ? -3.681 -16.341 3.110 1.00 97.62 788 VAL A O 1
ATOM 6108 N N . LEU A 1 789 ? -3.811 -14.892 1.398 1.00 97.50 789 LEU A N 1
ATOM 6109 C CA . LEU A 1 789 ? -2.999 -15.632 0.427 1.00 97.50 789 LEU A CA 1
ATOM 6110 C C . LEU A 1 789 ? -1.561 -15.105 0.314 1.00 97.50 789 LEU A C 1
ATOM 6112 O O . LEU A 1 789 ? -0.722 -15.767 -0.307 1.00 97.50 789 LEU A O 1
ATOM 6116 N N . THR A 1 790 ? -1.265 -13.933 0.885 1.00 96.81 790 THR A N 1
ATOM 6117 C CA . THR A 1 790 ? 0.056 -13.296 0.796 1.00 96.81 790 THR A CA 1
ATOM 6118 C C . THR A 1 790 ? 1.059 -13.878 1.784 1.00 96.81 790 THR A C 1
ATOM 6120 O O . THR A 1 790 ? 0.685 -14.355 2.857 1.00 96.81 790 THR A O 1
ATOM 6123 N N . THR A 1 791 ? 2.345 -13.852 1.429 1.00 94.12 791 THR A N 1
ATOM 6124 C CA . THR A 1 791 ? 3.418 -14.345 2.304 1.00 94.12 791 THR A CA 1
ATOM 6125 C C . THR A 1 791 ? 3.865 -13.310 3.343 1.00 94.12 791 THR A C 1
ATOM 6127 O O . THR A 1 791 ? 3.717 -12.107 3.137 1.00 94.12 791 THR A O 1
ATOM 6130 N N . GLN A 1 792 ? 4.406 -13.784 4.470 1.00 94.25 792 GLN A N 1
ATOM 6131 C CA . GLN A 1 792 ? 4.979 -12.950 5.532 1.00 94.25 792 GLN A CA 1
ATOM 6132 C C . GLN A 1 792 ? 6.519 -12.997 5.564 1.00 94.25 792 GLN A C 1
ATOM 6134 O O . GLN A 1 792 ? 7.128 -12.360 6.418 1.00 94.25 792 GLN A O 1
ATOM 6139 N N . ARG A 1 793 ? 7.166 -13.703 4.620 1.00 94.94 793 ARG A N 1
ATOM 6140 C CA . ARG A 1 793 ? 8.605 -13.516 4.366 1.00 94.94 793 ARG A CA 1
ATOM 6141 C C . ARG A 1 793 ? 8.819 -12.037 3.997 1.00 94.94 793 ARG A C 1
ATOM 6143 O O . ARG A 1 793 ? 8.114 -11.565 3.103 1.00 94.94 793 ARG A O 1
ATOM 6150 N N . PRO A 1 794 ? 9.689 -11.288 4.692 1.00 96.50 794 PRO A N 1
ATOM 6151 C CA . PRO A 1 794 ? 9.914 -9.876 4.403 1.00 96.50 794 PRO A CA 1
ATOM 6152 C C . PRO A 1 794 ? 10.768 -9.685 3.138 1.00 96.50 794 PRO A C 1
ATOM 6154 O O . PRO A 1 794 ? 11.331 -10.643 2.612 1.00 96.50 794 PRO A O 1
ATOM 6157 N N . SER A 1 795 ? 10.893 -8.445 2.659 1.00 96.56 795 SER A N 1
ATOM 6158 C CA . SER A 1 795 ? 11.916 -8.082 1.665 1.00 96.56 795 SER A CA 1
ATOM 6159 C C . SER A 1 795 ? 13.325 -8.003 2.297 1.00 96.56 795 SER A C 1
ATOM 6161 O O . SER A 1 795 ? 13.428 -7.730 3.498 1.00 96.56 795 SER A O 1
ATOM 6163 N N . PRO A 1 796 ? 14.424 -8.208 1.543 1.00 96.19 796 PRO A N 1
ATOM 6164 C CA . PRO A 1 796 ? 15.757 -8.405 2.125 1.00 96.19 796 PRO A CA 1
ATOM 6165 C C . PRO A 1 796 ? 16.287 -7.219 2.947 1.00 96.19 796 PRO A C 1
ATOM 6167 O O . PRO A 1 796 ? 16.801 -7.422 4.051 1.00 96.19 796 PRO A O 1
ATOM 6170 N N . LEU A 1 797 ? 16.148 -5.994 2.420 1.00 96.25 797 LEU A N 1
ATOM 6171 C CA . LEU A 1 797 ? 16.794 -4.774 2.925 1.00 96.25 797 LEU A CA 1
ATOM 6172 C C . LEU A 1 797 ? 15.858 -3.944 3.813 1.00 96.25 797 LEU A C 1
ATOM 6174 O O . LEU A 1 797 ? 16.195 -3.597 4.943 1.00 96.25 797 LEU A O 1
ATOM 6178 N N . ALA A 1 798 ? 14.665 -3.623 3.312 1.00 96.88 798 ALA A N 1
ATOM 6179 C CA . ALA A 1 798 ? 13.677 -2.828 4.037 1.00 96.88 798 ALA A CA 1
ATOM 6180 C C . ALA A 1 798 ? 12.968 -3.622 5.145 1.00 96.88 798 ALA A C 1
ATOM 6182 O O . ALA A 1 798 ? 12.223 -3.035 5.931 1.00 96.88 798 ALA A O 1
ATOM 6183 N N . LYS A 1 799 ? 13.132 -4.954 5.150 1.00 97.19 799 LYS A N 1
ATOM 6184 C CA . LYS A 1 799 ? 12.308 -5.913 5.899 1.00 97.19 799 LYS A CA 1
ATOM 6185 C C . LYS A 1 799 ? 10.802 -5.652 5.695 1.00 97.19 799 LYS A C 1
ATOM 6187 O O . LYS A 1 799 ? 10.006 -5.768 6.627 1.00 97.19 799 LYS A O 1
ATOM 6192 N N . GLY A 1 800 ? 10.424 -5.220 4.487 1.00 96.06 800 GLY A N 1
ATOM 6193 C CA . GLY A 1 800 ? 9.086 -4.737 4.136 1.00 96.06 800 GLY A CA 1
ATOM 6194 C C . GLY A 1 800 ? 8.149 -5.845 3.655 1.00 96.06 800 GLY A C 1
ATOM 6195 O O . GLY A 1 800 ? 8.535 -7.007 3.595 1.00 96.06 800 GLY A O 1
ATOM 6196 N N . ASN A 1 801 ? 6.912 -5.493 3.292 1.00 95.19 801 ASN A N 1
ATOM 6197 C CA . ASN A 1 801 ? 5.902 -6.451 2.833 1.00 95.19 801 ASN A CA 1
ATOM 6198 C C . ASN A 1 801 ? 5.965 -6.692 1.305 1.00 95.19 801 ASN A C 1
ATOM 6200 O O . ASN A 1 801 ? 5.672 -5.771 0.535 1.00 95.19 801 ASN A O 1
ATOM 6204 N N . PRO A 1 802 ? 6.264 -7.916 0.830 1.00 94.38 802 PRO A N 1
ATOM 6205 C CA . PRO A 1 802 ? 6.288 -8.254 -0.593 1.00 94.38 802 PRO A CA 1
ATOM 6206 C C . PRO A 1 802 ? 4.912 -8.762 -1.057 1.00 94.38 802 PRO A C 1
ATOM 6208 O O . PRO A 1 802 ? 4.783 -9.835 -1.642 1.00 94.38 802 PRO A O 1
ATOM 6211 N N . SER A 1 803 ? 3.850 -8.000 -0.772 1.00 93.44 803 SER A N 1
ATOM 6212 C CA . SER A 1 803 ? 2.452 -8.437 -0.921 1.00 93.44 803 SER A CA 1
ATOM 6213 C C . SER A 1 803 ? 1.993 -8.752 -2.359 1.00 93.44 803 SER A C 1
ATOM 6215 O O . SER A 1 803 ? 0.833 -9.120 -2.540 1.00 93.44 803 SER A O 1
ATOM 6217 N N . HIS A 1 804 ? 2.846 -8.609 -3.380 1.00 94.69 804 HIS A N 1
ATOM 6218 C CA . HIS A 1 804 ? 2.600 -9.008 -4.775 1.00 94.69 804 HIS A CA 1
ATOM 6219 C C . HIS A 1 804 ? 3.471 -10.197 -5.251 1.00 94.69 804 HIS A C 1
ATOM 6221 O O . HIS A 1 804 ? 3.238 -10.698 -6.351 1.00 94.69 804 HIS A O 1
ATOM 6227 N N . SER A 1 805 ? 4.432 -10.682 -4.452 1.00 94.00 805 SER A N 1
ATOM 6228 C CA . SER A 1 805 ? 5.120 -11.965 -4.690 1.00 94.00 805 SER A CA 1
ATOM 6229 C C . SER A 1 805 ? 4.312 -13.098 -4.058 1.00 94.00 805 SER A C 1
ATOM 6231 O O . SER A 1 805 ? 4.554 -13.496 -2.919 1.00 94.00 805 SER A O 1
ATOM 6233 N N . ASN A 1 806 ? 3.294 -13.571 -4.782 1.00 95.38 806 ASN A N 1
ATOM 6234 C CA . ASN A 1 806 ? 2.418 -14.648 -4.325 1.00 95.38 806 ASN A CA 1
ATOM 6235 C C . ASN A 1 806 ? 2.047 -15.579 -5.482 1.00 95.38 806 ASN A C 1
ATOM 6237 O O . ASN A 1 806 ? 1.573 -15.111 -6.521 1.00 95.38 806 ASN A O 1
ATOM 6241 N N . LEU A 1 807 ? 2.140 -16.887 -5.258 1.00 96.62 807 LEU A N 1
ATOM 6242 C CA . LEU A 1 807 ? 1.647 -17.915 -6.173 1.00 96.62 807 LEU A CA 1
ATOM 6243 C C . LEU A 1 807 ? 0.355 -18.562 -5.640 1.00 96.62 807 LEU A C 1
ATOM 6245 O O . LEU A 1 807 ? 0.198 -18.768 -4.432 1.00 96.62 807 LEU A O 1
ATOM 6249 N N . VAL A 1 808 ? -0.599 -18.854 -6.534 1.00 97.38 808 VAL A N 1
ATOM 6250 C CA . VAL A 1 808 ? -1.906 -19.473 -6.218 1.00 97.38 808 VAL A CA 1
ATOM 6251 C C . VAL A 1 808 ? -2.392 -20.451 -7.295 1.00 97.38 808 VAL A C 1
ATOM 6253 O O . VAL A 1 808 ? -1.935 -20.437 -8.438 1.00 97.38 808 VAL A O 1
ATOM 6256 N N . GLN A 1 809 ? -3.405 -21.252 -6.958 1.00 95.06 809 GLN A N 1
ATOM 6257 C CA . GLN A 1 809 ? -4.323 -21.859 -7.927 1.00 95.06 809 GLN A CA 1
ATOM 6258 C C . GLN A 1 809 ? -5.713 -21.204 -7.849 1.00 95.06 809 GLN A C 1
ATOM 6260 O O . GLN A 1 809 ? -6.125 -20.674 -6.814 1.00 95.06 809 GLN A O 1
ATOM 6265 N N . VAL A 1 810 ? -6.449 -21.265 -8.963 1.00 95.06 810 VAL A N 1
ATOM 6266 C CA . VAL A 1 810 ? -7.850 -20.839 -9.065 1.00 95.06 810 VAL A CA 1
ATOM 6267 C C . VAL A 1 810 ? -8.703 -21.978 -9.621 1.00 95.06 810 VAL A C 1
ATOM 6269 O O . VAL A 1 810 ? -8.350 -22.590 -10.626 1.00 95.06 810 VAL A O 1
ATOM 6272 N N . GLU A 1 811 ? -9.863 -22.232 -9.017 1.00 87.75 811 GLU A N 1
ATOM 6273 C CA . GLU A 1 811 ? -10.834 -23.226 -9.495 1.00 87.75 811 GLU A CA 1
ATOM 6274 C C . GLU A 1 811 ? -12.279 -22.740 -9.347 1.00 87.75 811 GLU A C 1
ATOM 6276 O O . GLU A 1 811 ? -12.605 -21.994 -8.427 1.00 87.75 811 GLU A O 1
ATOM 6281 N N . LYS A 1 812 ? -13.183 -23.237 -10.198 1.00 79.12 812 LYS A N 1
ATOM 6282 C CA . LYS A 1 812 ? -14.631 -23.028 -10.055 1.00 79.12 812 LYS A CA 1
ATOM 6283 C C . LYS A 1 812 ? -15.202 -23.797 -8.856 1.00 79.12 812 LYS A C 1
ATOM 6285 O O . LYS A 1 812 ? -15.016 -25.013 -8.753 1.00 79.12 812 LYS A O 1
ATOM 6290 N N . ALA A 1 813 ? -15.960 -23.112 -7.999 1.00 62.00 813 ALA A N 1
ATOM 6291 C CA . ALA A 1 813 ? -16.662 -23.727 -6.875 1.00 62.00 813 ALA A CA 1
ATOM 6292 C C . ALA A 1 813 ? -17.717 -24.748 -7.355 1.00 62.00 813 ALA A C 1
ATOM 6294 O O . ALA A 1 813 ? -18.372 -24.568 -8.383 1.00 62.00 813 ALA A O 1
ATOM 6295 N N . ARG A 1 814 ? -17.879 -25.851 -6.611 1.00 70.69 814 ARG A N 1
ATOM 6296 C CA . ARG A 1 814 ? -18.811 -26.954 -6.922 1.00 70.69 814 ARG A CA 1
ATOM 6297 C C . ARG A 1 814 ? -19.753 -27.231 -5.745 1.00 70.69 814 ARG A C 1
ATOM 6299 O O . ARG A 1 814 ? -19.584 -26.661 -4.674 1.00 70.69 814 ARG A O 1
ATOM 6306 N N . CYS A 1 815 ? -20.740 -28.112 -5.940 1.00 76.69 815 CYS A N 1
ATOM 6307 C CA . CYS A 1 815 ? -21.742 -28.479 -4.929 1.00 76.69 815 CYS A CA 1
ATOM 6308 C C . CYS A 1 815 ? -21.120 -28.846 -3.562 1.00 76.69 815 CYS A C 1
ATOM 6310 O O . CYS A 1 815 ? -20.394 -29.831 -3.458 1.00 76.69 815 CYS A O 1
ATOM 6312 N N . THR A 1 816 ? -21.457 -28.089 -2.512 1.00 81.00 816 THR A N 1
ATOM 6313 C CA . THR A 1 816 ? -20.972 -28.289 -1.129 1.00 81.00 816 THR A CA 1
ATOM 6314 C C . THR A 1 816 ? -21.968 -29.018 -0.219 1.00 81.00 816 THR A C 1
ATOM 6316 O O . THR A 1 816 ? -21.828 -28.977 0.998 1.00 81.00 816 THR A O 1
ATOM 6319 N N . GLY A 1 817 ? -23.035 -29.604 -0.771 1.00 85.88 817 GLY A N 1
ATOM 6320 C CA . GLY A 1 817 ? -24.061 -30.279 0.035 1.00 85.88 817 GLY A CA 1
ATOM 6321 C C . GLY A 1 817 ? -25.017 -29.358 0.809 1.00 85.88 817 GLY A C 1
ATOM 6322 O O . GLY A 1 817 ? -25.838 -29.854 1.568 1.00 85.88 817 GLY A O 1
ATOM 6323 N N . CYS A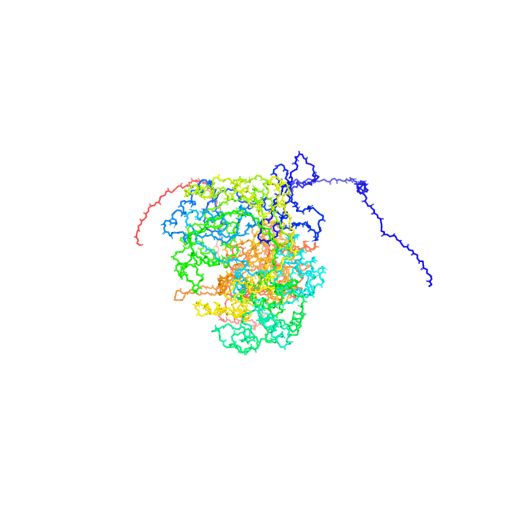 1 818 ? -24.984 -28.039 0.578 1.00 85.44 818 CYS A N 1
ATOM 6324 C CA . CYS A 1 818 ? -25.733 -26.990 1.305 1.00 85.44 818 CYS A CA 1
ATOM 6325 C C . CYS A 1 818 ? -27.278 -27.105 1.414 1.00 85.44 818 CYS A C 1
ATOM 6327 O O . CYS A 1 818 ? -27.899 -26.213 1.985 1.00 85.44 818 CYS A O 1
ATOM 6329 N N . LYS A 1 819 ? -27.920 -28.145 0.858 1.00 91.94 819 LYS A N 1
ATOM 6330 C CA . LYS A 1 819 ? -29.375 -28.442 0.916 1.00 91.94 819 LYS A CA 1
ATOM 6331 C C . LYS A 1 819 ? -30.351 -27.347 0.432 1.00 91.94 819 LYS A C 1
ATOM 6333 O O . LYS A 1 819 ? -31.539 -27.628 0.298 1.00 91.94 819 LYS A O 1
ATOM 6338 N N . THR A 1 820 ? -29.896 -26.155 0.030 1.00 92.69 820 THR A N 1
ATOM 6339 C CA . THR A 1 820 ? -30.752 -25.046 -0.454 1.00 92.69 820 THR A CA 1
ATOM 6340 C C . THR A 1 820 ? -31.664 -25.455 -1.615 1.00 92.69 820 THR A C 1
ATOM 6342 O O . THR A 1 820 ? -32.838 -25.103 -1.640 1.00 92.69 820 THR A O 1
ATOM 6345 N N . CYS A 1 821 ? -31.147 -26.249 -2.559 1.00 92.81 821 CYS A N 1
ATOM 6346 C CA . CYS A 1 821 ? -31.906 -26.751 -3.711 1.00 92.81 821 CYS A CA 1
ATOM 6347 C C . CYS A 1 821 ? -32.939 -27.845 -3.365 1.00 92.81 821 CYS A C 1
ATOM 6349 O O . CYS A 1 821 ? -33.807 -28.139 -4.185 1.00 92.81 821 CYS A O 1
ATOM 6351 N N . GLU A 1 822 ? -32.865 -28.438 -2.171 1.00 94.00 822 GLU A N 1
ATOM 6352 C CA . GLU A 1 822 ? -33.887 -29.334 -1.622 1.00 94.00 822 GLU A CA 1
ATOM 6353 C C . GLU A 1 822 ? -34.949 -28.535 -0.857 1.00 94.00 822 GLU A C 1
ATOM 6355 O O . GLU A 1 822 ? -36.132 -28.669 -1.168 1.00 94.00 822 GLU A O 1
ATOM 6360 N N . LEU A 1 823 ? -34.550 -27.630 0.049 1.00 95.44 823 LEU A N 1
ATOM 6361 C CA . LEU A 1 823 ? -35.496 -26.797 0.806 1.00 95.44 823 LEU A CA 1
ATOM 6362 C C . LEU A 1 823 ? -36.353 -25.905 -0.100 1.00 95.44 823 LEU A C 1
ATOM 6364 O O . LEU A 1 823 ? -37.572 -25.918 0.030 1.00 95.44 823 LEU A O 1
ATOM 6368 N N . ALA A 1 824 ? -35.758 -25.218 -1.080 1.00 96.12 824 ALA A N 1
ATOM 6369 C CA . ALA A 1 824 ? -36.517 -24.415 -2.044 1.00 96.12 824 ALA A CA 1
ATOM 6370 C C . ALA A 1 824 ? -37.441 -25.264 -2.941 1.00 96.12 824 ALA A C 1
ATOM 6372 O O . ALA A 1 824 ? -38.417 -24.758 -3.486 1.00 96.12 824 ALA A O 1
ATOM 6373 N N . CYS A 1 825 ? -37.154 -26.563 -3.098 1.00 95.25 825 CYS A N 1
ATOM 6374 C CA . CYS A 1 825 ? -38.041 -27.484 -3.804 1.00 95.25 825 CYS A CA 1
ATOM 6375 C C . CYS A 1 825 ? -39.186 -27.987 -2.910 1.00 95.25 825 CYS A C 1
ATOM 6377 O O . CYS A 1 825 ? -40.287 -28.177 -3.424 1.00 95.25 825 CYS A O 1
ATOM 6379 N N . LYS A 1 826 ? -38.945 -28.183 -1.602 1.00 94.12 826 LYS A N 1
ATOM 6380 C CA . LYS A 1 826 ? -39.998 -28.470 -0.616 1.00 94.12 826 LYS A CA 1
ATOM 6381 C C . LYS A 1 826 ? -40.967 -27.298 -0.487 1.00 94.12 826 LYS A C 1
ATOM 6383 O O . LYS A 1 826 ? -42.162 -27.510 -0.623 1.00 94.12 826 LYS A O 1
ATOM 6388 N N . ASP A 1 827 ? -40.443 -26.091 -0.295 1.00 95.94 827 ASP A N 1
ATOM 6389 C CA . ASP A 1 827 ? -41.208 -24.848 -0.158 1.00 95.94 827 ASP A CA 1
ATOM 6390 C C . ASP A 1 827 ? -42.101 -24.593 -1.388 1.00 95.94 827 ASP A C 1
ATOM 6392 O O . ASP A 1 827 ? -43.326 -24.673 -1.307 1.00 95.94 827 ASP A O 1
ATOM 6396 N N . PHE A 1 828 ? -41.502 -24.443 -2.575 1.00 95.75 828 PHE A N 1
ATOM 6397 C CA . PHE A 1 828 ? -42.233 -24.108 -3.805 1.00 95.75 828 PHE A CA 1
ATOM 6398 C C . PHE A 1 828 ? -43.240 -25.174 -4.280 1.00 95.75 828 PHE A C 1
ATOM 6400 O O . PHE A 1 828 ? -44.192 -24.840 -4.983 1.00 95.75 828 PHE A O 1
ATOM 6407 N N . LYS A 1 829 ? -43.057 -26.457 -3.930 1.00 92.19 829 LYS A N 1
ATOM 6408 C CA . LYS A 1 829 ? -44.036 -27.525 -4.229 1.00 92.19 829 LYS A CA 1
ATOM 6409 C C . LYS A 1 829 ? -44.859 -27.957 -3.002 1.00 92.19 829 LYS A C 1
ATOM 6411 O O . LYS A 1 829 ? -45.554 -28.967 -3.088 1.00 92.19 829 LYS A O 1
ATOM 6416 N N . ASN A 1 830 ? -44.809 -27.197 -1.901 1.00 90.94 830 ASN A N 1
ATOM 6417 C CA . ASN A 1 830 ? -45.527 -27.433 -0.642 1.00 90.94 830 ASN A CA 1
ATOM 6418 C C . ASN A 1 830 ? -45.435 -28.896 -0.150 1.00 90.94 830 ASN A C 1
ATOM 6420 O O . ASN A 1 830 ? -46.439 -29.582 0.054 1.00 90.94 830 ASN A O 1
ATOM 6424 N N . LEU A 1 831 ? -44.204 -29.407 -0.048 1.00 89.00 831 LEU A N 1
ATOM 6425 C CA . LEU A 1 831 ? -43.912 -30.788 0.340 1.00 89.00 831 LEU A CA 1
ATOM 6426 C C . LEU A 1 831 ? -43.759 -30.924 1.856 1.00 89.00 831 LEU A C 1
ATOM 6428 O O . LEU A 1 831 ? -43.129 -30.094 2.512 1.00 89.00 831 LEU A O 1
ATOM 6432 N N . THR A 1 832 ? -44.252 -32.035 2.398 1.00 86.06 832 THR A N 1
ATOM 6433 C CA . THR A 1 832 ? -44.087 -32.387 3.813 1.00 86.06 832 THR A CA 1
ATOM 6434 C C . THR A 1 832 ? -42.615 -32.719 4.143 1.00 86.06 832 THR A C 1
ATOM 6436 O O . THR A 1 832 ? -41.797 -32.920 3.230 1.00 86.06 832 THR A O 1
ATOM 6439 N N . PRO A 1 833 ? -42.216 -32.797 5.428 1.00 82.69 833 PRO A N 1
ATOM 6440 C CA . PRO A 1 833 ? -40.850 -33.172 5.807 1.00 82.69 833 PRO A CA 1
ATOM 6441 C C . PRO A 1 833 ? -40.394 -34.512 5.205 1.00 82.69 833 PRO A C 1
ATOM 6443 O O . PRO A 1 833 ? -39.243 -34.633 4.787 1.00 82.69 833 PRO A O 1
ATOM 6446 N N . GLU A 1 834 ? -41.307 -35.470 5.051 1.00 82.38 834 GLU A N 1
ATOM 6447 C CA . GLU A 1 834 ? -41.048 -36.846 4.607 1.00 82.38 834 GLU A CA 1
ATOM 6448 C C . GLU A 1 834 ? -40.830 -36.977 3.088 1.00 82.38 834 GLU A C 1
ATOM 6450 O O . GLU A 1 834 ? -40.264 -37.972 2.635 1.00 82.38 834 GLU A O 1
ATOM 6455 N N . VAL A 1 835 ? -41.268 -35.992 2.288 1.00 86.19 835 VAL A N 1
ATOM 6456 C CA . VAL A 1 835 ? -41.219 -36.043 0.815 1.00 86.19 835 VAL A CA 1
ATOM 6457 C C . VAL A 1 835 ? -40.179 -35.063 0.267 1.00 86.19 835 VAL A C 1
ATOM 6459 O O . VAL A 1 835 ? -40.323 -33.847 0.386 1.00 86.19 835 VAL A O 1
ATOM 6462 N N . SER A 1 836 ? -39.131 -35.573 -0.380 1.00 90.25 836 SER A N 1
ATOM 6463 C CA . SER A 1 836 ? -38.045 -34.775 -0.974 1.00 90.25 836 SER A CA 1
ATOM 6464 C C . SER A 1 836 ? -37.850 -35.114 -2.453 1.00 90.25 836 SER A C 1
ATOM 6466 O O . SER A 1 836 ? -37.210 -36.105 -2.817 1.00 90.25 836 SER A O 1
ATOM 6468 N N . TYR A 1 837 ? -38.395 -34.261 -3.327 1.00 93.38 837 TYR A N 1
ATOM 6469 C CA . TYR A 1 837 ? -38.298 -34.378 -4.792 1.00 93.38 837 TYR A CA 1
ATOM 6470 C C . TYR A 1 837 ? -36.862 -34.257 -5.324 1.00 93.38 837 TYR A C 1
ATOM 6472 O O . TYR A 1 837 ? -36.505 -34.918 -6.304 1.00 93.38 837 TYR A O 1
ATOM 6480 N N . ARG A 1 838 ? -36.045 -33.423 -4.675 1.00 92.75 838 ARG A N 1
ATOM 6481 C CA . ARG A 1 838 ? -34.592 -33.328 -4.840 1.00 92.75 838 ARG A CA 1
ATOM 6482 C C . ARG A 1 838 ? -33.956 -33.627 -3.488 1.00 92.75 838 ARG A C 1
ATOM 6484 O O . ARG A 1 838 ? -34.487 -33.190 -2.477 1.00 92.75 838 ARG A O 1
ATOM 6491 N N . ARG A 1 839 ? -32.861 -34.387 -3.489 1.00 91.12 839 ARG A N 1
ATOM 6492 C CA . ARG A 1 839 ? -32.142 -34.860 -2.297 1.00 91.12 839 ARG A CA 1
ATOM 6493 C C . ARG A 1 839 ? -30.649 -34.636 -2.471 1.00 91.12 839 ARG A C 1
ATOM 6495 O O . ARG A 1 839 ? -30.145 -34.740 -3.594 1.00 91.12 839 ARG A O 1
ATOM 6502 N N . ILE A 1 840 ? -29.944 -34.361 -1.381 1.00 91.44 840 ILE A N 1
ATOM 6503 C CA . ILE A 1 840 ? -28.478 -34.302 -1.358 1.00 91.44 840 ILE A CA 1
ATOM 6504 C C . ILE A 1 840 ? -27.958 -35.633 -0.810 1.00 91.44 840 ILE A C 1
ATOM 6506 O O . ILE A 1 840 ? -28.272 -36.009 0.314 1.00 91.44 840 ILE A O 1
ATOM 6510 N N . TYR A 1 841 ? -27.173 -36.347 -1.611 1.00 89.75 841 TYR A N 1
ATOM 6511 C CA . TYR A 1 841 ? -26.455 -37.551 -1.204 1.00 89.75 841 TYR A CA 1
ATOM 6512 C C . TYR A 1 841 ? -25.052 -37.142 -0.758 1.00 89.75 841 TYR A C 1
ATOM 6514 O O . TYR A 1 841 ? -24.361 -36.438 -1.495 1.00 89.75 841 TYR A O 1
ATOM 6522 N N . GLU A 1 842 ? -24.626 -37.610 0.407 1.00 90.00 842 GLU A N 1
ATOM 6523 C CA . GLU A 1 842 ? -23.250 -37.506 0.890 1.00 90.00 842 GLU A CA 1
ATOM 6524 C C . GLU A 1 842 ? -22.597 -38.885 0.780 1.00 90.00 842 GLU A C 1
ATOM 6526 O O . GLU A 1 842 ? -22.994 -39.811 1.486 1.00 90.00 842 GLU A O 1
ATOM 6531 N N . TYR A 1 843 ? -21.648 -39.057 -0.141 1.00 88.31 843 TYR A N 1
ATOM 6532 C CA . TYR A 1 843 ? -20.930 -40.321 -0.316 1.00 88.31 843 TYR A CA 1
ATOM 6533 C C . TYR A 1 843 ? -19.498 -40.169 0.186 1.00 88.31 843 TYR A C 1
ATOM 6535 O O . TYR A 1 843 ? -18.779 -39.283 -0.279 1.00 88.31 843 TYR A O 1
ATOM 6543 N N . ALA A 1 844 ? -19.101 -41.021 1.129 1.00 89.19 844 ALA A N 1
ATOM 6544 C CA . ALA A 1 844 ? -17.813 -40.964 1.811 1.00 89.19 844 ALA A CA 1
ATOM 6545 C C . ALA A 1 844 ? -17.171 -42.354 1.918 1.00 89.19 844 ALA A C 1
ATOM 6547 O O . ALA A 1 844 ? -17.868 -43.365 1.896 1.00 89.19 844 ALA A O 1
ATOM 6548 N N . GLY A 1 845 ? -15.850 -42.418 2.033 1.00 90.88 845 GLY A N 1
ATOM 6549 C CA . GLY A 1 845 ? -15.091 -43.662 2.154 1.00 90.88 845 GLY A CA 1
ATOM 6550 C C . GLY A 1 845 ? -13.620 -43.401 2.463 1.00 90.88 845 GLY A C 1
ATOM 6551 O O . GLY A 1 845 ? -13.249 -42.265 2.757 1.00 90.88 845 GLY A O 1
ATOM 6552 N N . GLY A 1 846 ? -12.797 -44.448 2.390 1.00 87.69 846 GLY A N 1
ATOM 6553 C CA . GLY A 1 846 ? -11.429 -44.428 2.925 1.00 87.69 846 GLY A CA 1
ATOM 6554 C C . GLY A 1 846 ? -11.403 -44.439 4.459 1.00 87.69 846 GLY A C 1
ATOM 6555 O O . GLY A 1 846 ? -12.448 -44.511 5.113 1.00 87.69 846 GLY A O 1
ATOM 6556 N N . ASN A 1 847 ? -10.207 -44.405 5.041 1.00 80.75 847 ASN A N 1
ATOM 6557 C CA . ASN A 1 847 ? -9.979 -44.479 6.481 1.00 80.75 847 ASN A CA 1
ATOM 6558 C C . ASN A 1 847 ? -8.696 -43.728 6.900 1.00 80.75 847 ASN A C 1
ATOM 6560 O O . ASN A 1 847 ? -7.897 -43.300 6.067 1.00 80.75 847 ASN A O 1
ATOM 6564 N N . TRP A 1 848 ? -8.487 -43.600 8.210 1.00 75.81 848 TRP A N 1
ATOM 6565 C CA . TRP A 1 848 ? -7.215 -43.183 8.801 1.00 75.81 848 TRP A CA 1
ATOM 6566 C C . TRP A 1 848 ? -6.368 -44.409 9.172 1.00 75.81 848 TRP A C 1
ATOM 6568 O O . TRP A 1 848 ? -6.902 -45.458 9.537 1.00 75.81 848 TRP A O 1
ATOM 6578 N N . GLN A 1 849 ? -5.047 -44.271 9.082 1.00 74.19 849 GLN A N 1
ATOM 6579 C CA . GLN A 1 849 ? -4.057 -45.286 9.443 1.00 74.19 849 GLN A CA 1
ATOM 6580 C C . GLN A 1 849 ? -2.934 -44.614 10.236 1.00 74.19 849 GLN A C 1
ATOM 6582 O O . GLN A 1 849 ? -2.335 -43.653 9.758 1.00 74.19 849 GLN A O 1
ATOM 6587 N N . GLU A 1 850 ? -2.638 -45.104 11.437 1.00 81.44 850 GLU A N 1
ATOM 6588 C CA . GLU A 1 850 ? -1.497 -44.628 12.224 1.00 81.44 850 GLU A CA 1
ATOM 6589 C C . GLU A 1 850 ? -0.248 -45.460 11.909 1.00 81.44 850 GLU A C 1
ATOM 6591 O O . GLU A 1 850 ? -0.316 -46.686 11.815 1.00 81.44 850 GLU A O 1
ATOM 6596 N N . ASN A 1 851 ? 0.900 -44.800 11.763 1.00 58.19 851 ASN A N 1
ATOM 6597 C CA . ASN A 1 851 ? 2.202 -45.438 11.634 1.00 58.19 851 ASN A CA 1
ATOM 6598 C C . ASN A 1 851 ? 3.244 -44.618 12.412 1.00 58.19 851 ASN A C 1
ATOM 6600 O O . ASN A 1 851 ? 3.481 -43.456 12.090 1.00 58.19 851 ASN A O 1
ATOM 6604 N N . ASN A 1 852 ? 3.850 -45.205 13.449 1.00 59.59 852 ASN A N 1
ATOM 6605 C CA . ASN A 1 852 ? 4.858 -44.562 14.307 1.00 59.59 852 ASN A CA 1
ATOM 6606 C C . ASN A 1 852 ? 4.442 -43.173 14.857 1.00 59.59 852 ASN A C 1
ATOM 6608 O O . ASN A 1 852 ? 5.242 -42.239 14.851 1.00 59.59 852 ASN A O 1
ATOM 6612 N N . GLY A 1 853 ? 3.188 -43.017 15.302 1.00 51.16 853 GLY A N 1
ATOM 6613 C CA . GLY A 1 853 ? 2.649 -41.742 15.800 1.00 51.16 853 GLY A CA 1
ATOM 6614 C C . GLY A 1 853 ? 2.291 -40.714 14.716 1.00 51.16 853 GLY A C 1
ATOM 6615 O O . GLY A 1 853 ? 1.859 -39.608 15.040 1.00 51.16 853 GLY A O 1
ATOM 6616 N N . VAL A 1 854 ? 2.445 -41.057 13.432 1.00 42.28 854 VAL A N 1
ATOM 6617 C CA . VAL A 1 854 ? 2.034 -40.230 12.289 1.00 42.28 854 VAL A CA 1
ATOM 6618 C C . VAL A 1 854 ? 0.751 -40.797 11.685 1.00 42.28 854 VAL A C 1
ATOM 6620 O O . VAL A 1 854 ? 0.664 -41.981 11.361 1.00 42.28 854 VAL A O 1
ATOM 6623 N N . PHE A 1 855 ? -0.255 -39.941 11.506 1.00 48.78 855 PHE A N 1
ATOM 6624 C CA . PHE A 1 855 ? -1.534 -40.320 10.910 1.00 48.78 855 PHE A CA 1
ATOM 6625 C C . PHE A 1 855 ? -1.540 -40.070 9.397 1.00 48.78 855 PHE A C 1
ATOM 6627 O O . PHE A 1 855 ? -1.415 -38.937 8.931 1.00 48.78 855 PHE A O 1
ATOM 6634 N N . HIS A 1 856 ? -1.745 -41.140 8.636 1.00 60.84 856 HIS A N 1
ATOM 6635 C CA . HIS A 1 856 ? -1.990 -41.136 7.196 1.00 60.84 856 HIS A CA 1
ATOM 6636 C C . HIS A 1 856 ? -3.479 -41.396 6.916 1.00 60.84 856 HIS A C 1
ATOM 6638 O O . HIS A 1 856 ? -4.197 -41.919 7.770 1.00 60.84 856 HIS A O 1
ATOM 6644 N N . GLN A 1 857 ? -3.967 -41.035 5.727 1.00 82.88 857 GLN A N 1
ATOM 6645 C CA . GLN A 1 857 ? -5.379 -41.211 5.365 1.00 82.88 857 GLN A CA 1
ATOM 6646 C C . GLN A 1 857 ? -5.597 -41.325 3.854 1.00 82.88 857 GLN A C 1
ATOM 6648 O O . GLN A 1 857 ? -4.878 -40.694 3.077 1.00 82.88 857 GLN A O 1
ATOM 6653 N N . ASP A 1 858 ? -6.620 -42.082 3.457 1.00 81.56 858 ASP A N 1
ATOM 6654 C CA . ASP A 1 858 ? -7.163 -42.145 2.090 1.00 81.56 858 ASP A CA 1
ATOM 6655 C C . ASP A 1 858 ? -8.645 -41.710 2.032 1.00 81.56 858 ASP A C 1
ATOM 6657 O O . ASP A 1 858 ? -9.378 -42.037 1.092 1.00 81.56 858 ASP A O 1
ATOM 6661 N N . VAL A 1 859 ? -9.090 -40.961 3.048 1.00 83.19 859 VAL A N 1
ATOM 6662 C CA . VAL A 1 859 ? -10.474 -40.515 3.222 1.00 83.19 859 VAL A CA 1
ATOM 6663 C C . VAL A 1 859 ? -10.907 -39.620 2.067 1.00 83.19 859 VAL A C 1
ATOM 6665 O O . VAL A 1 859 ? -10.266 -38.631 1.708 1.00 83.19 859 VAL A O 1
ATOM 6668 N N . PHE A 1 860 ? -12.068 -39.939 1.508 1.00 87.19 860 PHE A N 1
ATOM 6669 C CA . PHE A 1 860 ? -12.696 -39.170 0.448 1.00 87.19 860 PHE A CA 1
ATOM 6670 C C . PHE A 1 860 ? -14.174 -38.942 0.756 1.00 87.19 860 PHE A C 1
ATOM 6672 O O . PHE A 1 860 ? -14.854 -39.814 1.289 1.00 87.19 860 PHE A O 1
ATOM 6679 N N . ALA A 1 861 ? -14.690 -37.776 0.371 1.00 87.00 861 ALA A N 1
ATOM 6680 C CA . ALA A 1 861 ? -16.114 -37.465 0.423 1.00 87.00 861 ALA A CA 1
ATOM 6681 C C . ALA A 1 861 ? -16.532 -36.596 -0.770 1.00 87.00 861 ALA A C 1
ATOM 6683 O O . ALA A 1 861 ? -15.729 -35.819 -1.300 1.00 87.00 861 ALA A O 1
ATOM 6684 N N . TYR A 1 862 ? -17.788 -36.718 -1.203 1.00 86.94 862 TYR A N 1
ATOM 6685 C CA . TYR A 1 862 ? -18.403 -35.821 -2.182 1.00 86.94 862 TYR A CA 1
ATOM 6686 C C . TYR A 1 862 ? -19.931 -35.770 -2.071 1.00 86.94 862 TYR A C 1
ATOM 6688 O O . TYR A 1 862 ? -20.594 -36.736 -1.691 1.00 86.94 862 TYR A O 1
ATOM 6696 N N . TYR A 1 863 ? -20.490 -34.620 -2.458 1.00 88.75 863 TYR A N 1
ATOM 6697 C CA . TYR A 1 863 ? -21.928 -34.371 -2.469 1.00 88.75 863 TYR A CA 1
ATOM 6698 C C . TYR A 1 863 ? -22.515 -34.476 -3.875 1.00 88.75 863 TYR A C 1
ATOM 6700 O O . TYR A 1 863 ? -22.018 -33.858 -4.820 1.00 88.75 863 TYR A O 1
ATOM 6708 N N . LEU A 1 864 ? -23.635 -35.186 -3.996 1.00 88.25 864 LEU A N 1
ATOM 6709 C CA . LEU A 1 864 ? -24.376 -35.372 -5.240 1.00 88.25 864 LEU A CA 1
ATOM 6710 C C . LEU A 1 864 ? -25.842 -34.966 -5.044 1.00 88.25 864 LEU A C 1
ATOM 6712 O O . LEU A 1 864 ? -26.566 -35.569 -4.259 1.00 88.25 864 LEU A O 1
ATOM 6716 N N . SER A 1 865 ? -26.303 -33.941 -5.765 1.00 90.38 865 SER A N 1
ATOM 6717 C CA . SER A 1 865 ? -27.723 -33.569 -5.772 1.00 90.38 865 SER A CA 1
ATOM 6718 C C . SER A 1 865 ? -28.470 -34.376 -6.831 1.00 90.38 865 SER A C 1
ATOM 6720 O O . SER A 1 865 ? -28.154 -34.271 -8.015 1.00 90.38 865 SER A O 1
ATOM 6722 N N . ILE A 1 866 ? -29.483 -35.142 -6.423 1.00 90.81 866 ILE A N 1
ATOM 6723 C CA . ILE A 1 866 ? -30.280 -35.987 -7.322 1.00 90.81 866 ILE A CA 1
ATOM 6724 C C . ILE A 1 866 ? -31.776 -35.690 -7.184 1.00 90.81 866 ILE A C 1
ATOM 6726 O O . ILE A 1 866 ? -32.270 -35.366 -6.103 1.00 90.81 866 ILE A O 1
ATOM 6730 N N . SER A 1 867 ? -32.513 -35.819 -8.282 1.00 92.25 867 SER A N 1
ATOM 6731 C CA . SER A 1 867 ? -33.963 -35.599 -8.356 1.00 92.25 867 SER A CA 1
ATOM 6732 C C . SER A 1 867 ? -34.651 -36.809 -9.000 1.00 92.25 867 SER A C 1
ATOM 6734 O O . SER A 1 867 ? -34.188 -37.941 -8.849 1.00 92.25 867 SER A O 1
ATOM 6736 N N . CYS A 1 868 ? -35.752 -36.608 -9.730 1.00 94.12 868 CYS A N 1
ATOM 6737 C CA . CYS A 1 868 ? -36.043 -37.506 -10.842 1.00 94.12 868 CYS A CA 1
ATOM 6738 C C . CYS A 1 868 ? -35.081 -37.175 -11.994 1.00 94.12 868 CYS A C 1
ATOM 6740 O O . CYS A 1 868 ? -34.792 -36.002 -12.223 1.00 94.12 868 CYS A O 1
ATOM 6742 N N . ASN A 1 869 ? -34.611 -38.201 -12.707 1.00 94.81 869 ASN A N 1
ATOM 6743 C CA . ASN A 1 869 ? -33.715 -38.062 -13.862 1.00 94.81 869 ASN A CA 1
ATOM 6744 C C . ASN A 1 869 ? -34.483 -38.089 -15.199 1.00 94.81 869 ASN A C 1
ATOM 6746 O O . ASN A 1 869 ? -33.866 -38.330 -16.230 1.00 94.81 869 ASN A O 1
ATOM 6750 N N . HIS A 1 870 ? -35.823 -37.962 -15.154 1.00 95.81 870 HIS A N 1
ATOM 6751 C CA . HIS A 1 870 ? -36.760 -37.946 -16.296 1.00 95.81 870 HIS A CA 1
ATOM 6752 C C . HIS A 1 870 ? -36.320 -38.859 -17.456 1.00 95.81 870 HIS A C 1
ATOM 6754 O O . HIS A 1 870 ? -36.141 -38.424 -18.589 1.00 95.81 870 HIS A O 1
ATOM 6760 N N . CYS A 1 871 ? -36.050 -40.118 -17.095 1.00 95.81 871 CYS A N 1
ATOM 6761 C CA . CYS A 1 871 ? -35.220 -41.038 -17.869 1.00 95.81 871 CYS A CA 1
ATOM 6762 C C . CYS A 1 871 ? -35.806 -41.347 -19.247 1.00 95.81 871 CYS A C 1
ATOM 6764 O O . CYS A 1 871 ? -37.027 -41.343 -19.416 1.00 95.81 871 CYS A O 1
ATOM 6766 N N . GLU A 1 872 ? -34.932 -41.672 -20.196 1.00 94.81 872 GLU A N 1
ATOM 6767 C CA . GLU A 1 872 ? -35.332 -41.973 -21.563 1.00 94.81 872 GLU A CA 1
ATOM 6768 C C . GLU A 1 872 ? -36.094 -43.295 -21.652 1.00 94.81 872 GLU A C 1
ATOM 6770 O O . GLU A 1 872 ? -37.143 -43.334 -22.295 1.00 94.81 872 GLU A O 1
ATOM 6775 N N . ASP A 1 873 ? -35.664 -44.303 -20.880 1.00 95.44 873 ASP A N 1
ATOM 6776 C CA . ASP A 1 873 ? -36.394 -45.549 -20.633 1.00 95.44 873 ASP A CA 1
ATOM 6777 C C . ASP A 1 873 ? -36.898 -45.635 -19.169 1.00 95.44 873 ASP A C 1
ATOM 6779 O O . ASP A 1 873 ? -36.282 -46.268 -18.299 1.00 95.44 873 ASP A O 1
ATOM 6783 N N . PRO A 1 874 ? -38.005 -44.953 -18.819 1.00 95.69 874 PRO A N 1
ATOM 6784 C CA . PRO A 1 874 ? -38.395 -44.756 -17.430 1.00 95.69 874 PRO A CA 1
ATOM 6785 C C . PRO A 1 874 ? -39.112 -45.982 -16.850 1.00 95.69 874 PRO A C 1
ATOM 6787 O O . PRO A 1 874 ? -40.335 -46.085 -16.882 1.00 95.69 874 PRO A O 1
ATOM 6790 N N . ALA A 1 875 ? -38.363 -46.875 -16.197 1.00 94.69 875 ALA A N 1
ATOM 6791 C CA . ALA A 1 875 ? -38.893 -48.072 -15.523 1.00 94.69 875 ALA A CA 1
ATOM 6792 C C . ALA A 1 875 ? -40.089 -47.827 -14.567 1.00 94.69 875 ALA A C 1
ATOM 6794 O O . ALA A 1 875 ? -40.847 -48.749 -14.279 1.00 94.69 875 ALA A O 1
ATOM 6795 N N . CYS A 1 876 ? -40.291 -46.597 -14.078 1.00 95.56 876 CYS A N 1
ATOM 6796 C CA . CYS A 1 876 ? -41.444 -46.232 -13.255 1.00 95.56 876 CYS A CA 1
ATOM 6797 C C . CYS A 1 876 ? -42.778 -46.105 -14.021 1.00 95.56 876 CYS A C 1
ATOM 6799 O O . CYS A 1 876 ? -43.817 -46.239 -13.374 1.00 95.56 876 CYS A O 1
ATOM 6801 N N . THR A 1 877 ? -42.780 -45.875 -15.342 1.00 96.31 877 THR A N 1
ATOM 6802 C CA . THR A 1 877 ? -44.008 -45.870 -16.167 1.00 96.31 877 THR A CA 1
ATOM 6803 C C . THR A 1 877 ? -44.453 -47.301 -16.475 1.00 96.31 877 THR A C 1
ATOM 6805 O O . THR A 1 877 ? -45.606 -47.650 -16.237 1.00 96.31 877 THR A O 1
ATOM 6808 N N . LYS A 1 878 ? -43.503 -48.165 -16.875 1.00 95.00 878 LYS A N 1
ATOM 6809 C CA . LYS A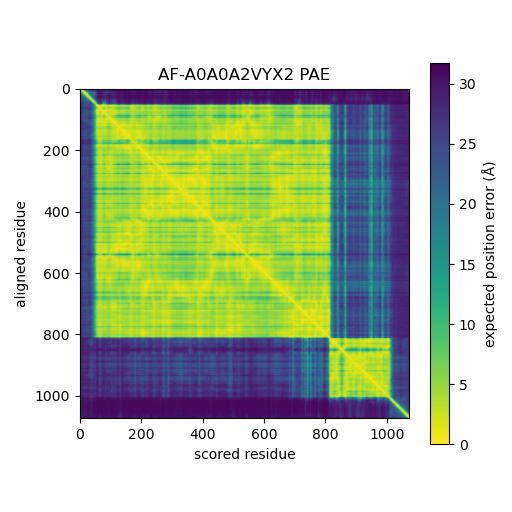 1 878 ? -43.702 -49.583 -17.251 1.00 95.00 878 LYS A CA 1
ATOM 6810 C C . LYS A 1 878 ? -44.435 -50.435 -16.206 1.00 95.00 878 LYS A C 1
ATOM 6812 O O . LYS A 1 878 ? -44.971 -51.482 -16.545 1.00 95.00 878 LYS A O 1
ATOM 6817 N N . VAL A 1 879 ? -44.433 -50.011 -14.941 1.00 95.88 879 VAL A N 1
ATOM 6818 C CA . VAL A 1 879 ? -45.049 -50.724 -13.807 1.00 95.88 879 VAL A CA 1
ATOM 6819 C C . VAL A 1 879 ? -46.289 -50.022 -13.238 1.00 95.88 879 VAL A C 1
ATOM 6821 O O . VAL A 1 879 ? -46.703 -50.333 -12.122 1.00 95.88 879 VAL A O 1
ATOM 6824 N N . CYS A 1 880 ? -46.851 -49.027 -13.930 1.00 96.12 880 CYS A N 1
ATOM 6825 C CA . CYS A 1 880 ? -47.988 -48.250 -13.439 1.00 96.12 880 CYS A CA 1
ATOM 6826 C C . CYS A 1 880 ? -49.320 -48.788 -14.003 1.00 96.12 880 CYS A C 1
ATOM 6828 O O . CYS A 1 880 ? -49.668 -48.455 -15.135 1.00 96.12 880 CYS A O 1
ATOM 6830 N N . PRO A 1 881 ? -50.096 -49.587 -13.241 1.00 93.75 881 PRO A N 1
ATOM 6831 C CA . PRO A 1 881 ? -51.264 -50.293 -13.777 1.00 93.75 881 PRO A CA 1
ATOM 6832 C C . PRO A 1 881 ? -52.435 -49.376 -14.161 1.00 93.75 881 PRO A C 1
ATOM 6834 O O . PRO A 1 881 ? -53.265 -49.782 -14.965 1.00 93.75 881 PRO A O 1
ATOM 6837 N N . SER A 1 882 ? -52.511 -48.152 -13.621 1.00 94.94 882 SER A N 1
ATOM 6838 C CA . SER A 1 882 ? -53.530 -47.158 -13.998 1.00 94.94 882 SER A CA 1
ATOM 6839 C C . SER A 1 882 ? -53.059 -46.158 -15.064 1.00 94.94 882 SER A C 1
ATOM 6841 O O . SER A 1 882 ? -53.775 -45.210 -15.360 1.00 94.94 882 SER A O 1
ATOM 6843 N N . GLY A 1 883 ? -51.842 -46.297 -15.606 1.00 93.94 883 GLY A N 1
ATOM 6844 C CA . GLY A 1 883 ? -51.272 -45.348 -16.576 1.00 93.94 883 GLY A CA 1
ATOM 6845 C C . GLY A 1 883 ? -50.895 -43.966 -16.012 1.00 93.94 883 GLY A C 1
ATOM 6846 O O . GLY A 1 883 ? -50.324 -43.151 -16.730 1.00 93.94 883 GLY A O 1
ATOM 6847 N N . ALA A 1 884 ? -51.147 -43.698 -14.725 1.00 96.56 884 ALA A N 1
ATOM 6848 C CA . ALA A 1 884 ? -50.911 -42.396 -14.095 1.00 96.56 884 ALA A CA 1
ATOM 6849 C C . ALA A 1 884 ? -49.470 -41.869 -14.256 1.00 96.56 884 ALA A C 1
ATOM 6851 O O . ALA A 1 884 ? -49.266 -40.673 -14.469 1.00 96.56 884 ALA A O 1
ATOM 6852 N N . MET A 1 885 ? -48.465 -42.746 -14.158 1.00 96.56 885 MET A N 1
ATOM 6853 C CA . MET A 1 885 ? -47.051 -42.413 -14.359 1.00 96.56 885 MET A CA 1
ATOM 6854 C C . MET A 1 885 ? -46.706 -42.517 -15.849 1.00 96.56 885 MET A C 1
ATOM 6856 O O . MET A 1 885 ? -46.582 -43.621 -16.376 1.00 96.56 885 MET A O 1
ATOM 6860 N N . HIS A 1 886 ? -46.511 -41.378 -16.510 1.00 95.81 886 HIS A N 1
ATOM 6861 C CA . HIS A 1 886 ? -46.314 -41.282 -17.960 1.00 95.81 886 HIS A CA 1
ATOM 6862 C C . HIS A 1 886 ? -45.146 -40.347 -18.314 1.00 95.81 886 HIS A C 1
ATOM 6864 O O . HIS A 1 886 ? -44.613 -39.646 -17.451 1.00 95.81 886 HIS A O 1
ATOM 6870 N N . LYS A 1 887 ? -44.725 -40.351 -19.584 1.00 95.69 887 LYS A N 1
ATOM 6871 C CA . LYS A 1 887 ? -43.732 -39.422 -20.146 1.00 95.69 887 LYS A CA 1
ATOM 6872 C C . LYS A 1 887 ? -44.450 -38.440 -21.071 1.00 95.69 887 LYS A C 1
ATOM 6874 O O . LYS A 1 887 ? -45.247 -38.873 -21.898 1.00 95.69 887 LYS A O 1
ATOM 6879 N N . ARG A 1 888 ? -44.207 -37.144 -20.883 1.00 93.88 888 ARG A N 1
ATOM 6880 C CA . ARG A 1 888 ? -44.720 -36.059 -21.732 1.00 93.88 888 ARG A CA 1
ATOM 6881 C C 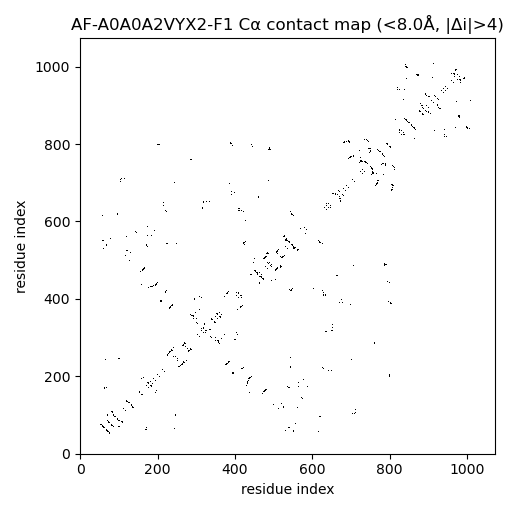. ARG A 1 888 ? -43.861 -35.890 -22.989 1.00 93.88 888 ARG A C 1
ATOM 6883 O O . ARG A 1 888 ? -42.724 -36.357 -23.034 1.00 93.88 888 ARG A O 1
ATOM 6890 N N . GLU A 1 889 ? -44.397 -35.177 -23.976 1.00 89.62 889 GLU A N 1
ATOM 6891 C CA . GLU A 1 889 ? -43.710 -34.830 -25.232 1.00 89.62 889 GLU A CA 1
ATOM 6892 C C . GLU A 1 889 ? -42.451 -33.975 -25.000 1.00 89.62 889 GLU A C 1
ATOM 6894 O O . GLU A 1 889 ? -41.440 -34.169 -25.666 1.00 89.62 889 GLU A O 1
ATOM 6899 N N . ASP A 1 890 ? -42.465 -33.114 -23.977 1.00 86.69 890 ASP A N 1
ATOM 6900 C CA . ASP A 1 890 ? -41.305 -32.339 -23.497 1.00 86.69 890 ASP A CA 1
ATOM 6901 C C . ASP A 1 890 ? -40.230 -33.186 -22.774 1.00 86.69 890 ASP A C 1
ATOM 6903 O O . ASP A 1 890 ? -39.277 -32.655 -22.202 1.00 86.69 890 ASP A O 1
ATOM 6907 N N . GLY A 1 891 ? -40.379 -34.513 -22.771 1.00 90.12 891 GLY A N 1
ATOM 6908 C CA . GLY A 1 891 ? -39.476 -35.459 -22.124 1.00 90.12 891 GLY A CA 1
ATOM 6909 C C . GLY A 1 891 ? -39.686 -35.607 -20.614 1.00 90.12 891 GLY A C 1
ATOM 6910 O O . GLY A 1 891 ? -39.188 -36.577 -20.028 1.00 90.12 891 GLY A O 1
ATOM 6911 N N . PHE A 1 892 ? -40.453 -34.730 -19.953 1.00 95.25 892 PHE A N 1
ATOM 6912 C CA . PHE A 1 892 ? -40.691 -34.867 -18.521 1.00 95.25 892 PHE A CA 1
ATOM 6913 C C . PHE A 1 892 ? -41.586 -36.075 -18.234 1.00 95.25 892 PHE A C 1
ATOM 6915 O O . PHE A 1 892 ? -42.800 -36.079 -18.432 1.00 95.25 892 PHE A O 1
ATOM 6922 N N . VAL A 1 893 ? -40.985 -37.111 -17.646 1.00 96.56 893 VAL A N 1
ATOM 6923 C CA . VAL A 1 893 ? -41.741 -38.119 -16.893 1.00 96.56 893 VAL A CA 1
ATOM 6924 C C . VAL A 1 893 ? -42.479 -37.407 -15.757 1.00 96.56 893 VAL A C 1
ATOM 6926 O O . VAL A 1 893 ? -41.835 -36.683 -14.997 1.00 96.56 893 VAL A O 1
ATOM 6929 N N . VAL A 1 894 ? -43.780 -37.625 -15.588 1.00 96.06 894 VAL A N 1
ATOM 6930 C CA . VAL A 1 894 ? -44.624 -37.028 -14.533 1.00 96.06 894 VAL A CA 1
ATOM 6931 C C . VAL A 1 894 ? -45.632 -38.057 -14.004 1.00 96.06 894 VAL A C 1
ATOM 6933 O O . VAL A 1 894 ? -45.651 -39.207 -14.441 1.00 96.06 894 VAL A O 1
ATOM 6936 N N . VAL A 1 895 ? -46.444 -37.660 -13.025 1.00 95.62 895 VAL A N 1
ATOM 6937 C CA . VAL A 1 895 ? -47.566 -38.451 -12.512 1.00 95.62 895 VAL A CA 1
ATOM 6938 C C . VAL A 1 895 ? -48.841 -37.621 -12.611 1.00 95.62 895 VAL A C 1
ATOM 6940 O O . VAL A 1 895 ? -48.867 -36.489 -12.139 1.00 95.62 895 VAL A O 1
ATOM 6943 N N . ASN A 1 896 ? -49.886 -38.172 -13.229 1.00 95.12 896 ASN A N 1
ATOM 6944 C CA . ASN A 1 896 ? -51.239 -37.655 -13.062 1.00 95.12 896 ASN A CA 1
ATOM 6945 C C . ASN A 1 896 ? -51.712 -38.075 -11.663 1.00 95.12 896 ASN A C 1
ATOM 6947 O O . ASN A 1 896 ? -51.864 -39.266 -11.390 1.00 95.12 896 ASN A O 1
ATOM 6951 N N . GLU A 1 897 ? -51.876 -37.098 -10.775 1.00 92.31 897 GLU A N 1
ATOM 6952 C CA . GLU A 1 897 ? -52.254 -37.325 -9.382 1.00 92.31 897 GLU A CA 1
ATOM 6953 C C . GLU A 1 897 ? -53.683 -37.891 -9.243 1.00 92.31 897 GLU A C 1
ATOM 6955 O O . GLU A 1 897 ? -53.888 -38.812 -8.458 1.00 92.31 897 GLU A O 1
ATOM 6960 N N . GLU A 1 898 ? -54.633 -37.447 -10.072 1.00 93.50 898 GLU A N 1
ATOM 6961 C CA . GLU A 1 898 ? -56.048 -37.866 -10.049 1.00 93.50 898 GLU A CA 1
ATOM 6962 C C . GLU A 1 898 ? -56.246 -39.336 -10.462 1.00 93.50 898 GLU A C 1
ATOM 6964 O O . GLU A 1 898 ? -57.138 -40.024 -9.970 1.00 93.50 898 GLU A O 1
ATOM 6969 N N . VAL A 1 899 ? -55.382 -39.846 -11.346 1.00 95.69 899 VAL A N 1
ATOM 6970 C CA . VAL A 1 899 ? -55.419 -41.233 -11.860 1.00 95.69 899 VAL A CA 1
ATOM 6971 C C . VAL A 1 899 ? -54.565 -42.187 -10.996 1.00 95.69 899 VAL A C 1
ATOM 6973 O O . VAL A 1 899 ? -54.491 -43.401 -11.233 1.00 95.69 899 VAL A O 1
ATOM 6976 N N . CYS A 1 900 ? -53.864 -41.673 -9.982 1.00 96.62 900 CYS A N 1
ATOM 6977 C CA . CYS A 1 900 ? -52.868 -42.440 -9.244 1.00 96.62 900 CYS A CA 1
ATOM 6978 C C . CYS A 1 900 ? -53.463 -43.226 -8.062 1.00 96.62 900 CYS A C 1
ATOM 6980 O O . CYS A 1 900 ? -53.507 -42.748 -6.935 1.00 96.62 900 CYS A O 1
ATOM 6982 N N . ILE A 1 901 ? -53.785 -44.504 -8.292 1.00 94.81 901 ILE A N 1
ATOM 6983 C CA . ILE A 1 901 ? -54.351 -45.447 -7.300 1.00 94.81 901 ILE A CA 1
ATOM 6984 C C . ILE A 1 901 ? -53.420 -45.840 -6.123 1.00 94.81 901 ILE A C 1
ATOM 6986 O O . ILE A 1 901 ? -53.534 -46.933 -5.572 1.00 94.81 901 ILE A O 1
ATOM 6990 N N . GLY A 1 902 ? -52.416 -45.029 -5.779 1.00 93.62 902 GLY A N 1
ATOM 6991 C CA . GLY A 1 902 ? -51.577 -45.201 -4.583 1.00 93.62 902 GLY A CA 1
ATOM 6992 C C . GLY A 1 902 ? -50.677 -46.448 -4.505 1.00 93.62 902 GLY A C 1
ATOM 6993 O O . GLY A 1 902 ? -49.873 -46.536 -3.584 1.00 93.62 902 GLY A O 1
ATOM 6994 N N . CYS A 1 903 ? -50.730 -47.380 -5.467 1.00 93.62 903 CYS A N 1
ATOM 6995 C CA . CYS A 1 903 ? -50.138 -48.734 -5.411 1.00 93.62 903 CYS A CA 1
ATOM 6996 C C . CYS A 1 903 ? -48.613 -48.858 -5.160 1.00 93.62 903 CYS A C 1
ATOM 6998 O O . CYS A 1 903 ? -48.101 -49.968 -5.032 1.00 93.62 903 CYS A O 1
ATOM 7000 N N . ARG A 1 904 ? -47.859 -47.753 -5.112 1.00 94.25 904 ARG A N 1
ATOM 7001 C CA . ARG A 1 904 ? -46.404 -47.672 -4.838 1.00 94.25 904 ARG A CA 1
ATOM 7002 C C . ARG A 1 904 ? -45.471 -48.454 -5.794 1.00 94.25 904 ARG A C 1
ATOM 7004 O O . ARG A 1 904 ? -44.252 -48.388 -5.632 1.00 94.25 904 ARG A O 1
ATOM 7011 N N . TYR A 1 905 ? -45.976 -49.112 -6.845 1.00 93.56 905 TYR A N 1
ATOM 7012 C CA . TYR A 1 905 ? -45.161 -49.896 -7.796 1.00 93.56 905 TYR A CA 1
ATOM 7013 C C . TYR A 1 905 ? -44.080 -49.057 -8.502 1.00 93.56 905 TYR A C 1
ATOM 7015 O O . TYR A 1 905 ? -42.928 -49.476 -8.597 1.00 93.56 905 TYR A O 1
ATOM 7023 N N . CYS A 1 906 ? -44.398 -47.827 -8.912 1.00 93.81 906 CYS A N 1
ATOM 7024 C CA . CYS A 1 906 ? -43.443 -46.922 -9.563 1.00 93.81 906 CYS A CA 1
ATOM 7025 C C . CYS A 1 906 ? -42.269 -46.500 -8.649 1.00 93.81 906 CYS A C 1
ATOM 7027 O O . CYS A 1 906 ? -41.153 -46.310 -9.138 1.00 93.81 906 CYS A O 1
ATOM 7029 N N . HIS A 1 907 ? -42.477 -46.429 -7.327 1.00 90.88 907 HIS A N 1
ATOM 7030 C CA . HIS A 1 907 ? -41.401 -46.285 -6.335 1.00 90.88 907 HIS A CA 1
ATOM 7031 C C . HIS A 1 907 ? -40.549 -47.560 -6.249 1.00 90.88 907 HIS A C 1
ATOM 7033 O O . HIS A 1 907 ? -39.326 -47.486 -6.160 1.00 90.88 907 HIS A O 1
ATOM 7039 N N . MET A 1 908 ? -41.176 -48.737 -6.338 1.00 86.62 908 MET A N 1
ATOM 7040 C CA . MET A 1 908 ? -40.466 -50.019 -6.321 1.00 86.62 908 MET A CA 1
ATOM 7041 C C . MET A 1 908 ? -39.647 -50.314 -7.587 1.00 86.62 908 MET A C 1
ATOM 7043 O O . MET A 1 908 ? -38.716 -51.118 -7.502 1.00 86.62 908 MET A O 1
ATOM 7047 N N . ALA A 1 909 ? -39.950 -49.687 -8.726 1.00 91.31 909 ALA A N 1
ATOM 7048 C CA . ALA A 1 909 ? -39.189 -49.849 -9.969 1.00 91.31 909 ALA A CA 1
ATOM 7049 C C . ALA A 1 909 ? -38.120 -48.769 -10.205 1.00 91.31 909 ALA A C 1
ATOM 7051 O O . ALA A 1 909 ? -37.138 -49.034 -10.890 1.00 91.31 909 ALA A O 1
ATOM 7052 N N . CYS A 1 910 ? -38.270 -47.557 -9.658 1.00 92.19 910 CYS A N 1
ATOM 7053 C CA . CYS A 1 910 ? -37.286 -46.495 -9.873 1.00 92.19 910 CYS A CA 1
ATOM 7054 C C . CYS A 1 910 ? -35.992 -46.763 -9.076 1.00 92.19 910 CYS A C 1
ATOM 7056 O O . CYS A 1 910 ? -36.023 -46.692 -7.844 1.00 92.19 910 CYS A O 1
ATOM 7058 N N . PRO A 1 911 ? -34.831 -46.985 -9.723 1.00 88.62 911 PRO A N 1
ATOM 7059 C CA . PRO A 1 911 ? -33.609 -47.336 -9.001 1.00 88.62 911 PRO A CA 1
ATOM 7060 C C . PRO A 1 911 ? -32.966 -46.112 -8.314 1.00 88.62 911 PRO A C 1
ATOM 7062 O O . PRO A 1 911 ? -32.156 -46.264 -7.406 1.00 88.62 911 PRO A O 1
ATOM 7065 N N . TYR A 1 912 ? -33.398 -44.896 -8.674 1.00 89.44 912 TYR A N 1
ATOM 7066 C CA . TYR A 1 912 ? -33.071 -43.634 -7.994 1.00 89.44 912 TYR A CA 1
ATOM 7067 C C . TYR A 1 912 ? -34.062 -43.273 -6.867 1.00 89.44 912 TYR A C 1
ATOM 7069 O O . TYR A 1 912 ? -33.956 -42.200 -6.272 1.00 89.44 912 TYR A O 1
ATOM 7077 N N . GLY A 1 913 ? -35.085 -44.104 -6.613 1.00 87.69 913 GLY A N 1
ATOM 7078 C CA . GLY A 1 913 ? -36.120 -43.853 -5.599 1.00 87.69 913 GLY A CA 1
ATOM 7079 C C . GLY A 1 913 ? -36.831 -42.501 -5.749 1.00 87.69 913 GLY A C 1
ATOM 7080 O O . GLY A 1 913 ? -37.107 -41.847 -4.745 1.00 87.69 913 GLY A O 1
ATOM 7081 N N . ALA A 1 914 ? -37.024 -42.015 -6.981 1.00 92.31 914 ALA A N 1
ATOM 7082 C CA . ALA A 1 914 ? -37.523 -40.661 -7.236 1.00 92.31 914 ALA A CA 1
ATOM 7083 C C . ALA A 1 914 ? -39.047 -40.490 -7.029 1.00 92.31 914 ALA A C 1
ATOM 7085 O O . ALA A 1 914 ? -39.439 -39.440 -6.524 1.00 92.31 914 ALA A O 1
ATOM 7086 N N . PRO A 1 915 ? -39.915 -41.471 -7.360 1.00 93.62 915 PRO A N 1
ATOM 7087 C CA . PRO A 1 915 ? -41.298 -41.491 -6.893 1.00 93.62 915 PRO A CA 1
ATOM 7088 C C . PRO A 1 915 ? -41.370 -41.776 -5.396 1.00 93.62 915 PRO A C 1
ATOM 7090 O O . PRO A 1 915 ? -40.750 -42.725 -4.914 1.00 93.62 915 PRO A O 1
ATOM 7093 N N . GLN A 1 916 ? -42.146 -40.976 -4.673 1.00 91.25 916 GLN A N 1
ATOM 7094 C CA . GLN A 1 916 ? -42.376 -41.080 -3.232 1.00 91.25 916 GLN A CA 1
ATOM 7095 C C . GLN A 1 916 ? -43.885 -41.000 -2.972 1.00 91.25 916 GLN A C 1
ATOM 7097 O O . GLN A 1 916 ? -44.600 -40.246 -3.632 1.00 91.25 916 GLN A O 1
ATOM 7102 N N . TYR A 1 917 ? -44.394 -41.835 -2.070 1.00 91.19 917 TYR A N 1
ATOM 7103 C CA . TYR A 1 917 ? -45.812 -41.822 -1.714 1.00 91.19 917 TYR A CA 1
ATOM 7104 C C . TYR A 1 917 ? -46.056 -40.685 -0.719 1.00 91.19 917 TYR A C 1
ATOM 7106 O O . TYR A 1 917 ? -45.340 -40.591 0.275 1.00 91.19 917 TYR A O 1
ATOM 7114 N N . ASN A 1 918 ? -47.035 -39.824 -0.990 1.00 89.31 918 ASN A N 1
ATOM 7115 C CA . ASN A 1 918 ? -47.420 -38.737 -0.097 1.00 89.31 918 ASN A CA 1
ATOM 7116 C C . ASN A 1 918 ? -48.665 -39.175 0.685 1.00 89.31 918 ASN A C 1
ATOM 7118 O O . ASN A 1 918 ? -49.739 -39.337 0.106 1.00 89.31 918 ASN A O 1
ATOM 7122 N N . GLU A 1 919 ? -48.515 -39.391 1.993 1.00 87.00 919 GLU A N 1
ATOM 7123 C CA . GLU A 1 919 ? -49.572 -40.005 2.810 1.00 87.00 919 GLU A CA 1
ATOM 7124 C C . GLU A 1 919 ? -50.771 -39.071 3.018 1.00 87.00 919 GLU A C 1
ATOM 7126 O O . GLU A 1 919 ? -51.903 -39.542 3.012 1.00 87.00 919 GLU A O 1
ATOM 7131 N N . ALA A 1 920 ? -50.539 -37.755 3.096 1.00 84.88 920 ALA A N 1
ATOM 7132 C CA . ALA A 1 920 ? -51.599 -36.750 3.198 1.00 84.88 920 ALA A CA 1
ATOM 7133 C C . ALA A 1 920 ? -52.403 -36.587 1.894 1.00 84.88 920 ALA A C 1
ATOM 7135 O O . ALA A 1 920 ? -53.565 -36.193 1.936 1.00 84.88 920 ALA A O 1
ATOM 7136 N N . LYS A 1 921 ? -51.792 -36.893 0.740 1.00 87.12 921 LYS A N 1
ATOM 7137 C CA . LYS A 1 921 ? -52.460 -36.899 -0.570 1.00 87.12 921 LYS A CA 1
ATOM 7138 C C . LYS A 1 921 ? -53.114 -38.244 -0.926 1.00 87.12 921 LYS A C 1
ATOM 7140 O O . LYS A 1 921 ? -54.092 -38.255 -1.658 1.00 87.12 921 LYS A O 1
ATOM 7145 N N . GLY A 1 922 ? -52.586 -39.364 -0.424 1.00 89.94 922 GLY A N 1
ATOM 7146 C CA . GLY A 1 922 ? -53.070 -40.719 -0.731 1.00 89.94 922 GLY A CA 1
ATOM 7147 C C . GLY A 1 922 ? -52.452 -41.368 -1.981 1.00 89.94 922 GLY A C 1
ATOM 7148 O O . GLY A 1 922 ? -52.807 -42.494 -2.333 1.00 89.94 922 GLY A O 1
ATOM 7149 N N . HIS A 1 923 ? -51.505 -40.701 -2.650 1.00 93.94 923 HIS A N 1
ATOM 7150 C CA . HIS A 1 923 ? -50.970 -41.145 -3.942 1.00 93.94 923 HIS A CA 1
ATOM 7151 C C . HIS A 1 923 ? -49.475 -40.868 -4.149 1.00 93.94 923 HIS A C 1
ATOM 7153 O O . HIS A 1 923 ? -48.763 -40.354 -3.284 1.00 93.94 923 HIS A O 1
ATOM 7159 N N . MET A 1 924 ? -48.964 -41.285 -5.310 1.00 94.56 924 MET A N 1
ATOM 7160 C CA . MET A 1 924 ? -47.555 -41.143 -5.676 1.00 94.56 924 MET A CA 1
ATOM 7161 C C . MET A 1 924 ? -47.254 -39.746 -6.210 1.00 94.56 924 MET A C 1
ATOM 7163 O O . MET A 1 924 ? -47.956 -39.239 -7.075 1.00 94.56 924 MET A O 1
ATOM 7167 N N . THR A 1 925 ? -46.146 -39.175 -5.751 1.00 93.69 925 THR A N 1
ATOM 7168 C CA . THR A 1 925 ? -45.666 -37.834 -6.104 1.00 93.69 925 THR A CA 1
ATOM 7169 C C . THR A 1 925 ? -44.176 -37.888 -6.460 1.00 93.69 925 THR A C 1
ATOM 7171 O O . THR A 1 925 ? -43.483 -38.843 -6.090 1.00 93.69 925 THR A O 1
ATOM 7174 N N . LYS A 1 926 ? -43.663 -36.917 -7.228 1.00 93.69 926 LYS A N 1
ATOM 7175 C CA . LYS A 1 926 ? -42.231 -36.825 -7.577 1.00 93.69 926 LYS A CA 1
ATOM 7176 C C . LYS A 1 926 ? -41.851 -35.470 -8.168 1.00 93.69 926 LYS A C 1
ATOM 7178 O O . LYS A 1 926 ? -42.713 -34.734 -8.633 1.00 93.69 926 LYS A O 1
ATOM 7183 N N . CYS A 1 927 ? -40.542 -35.230 -8.284 1.00 95.19 927 CYS A N 1
ATOM 7184 C CA . CYS A 1 927 ? -39.995 -34.171 -9.133 1.00 95.19 927 CYS A CA 1
ATOM 7185 C C . CYS A 1 927 ? -40.575 -34.254 -10.556 1.00 95.19 927 CYS A C 1
ATOM 7187 O O . CYS A 1 927 ? -40.511 -35.302 -11.205 1.00 95.19 927 CYS A O 1
ATOM 7189 N N . ASP A 1 928 ? -41.126 -33.139 -11.012 1.00 94.62 928 ASP A N 1
ATOM 7190 C CA . ASP A 1 928 ? -41.847 -32.917 -12.266 1.00 94.62 928 ASP A CA 1
ATOM 7191 C C . ASP A 1 928 ? -41.036 -32.073 -13.271 1.00 94.62 928 ASP A C 1
ATOM 7193 O O . ASP A 1 928 ? -41.555 -31.676 -14.305 1.00 94.62 928 ASP A O 1
ATOM 7197 N N . GLY A 1 929 ? -39.777 -31.758 -12.951 1.00 93.06 929 GLY A N 1
ATOM 7198 C CA . GLY A 1 929 ? -38.947 -30.819 -13.710 1.00 93.06 929 GLY A CA 1
ATOM 7199 C C . GLY A 1 929 ? -39.304 -29.340 -13.503 1.00 93.06 929 GLY A C 1
ATOM 7200 O O . GLY A 1 929 ? -38.621 -28.480 -14.048 1.00 93.06 929 GLY A O 1
ATOM 7201 N N . CYS A 1 930 ? -40.331 -29.029 -12.698 1.00 95.62 930 CYS A N 1
ATOM 7202 C CA . CYS A 1 930 ? -40.997 -27.723 -12.655 1.00 95.62 930 CYS A CA 1
ATOM 7203 C C . CYS A 1 930 ? -41.472 -27.259 -14.046 1.00 95.62 930 CYS A C 1
ATOM 7205 O O . CYS A 1 930 ? -41.306 -26.087 -14.379 1.00 95.62 930 CYS A O 1
ATOM 7207 N N . TYR A 1 931 ? -42.040 -28.170 -14.848 1.00 94.31 931 TYR A N 1
ATOM 7208 C CA . TYR A 1 931 ? -42.427 -27.941 -16.251 1.00 94.31 931 TYR A CA 1
ATOM 7209 C C . TYR A 1 931 ? -43.234 -26.647 -16.478 1.00 94.31 931 TYR A C 1
ATOM 7211 O O . TYR A 1 931 ? -43.010 -25.957 -17.466 1.00 94.31 931 TYR A O 1
ATOM 7219 N N . GLU A 1 932 ? -44.087 -26.262 -15.526 1.00 93.75 932 GLU A N 1
ATOM 7220 C CA . GLU A 1 932 ? -44.842 -24.999 -15.511 1.00 93.75 932 GLU A CA 1
ATOM 7221 C C . GLU A 1 932 ? -43.915 -23.767 -15.573 1.00 93.75 932 GLU A C 1
ATOM 7223 O O . GLU A 1 932 ? -44.066 -22.919 -16.447 1.00 93.75 932 GLU A O 1
ATOM 7228 N N . ARG A 1 933 ? -42.884 -23.705 -14.712 1.00 95.19 933 ARG A N 1
ATOM 7229 C CA . ARG A 1 933 ? -41.867 -22.632 -14.732 1.00 95.19 933 ARG A CA 1
ATOM 7230 C C . ARG A 1 933 ? -41.079 -22.639 -16.039 1.00 95.19 933 ARG A C 1
ATOM 7232 O O . ARG A 1 933 ? -40.765 -21.577 -16.566 1.00 95.19 933 ARG A O 1
ATOM 7239 N N . VAL A 1 934 ? -40.756 -23.829 -16.548 1.00 93.38 934 VAL A N 1
ATOM 7240 C CA . VAL A 1 934 ? -39.969 -24.000 -17.779 1.00 93.38 934 VAL A CA 1
ATOM 7241 C C . VAL A 1 934 ? -40.750 -23.500 -18.999 1.00 93.38 934 VAL A C 1
ATOM 7243 O O . VAL A 1 934 ? -40.170 -22.824 -19.845 1.00 93.38 934 VAL A O 1
ATOM 7246 N N . ALA A 1 935 ? -42.066 -23.732 -19.052 1.00 93.00 935 ALA A N 1
ATOM 7247 C CA . ALA A 1 935 ? -42.952 -23.177 -20.077 1.00 93.00 935 ALA A CA 1
ATOM 7248 C C . ALA A 1 935 ? -43.053 -21.638 -20.014 1.00 93.00 935 ALA A C 1
ATOM 7250 O O . ALA A 1 935 ? -43.160 -20.986 -21.048 1.00 93.00 935 ALA A O 1
ATOM 7251 N N . GLU A 1 936 ? -42.937 -21.040 -18.823 1.00 95.56 936 GLU A N 1
ATOM 7252 C CA . GLU A 1 936 ? -42.806 -19.584 -18.633 1.00 95.56 936 GLU A CA 1
ATOM 7253 C C . GLU A 1 936 ? -41.390 -19.038 -18.939 1.00 95.56 936 GLU A C 1
ATOM 7255 O O . GLU A 1 936 ? -41.108 -17.868 -18.673 1.00 95.56 936 GLU A O 1
ATOM 7260 N N . GLY A 1 937 ? -40.460 -19.869 -19.429 1.00 90.88 937 GLY A N 1
ATOM 7261 C CA . GLY A 1 937 ? -39.057 -19.496 -19.664 1.00 90.88 937 GLY A CA 1
ATOM 7262 C C . GLY A 1 937 ? -38.222 -19.299 -18.388 1.00 90.88 937 GLY A C 1
ATOM 7263 O O . GLY A 1 937 ? -37.079 -18.842 -18.457 1.00 90.88 937 GLY A O 1
ATOM 7264 N N . LYS A 1 938 ? -38.763 -19.637 -17.212 1.00 92.81 938 LYS A N 1
ATOM 7265 C CA . LYS A 1 938 ? -38.081 -19.547 -15.913 1.00 92.81 938 LYS A CA 1
ATOM 7266 C C . LYS A 1 938 ? -37.327 -20.843 -15.621 1.00 92.81 938 LYS A C 1
ATOM 7268 O O . LYS A 1 938 ? -37.711 -21.932 -16.046 1.00 92.81 938 LYS A O 1
ATOM 7273 N N . LYS A 1 939 ? -36.255 -20.754 -14.829 1.00 92.56 939 LYS A N 1
ATOM 7274 C CA . LYS A 1 939 ? -35.529 -21.955 -14.394 1.00 92.56 939 LYS A CA 1
ATOM 7275 C C . LYS A 1 939 ? -36.353 -22.751 -13.361 1.00 92.56 939 LYS A C 1
ATOM 7277 O O . LYS A 1 939 ? -37.163 -22.171 -12.629 1.00 92.56 939 LYS A O 1
ATOM 7282 N N . PRO A 1 940 ? -36.149 -24.079 -13.250 1.00 96.25 940 PRO A N 1
ATOM 7283 C CA . PRO A 1 940 ? -36.692 -24.857 -12.141 1.00 96.25 940 PRO A CA 1
ATOM 7284 C C . PRO A 1 940 ? -36.212 -24.283 -10.809 1.00 96.25 940 PRO A C 1
ATOM 7286 O O . PRO A 1 940 ? -35.043 -23.914 -10.687 1.00 96.25 940 PRO A O 1
ATOM 7289 N N . ILE A 1 941 ? -37.077 -24.260 -9.792 1.00 97.25 941 ILE A N 1
ATOM 7290 C CA . ILE A 1 941 ? -36.783 -23.551 -8.535 1.00 97.25 941 ILE A CA 1
ATOM 7291 C C . ILE A 1 941 ? -35.466 -24.004 -7.888 1.00 97.25 941 ILE A C 1
ATOM 7293 O O . ILE A 1 941 ? -34.679 -23.184 -7.440 1.00 97.25 941 ILE A O 1
ATOM 7297 N N . CYS A 1 942 ? -35.169 -25.305 -7.932 1.00 94.94 942 CYS A N 1
ATOM 7298 C CA . CYS A 1 942 ? -33.947 -25.888 -7.378 1.00 94.94 942 CYS A CA 1
ATOM 7299 C C . CYS A 1 942 ? -32.659 -25.546 -8.153 1.00 94.94 942 CYS A C 1
ATOM 7301 O O . CYS A 1 942 ? -31.569 -25.685 -7.601 1.00 94.94 942 CYS A O 1
ATOM 7303 N N . VAL A 1 943 ? -32.776 -25.129 -9.417 1.00 94.19 943 VAL A N 1
ATOM 7304 C CA . VAL A 1 943 ? -31.667 -24.629 -10.245 1.00 94.19 943 VAL A CA 1
ATOM 7305 C C . VAL A 1 943 ? -31.428 -23.153 -9.930 1.00 94.19 943 VAL A C 1
ATOM 7307 O O . VAL A 1 943 ? -30.298 -22.747 -9.674 1.00 94.19 943 VAL A O 1
ATOM 7310 N N . GLU A 1 944 ? -32.506 -22.369 -9.893 1.00 93.25 944 GLU A N 1
ATOM 7311 C CA . GLU A 1 944 ? -32.508 -20.938 -9.572 1.00 93.25 944 GLU A CA 1
ATOM 7312 C C . GLU A 1 944 ? -32.011 -20.661 -8.143 1.00 93.25 944 GLU A C 1
ATOM 7314 O O . GLU A 1 944 ? -31.194 -19.770 -7.926 1.00 93.25 944 GLU A O 1
ATOM 7319 N N . SER A 1 945 ? -32.420 -21.490 -7.179 1.00 93.00 945 SER A N 1
ATOM 7320 C CA . SER A 1 945 ? -32.040 -21.394 -5.767 1.00 93.00 945 SER A CA 1
ATOM 7321 C C . SER A 1 945 ? -30.672 -22.009 -5.435 1.00 93.00 945 SER A C 1
ATOM 7323 O O . SER A 1 945 ? -30.358 -22.180 -4.256 1.00 93.00 945 SER A O 1
ATOM 7325 N N . CYS A 1 946 ? -29.885 -22.450 -6.422 1.00 85.94 946 CYS A N 1
ATOM 7326 C CA . CYS A 1 946 ? -28.596 -23.091 -6.170 1.00 85.94 946 CYS A CA 1
ATOM 7327 C C . CYS A 1 946 ? -27.503 -22.015 -6.005 1.00 85.94 946 CYS A C 1
ATOM 7329 O O . CYS A 1 946 ? -27.051 -21.476 -7.019 1.00 85.94 946 CYS A O 1
ATOM 7331 N N . PRO A 1 947 ? -27.013 -21.712 -4.781 1.00 73.50 947 PRO A N 1
ATOM 7332 C CA . PRO A 1 947 ? -26.082 -20.593 -4.569 1.00 73.50 947 PRO A CA 1
ATOM 7333 C C . PRO A 1 947 ? -24.765 -20.770 -5.342 1.00 73.50 947 PRO A C 1
ATOM 7335 O O . PRO A 1 947 ? -24.183 -19.808 -5.830 1.00 73.50 947 PRO A O 1
ATOM 7338 N N . LEU A 1 948 ? -24.350 -22.025 -5.520 1.00 78.69 948 LEU A N 1
ATOM 7339 C CA . LEU A 1 948 ? -23.126 -22.441 -6.210 1.00 78.69 948 LEU A CA 1
ATOM 7340 C C . LEU A 1 948 ? -23.325 -22.640 -7.722 1.00 78.69 948 LEU A C 1
ATOM 7342 O O . LEU A 1 948 ? -22.385 -23.016 -8.416 1.00 78.69 948 LEU A O 1
ATOM 7346 N N . ARG A 1 949 ? -24.559 -22.477 -8.228 1.00 82.69 949 ARG A N 1
ATOM 7347 C CA . ARG A 1 949 ? -24.947 -22.709 -9.636 1.00 82.69 949 ARG A CA 1
ATOM 7348 C C . ARG A 1 949 ? -24.497 -24.082 -10.169 1.00 82.69 949 ARG A C 1
ATOM 7350 O O . ARG A 1 949 ? -24.167 -24.245 -11.339 1.00 82.69 949 ARG A O 1
ATOM 7357 N N . ALA A 1 950 ? -24.490 -25.078 -9.280 1.00 84.56 950 ALA A N 1
ATOM 7358 C CA . ALA A 1 950 ? -24.034 -26.448 -9.526 1.00 84.56 950 ALA A CA 1
ATOM 7359 C C . ALA A 1 950 ? -25.121 -27.360 -10.136 1.00 84.56 950 ALA A C 1
ATOM 7361 O O . ALA A 1 950 ? -24.956 -28.577 -10.189 1.00 84.56 950 ALA A O 1
ATOM 7362 N N . LEU A 1 951 ? -26.240 -26.770 -10.560 1.00 90.75 951 LEU A N 1
ATOM 7363 C CA . LEU A 1 951 ? -27.368 -27.405 -11.231 1.00 90.75 951 LEU A CA 1
ATOM 7364 C C . LEU A 1 951 ? -27.723 -26.563 -12.462 1.00 90.75 951 LEU A C 1
ATOM 7366 O O . LEU A 1 951 ? -27.575 -25.342 -12.433 1.00 90.75 951 LEU A O 1
ATOM 7370 N N . ASP A 1 952 ? -28.214 -27.206 -13.516 1.00 90.69 952 ASP A N 1
ATOM 7371 C CA . ASP A 1 952 ? -28.736 -26.554 -14.722 1.00 90.69 952 ASP A CA 1
ATOM 7372 C C . ASP A 1 952 ? -29.880 -27.402 -15.304 1.00 90.69 952 ASP A C 1
ATOM 7374 O O . ASP A 1 952 ? -30.079 -28.545 -14.882 1.00 90.69 952 ASP A O 1
ATOM 7378 N N . LEU A 1 953 ? -30.637 -26.853 -16.255 1.00 90.88 953 LEU A N 1
ATOM 7379 C CA . LEU A 1 953 ? -31.643 -27.591 -17.024 1.00 90.88 953 LEU A CA 1
ATOM 7380 C C . LEU A 1 953 ? -31.665 -27.074 -18.468 1.00 90.88 953 LEU A C 1
ATOM 7382 O O . LEU A 1 953 ? -31.793 -25.872 -18.684 1.00 90.88 953 LEU A O 1
ATOM 7386 N N . ALA A 1 954 ? -31.567 -27.998 -19.420 1.00 88.69 954 ALA A N 1
ATOM 7387 C CA . ALA A 1 954 ? -31.727 -27.813 -20.862 1.00 88.69 954 ALA A CA 1
ATOM 7388 C C . ALA A 1 954 ? -32.070 -29.191 -21.485 1.00 88.69 954 ALA A C 1
ATOM 7390 O O . ALA A 1 954 ? -31.995 -30.197 -20.764 1.00 88.69 954 ALA A O 1
ATOM 7391 N N . PRO A 1 955 ? -32.425 -29.282 -22.781 1.00 91.25 955 PRO A N 1
ATOM 7392 C CA . PRO A 1 955 ? -32.491 -30.553 -23.504 1.00 91.25 955 PRO A CA 1
ATOM 7393 C C . PRO A 1 955 ? -31.229 -31.404 -23.302 1.00 91.25 955 PRO A C 1
ATOM 7395 O O . PRO A 1 955 ? -30.112 -30.889 -23.205 1.00 91.25 955 PRO A O 1
ATOM 7398 N N . ILE A 1 956 ? -31.394 -32.725 -23.199 1.00 91.50 956 ILE A N 1
ATOM 7399 C CA . ILE A 1 956 ? -30.319 -33.594 -22.699 1.00 91.50 956 ILE A CA 1
ATOM 7400 C C . ILE A 1 956 ? -29.074 -33.599 -23.597 1.00 91.50 956 ILE A C 1
ATOM 7402 O O . ILE A 1 956 ? -27.960 -33.697 -23.085 1.00 91.50 956 ILE A O 1
ATOM 7406 N N . ASP A 1 957 ? -29.230 -33.434 -24.908 1.00 92.31 957 ASP A N 1
ATOM 7407 C CA . ASP A 1 957 ? -28.097 -33.429 -25.835 1.00 92.31 957 ASP A CA 1
ATOM 7408 C C . ASP A 1 957 ? -27.317 -32.105 -25.813 1.00 92.31 957 ASP A C 1
ATOM 7410 O O . ASP A 1 957 ? -26.090 -32.132 -25.907 1.00 92.31 957 ASP A O 1
ATOM 7414 N N . GLU A 1 958 ? -27.971 -30.974 -25.518 1.00 91.25 958 GLU A N 1
ATOM 7415 C CA . GLU A 1 958 ? -27.276 -29.723 -25.174 1.00 91.25 958 GLU A CA 1
ATOM 7416 C C . GLU A 1 958 ? -26.463 -29.891 -23.883 1.00 91.25 958 GLU A C 1
ATOM 7418 O O . GLU A 1 958 ? -25.297 -29.499 -23.819 1.00 91.25 958 GLU A O 1
ATOM 7423 N N . LEU A 1 959 ? -27.042 -30.523 -22.852 1.00 88.81 959 LEU A N 1
ATOM 7424 C CA . LEU A 1 959 ? -26.323 -30.816 -21.606 1.00 88.81 959 LEU A CA 1
ATOM 7425 C C . LEU A 1 959 ? -25.134 -31.759 -21.847 1.00 88.81 959 LEU A C 1
ATOM 7427 O O . LEU A 1 959 ? -24.069 -31.541 -21.267 1.00 88.81 959 LEU A O 1
ATOM 7431 N N . ARG A 1 960 ? -25.275 -32.765 -22.721 1.00 91.38 960 ARG A N 1
ATOM 7432 C CA . ARG A 1 960 ? -24.187 -33.683 -23.104 1.00 91.38 960 ARG A CA 1
ATOM 7433 C C . ARG A 1 960 ? -23.080 -32.966 -23.877 1.00 91.38 960 ARG A C 1
ATOM 7435 O O . ARG A 1 960 ? -21.909 -33.159 -23.560 1.00 91.38 960 ARG A O 1
ATOM 7442 N N . GLN A 1 961 ? -23.428 -32.094 -24.822 1.00 88.62 961 GLN A N 1
ATOM 7443 C CA . GLN A 1 961 ? -22.470 -31.267 -25.565 1.00 88.62 961 GLN A CA 1
ATOM 7444 C C . GLN A 1 961 ? -21.715 -30.292 -24.641 1.00 88.62 961 GLN A C 1
ATOM 7446 O O . GLN A 1 961 ? -20.511 -30.091 -24.789 1.00 88.62 961 GLN A O 1
ATOM 7451 N N . LYS A 1 962 ? -22.414 -29.707 -23.661 1.00 80.25 962 LYS A N 1
ATOM 7452 C CA . LYS A 1 962 ? -21.904 -28.678 -22.739 1.00 80.25 962 LYS A CA 1
ATOM 7453 C C . LYS A 1 962 ? -21.092 -29.235 -21.562 1.00 80.25 962 LYS A C 1
ATOM 7455 O O . LYS A 1 962 ? -20.196 -28.552 -21.063 1.00 80.25 962 LYS A O 1
ATOM 7460 N N . TYR A 1 963 ? -21.410 -30.443 -21.088 1.00 80.56 963 TYR A N 1
ATOM 7461 C CA . TYR A 1 963 ? -20.865 -31.000 -19.840 1.00 80.56 963 TYR A CA 1
ATOM 7462 C C . TYR A 1 963 ? -20.283 -32.423 -19.949 1.00 80.56 963 TYR A C 1
ATOM 7464 O O . TYR A 1 963 ? -19.683 -32.890 -18.977 1.00 80.56 963 TYR A O 1
ATOM 7472 N N . GLY A 1 964 ? -20.393 -33.088 -21.103 1.00 89.44 964 GLY A N 1
ATOM 7473 C CA . GLY A 1 964 ? -19.936 -34.463 -21.337 1.00 89.44 964 GLY A CA 1
ATOM 7474 C C . GLY A 1 964 ? -21.039 -35.516 -21.165 1.00 89.44 964 GLY A C 1
ATOM 7475 O O . GLY A 1 964 ? -22.179 -35.210 -20.837 1.00 89.44 964 GLY A O 1
ATOM 7476 N N . THR A 1 965 ? -20.717 -36.789 -21.390 1.00 90.81 965 THR A N 1
ATOM 7477 C CA . THR A 1 965 ? -21.710 -37.884 -21.459 1.00 90.81 965 THR A CA 1
ATOM 7478 C C . THR A 1 965 ? -21.886 -38.686 -20.163 1.00 90.81 965 THR A C 1
ATOM 7480 O O . THR A 1 965 ? -22.722 -39.589 -20.111 1.00 90.81 965 THR A O 1
ATOM 7483 N N . GLN A 1 966 ? -21.128 -38.382 -19.103 1.00 90.88 966 GLN A N 1
ATOM 7484 C CA . GLN A 1 966 ? -21.138 -39.168 -17.866 1.00 90.88 966 GLN A CA 1
ATOM 7485 C C . GLN A 1 966 ? -22.472 -39.027 -17.114 1.00 90.88 966 GLN A C 1
ATOM 7487 O O . GLN A 1 966 ? -22.789 -37.964 -16.586 1.00 90.88 966 GLN A O 1
ATOM 7492 N N . ALA A 1 967 ? -23.237 -40.119 -17.024 1.00 89.81 967 ALA A N 1
ATOM 7493 C CA . ALA A 1 967 ? -24.593 -40.129 -16.454 1.00 89.81 967 ALA A CA 1
ATOM 7494 C C . ALA A 1 967 ? -24.741 -40.947 -15.149 1.00 89.81 967 ALA A C 1
ATOM 7496 O O . ALA A 1 967 ? -25.845 -41.063 -14.615 1.00 89.81 967 ALA A O 1
ATOM 7497 N N . ALA A 1 968 ? -23.652 -41.527 -14.626 1.00 89.94 968 ALA A N 1
ATOM 7498 C CA . ALA A 1 968 ? -23.644 -42.267 -13.360 1.00 89.94 968 ALA A CA 1
ATOM 7499 C C . ALA A 1 968 ? -22.271 -42.205 -12.658 1.00 89.94 968 ALA A C 1
ATOM 7501 O O . ALA A 1 968 ? -21.232 -42.350 -13.297 1.00 89.94 968 ALA A O 1
ATOM 7502 N N . ILE A 1 969 ? -22.282 -42.033 -11.336 1.00 91.44 969 ILE A N 1
ATOM 7503 C CA . ILE A 1 969 ? -21.152 -42.192 -10.398 1.00 91.44 969 ILE A CA 1
ATOM 7504 C C . ILE A 1 969 ? -21.698 -42.872 -9.135 1.00 91.44 969 ILE A C 1
ATOM 7506 O O . ILE A 1 969 ? -22.919 -42.889 -8.957 1.00 91.44 969 ILE A O 1
ATOM 7510 N N . ALA A 1 970 ? -20.866 -43.425 -8.254 1.00 89.44 970 ALA A N 1
ATOM 7511 C CA . ALA A 1 970 ? -21.375 -43.990 -7.001 1.00 89.44 970 ALA A CA 1
ATOM 7512 C C . ALA A 1 970 ? -22.102 -42.917 -6.146 1.00 89.44 970 ALA A C 1
ATOM 7514 O O . ALA A 1 970 ? -21.756 -41.736 -6.208 1.00 89.44 970 ALA A O 1
ATOM 7515 N N . PRO A 1 971 ? -23.149 -43.281 -5.379 1.00 87.12 971 PRO A N 1
ATOM 7516 C CA . PRO A 1 971 ? -23.794 -44.592 -5.281 1.00 87.12 971 PRO A CA 1
ATOM 7517 C C . PRO A 1 971 ? -24.950 -44.777 -6.291 1.00 87.12 971 PRO A C 1
ATOM 7519 O O . PRO A 1 971 ? -25.857 -45.573 -6.047 1.00 87.12 971 PRO A O 1
ATOM 7522 N N . LEU A 1 972 ? -24.992 -44.024 -7.400 1.00 90.50 972 LEU A N 1
ATOM 7523 C CA . LEU A 1 972 ? -26.028 -44.215 -8.420 1.00 90.50 972 LEU A CA 1
ATOM 7524 C C . LEU A 1 972 ? -25.836 -45.549 -9.166 1.00 90.50 972 LEU A C 1
ATOM 7526 O O . LEU A 1 972 ? -24.697 -45.954 -9.417 1.00 90.50 972 LEU A O 1
ATOM 7530 N N . PRO A 1 973 ? -26.934 -46.204 -9.589 1.00 90.00 973 PRO A N 1
ATOM 7531 C CA . PRO A 1 973 ? -26.893 -47.361 -10.481 1.00 90.00 973 PRO A CA 1
ATOM 7532 C C . PRO A 1 973 ? -26.372 -46.980 -11.876 1.00 90.00 973 PRO A C 1
ATOM 7534 O O . PRO A 1 973 ? -26.480 -45.824 -12.298 1.00 90.00 973 PRO A O 1
ATOM 7537 N N . ALA A 1 974 ? -25.878 -47.975 -12.615 1.00 89.44 974 ALA A N 1
ATOM 7538 C CA . ALA A 1 974 ? -25.385 -47.792 -13.975 1.00 89.44 974 ALA A CA 1
ATOM 7539 C C . ALA A 1 974 ? -26.466 -47.205 -14.904 1.00 89.44 974 ALA A C 1
ATOM 7541 O O . ALA A 1 974 ? -27.646 -47.559 -14.829 1.00 89.44 974 ALA A O 1
ATOM 7542 N N . SER A 1 975 ? -26.062 -46.313 -15.808 1.00 91.00 975 SER A N 1
ATOM 7543 C CA . SER A 1 975 ? -26.982 -45.564 -16.676 1.00 91.00 975 SER A CA 1
ATOM 7544 C C . SER A 1 975 ? -27.806 -46.456 -17.614 1.00 91.00 975 SER A C 1
ATOM 7546 O O . SER A 1 975 ? -28.958 -46.132 -17.897 1.00 91.00 975 SER A O 1
ATOM 7548 N N . HIS A 1 976 ? -27.277 -47.605 -18.045 1.00 90.44 976 HIS A N 1
ATOM 7549 C CA . HIS A 1 976 ? -27.958 -48.498 -18.991 1.00 90.44 976 HIS A CA 1
ATOM 7550 C C . HIS A 1 976 ? -29.299 -49.061 -18.478 1.00 90.44 976 HIS A C 1
ATOM 7552 O O . HIS A 1 976 ? -30.137 -49.431 -19.291 1.00 90.44 976 HIS A O 1
ATOM 7558 N N . PHE A 1 977 ? -29.544 -49.092 -17.159 1.00 87.62 977 PHE A N 1
ATOM 7559 C CA . PHE A 1 977 ? -30.782 -49.644 -16.588 1.00 87.62 977 PHE A CA 1
ATOM 7560 C C . PHE A 1 977 ? -32.049 -48.823 -16.879 1.00 87.62 977 PHE A C 1
ATOM 7562 O O . PHE A 1 977 ? -33.147 -49.361 -16.767 1.00 87.62 977 PHE A O 1
ATOM 7569 N N . THR A 1 978 ? -31.922 -47.523 -17.173 1.00 92.88 978 THR A N 1
ATOM 7570 C CA . THR A 1 978 ? -33.072 -46.631 -17.469 1.00 92.88 978 THR A CA 1
ATOM 7571 C C . THR A 1 978 ? -32.758 -45.499 -18.453 1.00 92.88 978 THR A C 1
ATOM 7573 O O . THR A 1 978 ? -33.637 -44.697 -18.758 1.00 92.88 978 THR A O 1
ATOM 7576 N N . GLN A 1 979 ? -31.510 -45.388 -18.924 1.00 94.31 979 GLN A N 1
ATOM 7577 C CA . GLN A 1 979 ? -31.030 -44.293 -19.774 1.00 94.31 979 GLN A CA 1
ATOM 7578 C C . GLN A 1 979 ? -31.389 -42.907 -19.184 1.00 94.31 979 GLN A C 1
ATOM 7580 O O . GLN A 1 979 ? -32.194 -42.169 -19.748 1.00 94.31 979 GLN A O 1
ATOM 7585 N N . PRO A 1 980 ? -30.875 -42.553 -17.989 1.00 94.81 980 PRO A N 1
ATOM 7586 C CA . PRO A 1 980 ? -31.273 -41.339 -17.284 1.00 94.81 980 PRO A CA 1
ATOM 7587 C C . PRO A 1 980 ? -30.881 -40.076 -18.063 1.00 94.81 980 PRO A C 1
ATOM 7589 O O . PRO A 1 980 ? -29.743 -39.938 -18.513 1.00 94.81 980 PRO A O 1
ATOM 7592 N N . ASN A 1 981 ? -31.803 -39.116 -18.146 1.00 94.50 981 ASN A N 1
ATOM 7593 C CA . ASN A 1 981 ? -31.562 -37.812 -18.752 1.00 94.50 981 ASN A CA 1
ATOM 7594 C C . ASN A 1 981 ? -30.916 -36.886 -17.707 1.00 94.50 981 ASN A C 1
ATOM 7596 O O . ASN A 1 981 ? -31.526 -35.969 -17.162 1.00 94.50 981 ASN A O 1
ATOM 7600 N N . ILE A 1 982 ? -29.658 -37.200 -17.387 1.00 92.50 982 ILE A N 1
ATOM 7601 C CA . ILE A 1 982 ? -28.782 -36.461 -16.474 1.00 92.50 982 ILE A CA 1
ATOM 7602 C C . ILE A 1 982 ? -27.343 -36.475 -17.002 1.00 92.50 982 ILE A C 1
ATOM 7604 O O . ILE A 1 982 ? -26.897 -37.464 -17.581 1.00 92.50 982 ILE A O 1
ATOM 7608 N N . VAL A 1 983 ? -26.606 -35.395 -16.745 1.00 90.94 983 VAL A N 1
ATOM 7609 C CA . VAL A 1 983 ? -25.148 -35.333 -16.901 1.00 90.94 983 VAL A CA 1
ATOM 7610 C C . VAL A 1 983 ? -24.531 -34.948 -15.560 1.00 90.94 983 VAL A C 1
ATOM 7612 O O . VAL A 1 983 ? -25.039 -34.072 -14.861 1.00 90.94 983 VAL A O 1
ATOM 7615 N N . ILE A 1 984 ? -23.439 -35.613 -15.191 1.00 89.94 984 ILE A N 1
ATOM 7616 C CA . ILE A 1 984 ? -22.725 -35.440 -13.927 1.00 89.94 984 ILE A CA 1
ATOM 7617 C C . ILE A 1 984 ? -21.253 -35.189 -14.254 1.00 89.94 984 ILE A C 1
ATOM 7619 O O . ILE A 1 984 ? -20.579 -36.073 -14.772 1.00 89.94 984 ILE A O 1
ATOM 7623 N N . LYS A 1 985 ? -20.726 -34.003 -13.922 1.00 84.19 985 LYS A N 1
ATOM 7624 C CA . LYS A 1 985 ? -19.293 -33.699 -14.068 1.00 84.19 985 LYS A CA 1
ATOM 7625 C C . LYS A 1 985 ? -18.536 -34.114 -12.790 1.00 84.19 985 LYS A C 1
ATOM 7627 O O . LYS A 1 985 ? -18.601 -33.365 -11.809 1.00 84.19 985 LYS A O 1
ATOM 7632 N N . PRO A 1 986 ? -17.830 -35.264 -12.765 1.00 81.25 986 PRO A N 1
ATOM 7633 C CA . PRO A 1 986 ? -17.172 -35.767 -11.558 1.00 81.25 986 PRO A CA 1
ATOM 7634 C C . PRO A 1 986 ? -16.107 -34.802 -11.019 1.00 81.25 986 PRO A C 1
ATOM 7636 O O . PRO A 1 986 ? -15.503 -34.018 -11.761 1.00 81.25 986 PRO A O 1
ATOM 7639 N N . ASN A 1 987 ? -15.878 -34.853 -9.708 1.00 75.69 987 ASN A N 1
ATOM 7640 C CA . ASN A 1 987 ? -14.668 -34.329 -9.068 1.00 75.69 987 ASN A CA 1
ATOM 7641 C C . ASN A 1 987 ? -13.613 -35.450 -8.950 1.00 75.69 987 ASN A C 1
ATOM 7643 O O . ASN A 1 987 ? -13.918 -36.605 -9.234 1.00 75.69 987 ASN A O 1
ATOM 7647 N N . ALA A 1 988 ? -12.385 -35.125 -8.533 1.00 79.25 988 ALA A N 1
ATOM 7648 C CA . ALA A 1 988 ? -11.291 -36.104 -8.443 1.00 79.25 988 ALA A CA 1
ATOM 7649 C C . ALA A 1 988 ? -11.588 -37.289 -7.495 1.00 79.25 988 ALA A C 1
ATOM 7651 O O . ALA A 1 988 ? -11.085 -38.386 -7.705 1.00 79.25 988 ALA A O 1
ATOM 7652 N N . ASN A 1 989 ? -12.458 -37.080 -6.502 1.00 83.44 989 ASN A N 1
ATOM 7653 C CA . ASN A 1 989 ? -12.851 -38.081 -5.508 1.00 83.44 989 ASN A CA 1
ATOM 7654 C C . ASN A 1 989 ? -14.072 -38.920 -5.938 1.00 83.44 989 ASN A C 1
ATOM 7656 O O . ASN A 1 989 ? -14.477 -39.830 -5.216 1.00 83.44 989 ASN A O 1
ATOM 7660 N N . SER A 1 990 ? -14.697 -38.603 -7.078 1.00 87.12 990 SER A N 1
ATOM 7661 C CA . SER A 1 990 ? -15.923 -39.260 -7.542 1.00 87.12 990 SER A CA 1
ATOM 7662 C C . SER A 1 990 ? -15.622 -40.677 -8.020 1.00 87.12 990 SER A C 1
ATOM 7664 O O . SER A 1 990 ? -14.864 -40.873 -8.968 1.00 87.12 990 SER A O 1
ATOM 7666 N N . ARG A 1 991 ? -16.248 -41.671 -7.389 1.00 90.56 991 ARG A N 1
ATOM 7667 C CA . ARG A 1 991 ? -16.039 -43.087 -7.708 1.00 90.56 991 ARG A CA 1
ATOM 7668 C C . ARG A 1 991 ? -16.961 -43.548 -8.853 1.00 90.56 991 ARG A C 1
ATOM 7670 O O . ARG A 1 991 ? -18.070 -43.017 -8.985 1.00 90.56 991 ARG A O 1
ATOM 7677 N N . PRO A 1 992 ? -16.553 -44.520 -9.692 1.00 91.06 992 PRO A N 1
ATOM 7678 C CA . PRO A 1 992 ? -17.405 -45.042 -10.761 1.00 91.06 992 PRO A CA 1
ATOM 7679 C C . PRO A 1 992 ? -18.673 -45.714 -10.207 1.00 91.06 992 PRO A C 1
ATOM 7681 O O . PRO A 1 992 ? -18.723 -46.152 -9.061 1.00 91.06 992 PRO A O 1
ATOM 7684 N N . SER A 1 993 ? -19.729 -45.800 -11.018 1.00 88.69 993 SER A N 1
ATOM 7685 C CA . SER A 1 993 ? -20.942 -46.533 -10.628 1.00 88.69 993 SER A CA 1
ATOM 7686 C C . SER A 1 993 ? -20.620 -48.018 -10.412 1.00 88.69 993 SER A C 1
ATOM 7688 O O . SER A 1 993 ? -20.018 -48.645 -11.280 1.00 88.69 993 SER A O 1
ATOM 7690 N N . GLY A 1 994 ? -21.015 -48.564 -9.257 1.00 86.69 994 GLY A N 1
ATOM 7691 C CA . GLY A 1 994 ? -20.674 -49.927 -8.826 1.00 86.69 994 GLY A CA 1
ATOM 7692 C C . GLY A 1 994 ? -19.470 -50.024 -7.878 1.00 86.69 994 GLY A C 1
ATOM 7693 O O . GLY A 1 994 ? -19.224 -51.101 -7.348 1.00 86.69 994 GLY A O 1
ATOM 7694 N N . ASP A 1 995 ? -18.757 -48.923 -7.626 1.00 87.38 995 ASP A N 1
ATOM 7695 C CA . ASP A 1 995 ? -17.696 -48.856 -6.615 1.00 87.38 995 ASP A CA 1
ATOM 7696 C C . ASP A 1 995 ? -18.230 -49.098 -5.187 1.00 87.38 995 ASP A C 1
ATOM 7698 O O . ASP A 1 995 ? -19.302 -48.609 -4.814 1.00 87.38 995 ASP A O 1
ATOM 7702 N N . THR A 1 996 ? -17.468 -49.856 -4.392 1.00 88.06 996 THR A N 1
ATOM 7703 C CA . THR A 1 996 ? -17.792 -50.230 -3.004 1.00 88.06 996 THR A CA 1
ATOM 7704 C C . THR A 1 996 ? -16.754 -49.744 -1.982 1.00 88.06 996 THR A C 1
ATOM 7706 O O . THR A 1 996 ? -16.739 -50.234 -0.856 1.00 88.06 996 THR A O 1
ATOM 7709 N N . SER A 1 997 ? -15.875 -48.805 -2.351 1.00 87.38 997 SER A N 1
ATOM 7710 C CA . SER A 1 997 ? -14.860 -48.206 -1.461 1.00 87.38 997 SER A CA 1
ATOM 7711 C C . SER A 1 997 ? -15.434 -47.155 -0.499 1.00 87.38 997 SER A C 1
ATOM 7713 O O . SER A 1 997 ? -14.733 -46.661 0.385 1.00 87.38 997 SER A O 1
ATOM 7715 N N . GLY A 1 998 ? -16.712 -46.807 -0.668 1.00 88.00 998 GLY A N 1
ATOM 7716 C CA . GLY A 1 998 ? -17.439 -45.872 0.178 1.00 88.00 998 GLY A CA 1
ATOM 7717 C C . GLY A 1 998 ? -18.902 -46.254 0.397 1.00 88.00 998 GLY A C 1
ATOM 7718 O O . GLY A 1 998 ? -19.424 -47.240 -0.128 1.00 88.00 998 GLY A O 1
ATOM 7719 N N . TYR A 1 999 ? -19.577 -45.431 1.188 1.00 87.06 999 TYR A N 1
ATOM 7720 C CA . TYR A 1 999 ? -20.952 -45.583 1.630 1.00 87.06 999 TYR A CA 1
ATOM 7721 C C . TYR A 1 999 ? -21.683 -44.236 1.587 1.00 87.06 999 TYR A C 1
ATOM 7723 O O . TYR A 1 999 ? -21.082 -43.164 1.544 1.00 87.06 999 TYR A O 1
ATOM 7731 N N . LEU A 1 1000 ? -23.015 -44.289 1.598 1.00 85.31 1000 LEU A N 1
ATOM 7732 C CA . LEU A 1 1000 ? -23.844 -43.100 1.774 1.00 85.31 1000 LEU A CA 1
ATOM 7733 C C . LEU A 1 1000 ? -23.853 -42.730 3.265 1.00 85.31 1000 LEU A C 1
ATOM 7735 O O . LEU A 1 1000 ? -24.394 -43.491 4.068 1.00 85.31 1000 LEU A O 1
ATOM 7739 N N . ALA A 1 1001 ? -23.267 -41.589 3.625 1.00 86.31 1001 ALA A N 1
ATOM 7740 C CA . ALA A 1 1001 ? -23.101 -41.132 5.005 1.00 86.31 1001 ALA A CA 1
ATOM 7741 C C . ALA A 1 1001 ? -24.399 -40.583 5.625 1.00 86.31 1001 ALA A C 1
ATOM 7743 O O . ALA A 1 1001 ? -24.599 -40.688 6.836 1.00 86.31 1001 ALA A O 1
ATOM 7744 N N . ASN A 1 1002 ? -25.341 -40.101 4.800 1.00 86.00 1002 ASN A N 1
ATOM 7745 C CA . ASN A 1 1002 ? -26.624 -39.542 5.242 1.00 86.00 1002 ASN A CA 1
ATOM 7746 C C . ASN A 1 1002 ? -27.883 -40.404 4.921 1.00 86.00 1002 ASN A C 1
ATOM 7748 O O . ASN A 1 1002 ? -28.911 -39.875 4.486 1.00 86.00 1002 ASN A O 1
ATOM 7752 N N . PRO A 1 1003 ? -27.904 -41.732 5.187 1.00 80.62 1003 PRO A N 1
ATOM 7753 C CA . PRO A 1 1003 ? -28.959 -42.649 4.732 1.00 80.62 1003 PRO A CA 1
ATOM 7754 C C . PRO A 1 1003 ? -30.285 -42.531 5.511 1.00 80.62 1003 PRO A C 1
ATOM 7756 O O . PRO A 1 1003 ? -31.214 -43.298 5.264 1.00 80.62 1003 PRO A O 1
ATOM 7759 N N . LYS A 1 1004 ? -30.370 -41.614 6.486 1.00 77.12 1004 LYS A N 1
ATOM 7760 C CA . LYS A 1 1004 ? -31.624 -41.214 7.150 1.00 77.12 1004 LYS A CA 1
ATOM 7761 C C . LYS A 1 1004 ? -32.323 -40.065 6.418 1.00 77.12 1004 LYS A C 1
ATOM 7763 O O . LYS A 1 1004 ? -33.543 -39.998 6.438 1.00 77.12 1004 LYS A O 1
ATOM 7768 N N . GLU A 1 1005 ? -31.553 -39.181 5.785 1.00 75.75 1005 GLU A N 1
ATOM 7769 C CA . GLU A 1 1005 ? -32.063 -38.042 5.008 1.00 75.75 1005 GLU A CA 1
ATOM 7770 C C . GLU A 1 1005 ? -32.466 -38.477 3.595 1.00 75.75 1005 GLU A C 1
ATOM 7772 O O . GLU A 1 1005 ? -33.382 -37.933 2.984 1.00 75.75 1005 GLU A O 1
ATOM 7777 N N . VAL A 1 1006 ? -31.782 -39.500 3.080 1.00 74.12 1006 VAL A N 1
ATOM 7778 C CA . VAL A 1 1006 ? -32.000 -40.039 1.744 1.00 74.12 1006 VAL A CA 1
ATOM 7779 C C . VAL A 1 1006 ? -32.680 -41.413 1.832 1.00 74.12 1006 VAL A C 1
ATOM 7781 O O . VAL A 1 1006 ? -32.026 -42.387 2.214 1.00 74.12 1006 VAL A O 1
ATOM 7784 N N . PRO A 1 1007 ? -33.954 -41.558 1.415 1.00 58.72 1007 PRO A N 1
ATOM 7785 C CA . PRO A 1 1007 ? -34.637 -42.852 1.397 1.00 58.72 1007 PRO A CA 1
ATOM 7786 C C . PRO A 1 1007 ? -34.103 -43.769 0.278 1.00 58.72 1007 PRO A C 1
ATOM 7788 O O . PRO A 1 1007 ? -34.673 -43.857 -0.812 1.00 58.72 1007 PRO A O 1
ATOM 7791 N N . VAL A 1 1008 ? -33.002 -44.478 0.556 1.00 52.41 1008 VAL A N 1
ATOM 7792 C CA . VAL A 1 1008 ? -32.423 -45.524 -0.308 1.00 52.41 1008 VAL A CA 1
ATOM 7793 C C . VAL A 1 1008 ? -32.875 -46.916 0.146 1.00 52.41 1008 VAL A C 1
ATOM 7795 O O . VAL A 1 1008 ? -32.977 -47.215 1.337 1.00 52.41 1008 VAL A O 1
ATOM 7798 N N . ARG A 1 1009 ? -33.141 -47.816 -0.809 1.00 51.38 1009 ARG A N 1
ATOM 7799 C CA . ARG A 1 1009 ? -33.601 -49.184 -0.521 1.00 51.38 1009 ARG A CA 1
ATOM 7800 C C . ARG A 1 1009 ? -32.501 -50.006 0.166 1.00 51.38 1009 ARG A C 1
ATOM 7802 O O . ARG A 1 1009 ? -31.608 -50.514 -0.508 1.00 51.38 1009 ARG A O 1
ATOM 7809 N N . ARG A 1 1010 ? -32.672 -50.298 1.463 1.00 38.50 1010 ARG A N 1
ATOM 7810 C CA . ARG A 1 1010 ? -31.861 -51.249 2.272 1.00 38.50 1010 ARG A CA 1
ATOM 7811 C C . ARG A 1 1010 ? -31.695 -52.674 1.688 1.00 38.50 1010 ARG A C 1
ATOM 7813 O O . ARG A 1 1010 ? -31.044 -53.503 2.308 1.00 38.50 1010 ARG A O 1
ATOM 7820 N N . ARG A 1 1011 ? -32.299 -52.999 0.536 1.00 35.38 1011 ARG A N 1
ATOM 7821 C CA . ARG A 1 1011 ? -32.422 -54.368 -0.005 1.00 35.38 1011 ARG A CA 1
ATOM 7822 C C . ARG A 1 1011 ? -31.641 -54.658 -1.296 1.00 35.38 1011 ARG A C 1
ATOM 7824 O O . ARG A 1 1011 ? -31.711 -55.790 -1.757 1.00 35.38 1011 ARG A O 1
ATOM 7831 N N . TRP A 1 1012 ? -30.931 -53.680 -1.869 1.00 35.44 1012 TRP A N 1
ATOM 7832 C CA . TRP A 1 1012 ? -30.210 -53.848 -3.150 1.00 35.44 1012 TRP A CA 1
ATOM 7833 C C . TRP A 1 1012 ? -28.676 -53.802 -3.053 1.00 35.44 1012 TRP A C 1
ATOM 7835 O O . TRP A 1 1012 ? -28.014 -54.339 -3.929 1.00 35.44 1012 TRP A O 1
ATOM 7845 N N . ILE A 1 1013 ? -28.105 -53.234 -1.984 1.00 38.19 1013 ILE A N 1
ATOM 7846 C CA . ILE A 1 1013 ? -26.641 -53.100 -1.819 1.00 38.19 1013 ILE A CA 1
ATOM 7847 C C . ILE A 1 1013 ? -25.982 -54.403 -1.304 1.00 38.19 1013 ILE A C 1
ATOM 7849 O O . ILE A 1 1013 ? -24.801 -54.631 -1.525 1.00 38.19 1013 ILE A O 1
ATOM 7853 N N . TYR A 1 1014 ? -26.745 -55.298 -0.666 1.00 28.89 1014 TYR A N 1
ATOM 7854 C CA . TYR A 1 1014 ? -26.217 -56.422 0.128 1.00 28.89 1014 TYR A CA 1
ATOM 7855 C C . TYR A 1 1014 ? -26.298 -57.822 -0.521 1.00 28.89 1014 TYR A C 1
ATOM 7857 O O . TYR A 1 1014 ? -26.209 -58.812 0.203 1.00 28.89 1014 TYR A O 1
ATOM 7865 N N . ARG A 1 1015 ? -26.531 -57.965 -1.840 1.00 28.69 1015 ARG A N 1
ATOM 7866 C CA . ARG A 1 1015 ? -26.881 -59.293 -2.411 1.00 28.69 1015 ARG A CA 1
ATOM 7867 C C . ARG A 1 1015 ? -26.132 -59.808 -3.645 1.00 28.69 1015 ARG A C 1
ATOM 7869 O O . ARG A 1 1015 ? -26.479 -60.893 -4.096 1.00 28.69 1015 ARG A O 1
ATOM 7876 N N . TYR A 1 1016 ? -25.115 -59.109 -4.155 1.00 27.81 1016 TYR A N 1
ATOM 7877 C CA . TYR A 1 1016 ? -24.330 -59.583 -5.309 1.00 27.81 1016 TYR A CA 1
ATOM 7878 C C . TYR A 1 1016 ? -22.821 -59.314 -5.177 1.00 27.81 1016 TYR A C 1
ATOM 7880 O O . TYR A 1 1016 ? -22.230 -58.604 -5.983 1.00 27.81 1016 TYR A O 1
ATOM 7888 N N . GLY A 1 1017 ? -22.194 -59.936 -4.175 1.00 24.59 1017 GLY A N 1
ATOM 7889 C CA . GLY A 1 1017 ? -20.804 -60.395 -4.290 1.00 24.59 1017 GLY A CA 1
ATOM 7890 C C . GLY A 1 1017 ? -20.820 -61.841 -4.799 1.00 24.59 1017 GLY A C 1
ATOM 7891 O O . GLY A 1 1017 ? -21.637 -62.631 -4.326 1.00 24.59 1017 GLY A O 1
ATOM 7892 N N . ILE A 1 1018 ? -19.999 -62.180 -5.796 1.00 28.53 1018 ILE A N 1
ATOM 7893 C CA . ILE A 1 1018 ? -20.088 -63.464 -6.515 1.00 28.53 1018 ILE A CA 1
ATOM 7894 C C . ILE A 1 1018 ? -18.996 -64.437 -6.059 1.00 28.53 1018 ILE A C 1
ATOM 7896 O O . ILE A 1 1018 ? -17.816 -64.104 -6.105 1.00 28.53 1018 ILE A O 1
ATOM 7900 N N . GLY A 1 1019 ? -19.395 -65.676 -5.758 1.00 21.52 1019 GLY A N 1
ATOM 7901 C CA . GLY A 1 1019 ? -18.525 -66.849 -5.863 1.00 21.52 1019 GLY A CA 1
ATOM 7902 C C . GLY A 1 1019 ? -19.059 -68.086 -5.122 1.00 21.52 1019 GLY A C 1
ATOM 7903 O O . GLY A 1 1019 ? -19.408 -67.977 -3.954 1.00 21.52 1019 GLY A O 1
ATOM 7904 N N . ALA A 1 1020 ? -19.148 -69.281 -5.719 1.00 20.52 1020 ALA A N 1
ATOM 7905 C CA . ALA A 1 1020 ? -19.120 -69.634 -7.146 1.00 20.52 1020 ALA A CA 1
ATOM 7906 C C . ALA A 1 1020 ? -19.684 -71.063 -7.358 1.00 20.52 1020 ALA A C 1
ATOM 7908 O O . ALA A 1 1020 ? -19.197 -71.960 -6.686 1.00 20.52 1020 ALA A O 1
ATOM 7909 N N . VAL A 1 1021 ? -20.574 -71.263 -8.358 1.00 22.45 1021 VAL A N 1
ATOM 7910 C CA . VAL A 1 1021 ? -20.815 -72.539 -9.109 1.00 22.45 1021 VAL A CA 1
ATOM 7911 C C . VAL A 1 1021 ? -21.396 -73.717 -8.264 1.00 22.45 1021 VAL A C 1
ATOM 7913 O O . VAL A 1 1021 ? -21.036 -73.898 -7.114 1.00 22.45 1021 VAL A O 1
ATOM 7916 N N . VAL A 1 1022 ? -22.381 -74.544 -8.661 1.00 20.81 1022 VAL A N 1
ATOM 7917 C CA . VAL A 1 1022 ? -22.868 -75.164 -9.930 1.00 20.81 1022 VAL A CA 1
ATOM 7918 C C . VAL A 1 1022 ? -24.440 -75.231 -9.918 1.00 20.81 1022 VAL A C 1
ATOM 7920 O O . VAL A 1 1022 ? -25.011 -74.868 -8.896 1.00 20.81 1022 VAL A O 1
ATOM 7923 N N . TRP A 1 1023 ? -25.264 -75.670 -10.901 1.00 18.94 1023 TRP A N 1
ATOM 7924 C CA . TRP A 1 1023 ? -25.138 -76.119 -12.313 1.00 18.94 1023 TRP A CA 1
ATOM 7925 C C . TRP A 1 1023 ? -26.492 -75.972 -13.096 1.00 18.94 1023 TRP A C 1
ATOM 7927 O O . TRP A 1 1023 ? -27.417 -75.315 -12.634 1.00 18.94 1023 TRP A O 1
ATOM 7937 N N . CYS A 1 1024 ? -26.556 -76.603 -14.280 1.00 21.14 1024 CYS A N 1
ATOM 7938 C CA . CYS A 1 1024 ? -27.659 -77.159 -15.104 1.00 21.14 1024 CYS A CA 1
ATOM 7939 C C . CYS A 1 1024 ? -29.123 -77.286 -14.593 1.00 21.14 1024 CYS A C 1
ATOM 7941 O O . CYS A 1 1024 ? -29.358 -77.511 -13.413 1.00 21.14 1024 CYS A O 1
ATOM 7943 N N . GLN A 1 1025 ? -30.150 -77.338 -15.469 1.00 22.88 1025 GLN A N 1
ATOM 7944 C CA . GLN A 1 1025 ? -30.271 -76.964 -16.906 1.00 22.88 1025 GLN A CA 1
ATOM 7945 C C . GLN A 1 1025 ? -31.762 -76.901 -17.334 1.00 22.88 1025 GLN A C 1
ATOM 7947 O O . GLN A 1 1025 ? -32.650 -77.185 -16.533 1.00 22.88 1025 GLN A O 1
ATOM 7952 N N . GLY A 1 1026 ? -32.041 -76.590 -18.609 1.00 23.98 1026 GLY A N 1
ATOM 7953 C CA . GLY A 1 1026 ? -33.365 -76.734 -19.229 1.00 23.98 1026 GLY A CA 1
ATOM 7954 C C . GLY A 1 1026 ? -33.337 -77.521 -20.550 1.00 23.98 1026 GLY A C 1
ATOM 7955 O O . GLY A 1 1026 ? -32.406 -77.367 -21.331 1.00 23.98 1026 GLY A O 1
ATOM 7956 N N . GLN A 1 1027 ? -34.409 -78.291 -20.781 1.00 25.91 1027 GLN A N 1
ATOM 7957 C CA . GLN A 1 1027 ? -34.776 -79.069 -21.984 1.00 25.91 1027 GLN A CA 1
ATOM 7958 C C . GLN A 1 1027 ? -33.889 -80.261 -22.415 1.00 25.91 1027 GLN A C 1
ATOM 7960 O O . GLN A 1 1027 ? -32.847 -80.111 -23.042 1.00 25.91 1027 GLN A O 1
ATOM 7965 N N . GLY A 1 1028 ? -34.439 -81.468 -22.229 1.00 22.52 1028 GLY A N 1
ATOM 7966 C CA . GLY A 1 1028 ? -34.061 -82.702 -22.928 1.00 22.52 1028 GLY A CA 1
ATOM 7967 C C . GLY A 1 1028 ? -34.950 -83.871 -22.481 1.00 22.52 1028 GLY A C 1
ATOM 7968 O O . GLY A 1 1028 ? -35.028 -84.101 -21.284 1.00 22.52 1028 GLY A O 1
ATOM 7969 N N . CYS A 1 1029 ? -35.601 -84.573 -23.425 1.00 21.81 1029 CYS A N 1
ATOM 7970 C CA . CYS A 1 1029 ? -36.465 -85.769 -23.253 1.00 21.81 1029 CYS A CA 1
ATOM 7971 C C . CYS A 1 1029 ? -37.598 -85.679 -22.186 1.00 21.81 1029 CYS A C 1
ATOM 7973 O O . CYS A 1 1029 ? -37.350 -85.503 -21.006 1.00 21.81 1029 CYS A O 1
ATOM 7975 N N . SER A 1 1030 ? -38.882 -85.893 -22.484 1.00 24.39 1030 SER A N 1
ATOM 7976 C CA . SER A 1 1030 ? -39.492 -86.712 -23.542 1.00 24.39 1030 SER A CA 1
ATOM 7977 C C . SER A 1 1030 ? -40.978 -86.349 -23.759 1.00 24.39 1030 SER A C 1
ATOM 7979 O O . SER A 1 1030 ? -41.605 -85.690 -22.932 1.00 24.39 1030 SER A O 1
ATOM 7981 N N . GLN A 1 1031 ? -41.561 -86.787 -24.882 1.00 28.47 1031 GLN A N 1
ATOM 7982 C CA . GLN A 1 1031 ? -43.005 -86.709 -25.153 1.00 28.47 1031 GLN A CA 1
ATOM 7983 C C . GLN A 1 1031 ? -43.684 -88.058 -24.859 1.00 28.47 1031 GLN A C 1
ATOM 7985 O O . GLN A 1 1031 ? -43.189 -89.069 -25.347 1.00 28.47 1031 GLN A O 1
ATOM 7990 N N . ALA A 1 1032 ? -44.850 -88.070 -24.193 1.00 22.97 1032 ALA A N 1
ATOM 7991 C CA . ALA A 1 1032 ? -45.951 -89.032 -24.419 1.00 22.97 1032 ALA A CA 1
ATOM 7992 C C . ALA A 1 1032 ? -47.197 -88.694 -23.564 1.00 22.97 1032 ALA A C 1
ATOM 7994 O O . ALA A 1 1032 ? -47.107 -87.975 -22.573 1.00 22.97 1032 ALA A O 1
ATOM 7995 N N . ARG A 1 1033 ? -48.370 -89.236 -23.936 1.00 26.94 1033 ARG A N 1
ATOM 7996 C CA . ARG A 1 1033 ? -49.635 -89.161 -23.167 1.00 26.94 1033 ARG A CA 1
ATOM 7997 C C . ARG A 1 1033 ? -50.004 -90.522 -22.558 1.00 26.94 1033 ARG A C 1
ATOM 7999 O O . ARG A 1 1033 ? -49.936 -91.504 -23.294 1.00 26.94 1033 ARG A O 1
ATOM 8006 N N . ARG A 1 1034 ? -50.554 -90.516 -21.330 1.00 24.61 1034 ARG A N 1
ATOM 8007 C CA . ARG A 1 1034 ? -51.678 -91.320 -20.742 1.00 24.61 1034 ARG A CA 1
ATOM 8008 C C . ARG A 1 1034 ? -51.478 -91.352 -19.207 1.00 24.61 1034 ARG A C 1
ATOM 8010 O O . ARG A 1 1034 ? -50.345 -91.536 -18.793 1.00 24.61 1034 ARG A O 1
ATOM 8017 N N . ILE A 1 1035 ? -52.410 -90.949 -18.329 1.00 28.33 1035 ILE A N 1
ATOM 8018 C CA . ILE A 1 1035 ? -53.830 -91.318 -18.075 1.00 28.33 1035 ILE A CA 1
ATOM 8019 C C . ILE A 1 1035 ? -53.970 -92.543 -17.143 1.00 28.33 1035 ILE A C 1
ATOM 8021 O O . ILE A 1 1035 ? -53.440 -93.597 -17.474 1.00 28.33 1035 ILE A O 1
ATOM 8025 N N . ALA A 1 1036 ? -54.810 -92.364 -16.103 1.00 26.92 1036 ALA A N 1
ATOM 8026 C CA . ALA A 1 1036 ? -55.389 -93.315 -15.126 1.00 26.92 1036 ALA A CA 1
ATOM 8027 C C . ALA A 1 1036 ? -54.738 -93.419 -13.719 1.00 26.92 1036 ALA A C 1
ATOM 8029 O O . ALA A 1 1036 ? -53.531 -93.260 -13.580 1.00 26.92 1036 ALA A O 1
ATOM 8030 N N . ASP A 1 1037 ? -55.624 -93.676 -12.737 1.00 25.80 1037 ASP A N 1
ATOM 8031 C CA . ASP A 1 1037 ? -55.475 -94.025 -11.301 1.00 25.80 1037 ASP A CA 1
ATOM 8032 C C . ASP A 1 1037 ? -54.709 -93.035 -10.375 1.00 25.80 1037 ASP A C 1
ATOM 8034 O O . ASP A 1 1037 ? -53.700 -92.461 -10.764 1.00 25.80 1037 ASP A O 1
ATOM 8038 N N . GLY A 1 1038 ? -55.096 -92.727 -9.120 1.00 25.12 1038 GLY A N 1
ATOM 8039 C CA . GLY A 1 1038 ? -56.229 -93.119 -8.245 1.00 25.12 1038 GLY A CA 1
ATOM 8040 C C . GLY A 1 1038 ? -55.727 -93.438 -6.811 1.00 25.12 1038 GLY A C 1
ATOM 8041 O O . GLY A 1 1038 ? -54.761 -94.178 -6.696 1.00 25.12 1038 GLY A O 1
ATOM 8042 N N . GLY A 1 1039 ? -56.254 -92.954 -5.669 1.00 23.66 1039 GLY A N 1
ATOM 8043 C CA . GLY A 1 1039 ? -57.365 -92.040 -5.321 1.00 23.66 1039 GLY A CA 1
ATOM 8044 C C . GLY A 1 1039 ? -57.438 -91.811 -3.777 1.00 23.66 1039 GLY A C 1
ATOM 8045 O O . GLY A 1 1039 ? -56.421 -91.966 -3.109 1.00 23.66 1039 GLY A O 1
ATOM 8046 N N . ALA A 1 1040 ? -58.632 -91.539 -3.212 1.00 25.31 1040 ALA A N 1
ATOM 8047 C CA . ALA A 1 1040 ? -58.973 -91.471 -1.758 1.00 25.31 1040 ALA A CA 1
ATOM 8048 C C . ALA A 1 1040 ? -58.559 -90.215 -0.921 1.00 25.31 1040 ALA A C 1
ATOM 8050 O O . ALA A 1 1040 ? -57.978 -89.272 -1.454 1.00 25.31 1040 ALA A O 1
ATOM 8051 N N . VAL A 1 1041 ? -59.028 -90.142 0.347 1.00 29.17 1041 VAL A N 1
ATOM 8052 C CA . VAL A 1 1041 ? -59.268 -88.914 1.168 1.00 29.17 1041 VAL A CA 1
ATOM 8053 C C . VAL A 1 1041 ? -59.083 -89.175 2.693 1.00 29.17 1041 VAL A C 1
ATOM 8055 O O . VAL A 1 1041 ? -59.174 -90.331 3.100 1.00 29.17 1041 VAL A O 1
ATOM 8058 N N . ASP A 1 1042 ? -58.963 -88.097 3.501 1.00 31.09 1042 ASP A N 1
ATOM 8059 C CA . ASP A 1 1042 ? -59.105 -87.998 4.991 1.00 31.09 1042 ASP A CA 1
ATOM 8060 C C . ASP A 1 1042 ? -57.859 -88.392 5.838 1.00 31.09 1042 ASP A C 1
ATOM 8062 O O . ASP A 1 1042 ? -56.983 -89.067 5.291 1.00 31.09 1042 ASP A O 1
ATOM 8066 N N . PRO A 1 1043 ? -57.723 -88.025 7.147 1.00 39.78 1043 PRO A N 1
ATOM 8067 C CA . PRO A 1 1043 ? -58.527 -87.139 8.025 1.00 39.78 1043 PRO A CA 1
ATOM 8068 C C . PRO A 1 1043 ? -57.721 -85.984 8.715 1.00 39.78 1043 PRO A C 1
ATOM 8070 O O . PRO A 1 1043 ? -56.619 -85.650 8.291 1.00 39.78 1043 PRO A O 1
ATOM 8073 N N . ASP A 1 1044 ? -58.296 -85.394 9.783 1.00 28.70 1044 ASP A N 1
ATOM 8074 C CA . ASP A 1 1044 ? -57.740 -84.443 10.784 1.00 28.70 1044 ASP A CA 1
ATOM 8075 C C . ASP A 1 1044 ? -57.319 -83.039 10.269 1.00 28.70 1044 ASP A C 1
ATOM 8077 O O . ASP A 1 1044 ? -56.355 -82.865 9.534 1.00 28.70 1044 ASP A O 1
ATOM 8081 N N . GLY A 1 1045 ? -57.986 -81.920 10.596 1.00 29.20 1045 GLY A N 1
ATOM 8082 C CA . GLY A 1 1045 ? -58.505 -81.493 11.909 1.00 29.20 1045 GLY A CA 1
ATOM 8083 C C . GLY A 1 1045 ? -57.452 -80.591 12.586 1.00 29.20 1045 GLY A C 1
ATOM 8084 O O . GLY A 1 1045 ? -56.416 -81.076 13.009 1.00 29.20 1045 GLY A O 1
ATOM 8085 N N . HIS A 1 1046 ? -57.577 -79.259 12.679 1.00 29.52 1046 HIS A N 1
ATOM 8086 C CA . HIS A 1 1046 ? -58.602 -78.515 13.432 1.00 29.52 1046 HIS A CA 1
ATOM 8087 C C . HIS A 1 1046 ? -58.776 -77.040 12.961 1.00 29.52 1046 HIS A C 1
ATOM 8089 O O . HIS A 1 1046 ? -58.327 -76.655 11.883 1.00 29.52 1046 HIS A O 1
ATOM 8095 N N . ARG A 1 1047 ? -59.520 -76.212 13.723 1.00 27.97 1047 ARG A N 1
ATOM 8096 C CA . ARG A 1 1047 ? -60.207 -74.992 13.241 1.00 27.97 1047 ARG A CA 1
ATOM 8097 C C . ARG A 1 1047 ? -60.309 -73.886 14.320 1.00 27.97 1047 ARG A C 1
ATOM 8099 O O . ARG A 1 1047 ? -60.722 -74.193 15.433 1.00 27.97 1047 ARG A O 1
ATOM 8106 N N . PHE A 1 1048 ? -60.108 -72.613 13.934 1.00 27.95 1048 PHE A N 1
ATOM 8107 C CA . PHE A 1 1048 ? -60.425 -71.375 14.703 1.00 27.95 1048 PHE A CA 1
ATOM 8108 C C . PHE A 1 1048 ? -59.600 -71.126 16.012 1.00 27.95 1048 PHE A C 1
ATOM 8110 O O . PHE A 1 1048 ? -58.783 -71.965 16.360 1.00 27.95 104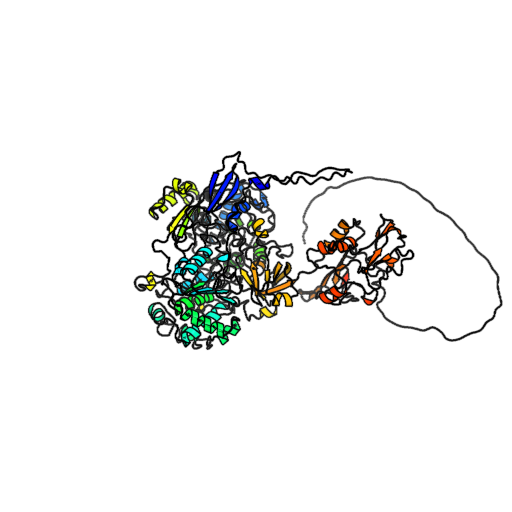8 PHE A O 1
ATOM 8117 N N . TYR A 1 1049 ? -59.654 -69.993 16.755 1.00 24.98 1049 TYR A N 1
ATOM 8118 C CA . TYR A 1 1049 ? -60.579 -68.827 16.790 1.00 24.98 1049 TYR A CA 1
ATOM 8119 C C . TYR A 1 1049 ? -59.910 -67.439 17.059 1.00 24.98 1049 TYR A C 1
ATOM 8121 O O . TYR A 1 1049 ? -58.696 -67.283 17.037 1.00 24.98 1049 TYR A O 1
ATOM 8129 N N . ARG A 1 1050 ? -60.764 -66.413 17.225 1.00 24.91 1050 ARG A N 1
ATOM 8130 C CA . ARG A 1 1050 ? -60.592 -64.941 17.134 1.00 24.91 1050 ARG A CA 1
ATOM 8131 C C . ARG A 1 1050 ? -60.081 -64.194 18.397 1.00 24.91 1050 ARG A C 1
ATOM 8133 O O . ARG A 1 1050 ? -60.504 -64.530 19.490 1.00 24.91 1050 ARG A O 1
ATOM 8140 N N . LEU A 1 1051 ? -59.409 -63.053 18.145 1.00 27.50 1051 LEU A N 1
ATOM 8141 C CA . LEU A 1 1051 ? -59.593 -61.663 18.674 1.00 27.50 1051 LEU A CA 1
ATOM 8142 C C . LEU A 1 1051 ? -59.639 -61.294 20.187 1.00 27.50 1051 LEU A C 1
ATOM 8144 O O . LEU A 1 1051 ? -60.310 -61.931 20.985 1.00 27.50 1051 LEU A O 1
ATOM 8148 N N . ASN A 1 1052 ? -59.162 -60.051 20.433 1.00 28.16 1052 ASN A N 1
ATOM 8149 C CA . ASN A 1 1052 ? -59.567 -59.054 21.460 1.00 28.16 1052 ASN A CA 1
ATOM 8150 C C . ASN A 1 1052 ? -59.145 -59.257 22.941 1.00 28.16 1052 ASN A C 1
ATOM 8152 O O . ASN A 1 1052 ? -59.037 -60.382 23.399 1.00 28.16 1052 ASN A O 1
ATOM 8156 N N . SER A 1 1053 ? -58.966 -58.215 23.787 1.00 33.78 1053 SER A N 1
ATOM 8157 C CA . SER A 1 1053 ? -58.680 -56.758 23.603 1.00 33.78 1053 SER A CA 1
ATOM 8158 C C . SER A 1 1053 ? -58.481 -56.044 24.976 1.00 33.78 1053 SER A C 1
ATOM 8160 O O . SER A 1 1053 ? -58.810 -56.646 25.992 1.00 33.78 1053 SER A O 1
ATOM 8162 N N . ALA A 1 1054 ? -58.120 -54.739 24.976 1.00 29.53 1054 ALA A N 1
ATOM 8163 C CA . ALA A 1 1054 ? -58.257 -53.737 26.075 1.00 29.53 1054 ALA A CA 1
ATOM 8164 C C . ALA A 1 1054 ? -57.193 -53.722 27.220 1.00 29.53 1054 ALA A C 1
ATOM 8166 O O . ALA A 1 1054 ? -56.553 -54.734 27.458 1.00 29.53 1054 ALA A O 1
ATOM 8167 N N . SER A 1 1055 ? -56.968 -52.638 28.006 1.00 30.05 1055 SER A N 1
ATOM 8168 C CA . SER A 1 1055 ? -57.068 -51.160 27.783 1.00 30.05 1055 SER A CA 1
ATOM 8169 C C . SER A 1 1055 ? -56.520 -50.332 28.990 1.00 30.05 1055 SER A C 1
ATOM 8171 O O . SER A 1 1055 ? -56.422 -50.883 30.080 1.00 30.05 1055 SER A O 1
ATOM 8173 N N . ARG A 1 1056 ? -56.337 -48.998 28.815 1.00 28.97 1056 ARG A N 1
ATOM 8174 C CA . ARG A 1 1056 ? -56.116 -47.909 29.832 1.00 28.97 1056 ARG A CA 1
ATOM 8175 C C . ARG A 1 1056 ? -54.697 -47.831 30.472 1.00 28.97 1056 ARG A C 1
ATOM 8177 O O . ARG A 1 1056 ? -54.070 -48.869 30.597 1.00 28.97 1056 ARG A O 1
ATOM 8184 N N . VAL A 1 1057 ? -54.030 -46.703 30.822 1.00 29.61 1057 VAL A N 1
ATOM 8185 C CA . VAL A 1 1057 ? -54.276 -45.228 31.017 1.00 29.61 1057 VAL A CA 1
ATOM 8186 C C . VAL A 1 1057 ? -54.333 -44.790 32.503 1.00 29.61 1057 VAL A C 1
ATOM 8188 O O . VAL A 1 1057 ? -55.159 -45.340 33.219 1.00 29.61 1057 VAL A O 1
ATOM 8191 N N . ALA A 1 1058 ? -53.592 -43.778 33.019 1.00 28.03 1058 ALA A N 1
ATOM 8192 C CA . ALA A 1 1058 ? -52.384 -43.042 32.551 1.00 28.03 1058 ALA A CA 1
ATOM 8193 C C . ALA A 1 1058 ? -51.767 -42.096 33.643 1.00 28.03 1058 ALA A C 1
ATOM 8195 O O . ALA A 1 1058 ? -52.454 -41.737 34.591 1.00 28.03 1058 ALA A O 1
ATOM 8196 N N . ALA A 1 1059 ? -50.540 -41.594 33.382 1.00 28.28 1059 ALA A N 1
ATOM 8197 C CA . ALA A 1 1059 ? -49.910 -40.315 33.818 1.00 28.28 1059 ALA A CA 1
ATOM 8198 C C . ALA A 1 1059 ? -49.371 -40.074 35.263 1.00 28.28 1059 ALA A C 1
ATOM 8200 O O . ALA A 1 1059 ? -50.084 -40.219 36.248 1.00 28.28 1059 ALA A O 1
ATOM 8201 N N . ALA A 1 1060 ? -48.132 -39.540 35.344 1.00 25.67 1060 ALA A N 1
ATOM 8202 C CA . ALA A 1 1060 ? -47.553 -38.721 36.437 1.00 25.67 1060 ALA A CA 1
ATOM 8203 C C . ALA A 1 1060 ? -46.270 -37.970 35.954 1.00 25.67 1060 ALA A C 1
ATOM 8205 O O . ALA A 1 1060 ? -45.740 -38.303 34.893 1.00 25.67 1060 ALA A O 1
ATOM 8206 N N . ARG A 1 1061 ? -45.762 -36.966 36.701 1.00 31.92 1061 ARG A N 1
ATOM 8207 C CA . ARG A 1 1061 ? -44.544 -36.161 36.396 1.00 31.92 1061 ARG A CA 1
ATOM 8208 C C . ARG A 1 1061 ? -43.673 -35.919 37.642 1.00 31.92 1061 ARG A C 1
ATOM 8210 O O . ARG A 1 1061 ? -44.231 -35.537 38.660 1.00 31.92 1061 ARG A O 1
ATOM 8217 N N . PHE A 1 1062 ? -42.346 -35.973 37.475 1.00 25.98 1062 PHE A N 1
ATOM 8218 C CA . PHE A 1 1062 ? -41.289 -35.265 38.238 1.00 25.98 1062 PHE A CA 1
ATOM 8219 C C . PHE A 1 1062 ? -39.992 -35.235 37.373 1.00 25.98 1062 PHE A C 1
ATOM 8221 O O . PHE A 1 1062 ? -40.038 -35.650 36.216 1.00 25.98 1062 PHE A O 1
ATOM 8228 N N . GLN A 1 1063 ? -38.809 -34.881 37.896 1.00 25.80 1063 GLN A N 1
ATOM 8229 C CA . GLN A 1 1063 ? -38.273 -33.527 38.161 1.00 25.80 1063 GLN A CA 1
ATOM 8230 C C . GLN A 1 1063 ? -36.770 -33.650 38.552 1.00 25.80 1063 GLN A C 1
ATOM 8232 O O . GLN A 1 1063 ? -36.313 -34.755 38.829 1.00 25.80 1063 GLN A O 1
ATOM 8237 N N . LEU A 1 1064 ? -35.994 -32.556 38.542 1.00 32.69 1064 LEU A N 1
ATOM 8238 C CA . LEU A 1 1064 ? -34.551 -32.517 38.888 1.00 32.69 1064 LEU A CA 1
ATOM 8239 C C . LEU A 1 1064 ? -34.282 -31.602 40.102 1.00 32.69 1064 LEU A C 1
ATOM 8241 O O . LEU A 1 1064 ? -35.093 -30.697 40.340 1.00 32.69 1064 LEU A O 1
ATOM 8245 N N . PRO A 1 1065 ? -33.192 -31.830 40.873 1.00 30.55 1065 PRO A N 1
ATOM 8246 C CA . PRO A 1 1065 ? -32.008 -30.937 40.808 1.00 30.55 1065 PRO A CA 1
ATOM 8247 C C . PRO A 1 1065 ? -30.616 -31.595 41.096 1.00 30.55 1065 PRO A C 1
ATOM 8249 O O . PRO A 1 1065 ? -30.522 -32.791 41.351 1.00 30.55 1065 PRO A O 1
ATOM 8252 N N . GLU A 1 1066 ? -29.544 -30.783 41.035 1.00 28.53 1066 GLU A N 1
ATOM 8253 C CA . GLU A 1 1066 ? -28.097 -31.061 41.306 1.00 28.53 1066 GLU A CA 1
ATOM 8254 C C . GLU A 1 1066 ? -27.715 -30.848 42.814 1.00 28.53 1066 GLU A C 1
ATOM 8256 O O . GLU A 1 1066 ? -28.668 -30.672 43.583 1.00 28.53 1066 GLU A O 1
ATOM 8261 N N . PRO A 1 1067 ? -26.433 -30.756 43.314 1.00 46.84 1067 PRO A N 1
ATOM 8262 C CA . PRO A 1 1067 ? -25.043 -30.817 42.746 1.00 46.84 1067 PRO A CA 1
ATOM 8263 C C . PRO A 1 1067 ? -24.113 -31.802 43.569 1.00 46.84 1067 PRO A C 1
ATOM 8265 O O . PRO A 1 1067 ? -24.698 -32.775 44.045 1.00 46.84 1067 PRO A O 1
ATOM 8268 N N . PRO A 1 1068 ? -22.756 -31.691 43.820 1.00 36.41 1068 PRO A N 1
ATOM 8269 C CA . PRO A 1 1068 ? -21.693 -30.726 43.439 1.00 36.41 1068 PRO A CA 1
ATOM 8270 C C . PRO A 1 1068 ? -20.289 -31.281 42.982 1.00 36.41 1068 PRO A C 1
ATOM 8272 O O . PRO A 1 1068 ? -20.101 -31.538 41.798 1.00 36.41 1068 PRO A O 1
ATOM 8275 N N . ARG A 1 1069 ? -19.254 -31.320 43.858 1.00 28.61 1069 ARG A N 1
ATOM 8276 C CA . ARG A 1 1069 ? -17.788 -31.552 43.630 1.00 28.61 1069 ARG A CA 1
ATOM 8277 C C . ARG A 1 1069 ? -17.206 -32.443 44.780 1.00 28.61 1069 ARG A C 1
ATOM 8279 O O . ARG A 1 1069 ? -17.948 -32.652 45.732 1.00 28.61 1069 ARG A O 1
ATOM 8286 N N . GLN A 1 1070 ? -15.957 -32.963 44.849 1.00 28.03 1070 GLN A N 1
ATOM 8287 C CA . GLN A 1 1070 ? -14.659 -32.642 44.200 1.00 28.03 1070 GLN A CA 1
ATOM 8288 C C . GLN A 1 1070 ? -13.574 -33.761 44.396 1.00 28.03 1070 GLN A C 1
ATOM 8290 O O . GLN A 1 1070 ? -13.657 -34.476 45.383 1.00 28.03 1070 GLN A O 1
ATOM 8295 N N . PHE A 1 1071 ? -12.539 -33.809 43.524 1.00 27.31 1071 PHE A N 1
ATOM 8296 C CA . PHE A 1 1071 ? -11.166 -34.410 43.626 1.00 27.31 1071 PHE A CA 1
ATOM 8297 C C . PHE A 1 1071 ? -10.888 -35.867 44.109 1.00 27.31 1071 PHE A C 1
ATOM 8299 O O . PHE A 1 1071 ? -11.412 -36.320 45.117 1.00 27.31 1071 PHE A O 1
ATOM 8306 N N . GLY A 1 1072 ? -9.911 -36.540 43.459 1.00 25.02 1072 GLY A N 1
ATOM 8307 C CA . GLY A 1 1072 ? -9.314 -37.815 43.920 1.00 25.02 1072 GLY A CA 1
ATOM 8308 C C . GLY A 1 1072 ? -8.316 -38.495 42.950 1.00 25.02 1072 GLY A C 1
ATOM 8309 O O . GLY A 1 1072 ? -8.711 -39.394 42.225 1.00 25.02 1072 GLY A O 1
ATOM 8310 N N . VAL A 1 1073 ? -7.058 -38.033 42.961 1.00 26.83 1073 VAL A N 1
ATOM 8311 C CA . VAL A 1 1073 ? -5.794 -38.570 42.374 1.00 26.83 1073 VAL A CA 1
ATOM 8312 C C . VAL A 1 1073 ? -5.767 -40.045 41.904 1.00 26.83 1073 VAL A C 1
ATOM 8314 O O . VAL A 1 1073 ? -5.917 -40.935 42.737 1.00 26.83 1073 VAL A O 1
ATOM 8317 N N . GLU A 1 1074 ? -5.419 -40.292 40.629 1.00 28.75 1074 GLU A N 1
ATOM 8318 C CA . GLU A 1 1074 ? -4.066 -40.729 40.182 1.00 28.75 1074 GLU A CA 1
ATOM 8319 C C . GLU A 1 1074 ? -3.815 -40.321 38.713 1.00 28.75 1074 GLU A C 1
ATOM 8321 O O . GLU A 1 1074 ? -4.816 -40.186 37.969 1.00 28.75 1074 GLU A O 1
#

Foldseek 3Di:
DDDDDDDDDDDDDDDPPPVPPPPDDDDDDDDDDDDDDDDDPPPPPPPPPDAPFDWDWAWFWPQFPLLLTWIWTFTDGPQARPFIAGFPDDDQDPLDFHGFFDDPQRRCVSLVQPPPQFDFAKWFDDDFFLPLHTDGDHLLCLLLVVLVVVVVCCVPPNQALEDEADFGLGQQCQANGDDDRCFHLVVQLQQLLFFHAAADADQQPLQLQQLCCLFFNGGFAKWFLLLLLVWQAEEEEADAQVQRFVTCLGSLVSNQVSCVNNVHAYEYEELFCHSSNPVSHPYYFRWFALLLLLLLLQLVLLCVVVVLFPVVLPLPFEAQAAPNRDDPPQDHLQGSVSVCCLNDDNSDHSHLVNSCVATVTDSVRSNVVSCVLSVIVAYAAEYGSFNLLALANSLSSLSQQVSLSRNVQAQDRNGISSYHHFEDFAPFFGDDGDDGNDQKYFHSLCLLVLLVVQCPAACQERNIPPDRGGHHGHQEYEYENDLDCAQSHFLSVVSSVSLSDCPSHVAYEYEHRGCFSNQSRHSMYAHAFDSQQAWHKGASNGGWQKGKIFTSHNNGHGHRPHDRPLVSSLSSCVSSVSNCSSQVPADSVRVVQVSVVVSCVRPVPDDHPVVSSVVRMDMDGHPVNIDRHCNVCSVPLVVQFGNHPVSRRQQQRVVQVVSQVRHDDDPQADTGSHSHRGQGALGPPHPCCVVFQAFEGEDAGSLARQQNNLSRPVSCVVGPWAKEAEQVLCVVQVHDFQFWKWKDDPSAIEIDTHHHDNSRDHRYMYTYGRNGFDADPVSYGDRGRLSSFADSCARGRSSHRSRRSGGIDMHGDADPQPCQLFVLVCVVVVHDLVDTQKFKWKKKFWDWDDDPNDIDIPIDIDIDIDGQLLFPQQQLQVFQPQSQFDADPVSFGFGNLVSFQAPCRSCVRGQQSFWDRDVVSSGIGHDRLPVVCVVVVHHDSSCVRDPNSNDGDDFLVVVCVVQNDDDDFPPGADCVSGVGSDDDRDDPRTHHHPDDRIDGPPCVRRPHDPPPPPPDDDDDDDDDDDDDDDDDDDDDDDDDDDDDDDDDDDDDDDDDDDDDDDDDDDDDDDDDDD

Radius of gyration: 37.37 Å; Cα contacts (8 Å, |Δi|>4): 2364; chains: 1; bounding box: 103×130×105 Å

Secondary structure (DSSP, 8-state):
---------------GGGGSSS-----------------------------SSPPEEEEEE--STTS---EEEEEEETTEEEEEEE---S---TTTT------HHHHTHHHHHT-TTB--S-EEE-SSTTS--EEE--HHHHHHHHHHHHHHHHHHH-GGGEEE----SS-S-SSS---SGGGSHHHHHHHHTT--BEEE--TTTHHHHHHHHHHHSSSPP---GGGGGG-SEEEEES--HHHHS-STTSHHHHHHHHHHHH--EEEEE-SB--SSSSS-SSEEE---TT-HHHHHHHHHHHHHHTT-S-HHHHHHHEESSSTTTSPTTSPTT-SHHHHHBT-STT--B--HHHHHHHH---HHHHHHHHHHHHH-SSEEEEE-SSGGGSTTHHHHHHHHHHHHHHHT-TTSTT---SSS-------------PPPS---EEETTTHHHHHHSGGG-BHHHH--BSSSB--S---EEEEES--TTTTTSS-HHHHHHHTT-TTTS-EEEEEESB--TTGGG-SEEEEBPPTTTS-EEE-----TTEEEEEEE---SPPPTT-B-HHHHHHHHHHHTT-HHHHHTT--HHHHHHHHHHHHHHH-TT---HHHHHHH-EEEEE-TTSS--TTHHHHH-TTTS--SSTTSSEESS-HHHHHHHHHS-PPTT----SS------SSSTT-GGGGTS-EEEEEEE-TT-BTTBTTT-HHHHHHS--EEEE-HHHHHHHTPPTT-EEEEEETTEEEEEEEEE-SSB-TTEEEEEET----B-TTS-BSS--GGGTS--PPPTTT----TT--EEEEEE-------HHHHHHHHHTT--TT--SSEEEEEEE--EEEETTEEEE--EEEEEEE-----SS-TTTTT-TTS-EEE-TTS-EEE-STT-----HHHHH-TT---EEETTTTEEE---TTHHHHHTTPPPHHHHT-TT-----S-HHHHHHHH-S----TTSPPGGGT--S------TTPPPTT--SEEES-TTTS---TTSSSS----------S------------------------------------------------

InterPro domains:
  IPR006311 Twin-arginine translocation pathway, signal sequence [PS51318] (1-45)
  IPR006655 Molybdopterin oxidoreductase, prokaryotic, conserved site [PS00490] (516-533)
  IPR006655 Molybdopterin oxidoreductase, prokaryotic, conserved site [PS00932] (730-757)
  IPR006656 Molybdopterin oxidoreductase [PF00384] (118-575)
  IPR006657 Molybdopterin dinucleotide-binding domain [PF01568] (694-805)
  IPR006963 Molybdopterin oxidoreductase, 4Fe-4S domain [PF04879] (55-115)
  IPR006963 Molybdopterin oxidoreductase, 4Fe-4S domain [PS51669] (55-117)
  IPR006963 Molybdopterin oxidoreductase, 4Fe-4S domain [SM00926] (55-115)
  IPR009010 Aspartate decarboxylase-like domain superfamily [SSF50692] (686-813)
  IPR011888 Anaerobic dimethyl sulphoxide reductase, subunit A, DmsA/YnfE [TIGR02166] (14-813)
  IPR014297 Dimethylsulphoxide reductase, chain B [TIGR02951] (810-964)
  IPR017896 4Fe-4S ferredoxin-type, iron-sulphur binding domain [PF13247] (860-953)
  IPR017896 4Fe-4S ferredoxin-type, iron-sulphur binding domain [PS51379] (806-836)
  IPR017896 4Fe-4S ferredoxin-type, iron-sulphur binding domain [PS51379] (860-890)
  IPR017896 4Fe-4S ferredoxin-type, iron-sulphur binding domain [PS51379] (891-920)
  IPR017900 4Fe-4S ferredoxin, iron-sulphur binding, conserved site [PS00198] (900-911)
  IPR027467 Molybdopterin oxidoreductase, molybdopterin cofactor binding site [PS00551] (60-78)
  IPR050612 Prokaryotic Molybdopterin Oxidoreductases [PTHR43742] (12-813)

Solvent-accessible surface area (backbone atoms only — not comparable to full-atom values): 58283 Å² total; per-residue (Å²): 138,88,80,89,86,85,88,87,93,86,85,81,88,82,63,82,77,74,76,76,76,80,87,81,86,90,81,90,87,81,89,90,83,93,81,93,73,84,91,79,84,80,70,80,77,79,76,73,88,73,80,90,51,77,76,41,79,29,32,21,51,32,33,39,67,54,36,32,48,24,42,29,33,34,36,22,41,89,71,38,70,78,51,56,49,41,44,78,56,73,92,52,38,85,91,65,68,42,35,34,32,44,32,79,58,49,49,37,45,64,56,57,76,70,33,88,56,45,47,41,50,34,29,33,52,75,57,62,54,56,73,56,43,62,46,82,52,51,68,65,57,50,42,49,52,52,45,54,50,52,54,48,45,39,72,77,61,31,41,57,16,29,34,70,51,73,27,49,54,41,25,32,30,65,66,36,24,33,58,58,67,70,40,15,65,66,35,28,48,32,27,64,74,60,17,36,30,41,66,45,66,47,98,67,46,18,18,37,45,49,30,27,20,57,27,46,24,52,78,60,57,14,21,9,42,44,31,36,44,54,13,53,30,34,39,30,39,43,50,48,34,46,41,55,19,58,25,44,36,5,49,35,46,34,45,53,55,14,29,66,66,37,66,32,50,31,39,38,38,32,45,43,64,43,72,47,51,66,86,70,47,78,41,79,46,63,38,44,79,68,27,61,24,37,46,46,36,17,28,50,31,49,20,60,76,71,64,35,50,32,60,72,42,42,71,71,51,37,26,8,50,40,87,88,36,39,60,91,89,61,60,87,49,66,18,48,55,26,47,30,65,20,62,18,96,85,56,48,53,30,38,38,72,56,21,21,72,71,20,68,40,55,44,69,59,44,53,52,50,21,51,54,56,40,70,34,80,28,29,28,34,32,34,32,63,54,56,27,18,19,40,43,8,28,32,33,37,34,24,52,20,43,62,16,51,43,48,48,18,46,28,42,78,6,17,13,42,13,34,38,76,29,43,26,75,75,77,67,55,58,64,83,48,58,74,55,74,42,65,43,29,35,26,64,66,47,56,64,48,28,32,75,49,12,63,74,36,24,28,53,61,58,48,29,37,81,40,71,46,40,85,49,37,32,32,32,39,41,29,52,36,33,48,36,82,32,49,72,29,47,23,31,54,61,45,50,59,57,59,58,38,59,85,48,43,68,44,33,41,26,35,32,51,46,71,40,61,26,45,21,46,23,45,39,34,40,19,36,47,52,59,43,31,37,69,37,45,37,34,70,37,43,20,19,28,47,19,51,43,32,36,16,34,56,52,27,73,52,60,80,65,30,41,49,66,66,58,53,48,45,59,39,24,50,74,68,75,34,33,62,81,65,48,69,85,45,52,75,67,52,47,51,55,52,37,45,54,60,18,34,75,68,35,76,85,56,68,55,75,73,54,40,61,70,65,20,57,50,77,46,66,37,92,79,63,47,43,50,34,56,33,60,34,57,76,37,48,83,86,36,48,37,74,26,98,81,31,34,37,25,48,37,23,68,71,36,43,55,44,51,76,64,42,59,68,60,94,71,55,74,64,60,32,46,54,52,64,60,66,41,58,50,35,90,86,38,75,64,38,81,79,18,65,25,40,39,36,64,41,74,33,62,48,33,45,61,48,41,58,51,81,33,66,70,36,49,68,79,42,64,76,45,37,39,30,10,52,70,58,25,54,79,51,73,47,55,68,66,38,52,26,38,41,34,47,101,60,34,40,32,36,41,32,29,39,61,36,80,54,31,45,78,59,38,33,40,35,42,37,25,28,52,60,42,56,50,98,82,63,38,22,61,42,40,36,51,28,34,54,21,50,69,69,54,18,68,81,43,33,20,65,13,61,39,28,18,48,22,43,73,45,60,54,62,62,81,59,81,52,46,33,29,52,47,42,25,61,78,66,72,44,57,96,90,50,68,40,34,44,67,44,39,40,34,28,60,50,78,46,79,54,97,92,41,81,45,71,64,64,40,67,51,49,46,80,49,45,48,43,42,32,76,47,48,53,29,34,85,51,31,93,69,57,22,34,42,70,46,95,89,48,43,35,42,61,44,62,93,53,32,83,43,79,57,44,30,34,77,48,28,90,76,44,29,41,44,75,38,80,94,79,57,23,56,43,56,40,46,72,44,53,71,39,44,74,72,74,39,67,30,57,35,36,69,49,28,92,59,59,69,51,83,88,70,63,61,65,61,43,31,75,75,60,38,80,44,50,49,36,47,92,41,66,60,37,84,80,27,44,48,55,51,67,53,75,76,58,98,74,59,47,55,45,80,58,76,71,50,47,67,75,48,64,86,83,39,82,68,74,92,80,71,86,83,76,81,84,90,82,77,90,88,82,89,85,84,91,78,89,85,89,87,90,84,88,84,90,88,84,93,83,88,84,85,88,88,83,90,89,81,87,89,83,92,83,88,89,85,92,88,88,88,88,88,87,88,90,92,88,81,91,84,91,133

Mean predicted aligned error: 14.03 Å

Nearest PDB structures (foldseek):
  1dmr-assembly1_A  TM=8.648E-01  e=6.519E-56  Rhodobacter capsulatus
  1e60-assembly1_A  TM=8.657E-01  e=1.254E-55  Rhodobacter capsulatus
  4dmr-assembly1_A  TM=8.669E-01  e=2.164E-55  Rhodobacter capsulatus
  1e60-assembly2_C  TM=8.606E-01  e=3.535E-55  Rhodobacter capsulatus
  1eu1-assembly1_A  TM=8.570E-01  e=1.239E-54  Cereibacter sphaeroides

Sequence (1074 aa):
MTDKTPNAILAAEVSRRKLVQTTAIGGLAAATSAFSLPFSRLAFADHAVNPGGSEKVVWSACTVNCGSRCPLRMHVVDGEIKYVETDNTGDDDYEGLHQVRACLRGRSMRRRVYNADRLKYPMKRVGARGEGKFERISWDEAFNTIANSMQGIIKEYGNEAIYLNYGTGTLGGTMTRSWPPGSTLIARLMNCCGGYLNHYGDYSTAQIAAGLNYTYGGWADGNSPSDIENSKLVVLFGNNPGETRMSGGGVTYYLEQARQKSNARMIIIDPRYTDTGAGREDEWIPIRPGTDGALISALAWVMIDENLVDQAFLDKYCVGYDEKTLPAGAPRNGHYKAYILGQGADSIAKTPEWASKITGIPVDRIIKLAREIGSAKPAFISQGWGPQRHSNGELVSRAIAMLSILTGNVGIHGGNSGAREGSYSLPFVRMPTLENPVQTSISMFMWTDAIERGAEMTATRDGVRGKEKLDVPIKMVWNYAGNCLINQHSQINRTHDILQDDKKCEMIVVIDNHMTSSAKYADILLPDCTASEQMDFCLDASCGNMSYVIFAGQAIKPRFECKTIYEMTTELAKRMGVEQRFTEGRTQEGWMRHLYAQSQEAIPELPSFDEFRQLGMFKKRDPEGHHVAYKAFREDPHANPLTTPSGKIEIYSAQLADIAASWELPEGDVIDPLPVYSAGFENVGDPLAEKWPLQLTGFHYKARTHSTYGNVDVLKSACRQEMWINPFDAQRRGIANGDEVRIFNDRGEVRISAKVTPRIIPGVVALGEGAWYSPDANKVDRAGSINVLTTQRPSPLAKGNPSHSNLVQVEKARCTGCKTCELACKDFKNLTPEVSYRRIYEYAGGNWQENNGVFHQDVFAYYLSISCNHCEDPACTKVCPSGAMHKREDGFVVVNEEVCIGCRYCHMACPYGAPQYNEAKGHMTKCDGCYERVAEGKKPICVESCPLRALDLAPIDELRQKYGTQAAIAPLPASHFTQPNIVIKPNANSRPSGDTSGYLANPKEVPVRRRWIYRYGIGAVVWCQGQGCSQARRIADGGAVDPDGHRFYRLNSASRVAAARFQLPEPPRQFGVE

pLDDT: mean 86.41, std 20.35, range [18.94, 98.94]

Organism: NCBI:txid1245745